Protein AF-0000000080755751 (afdb_homodimer)

InterPro domains:
  IPR010839 Acyclic terpene utilisation, N-terminal [PF07287] (4-447)

Sequence (898 aa):
MTTIHIGCGAGFANDRPDAGLRLAQDLARRSGRRYLMYELLAERTLAEAQLRKQADPRAGYAARLFDFLQPVLDTCIEAGIPIVTNGGAANPRAAAERLRAELGGRHAGLRIACVLGDDLMGMDRRRLGQWLDLGDPRDELVSANVYSGADGIVRALDEGAAIVLCGRVADPSLAVGPIRHALGWAADDWERMAIATVAGHLLECCTQATGGYFAHPGLKEVPDPANLGCPIAEVAADGRLVITKTAGSGGCVSERTVKEQLLYEVHDPRRYLTPDVVLDLGAARVEAIGADRVAVGGIHGHPRPDTLKGLAGVRGLWFGEAEISYAGAGAVARARLAREILLQRFDLLAPGVQPWIDLAGVASLFNDARGDYLARRLDLAPEVDDVRVRVGLVHRDRALIETLLAEVESLYTNGPAGGGGVRRHIGESIATRDFLIPREAIETRLEWYMTTIHIGCGAGFANDRPDAGLRLAQDLARRSGRRYLMYELLAERTLAEAQLRKQADPRAGYAARLFDFLQPVLDTCIEAGIPIVTNGGAANPRAAAERLRAELGGRHAGLRIACVLGDDLMGMDRRRLGQWLDLGDPRDELVSANVYSGADGIVRALDEGAAIVLCGRVADPSLAVGPIRHALGWAADDWERMAIATVAGHLLECCTQATGGYFAHPGLKEVPDPANLGCPIAEVAADGRLVITKTAGSGGCVSERTVKEQLLYEVHDPRRYLTPDVVLDLGAARVEAIGADRVAVGGIHGHPRPDTLKGLAGVRGLWFGEAEISYAGAGAVARARLAREILLQRFDLLAPGVQPWIDLAGVASLFNDARGDYLARRLDLAPEVDDVRVRVGLVHRDRALIETLLAEVESLYTNGPAGGGGVRRHIGESIATRDFLIPREAIETRLEWY

pLDDT: mean 94.82, std 6.09, range [64.25, 98.94]

Foldseek 3Di:
DAKEKEFEQAQEQPGDLVLLQLQLQLQLPDDHAYEYEYEHDDQVVLLVLLVVCVVPVLTSFRPCVCVNCVSNPVSCVVSVYAYEYQRCRNHVPSVVVVVVVVCVCPPVVAKEKEKDWFWCPPPDPVVVCVWDVPDDPLKDWRTKGFAAAQVSLLVCVLVPHRYYHYHHHDQLRSQLNVVCNRLVDDLFPFFLSLLSSLLSLLQNNWQLQFAPPNDDPPPRDWFPNVWGFTKMWMADSVSKIKIATRPPTTGFHDLVSSVCSSPPPADDQQFGAHQRWGKGCPQWDWADDDTRMIIIDPIGTDGHDQKTKMKIKIWQKKKKKKKKKAFAPCRLVQLVQLVVQLVVVCCVLPNPFQKDKAKVVFGDPPADSNRPVVVVRSVVPDDDGMIMIMIMGMDRDQVSSVVSNVSSVCCVPVGDPDMDDMDMDMDIDIDMDMTIDGPVVIDIDMDID/DAKEKEFEQAQEQPGDLVLLQLQLQLQLPDDHAYEYEYEHDDQVVLLVLLVVCVVPVLTSFRPCVCVNCVSNPVSLVVSVYAYEYQRCRNHVPSVVVVVVVVCVCPPVVAKEKEKDWFWCPPPDPVVVCVWDVPDDPLKDWRTKGFAAAQVSLLVCVLVPHRYYHYHHHDQLRSQLNVVCNRLVDDLFPFFLSLLSSLLRLLQNNWQLQFAPPNDDPPPRDWFPNVWGFTKMWMADSVRKIKIATRPPTTGFHDLVSSVCSSPPPADDQQFGAHQRWGKGCPQWDWADPDTRMIIIDPIGTDGHDQKTKMKIKIWQKKKKKKKKKAFAPCRLVQLVQLVVQLVVVCCVLPNPFQKDKAKVVFGDPPADSVRVVVVVRSVVPDDDGMIMIMIMGMDRDQVSSVVSNVSSVCCVPVGDPDMDDMDMDMDIDIDMDMTIDGPVVTDIDMDID

Secondary structure (DSSP, 8-state):
--EEEEEE--SSTTS-HHHHHHHHHHHHHSSS-EEEEE----HHHHHHHHHHHHH-TT--S-TTHHHHHGGGHHHHHHHT--EEESTTTT-HHHHHHHHHHHHTTTTTT--EEEEE--B-TTS-HHHHTTTS----TT-EEEEEEE-B-SHHHHHHHHTT-SEEEESSB-TTHHHHHHHHHHHT--TT-HHHHHHHHHHHHHHTTGGGGGTTTT-BTTTB--SSGGGBPPEEEEEETT--EEEEE-TT-BS---HHHHHHHHHTT-S-TT-EE-SS-EEE-TT-EEEEEETTEEEEE--EEEPPPSEEEEEEEEEEEEEEEEEEEEESTTHHHHHHHHHHHHHHHHHHHSTT---EEEEETTBSTT--TT-HHHHHHHHT----SEEEEEEEEEES-HHHHHHHHHHHHTHHHHSSTT-EEEEEEEEEEEEEEEEEEEGGG---EEEE-/--EEEEEE--SSTTS-HHHHHHHHHHHHHSSS-EEEEE----HHHHHHHHHHHHH-TT--S-TTHHHHHGGGHHHHHHHT--EEESTTTT-HHHHHHHHHHHHTTTTTT--EEEEE--B-TTS-HHHHTTTS----TTSEEEEEEE-B-SHHHHHHHHTT-SEEEESSB-TTHHHHHHHHHHHT--TT-HHHHHHHHHHHHHHTTGGGGGTTTT-BTTTB--SSGGGBPPEEEEEETT--EEEEE-TT-BS---HHHHHHHHHTT-S-TT-EE-SS-EEE-TT-EEEEEETTEEEEE--EEEPPPSEEEEEEEEEEEEEEEEEEEEESTTHHHHHHHHHHHHHHHHHHHSTT---EEEEETTBSTT--TT-HHHHHHHHT----SEEEEEEEEEES-HHHHHHHHHHHHTHHHHSSTT-EEEEEEEEEEEEEEEEEEEGGG---EEEE-

Organism: Azotobacter vinelandii (strain DJ / ATCC BAA-1303) (NCBI:txid322710)

Structure (mmCIF, N/CA/C/O backbone):
data_AF-0000000080755751-model_v1
#
loop_
_entity.id
_entity.type
_entity.pdbx_description
1 polymer 'Acyclic terpene utilisation N-terminal domain-containing protein'
#
loop_
_atom_site.group_PDB
_atom_site.id
_atom_site.type_symbol
_atom_site.label_atom_id
_atom_site.label_alt_id
_atom_site.label_comp_id
_atom_site.label_asym_id
_atom_site.label_entity_id
_atom_site.label_seq_id
_atom_site.pdbx_PDB_ins_code
_atom_site.Cartn_x
_atom_site.Cartn_y
_atom_site.Cartn_z
_atom_site.occupancy
_atom_site.B_iso_or_equiv
_atom_site.auth_seq_id
_atom_site.auth_comp_id
_atom_site.auth_asym_id
_atom_site.auth_atom_id
_atom_site.pdbx_PDB_model_num
ATOM 1 N N . MET A 1 1 ? -7.098 50.344 19.438 1 70.94 1 MET A N 1
ATOM 2 C CA . MET A 1 1 ? -6.512 49.188 20.094 1 70.94 1 MET A CA 1
ATOM 3 C C . MET A 1 1 ? -5.77 48.312 19.094 1 70.94 1 MET A C 1
ATOM 5 O O . MET A 1 1 ? -6.207 48.156 17.953 1 70.94 1 MET A O 1
ATOM 9 N N . THR A 1 2 ? -4.57 47.938 19.5 1 91 2 THR A N 1
ATOM 10 C CA . THR A 1 2 ? -3.691 47.188 18.609 1 91 2 THR A CA 1
ATOM 11 C C . THR A 1 2 ? -4.176 45.75 18.469 1 91 2 THR A C 1
ATOM 13 O O . THR A 1 2 ? -4.418 45.062 19.469 1 91 2 THR A O 1
ATOM 16 N N . THR A 1 3 ? -4.617 45.375 17.281 1 95.19 3 THR A N 1
ATOM 17 C CA . THR A 1 3 ? -5.023 44 16.969 1 95.19 3 THR A CA 1
ATOM 18 C C . THR A 1 3 ? -4.062 43.375 15.969 1 95.19 3 THR A C 1
ATOM 20 O O . THR A 1 3 ? -3.66 44 14.992 1 95.19 3 THR A O 1
ATOM 23 N N . ILE A 1 4 ? -3.703 42.156 16.328 1 98.25 4 ILE A N 1
ATOM 24 C CA . ILE A 1 4 ? -2.826 41.438 15.391 1 98.25 4 ILE A CA 1
ATOM 25 C C . ILE A 1 4 ? -3.568 40.25 14.781 1 98.25 4 ILE A C 1
ATOM 27 O O . ILE A 1 4 ? -4.598 39.812 15.305 1 98.25 4 ILE A O 1
ATOM 31 N N . HIS A 1 5 ? -3.105 39.812 13.625 1 98.81 5 HIS A N 1
ATOM 32 C CA . HIS A 1 5 ? -3.705 38.719 12.883 1 98.81 5 HIS A CA 1
ATOM 33 C C . HIS A 1 5 ? -2.705 37.562 12.68 1 98.81 5 HIS A C 1
ATOM 35 O O . HIS A 1 5 ? -1.579 37.812 12.234 1 98.81 5 HIS A O 1
ATOM 41 N N . ILE A 1 6 ? -3.066 36.406 13.062 1 98.88 6 ILE A N 1
ATOM 42 C CA . ILE A 1 6 ? -2.252 35.219 12.797 1 98.88 6 ILE A CA 1
ATOM 43 C C . ILE A 1 6 ? -3.078 34.188 12.031 1 98.88 6 ILE A C 1
ATOM 45 O O . ILE A 1 6 ? -4.156 33.781 12.484 1 98.88 6 ILE A O 1
ATOM 49 N N . GLY A 1 7 ? -2.6 33.844 10.891 1 98.88 7 GLY A N 1
ATOM 50 C CA . GLY A 1 7 ? -3.246 32.781 10.117 1 98.88 7 GLY A CA 1
ATOM 51 C C . GLY A 1 7 ? -2.461 31.484 10.102 1 98.88 7 GLY A C 1
ATOM 52 O O . GLY A 1 7 ? -1.231 31.5 10.195 1 98.88 7 GLY A O 1
ATOM 53 N N . CYS A 1 8 ? -3.141 30.375 10 1 98.88 8 CYS A N 1
ATOM 54 C CA . CYS A 1 8 ? -2.512 29.062 9.836 1 98.88 8 CYS A CA 1
ATOM 55 C C . CYS A 1 8 ? -2.762 28.516 8.445 1 98.88 8 CYS A C 1
ATOM 57 O O . CYS A 1 8 ? -3.91 28.312 8.047 1 98.88 8 CYS A O 1
ATOM 59 N N . GLY A 1 9 ? -1.701 28.219 7.766 1 98.69 9 GLY A N 1
ATOM 60 C CA . GLY A 1 9 ? -1.816 27.828 6.367 1 98.69 9 GLY A CA 1
ATOM 61 C C . GLY A 1 9 ? -1.772 26.328 6.156 1 98.69 9 GLY A C 1
ATOM 62 O O . GLY A 1 9 ? -2.02 25.844 5.047 1 98.69 9 GLY A O 1
ATOM 63 N N . ALA A 1 10 ? -1.453 25.562 7.191 1 98.19 10 ALA A N 1
ATOM 64 C CA . ALA A 1 10 ? -1.423 24.094 7.145 1 98.19 10 ALA A CA 1
ATOM 65 C C . ALA A 1 10 ? -1.543 23.5 8.547 1 98.19 10 ALA A C 1
ATOM 67 O O . ALA A 1 10 ? -0.974 24.031 9.5 1 98.19 10 ALA A O 1
ATOM 68 N N . GLY A 1 11 ? -2.271 22.375 8.648 1 97 11 GLY A N 1
ATOM 69 C CA . GLY A 1 11 ? -2.443 21.734 9.938 1 97 11 GLY A CA 1
ATOM 70 C C . GLY A 1 11 ? -1.632 20.453 10.07 1 97 11 GLY A C 1
ATOM 71 O O . GLY A 1 11 ? -1.558 19.875 11.156 1 97 11 GLY A O 1
ATOM 72 N N . PHE A 1 12 ? -1.025 20 8.969 1 95.38 12 PHE A N 1
ATOM 73 C CA . PHE A 1 12 ? -0.124 18.859 8.938 1 95.38 12 PHE A CA 1
ATOM 74 C C . PHE A 1 12 ? 0.68 18.844 7.645 1 95.38 12 PHE A C 1
ATOM 76 O O . PHE A 1 12 ? 0.502 19.703 6.785 1 95.38 12 PHE A O 1
ATOM 83 N N . ALA A 1 13 ? 1.496 17.922 7.461 1 94 13 ALA A N 1
ATOM 84 C CA . ALA A 1 13 ? 2.553 17.922 6.449 1 94 13 ALA A CA 1
ATOM 85 C C . ALA A 1 13 ? 1.968 17.828 5.043 1 94 13 ALA A C 1
ATOM 87 O O . ALA A 1 13 ? 2.561 18.328 4.082 1 94 13 ALA A O 1
ATOM 88 N N . ASN A 1 14 ? 0.808 17.219 4.914 1 94.56 14 ASN A N 1
ATOM 89 C CA . ASN A 1 14 ? 0.268 17 3.576 1 94.56 14 ASN A CA 1
ATOM 90 C C . ASN A 1 14 ? -1.039 17.75 3.367 1 94.56 14 ASN A C 1
ATOM 92 O O . ASN A 1 14 ? -1.938 17.266 2.674 1 94.56 14 ASN A O 1
ATOM 96 N N . ASP A 1 15 ? -1.084 18.891 4.008 1 96.94 15 ASP A N 1
ATOM 97 C CA . ASP A 1 15 ? -2.234 19.766 3.857 1 96.94 15 ASP A CA 1
ATOM 98 C C . ASP A 1 15 ? -2.221 20.453 2.496 1 96.94 15 ASP A C 1
ATOM 100 O O . ASP A 1 15 ? -1.509 20.031 1.584 1 96.94 15 ASP A O 1
ATOM 104 N N . ARG A 1 16 ? -3.07 21.484 2.242 1 97.81 16 ARG A N 1
ATOM 105 C CA . ARG A 1 16 ? -3.293 22.078 0.927 1 97.81 16 ARG A CA 1
ATOM 106 C C . ARG A 1 16 ? -2.514 23.375 0.77 1 97.81 16 ARG A C 1
ATOM 108 O O . ARG A 1 16 ? -2.928 24.422 1.279 1 97.81 16 ARG A O 1
ATOM 115 N N . PRO A 1 17 ? -1.456 23.406 -0.058 1 96.94 17 PRO A N 1
ATOM 116 C CA . PRO A 1 17 ? -0.643 24.625 -0.227 1 96.94 17 PRO A CA 1
ATOM 117 C C . PRO A 1 17 ? -1.431 25.781 -0.824 1 96.94 17 PRO A C 1
ATOM 119 O O . PRO A 1 17 ? -1.159 26.938 -0.507 1 96.94 17 PRO A O 1
ATOM 122 N N . ASP A 1 18 ? -2.379 25.516 -1.645 1 96.81 18 ASP A N 1
ATOM 123 C CA . ASP A 1 18 ? -3.129 26.578 -2.309 1 96.81 18 ASP A CA 1
ATOM 124 C C . ASP A 1 18 ? -3.975 27.359 -1.307 1 96.81 18 ASP A C 1
ATOM 126 O O . ASP A 1 18 ? -4.191 28.562 -1.476 1 96.81 18 ASP A O 1
ATOM 130 N N . ALA A 1 19 ? -4.477 26.672 -0.323 1 97.12 19 ALA A N 1
ATOM 131 C CA . ALA A 1 19 ? -5.199 27.359 0.737 1 97.12 19 ALA A CA 1
ATOM 132 C C . ALA A 1 19 ? -4.285 28.344 1.469 1 97.12 19 ALA A C 1
ATOM 134 O O . ALA A 1 19 ? -4.699 29.453 1.809 1 97.12 19 ALA A O 1
ATOM 135 N N . GLY A 1 20 ? -3.053 27.922 1.693 1 97.62 20 GLY A N 1
ATOM 136 C CA . GLY A 1 20 ? -2.064 28.781 2.324 1 97.62 20 GLY A CA 1
ATOM 137 C C . GLY A 1 20 ? -1.754 30.031 1.514 1 97.62 20 GLY A C 1
ATOM 138 O O . GLY A 1 20 ? -1.55 31.109 2.076 1 97.62 20 GLY A O 1
ATOM 139 N N . LEU A 1 21 ? -1.717 29.844 0.275 1 98 21 LEU A N 1
ATOM 140 C CA . LEU A 1 21 ? -1.465 31 -0.596 1 98 21 LEU A CA 1
ATOM 141 C C . LEU A 1 21 ? -2.596 32 -0.501 1 98 21 LEU A C 1
ATOM 143 O O . LEU A 1 21 ? -2.348 33.219 -0.387 1 98 21 LEU A O 1
ATOM 147 N N . ARG A 1 22 ? -3.805 31.547 -0.53 1 98.31 22 ARG A N 1
ATOM 148 C CA . ARG A 1 22 ? -4.953 32.438 -0.393 1 98.31 22 ARG A CA 1
ATOM 149 C C . ARG A 1 22 ? -4.926 33.156 0.947 1 98.31 22 ARG A C 1
ATOM 151 O O . ARG A 1 22 ? -5.266 34.344 1.024 1 98.31 22 ARG A O 1
ATOM 158 N N . LEU A 1 23 ? -4.551 32.438 1.919 1 98.81 23 LEU A N 1
ATOM 159 C CA . LEU A 1 23 ? -4.445 33.031 3.254 1 98.81 23 LEU A CA 1
ATOM 160 C C . LEU A 1 23 ? -3.416 34.156 3.275 1 98.81 23 LEU A C 1
ATOM 162 O O . LEU A 1 23 ? -3.682 35.219 3.814 1 98.81 23 LEU A O 1
ATOM 166 N N . ALA A 1 24 ? -2.246 33.875 2.734 1 98.81 24 ALA A N 1
ATOM 167 C CA . ALA A 1 24 ? -1.188 34.875 2.697 1 98.81 24 ALA A CA 1
ATOM 168 C C . ALA A 1 24 ? -1.663 36.156 1.996 1 98.81 24 ALA A C 1
ATOM 170 O O . ALA A 1 24 ? -1.391 37.25 2.457 1 98.81 24 ALA A O 1
ATOM 171 N N . GLN A 1 25 ? -2.377 36 0.951 1 98.75 25 GLN A N 1
ATOM 172 C CA . GLN A 1 25 ? -2.9 37.125 0.192 1 98.75 25 GLN A CA 1
ATOM 173 C C . GLN A 1 25 ? -3.926 37.906 1.007 1 98.75 25 GLN A C 1
ATOM 175 O O . GLN A 1 25 ? -3.947 39.125 0.972 1 98.75 25 GLN A O 1
ATOM 180 N N . ASP A 1 26 ? -4.742 37.188 1.637 1 98.81 26 ASP A N 1
ATOM 181 C CA . ASP A 1 26 ? -5.734 37.844 2.49 1 98.81 26 ASP A CA 1
ATOM 182 C C . ASP A 1 26 ? -5.062 38.625 3.627 1 98.81 26 ASP A C 1
ATOM 184 O O . ASP A 1 26 ? -5.41 39.75 3.895 1 98.81 26 ASP A O 1
ATOM 188 N N . LEU A 1 27 ? -4.109 37.969 4.297 1 98.81 27 LEU A N 1
ATOM 189 C CA . LEU A 1 27 ? -3.377 38.594 5.379 1 98.81 27 LEU A CA 1
ATOM 190 C C . LEU A 1 27 ? -2.701 39.875 4.887 1 98.81 27 LEU A C 1
ATOM 192 O O . LEU A 1 27 ? -2.67 40.875 5.602 1 98.81 27 LEU A O 1
ATOM 196 N N . ALA A 1 28 ? -2.203 39.844 3.738 1 98.62 28 ALA A N 1
ATOM 197 C CA . ALA A 1 28 ? -1.472 40.969 3.182 1 98.62 28 ALA A CA 1
ATOM 198 C C . ALA A 1 28 ? -2.377 42.188 3.043 1 98.62 28 ALA A C 1
ATOM 200 O O . ALA A 1 28 ? -1.901 43.344 3.053 1 98.62 28 ALA A O 1
ATOM 201 N N . ARG A 1 29 ? -3.635 42 2.947 1 97.94 29 ARG A N 1
ATOM 202 C CA . ARG A 1 29 ? -4.586 43.094 2.744 1 97.94 29 ARG A CA 1
ATOM 203 C C . ARG A 1 29 ? -5.102 43.625 4.078 1 97.94 29 ARG A C 1
ATOM 205 O O . ARG A 1 29 ? -5.75 44.656 4.125 1 97.94 29 ARG A O 1
ATOM 212 N N . ARG A 1 30 ? -4.789 42.969 5.078 1 96.75 30 ARG A N 1
ATOM 213 C CA . ARG A 1 30 ? -5.27 43.375 6.395 1 96.75 30 ARG A CA 1
ATOM 214 C C . ARG A 1 30 ? -4.34 44.406 7.023 1 96.75 30 ARG A C 1
ATOM 216 O O . ARG A 1 30 ? -3.166 44.5 6.656 1 96.75 30 ARG A O 1
ATOM 223 N N . SER A 1 31 ? -4.926 45.156 7.914 1 94.44 31 SER A N 1
ATOM 224 C CA . SER A 1 31 ? -4.145 46.156 8.617 1 94.44 31 SER A CA 1
ATOM 225 C C . SER A 1 31 ? -3.5 45.594 9.875 1 94.44 31 SER A C 1
ATOM 227 O O . SER A 1 31 ? -3.893 44.531 10.344 1 94.44 31 SER A O 1
ATOM 229 N N . GLY A 1 32 ? -2.477 46.25 10.352 1 93.94 32 GLY A N 1
ATOM 230 C CA . GLY A 1 32 ? -1.81 45.812 11.562 1 93.94 32 GLY A CA 1
ATOM 231 C C . GLY A 1 32 ? -0.746 44.781 11.32 1 93.94 32 GLY A C 1
ATOM 232 O O . GLY A 1 32 ? -0.364 44.531 10.172 1 93.94 32 GLY A O 1
ATOM 233 N N . ARG A 1 33 ? -0.254 44.219 12.414 1 97.88 33 ARG A N 1
ATOM 234 C CA . ARG A 1 33 ? 0.75 43.156 12.297 1 97.88 33 ARG A CA 1
ATOM 235 C C . ARG A 1 33 ? 0.105 41.812 11.938 1 97.88 33 ARG A C 1
ATOM 237 O O . ARG A 1 33 ? -0.943 41.469 12.477 1 97.88 33 ARG A O 1
ATOM 244 N N . ARG A 1 34 ? 0.659 41.188 10.977 1 98.69 34 ARG A N 1
ATOM 245 C CA . ARG A 1 34 ? 0.167 39.906 10.477 1 98.69 34 ARG A CA 1
ATOM 246 C C . ARG A 1 34 ? 1.253 38.844 10.555 1 98.69 34 ARG A C 1
ATOM 248 O O . ARG A 1 34 ? 2.439 39.156 10.414 1 98.69 34 ARG A O 1
ATOM 255 N N . TYR A 1 35 ? 0.853 37.625 10.781 1 98.94 35 TYR A N 1
ATOM 256 C CA . TYR A 1 35 ? 1.758 36.5 10.844 1 98.94 35 TYR A CA 1
ATOM 257 C C . TYR A 1 35 ? 1.153 35.281 10.141 1 98.94 35 TYR A C 1
ATOM 259 O O . TYR A 1 35 ? -0.069 35.094 10.125 1 98.94 35 TYR A O 1
ATOM 267 N N . LEU A 1 36 ? 1.963 34.469 9.562 1 98.94 36 LEU A N 1
ATOM 268 C CA . LEU A 1 36 ? 1.57 33.219 8.938 1 98.94 36 LEU A CA 1
ATOM 269 C C . LEU A 1 36 ? 2.287 32.031 9.578 1 98.94 36 LEU A C 1
ATOM 271 O O . LEU A 1 36 ? 3.516 32.031 9.672 1 98.94 36 LEU A O 1
ATOM 275 N N . MET A 1 37 ? 1.564 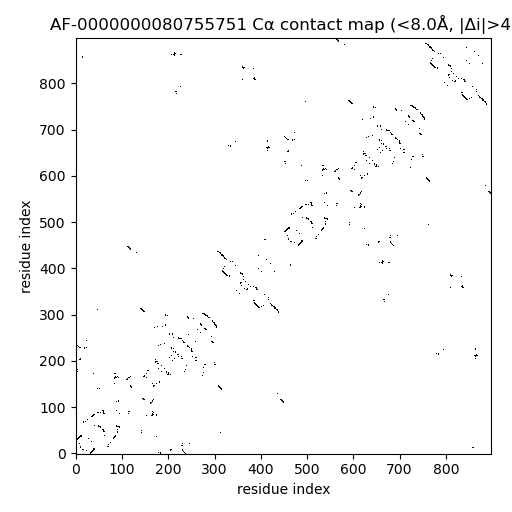31.125 10.117 1 98.88 37 MET A N 1
ATOM 276 C CA . MET A 1 37 ? 2.199 29.938 10.688 1 98.88 37 MET A CA 1
ATOM 277 C C . MET A 1 37 ? 1.857 28.688 9.875 1 98.88 37 MET A C 1
ATOM 279 O O . MET A 1 37 ? 0.8 28.625 9.25 1 98.88 37 MET A O 1
ATOM 283 N N . TYR A 1 38 ? 2.715 27.719 9.773 1 98.69 38 TYR A N 1
ATOM 284 C CA . TYR A 1 38 ? 2.512 26.391 9.211 1 98.69 38 TYR A CA 1
ATOM 285 C C . TYR A 1 38 ? 2.822 25.312 10.242 1 98.69 38 TYR A C 1
ATOM 287 O O . TYR A 1 38 ? 3.941 25.234 10.758 1 98.69 38 TYR A O 1
ATOM 295 N N . GLU A 1 39 ? 1.864 24.547 10.594 1 97.81 39 GLU A N 1
ATOM 296 C CA . GLU A 1 39 ? 2.07 23.312 11.344 1 97.81 39 GLU A CA 1
ATOM 297 C C . GLU A 1 39 ? 2.234 22.109 10.414 1 97.81 39 GLU A C 1
ATOM 299 O O . GLU A 1 39 ? 1.278 21.703 9.758 1 97.81 39 GLU A O 1
ATOM 304 N N . LEU A 1 40 ? 3.439 21.516 10.344 1 97.25 40 LEU A N 1
ATOM 305 C CA . LEU A 1 40 ? 3.715 20.516 9.328 1 97.25 40 LEU A CA 1
ATOM 306 C C . LEU A 1 40 ? 4.203 19.219 9.969 1 97.25 40 LEU A C 1
ATOM 308 O O . LEU A 1 40 ? 4.824 18.391 9.297 1 97.25 40 LEU A O 1
ATOM 312 N N . LEU A 1 41 ? 3.949 19.094 11.289 1 94.06 41 LEU A N 1
ATOM 313 C CA . LEU A 1 41 ? 4.465 17.906 11.961 1 94.06 41 LEU A CA 1
ATOM 314 C C . LEU A 1 41 ? 3.352 17.156 12.695 1 94.06 41 LEU A C 1
ATOM 316 O O . LEU A 1 41 ? 2.383 17.781 13.141 1 94.06 41 LEU A O 1
ATOM 320 N N . ALA A 1 42 ? 3.516 15.867 12.68 1 86.12 42 ALA A N 1
ATOM 321 C CA . ALA A 1 42 ? 2.793 14.969 13.578 1 86.12 42 ALA A CA 1
ATOM 322 C C . ALA A 1 42 ? 3.758 14.125 14.398 1 86.12 42 ALA A C 1
ATOM 324 O O . ALA A 1 42 ? 4.977 14.25 14.266 1 86.12 42 ALA A O 1
ATOM 325 N N . GLU A 1 43 ? 3.309 13.453 15.344 1 77.88 43 GLU A N 1
ATOM 326 C CA . GLU A 1 43 ? 4.16 12.695 16.25 1 77.88 43 GLU A CA 1
ATOM 327 C C . GLU A 1 43 ? 5.047 11.711 15.484 1 77.88 43 GLU A C 1
ATOM 329 O O . GLU A 1 43 ? 6.242 11.602 15.766 1 77.88 43 GLU A O 1
ATOM 334 N N . ARG A 1 44 ? 4.508 11.055 14.492 1 78.69 44 ARG A N 1
ATOM 335 C CA . ARG A 1 44 ? 5.285 10.023 13.805 1 78.69 44 ARG A CA 1
ATOM 336 C C . ARG A 1 44 ? 6.145 10.641 12.703 1 78.69 44 ARG A C 1
ATOM 338 O O . ARG A 1 44 ? 7.129 10.039 12.266 1 78.69 44 ARG A O 1
ATOM 345 N N . THR A 1 45 ? 5.883 11.828 12.328 1 86.94 45 THR A N 1
ATOM 346 C CA . THR A 1 45 ? 6.535 12.406 11.156 1 86.94 45 THR A CA 1
ATOM 347 C C . THR A 1 45 ? 7.957 12.844 11.492 1 86.94 45 THR A C 1
ATOM 349 O O . THR A 1 45 ? 8.828 12.883 10.617 1 86.94 45 THR A O 1
ATOM 352 N N . LEU A 1 46 ? 8.141 13.133 12.742 1 90.81 46 LEU A N 1
ATOM 353 C CA . LEU A 1 46 ? 9.469 13.586 13.125 1 90.81 46 LEU A CA 1
ATOM 354 C C . LEU A 1 46 ? 10.477 12.438 13.047 1 90.81 46 LEU A C 1
ATOM 356 O O . LEU A 1 46 ? 11.625 12.641 12.648 1 90.81 46 LEU A O 1
ATOM 360 N N . ALA A 1 47 ? 10.086 11.289 13.477 1 89.38 47 ALA A N 1
ATOM 361 C CA . ALA A 1 47 ? 10.953 10.125 13.375 1 89.38 47 ALA A CA 1
ATOM 362 C C . ALA A 1 47 ? 11.336 9.844 11.922 1 89.38 47 ALA A C 1
ATOM 364 O O . ALA A 1 47 ? 12.492 9.547 11.617 1 89.38 47 ALA A O 1
ATOM 365 N N . GLU A 1 48 ? 10.391 10 11.102 1 89.94 48 GLU A N 1
ATOM 366 C CA . GLU A 1 48 ? 10.656 9.812 9.672 1 89.94 48 GLU A CA 1
ATOM 367 C C . GLU A 1 48 ? 11.625 10.867 9.148 1 89.94 48 GLU A C 1
ATOM 369 O O . GLU A 1 48 ? 12.484 10.57 8.312 1 89.94 48 GLU A O 1
ATOM 374 N N . ALA A 1 49 ? 11.438 12.039 9.57 1 94.25 49 ALA A N 1
ATOM 375 C CA . ALA A 1 49 ? 12.336 13.125 9.18 1 94.25 49 ALA A CA 1
ATOM 376 C C . ALA A 1 49 ? 13.758 12.859 9.641 1 94.25 49 ALA A C 1
ATOM 378 O O . ALA A 1 49 ? 14.719 13.148 8.922 1 94.25 49 ALA A O 1
ATOM 379 N N . GLN A 1 50 ? 13.852 12.32 10.797 1 93.5 50 GLN A N 1
ATOM 380 C CA . GLN A 1 50 ? 15.172 11.984 11.32 1 93.5 50 GLN A CA 1
ATOM 381 C C . GLN A 1 50 ? 15.844 10.914 10.461 1 93.5 50 GLN A C 1
ATOM 383 O O . GLN A 1 50 ? 17.047 10.992 10.195 1 93.5 50 GLN A O 1
ATOM 388 N N . LEU A 1 51 ? 15.086 9.961 10.039 1 90.94 51 LEU A N 1
ATOM 389 C CA . LEU A 1 51 ? 15.625 8.914 9.172 1 90.94 51 LEU A CA 1
ATOM 390 C C . LEU A 1 51 ? 16.094 9.5 7.844 1 90.94 51 LEU A C 1
ATOM 392 O O . LEU A 1 51 ? 17.141 9.117 7.332 1 90.94 51 LEU A O 1
ATOM 396 N N . ARG A 1 52 ? 15.344 10.375 7.301 1 93.44 52 ARG A N 1
ATOM 397 C CA . ARG A 1 52 ? 15.742 11.031 6.059 1 93.44 52 ARG A CA 1
ATOM 398 C C . ARG A 1 52 ? 17.016 11.828 6.25 1 93.44 52 ARG A C 1
ATOM 400 O O . ARG A 1 52 ? 17.891 11.852 5.371 1 93.44 52 ARG A O 1
ATOM 407 N N . LYS A 1 53 ? 17.094 12.492 7.375 1 95.25 53 LYS A N 1
ATOM 408 C CA . LYS A 1 53 ? 18.297 13.258 7.695 1 95.25 53 LYS A CA 1
ATOM 409 C C . LYS A 1 53 ? 19.531 12.352 7.773 1 95.25 53 LYS A C 1
ATOM 411 O O . LYS A 1 53 ? 20.594 12.703 7.281 1 95.25 53 LYS A O 1
ATOM 416 N N . GLN A 1 54 ? 19.297 11.203 8.383 1 91.25 54 GLN A N 1
ATOM 417 C CA . GLN A 1 54 ? 20.391 10.242 8.508 1 91.25 54 GLN A CA 1
ATOM 418 C C . GLN A 1 54 ? 20.844 9.727 7.145 1 91.25 54 GLN A C 1
ATOM 420 O O . GLN A 1 54 ? 22.031 9.531 6.91 1 91.25 54 GLN A O 1
ATOM 425 N N . ALA A 1 55 ? 19.906 9.547 6.289 1 93.06 55 ALA A N 1
ATOM 426 C CA . ALA A 1 55 ? 20.203 9.047 4.949 1 93.06 55 ALA A CA 1
ATOM 427 C C . ALA A 1 55 ? 20.828 10.133 4.082 1 93.06 55 ALA A C 1
ATOM 429 O O . ALA A 1 55 ? 21.688 9.852 3.244 1 93.06 55 ALA A O 1
ATOM 430 N N . ASP A 1 56 ? 20.375 11.352 4.234 1 96.19 56 ASP A N 1
ATOM 431 C CA . ASP A 1 56 ? 20.844 12.523 3.494 1 96.19 56 ASP A CA 1
ATOM 432 C C . ASP A 1 56 ? 20.906 13.75 4.398 1 96.19 56 ASP A C 1
ATOM 434 O O . ASP A 1 56 ? 19.859 14.312 4.762 1 96.19 56 ASP A O 1
ATOM 438 N N . PRO A 1 57 ? 22.094 14.164 4.691 1 95.5 57 PRO A N 1
ATOM 439 C CA . PRO A 1 57 ? 22.234 15.289 5.625 1 95.5 57 PRO A CA 1
ATOM 440 C C . PRO A 1 57 ? 21.625 16.578 5.098 1 95.5 57 PRO A C 1
ATOM 442 O O . PRO A 1 57 ? 21.469 17.547 5.848 1 95.5 57 PRO A O 1
ATOM 445 N N . ARG A 1 58 ? 21.359 16.703 3.857 1 96.38 58 ARG A N 1
ATOM 446 C CA . ARG A 1 58 ? 20.734 17.891 3.287 1 96.38 58 ARG A CA 1
ATOM 447 C C . ARG A 1 58 ? 19.219 17.812 3.373 1 96.38 58 ARG A C 1
ATOM 449 O O . ARG A 1 58 ? 18.516 18.734 2.941 1 96.38 58 ARG A O 1
ATOM 456 N N . ALA A 1 59 ? 18.656 16.75 3.994 1 97.25 59 ALA A N 1
ATOM 457 C CA . ALA A 1 59 ? 17.234 16.516 4.137 1 97.25 59 ALA A CA 1
ATOM 458 C C . ALA A 1 59 ? 16.812 16.516 5.605 1 97.25 59 ALA A C 1
ATOM 460 O O . ALA A 1 59 ? 17.547 17.016 6.461 1 97.25 59 ALA A O 1
ATOM 461 N N . GLY A 1 60 ? 15.625 16.125 5.891 1 97.06 60 GLY A N 1
ATOM 462 C CA . GLY A 1 60 ? 15.188 15.977 7.27 1 97.06 60 GLY A CA 1
ATOM 463 C C . GLY A 1 60 ? 14.172 17.031 7.688 1 97.06 60 GLY A C 1
ATOM 464 O O . GLY A 1 60 ? 13.617 16.953 8.789 1 97.06 60 GLY A O 1
ATOM 465 N N . TYR A 1 61 ? 14.078 18.031 6.93 1 98 61 TYR A N 1
ATOM 466 C CA . TYR A 1 61 ? 12.938 18.922 7.145 1 98 61 TYR A CA 1
ATOM 467 C C . TYR A 1 61 ? 11.656 18.312 6.578 1 98 61 TYR A C 1
ATOM 469 O O . TYR A 1 61 ? 11.688 17.234 5.996 1 98 61 TYR A O 1
ATOM 477 N N . ALA A 1 62 ? 10.523 18.922 6.891 1 96.75 62 ALA A N 1
ATOM 478 C CA . ALA A 1 62 ? 9.266 18.391 6.391 1 96.75 62 ALA A CA 1
ATOM 479 C C . ALA A 1 62 ? 9.312 18.172 4.879 1 96.75 62 ALA A C 1
ATOM 481 O O . ALA A 1 62 ? 9.758 19.062 4.141 1 96.75 62 ALA A O 1
ATOM 482 N N . ALA A 1 63 ? 8.883 17.094 4.426 1 92.62 63 ALA A N 1
ATOM 483 C CA . ALA A 1 63 ? 9.055 16.656 3.039 1 92.62 63 ALA A CA 1
ATOM 484 C C . ALA A 1 63 ? 8.422 17.656 2.076 1 92.62 63 ALA A C 1
ATOM 486 O O . ALA A 1 63 ? 8.922 17.859 0.967 1 92.62 63 ALA A O 1
ATOM 487 N N . ARG A 1 64 ? 7.316 18.297 2.512 1 95.19 64 ARG A N 1
ATOM 488 C CA . ARG A 1 64 ? 6.609 19.203 1.616 1 95.19 64 ARG A CA 1
ATOM 489 C C . ARG A 1 64 ? 6.738 20.656 2.09 1 95.19 64 ARG A C 1
ATOM 491 O O . ARG A 1 64 ? 5.891 21.484 1.783 1 95.19 64 ARG A O 1
ATOM 498 N N . LEU A 1 65 ? 7.746 20.906 2.867 1 97.69 65 LEU A N 1
ATOM 499 C CA . LEU A 1 65 ? 7.938 22.234 3.42 1 97.69 65 LEU A CA 1
ATOM 500 C C . LEU A 1 65 ? 7.93 23.281 2.314 1 97.69 65 LEU A C 1
ATOM 502 O O . LEU A 1 65 ? 7.227 24.297 2.418 1 97.69 65 LEU A O 1
ATOM 506 N N . PHE A 1 66 ? 8.609 23.031 1.263 1 97.5 66 PHE A N 1
ATOM 507 C CA . PHE A 1 66 ? 8.812 24.062 0.243 1 97.5 66 PHE A CA 1
ATOM 508 C C . PHE A 1 66 ? 7.598 24.156 -0.677 1 97.5 66 PHE A C 1
ATOM 510 O O . PHE A 1 66 ? 7.414 25.156 -1.367 1 97.5 66 PHE A O 1
ATOM 517 N N . ASP A 1 67 ? 6.742 23.156 -0.696 1 96.31 67 ASP A N 1
ATOM 518 C CA . ASP A 1 67 ? 5.449 23.281 -1.359 1 96.31 67 ASP A CA 1
ATOM 519 C C . ASP A 1 67 ? 4.605 24.375 -0.704 1 96.31 67 ASP A C 1
ATOM 521 O O . ASP A 1 67 ? 3.791 25.016 -1.367 1 96.31 67 ASP A O 1
ATOM 525 N N . PHE A 1 68 ? 4.852 24.562 0.556 1 97.75 68 PHE A N 1
ATOM 526 C CA . PHE A 1 68 ? 4.074 25.531 1.32 1 97.75 68 PHE A CA 1
ATOM 527 C C . PHE A 1 68 ? 4.766 26.891 1.337 1 97.75 68 PHE A C 1
ATOM 529 O O . PHE A 1 68 ? 4.109 27.922 1.252 1 97.75 68 PHE A O 1
ATOM 536 N N . LEU A 1 69 ? 6.051 26.891 1.38 1 97.81 69 LEU A N 1
ATOM 537 C CA . LEU A 1 69 ? 6.801 28.125 1.564 1 97.81 69 LEU A CA 1
ATOM 538 C C . LEU A 1 69 ? 6.926 28.891 0.25 1 97.81 69 LEU A C 1
ATOM 540 O O . LEU A 1 69 ? 6.648 30.094 0.195 1 97.81 69 LEU A O 1
ATOM 544 N N . GLN A 1 70 ? 7.25 28.234 -0.759 1 96.62 70 GLN A N 1
ATOM 545 C CA . GLN A 1 70 ? 7.645 28.875 -2.01 1 96.62 70 GLN A CA 1
ATOM 546 C C . GLN A 1 70 ? 6.52 29.75 -2.562 1 96.62 70 GLN A C 1
ATOM 548 O O . GLN A 1 70 ? 6.742 30.906 -2.938 1 96.62 70 GLN A O 1
ATOM 553 N N . PRO A 1 71 ? 5.312 29.266 -2.525 1 97 71 PRO A N 1
ATOM 554 C CA . PRO A 1 71 ? 4.254 30.047 -3.164 1 97 71 PRO A CA 1
ATOM 555 C C . PRO A 1 71 ? 3.943 31.344 -2.416 1 97 71 PRO A C 1
ATOM 557 O O . PRO A 1 71 ? 3.395 32.281 -3 1 97 71 PRO A O 1
ATOM 560 N N . VAL A 1 72 ? 4.277 31.422 -1.164 1 98.19 72 VAL A N 1
ATOM 561 C CA . VAL A 1 72 ? 3.809 32.562 -0.372 1 98.19 72 VAL A CA 1
ATOM 562 C C . VAL A 1 72 ? 4.969 33.5 -0.098 1 98.19 72 VAL A C 1
ATOM 564 O O . VAL A 1 72 ? 4.762 34.625 0.397 1 98.19 72 VAL A O 1
ATOM 567 N N . LEU A 1 73 ? 6.168 33.156 -0.431 1 97.12 73 LEU A N 1
ATOM 568 C CA . LEU A 1 73 ? 7.371 33.844 -0.004 1 97.12 73 LEU A CA 1
ATOM 569 C C . LEU A 1 73 ? 7.336 35.312 -0.443 1 97.12 73 LEU A C 1
ATOM 571 O O . LEU A 1 73 ? 7.488 36.219 0.381 1 97.12 73 LEU A O 1
ATOM 575 N N . ASP A 1 74 ? 7.105 35.594 -1.729 1 95.69 74 ASP A N 1
ATOM 576 C CA . ASP A 1 74 ? 7.125 36.969 -2.244 1 95.69 74 ASP A CA 1
ATOM 577 C C . ASP A 1 74 ? 6.043 37.812 -1.581 1 95.69 74 ASP A C 1
ATOM 579 O O . ASP A 1 74 ? 6.309 38.938 -1.153 1 95.69 74 ASP A O 1
ATOM 583 N N . THR A 1 75 ? 4.859 37.25 -1.497 1 97.81 75 THR A N 1
ATOM 584 C CA . THR A 1 75 ? 3.74 37.969 -0.882 1 97.81 75 THR A CA 1
ATOM 585 C C . THR A 1 75 ? 4.062 38.344 0.563 1 97.81 75 THR A C 1
ATOM 587 O O . THR A 1 75 ? 3.852 39.469 0.979 1 97.81 75 THR A O 1
ATOM 590 N N . CYS A 1 76 ? 4.566 37.406 1.319 1 98.31 76 CYS A N 1
ATOM 591 C CA . CYS A 1 76 ? 4.828 37.625 2.738 1 98.31 76 CYS A CA 1
ATOM 592 C C . CYS A 1 76 ? 5.988 38.594 2.943 1 98.31 76 CYS A C 1
ATOM 594 O O . CYS A 1 76 ? 5.926 39.469 3.809 1 98.31 76 CYS A O 1
ATOM 596 N N . ILE A 1 77 ? 7.039 38.438 2.16 1 96.62 77 ILE A N 1
ATOM 597 C CA . ILE A 1 77 ? 8.203 39.312 2.291 1 96.62 77 ILE A CA 1
ATOM 598 C C . ILE A 1 77 ? 7.809 40.75 1.948 1 96.62 77 ILE A C 1
ATOM 600 O O . ILE A 1 77 ? 8.125 41.688 2.693 1 96.62 77 ILE A O 1
ATOM 604 N N . GLU A 1 78 ? 7.105 40.938 0.886 1 96.06 78 GLU A N 1
ATOM 605 C CA . GLU A 1 78 ? 6.695 42.281 0.445 1 96.06 78 GLU A CA 1
ATOM 606 C C . GLU A 1 78 ? 5.762 42.906 1.459 1 96.06 78 GLU A C 1
ATOM 608 O O . GLU A 1 78 ? 5.836 44.125 1.69 1 96.06 78 GLU A O 1
ATOM 613 N N . ALA A 1 79 ? 4.918 42.156 2.033 1 98 79 ALA A N 1
ATOM 614 C CA . ALA A 1 79 ? 3.92 42.688 2.957 1 98 79 ALA A CA 1
ATOM 615 C C . ALA A 1 79 ? 4.465 42.75 4.383 1 98 79 ALA A C 1
ATOM 617 O O . ALA A 1 79 ? 3.795 43.25 5.289 1 98 79 ALA A O 1
ATOM 618 N N . GLY A 1 80 ? 5.676 42.25 4.582 1 97.69 80 GLY A N 1
ATOM 619 C CA . GLY A 1 80 ? 6.266 42.219 5.91 1 97.69 80 GLY A CA 1
ATOM 620 C C . GLY A 1 80 ? 5.57 41.281 6.855 1 97.69 80 GLY A C 1
ATOM 621 O O . GLY A 1 80 ? 5.324 41.594 8.016 1 97.69 80 GLY A O 1
ATOM 622 N N . ILE A 1 81 ? 5.152 40.125 6.367 1 98.75 81 ILE A N 1
ATOM 623 C CA . ILE A 1 81 ? 4.477 39.094 7.16 1 98.75 81 ILE A CA 1
ATOM 624 C C . ILE A 1 81 ? 5.465 37.969 7.52 1 98.75 81 ILE A C 1
ATOM 626 O O . ILE A 1 81 ? 5.828 37.156 6.672 1 98.75 81 ILE A O 1
ATOM 630 N N . PRO A 1 82 ? 5.895 37.938 8.789 1 98.88 82 PRO A N 1
ATOM 631 C CA . PRO A 1 82 ? 6.77 36.844 9.18 1 98.88 82 PRO A CA 1
ATOM 632 C C . PRO A 1 82 ? 6.09 35.469 9.055 1 98.88 82 PRO A C 1
ATOM 634 O O . PRO A 1 82 ? 4.891 35.375 9.305 1 98.88 82 PRO A O 1
ATOM 637 N N . ILE A 1 83 ? 6.863 34.5 8.664 1 98.94 83 ILE A N 1
ATOM 638 C CA . ILE A 1 83 ? 6.414 33.094 8.57 1 98.94 83 ILE A CA 1
ATOM 639 C C . ILE A 1 83 ? 7.055 32.281 9.688 1 98.94 83 ILE A C 1
ATOM 641 O O . ILE A 1 83 ? 8.266 32.344 9.891 1 98.94 83 ILE A O 1
ATOM 645 N N . VAL A 1 84 ? 6.25 31.578 10.477 1 98.94 84 VAL A N 1
ATOM 646 C CA . VAL A 1 84 ? 6.715 30.703 11.555 1 98.94 84 VAL A CA 1
ATOM 647 C C . VAL A 1 84 ? 6.27 29.281 11.281 1 98.94 84 VAL A C 1
ATOM 649 O O . VAL A 1 84 ? 5.09 29.016 11.023 1 98.94 84 VAL A O 1
ATOM 652 N N . THR A 1 85 ? 7.195 28.297 11.328 1 98.88 85 THR A N 1
ATOM 653 C CA . THR A 1 85 ? 6.789 26.922 11.031 1 98.88 85 THR A CA 1
ATOM 654 C C . THR A 1 85 ? 7.656 25.922 11.789 1 98.88 85 THR A C 1
ATOM 656 O O . THR A 1 85 ? 8.828 26.203 12.07 1 98.88 85 THR A O 1
ATOM 659 N N . ASN A 1 86 ? 7.035 24.828 12.133 1 98.44 86 ASN A N 1
ATOM 660 C CA . ASN A 1 86 ? 7.785 23.688 12.672 1 98.44 86 ASN A CA 1
ATOM 661 C C . ASN A 1 86 ? 8.227 22.734 11.562 1 98.44 86 ASN A C 1
ATOM 663 O O . ASN A 1 86 ? 8.594 21.594 11.836 1 98.44 86 ASN A O 1
ATOM 667 N N . GLY A 1 87 ? 8.211 23.156 10.289 1 98.12 87 GLY A N 1
ATOM 668 C CA . GLY A 1 87 ? 8.578 22.344 9.133 1 98.12 87 GLY A CA 1
ATOM 669 C C . GLY A 1 87 ? 10.062 22.062 9.055 1 98.12 87 GLY A C 1
ATOM 670 O O . GLY A 1 87 ? 10.508 21.281 8.211 1 98.12 87 GLY A O 1
ATOM 671 N N . GLY A 1 88 ? 10.828 22.75 9.938 1 98.12 88 GLY A N 1
ATOM 672 C CA . GLY A 1 88 ? 12.219 22.359 10.039 1 98.12 88 GLY A CA 1
ATOM 673 C C . GLY A 1 88 ? 12.398 20.906 10.445 1 98.12 88 GLY A C 1
ATOM 674 O O . GLY A 1 88 ? 13.375 20.266 10.055 1 98.12 88 GLY A O 1
ATOM 675 N N . ALA A 1 89 ? 11.445 20.453 11.281 1 97.62 89 ALA A N 1
ATOM 676 C CA . ALA A 1 89 ? 11.375 19.062 11.672 1 97.62 89 ALA A CA 1
ATOM 677 C C . ALA A 1 89 ? 12.695 18.594 12.289 1 97.62 89 ALA A C 1
ATOM 679 O O . ALA A 1 89 ? 13.172 19.172 13.266 1 97.62 89 ALA A O 1
ATOM 680 N N . ALA A 1 90 ? 13.383 17.609 11.68 1 97.25 90 ALA A N 1
ATOM 681 C CA . ALA A 1 90 ? 14.625 17.062 12.234 1 97.25 90 ALA A CA 1
ATOM 682 C C . ALA A 1 90 ? 15.82 17.922 11.828 1 97.25 90 ALA A C 1
ATOM 684 O O . ALA A 1 90 ? 16.906 17.812 12.422 1 97.25 90 ALA A O 1
ATOM 685 N N . ASN A 1 91 ? 15.609 18.781 10.812 1 98.12 91 ASN A N 1
ATOM 686 C CA . ASN A 1 91 ? 16.766 19.469 10.266 1 98.12 91 ASN A CA 1
ATOM 687 C C . ASN A 1 91 ? 16.406 20.875 9.812 1 98.12 91 ASN A C 1
ATOM 689 O O . ASN A 1 91 ? 16.531 21.203 8.633 1 98.12 91 ASN A O 1
ATOM 693 N N . PRO A 1 92 ? 16.172 21.812 10.773 1 98.44 92 PRO A N 1
ATOM 694 C CA . PRO A 1 92 ? 15.875 23.188 10.406 1 98.44 92 PRO A CA 1
ATOM 695 C C . PRO A 1 92 ? 17.016 23.859 9.648 1 98.44 92 PRO A C 1
ATOM 697 O O . PRO A 1 92 ? 16.781 24.703 8.781 1 98.44 92 PRO A O 1
ATOM 700 N N . ARG A 1 93 ? 18.234 23.453 9.922 1 98.31 93 ARG A N 1
ATOM 701 C CA . ARG A 1 93 ? 19.406 24.047 9.289 1 98.31 93 ARG A CA 1
ATOM 702 C C . ARG A 1 93 ? 19.406 23.766 7.785 1 98.31 93 ARG A C 1
ATOM 704 O O . ARG A 1 93 ? 19.656 24.672 6.988 1 98.31 93 ARG A O 1
ATOM 711 N N . ALA A 1 94 ? 19.125 22.516 7.504 1 98.56 94 ALA A N 1
ATOM 712 C CA . ALA A 1 94 ? 19.094 22.156 6.09 1 98.56 94 ALA A CA 1
ATOM 713 C C . ALA A 1 94 ? 17.984 22.906 5.363 1 98.56 94 ALA A C 1
ATOM 715 O O . ALA A 1 94 ? 18.141 23.297 4.203 1 98.56 94 ALA A O 1
ATOM 716 N N . ALA A 1 95 ? 16.859 23.078 5.996 1 98.56 95 ALA A N 1
ATOM 717 C CA . ALA A 1 95 ? 15.758 23.844 5.418 1 98.56 95 ALA A CA 1
ATOM 718 C C . ALA A 1 95 ? 16.172 25.297 5.16 1 98.56 95 ALA A C 1
ATOM 720 O O . ALA A 1 95 ? 15.883 25.844 4.098 1 98.56 95 ALA A O 1
ATOM 721 N N . ALA A 1 96 ? 16.844 25.875 6.109 1 98.44 96 ALA A N 1
ATOM 722 C CA . ALA A 1 96 ? 17.297 27.266 5.984 1 98.44 96 ALA A CA 1
ATOM 723 C C . ALA A 1 96 ? 18.312 27.406 4.848 1 98.44 96 ALA A C 1
ATOM 725 O O . ALA A 1 96 ? 18.25 28.359 4.07 1 98.44 96 ALA A O 1
ATOM 726 N N . GLU A 1 97 ? 19.203 26.484 4.809 1 97.94 97 GLU A N 1
ATOM 727 C CA . GLU A 1 97 ? 20.219 26.516 3.752 1 97.94 97 GLU A CA 1
ATOM 728 C C . GLU A 1 97 ? 19.562 26.406 2.373 1 97.94 97 GLU A C 1
ATOM 730 O O . GLU A 1 97 ? 19.938 27.156 1.456 1 97.94 97 GLU A O 1
ATOM 735 N N . ARG A 1 98 ? 18.641 25.516 2.281 1 97.56 98 ARG A N 1
ATOM 736 C CA . ARG A 1 98 ? 17.938 25.375 1.005 1 97.56 98 ARG A CA 1
ATOM 737 C C . ARG A 1 98 ? 17.188 26.656 0.652 1 97.56 98 ARG A C 1
ATOM 739 O O . ARG A 1 98 ? 17.188 27.078 -0.504 1 97.56 98 ARG A O 1
ATOM 746 N N . LEU A 1 99 ? 16.484 27.188 1.64 1 97.25 99 LEU A N 1
ATOM 747 C CA . LEU A 1 99 ? 15.727 28.422 1.422 1 97.25 99 LEU A CA 1
ATOM 748 C C . LEU A 1 99 ? 16.641 29.547 0.954 1 97.25 99 LEU A C 1
ATOM 750 O O . LEU A 1 99 ? 16.312 30.266 0.014 1 97.25 99 LEU A O 1
ATOM 754 N N . ARG A 1 100 ? 17.812 29.719 1.542 1 95.81 100 ARG A N 1
ATOM 755 C CA . ARG A 1 100 ? 18.781 30.719 1.144 1 95.81 100 ARG A CA 1
ATOM 756 C C . ARG A 1 100 ? 19.266 30.484 -0.286 1 95.81 100 ARG A C 1
ATOM 758 O O . ARG A 1 100 ? 19.391 31.438 -1.065 1 95.81 100 ARG A O 1
ATOM 765 N N . ALA A 1 101 ? 19.531 29.266 -0.519 1 94.69 101 ALA A N 1
ATOM 766 C CA . ALA A 1 101 ? 19.969 28.922 -1.866 1 94.69 101 ALA A CA 1
ATOM 767 C C . ALA A 1 101 ? 18.906 29.266 -2.902 1 94.69 101 ALA A C 1
ATOM 769 O O . ALA A 1 101 ? 19.219 29.766 -3.982 1 94.69 101 ALA A O 1
ATOM 770 N N . GLU A 1 102 ? 17.719 28.984 -2.576 1 93.12 102 GLU A N 1
ATOM 771 C CA . GLU A 1 102 ? 16.609 29.25 -3.496 1 93.12 102 GLU A CA 1
ATOM 772 C C . GLU A 1 102 ? 16.422 30.75 -3.727 1 93.12 102 GLU A C 1
ATOM 774 O O . GLU A 1 102 ? 16.062 31.172 -4.824 1 93.12 102 GLU A O 1
ATOM 779 N N . LEU A 1 103 ? 16.641 31.531 -2.783 1 92.12 103 LEU A N 1
ATOM 780 C CA . LEU A 1 103 ? 16.484 32.969 -2.893 1 92.12 103 LEU A CA 1
ATOM 781 C C . LEU A 1 103 ? 17.609 33.594 -3.725 1 92.12 103 LEU A C 1
ATOM 783 O O . LEU A 1 103 ? 17.453 34.656 -4.297 1 92.12 103 LEU A O 1
ATOM 787 N N . GLY A 1 104 ? 18.766 32.875 -4.008 1 85.25 104 GLY A N 1
ATOM 788 C CA . GLY A 1 104 ? 19.844 33.219 -4.93 1 85.25 104 GLY A CA 1
ATOM 789 C C . GLY A 1 104 ? 20.25 34.688 -4.855 1 85.25 104 GLY A C 1
ATOM 790 O O . GLY A 1 104 ? 20.438 35.344 -5.887 1 85.25 104 GLY A O 1
ATOM 791 N N . GLY A 1 105 ? 20.281 35.25 -3.834 1 84.94 105 GLY A N 1
ATOM 792 C CA . GLY A 1 105 ? 20.672 36.656 -3.703 1 84.94 105 GLY A CA 1
ATOM 793 C C . GLY A 1 105 ? 19.5 37.594 -3.605 1 84.94 105 GLY A C 1
ATOM 794 O O . GLY A 1 105 ? 19.656 38.75 -3.205 1 84.94 105 GLY A O 1
ATOM 795 N N . ARG A 1 106 ? 18.375 37 -4.086 1 87.81 106 ARG A N 1
ATOM 796 C CA . ARG A 1 106 ? 17.188 37.812 -3.834 1 87.81 106 ARG A CA 1
ATOM 797 C C . ARG A 1 106 ? 16.922 37.969 -2.34 1 87.81 106 ARG A C 1
ATOM 799 O O . ARG A 1 106 ? 17.234 37.062 -1.558 1 87.81 106 ARG A O 1
ATOM 806 N N . HIS A 1 107 ? 16.5 39.156 -1.92 1 89.44 107 HIS A N 1
ATOM 807 C CA . HIS A 1 107 ? 16.203 39.438 -0.52 1 89.44 107 HIS A CA 1
ATOM 808 C C . HIS A 1 107 ? 17.406 39.156 0.368 1 89.44 107 HIS A C 1
ATOM 810 O O . HIS A 1 107 ? 17.281 38.438 1.363 1 89.44 107 HIS A O 1
ATOM 816 N N . ALA A 1 108 ? 18.562 39.562 0.046 1 88.81 108 ALA A N 1
ATOM 817 C CA . ALA A 1 108 ? 19.812 39.281 0.75 1 88.81 108 ALA A CA 1
ATOM 818 C C . ALA A 1 108 ? 19.719 39.688 2.219 1 88.81 108 ALA A C 1
ATOM 820 O O . ALA A 1 108 ? 20.359 39.094 3.08 1 88.81 108 ALA A O 1
ATOM 821 N N . GLY A 1 109 ? 18.891 40.625 2.498 1 91.56 109 GLY A N 1
ATOM 822 C CA . GLY A 1 109 ? 18.766 41.125 3.861 1 91.56 109 GLY A CA 1
ATOM 823 C C . GLY A 1 109 ? 17.719 40.375 4.668 1 91.56 109 GLY A C 1
ATOM 824 O O . GLY A 1 109 ? 17.531 40.625 5.855 1 91.56 109 GLY A O 1
ATOM 825 N N . LEU A 1 110 ? 17.094 39.406 3.965 1 95.25 110 LEU A N 1
ATOM 826 C CA . LEU A 1 110 ? 16.062 38.656 4.652 1 95.25 110 LEU A CA 1
ATOM 827 C C . LEU A 1 110 ? 16.656 37.844 5.801 1 95.25 110 LEU A C 1
ATOM 829 O O . LEU A 1 110 ? 17.641 37.094 5.609 1 95.25 110 LEU A O 1
ATOM 833 N N . ARG A 1 111 ? 16.141 37.875 6.992 1 97.31 111 ARG A N 1
ATOM 834 C CA . ARG A 1 111 ? 16.656 37.188 8.164 1 97.31 111 ARG A CA 1
ATOM 835 C C . ARG A 1 111 ? 15.859 35.906 8.43 1 97.31 111 ARG A C 1
ATOM 837 O O . ARG A 1 111 ? 14.664 35.969 8.734 1 97.31 111 ARG A O 1
ATOM 844 N N . ILE A 1 112 ? 16.547 34.844 8.32 1 98.38 112 ILE A N 1
ATOM 845 C CA . ILE A 1 112 ? 15.969 33.5 8.555 1 98.38 112 ILE A CA 1
ATOM 846 C C . ILE A 1 112 ? 16.547 32.906 9.836 1 98.38 112 ILE A C 1
ATOM 848 O O . ILE A 1 112 ? 17.766 32.75 9.953 1 98.38 112 ILE A O 1
ATOM 852 N N . ALA A 1 113 ? 15.688 32.562 10.758 1 98.88 113 ALA A N 1
ATOM 853 C CA . ALA A 1 113 ? 16.141 32 12.023 1 98.88 113 ALA A CA 1
ATOM 854 C C . ALA A 1 113 ? 15.773 30.531 12.133 1 98.88 113 ALA A C 1
ATOM 856 O O . ALA A 1 113 ? 14.68 30.125 11.727 1 98.88 113 ALA A O 1
ATOM 857 N N . CYS A 1 114 ? 16.656 29.766 12.664 1 98.88 114 CYS A N 1
ATOM 858 C CA . CYS A 1 114 ? 16.375 28.406 13.117 1 98.88 114 CYS A CA 1
ATOM 859 C C . CYS A 1 114 ? 16.297 28.344 14.641 1 98.88 114 CYS A C 1
ATOM 861 O O . CYS A 1 114 ? 17.219 28.812 15.336 1 98.88 114 CYS A O 1
ATOM 863 N N . VAL A 1 115 ? 15.211 27.875 15.125 1 98.75 115 VAL A N 1
ATOM 864 C CA . VAL A 1 115 ? 15.094 27.609 16.562 1 98.75 115 VAL A CA 1
ATOM 865 C C . VAL A 1 115 ? 15.523 26.172 16.859 1 98.75 115 VAL A C 1
ATOM 867 O O . VAL A 1 115 ? 14.875 25.219 16.422 1 98.75 115 VAL A O 1
ATOM 870 N N . LEU A 1 116 ? 16.547 25.984 17.594 1 98.12 116 LEU A N 1
ATOM 871 C CA . LEU A 1 116 ? 17.156 24.688 17.859 1 98.12 116 LEU A CA 1
ATOM 872 C C . LEU A 1 116 ? 17.094 24.344 19.344 1 98.12 116 LEU A C 1
ATOM 874 O O . LEU A 1 116 ? 16.812 25.219 20.172 1 98.12 116 LEU A O 1
ATOM 878 N N . GLY A 1 117 ? 17.297 23.078 19.609 1 96.81 117 GLY A N 1
ATOM 879 C CA . GLY A 1 117 ? 17.375 22.656 21 1 96.81 117 GLY A CA 1
ATOM 880 C C . GLY A 1 117 ? 16.406 21.547 21.344 1 96.81 117 GLY A C 1
ATOM 881 O O . GLY A 1 117 ? 16.547 20.891 22.375 1 96.81 117 GLY A O 1
ATOM 882 N N . ASP A 1 118 ? 15.461 21.281 20.469 1 97.25 118 ASP A N 1
ATOM 883 C CA . ASP A 1 118 ? 14.445 20.266 20.734 1 97.25 118 ASP A CA 1
ATOM 884 C C . ASP A 1 118 ? 15.008 18.859 20.531 1 97.25 118 ASP A C 1
ATOM 886 O O . ASP A 1 118 ? 14.461 17.891 21.062 1 97.25 118 ASP A O 1
ATOM 890 N N . ASP A 1 119 ? 16.016 18.703 19.703 1 96.56 119 ASP A N 1
ATOM 891 C CA . ASP A 1 119 ? 16.594 17.422 19.312 1 96.56 119 ASP A CA 1
ATOM 892 C C . ASP A 1 119 ? 17.547 16.922 20.391 1 96.56 119 ASP A C 1
ATOM 894 O O . ASP A 1 119 ? 18.562 17.562 20.672 1 96.56 119 ASP A O 1
ATOM 898 N N . LEU A 1 120 ? 17.328 15.742 20.891 1 95.88 120 LEU A N 1
ATOM 899 C CA . LEU A 1 120 ? 18.109 15.234 22 1 95.88 120 LEU A CA 1
ATOM 900 C C . LEU A 1 120 ? 19.031 14.109 21.547 1 95.88 120 LEU A C 1
ATOM 902 O O . LEU A 1 120 ? 19.688 13.453 22.359 1 95.88 120 LEU A O 1
ATOM 906 N N . MET A 1 121 ? 19.094 13.836 20.344 1 92.69 121 MET A N 1
ATOM 907 C CA . MET A 1 121 ? 19.875 12.719 19.812 1 92.69 121 MET A CA 1
ATOM 908 C C . MET A 1 121 ? 21.359 12.922 20.125 1 92.69 121 MET A C 1
ATOM 910 O O . MET A 1 121 ? 22.125 11.953 20.172 1 92.69 121 MET A O 1
ATOM 914 N N . GLY A 1 122 ? 21.781 14.172 20.344 1 90.56 122 GLY A N 1
ATOM 915 C CA . GLY A 1 122 ? 23.172 14.461 20.672 1 90.56 122 GLY A CA 1
ATOM 916 C C . GLY A 1 122 ? 23.453 14.352 22.172 1 90.56 122 GLY A C 1
ATOM 917 O O . GLY A 1 122 ? 24.609 14.414 22.578 1 90.56 122 GLY A O 1
ATOM 918 N N . MET A 1 123 ? 22.406 14.219 22.922 1 91.94 123 MET A N 1
ATOM 919 C CA . MET A 1 123 ? 22.562 14.117 24.359 1 91.94 123 MET A CA 1
ATOM 920 C C . MET A 1 123 ? 23.156 12.773 24.75 1 91.94 123 MET A C 1
ATOM 922 O O . MET A 1 123 ? 22.859 11.75 24.141 1 91.94 123 MET A O 1
ATOM 926 N N . ASP A 1 124 ? 23.969 12.773 25.766 1 91.69 124 ASP A N 1
ATOM 927 C CA . ASP A 1 124 ? 24.562 11.547 26.297 1 91.69 124 ASP A CA 1
ATOM 928 C C . ASP A 1 124 ? 23.469 10.531 26.656 1 91.69 124 ASP A C 1
ATOM 930 O O . ASP A 1 124 ? 22.484 10.867 27.297 1 91.69 124 ASP A O 1
ATOM 934 N N . ARG A 1 125 ? 23.719 9.336 26.266 1 88 125 ARG A N 1
ATOM 935 C CA . ARG A 1 125 ? 22.719 8.281 26.422 1 88 125 ARG A CA 1
ATOM 936 C C . ARG A 1 125 ? 22.391 8.062 27.906 1 88 125 ARG A C 1
ATOM 938 O O . ARG A 1 125 ? 21.234 7.82 28.25 1 88 125 ARG A O 1
ATOM 945 N N . ARG A 1 126 ? 23.391 8.094 28.719 1 90.06 126 ARG A N 1
ATOM 946 C CA . ARG A 1 126 ? 23.156 7.918 30.141 1 90.06 126 ARG A CA 1
ATOM 947 C C . ARG A 1 126 ? 22.281 9.023 30.703 1 90.06 126 ARG A C 1
ATOM 949 O O . ARG A 1 126 ? 21.406 8.766 31.531 1 90.06 126 ARG A O 1
ATOM 956 N N . ARG A 1 127 ? 22.5 10.188 30.234 1 93.19 127 ARG A N 1
ATOM 957 C CA . ARG A 1 127 ? 21.703 11.328 30.672 1 93.19 127 ARG A CA 1
ATOM 958 C C . ARG A 1 127 ? 20.266 11.203 30.188 1 93.19 127 ARG A C 1
ATOM 960 O O . ARG A 1 127 ? 19.312 11.32 30.969 1 93.19 127 ARG A O 1
ATOM 967 N N . LEU A 1 128 ? 20.125 10.938 28.906 1 93.19 128 LEU A N 1
ATOM 968 C CA . LEU A 1 128 ? 18.797 10.773 28.312 1 93.19 128 LEU A CA 1
ATOM 969 C C . LEU A 1 128 ? 18.047 9.648 29 1 93.19 128 LEU A C 1
ATOM 971 O O . LEU A 1 128 ? 16.828 9.734 29.188 1 93.19 128 LEU A O 1
ATOM 975 N N . GLY A 1 129 ? 18.734 8.633 29.438 1 93.06 129 GLY A N 1
ATOM 976 C CA . GLY A 1 129 ? 18.156 7.453 30.062 1 93.06 129 GLY A CA 1
ATOM 977 C C . GLY A 1 129 ? 17.516 7.75 31.406 1 93.06 129 GLY A C 1
ATOM 978 O O . GLY A 1 129 ? 16.75 6.938 31.922 1 93.06 129 GLY A O 1
ATOM 979 N N . GLN A 1 130 ? 17.781 8.914 31.938 1 94.19 130 GLN A N 1
ATOM 980 C CA . GLN A 1 130 ? 17.156 9.32 33.188 1 94.19 130 GLN A CA 1
ATOM 981 C C . GLN A 1 130 ? 15.656 9.523 33 1 94.19 130 GLN A C 1
ATOM 983 O O . GLN A 1 130 ? 14.891 9.375 33.969 1 94.19 130 GLN A O 1
ATOM 988 N N . TRP A 1 131 ? 15.281 9.844 31.812 1 94.69 131 TRP A N 1
ATOM 989 C CA . TRP A 1 131 ? 13.891 10.227 31.578 1 94.69 131 TRP A CA 1
ATOM 990 C C . TRP A 1 131 ? 13.227 9.281 30.594 1 94.69 131 TRP A C 1
ATOM 992 O O . TRP A 1 131 ? 12.008 9.07 30.641 1 94.69 131 TRP A O 1
ATOM 1002 N N . LEU A 1 132 ? 13.977 8.758 29.734 1 92.5 132 LEU A N 1
ATOM 1003 C CA . LEU A 1 132 ? 13.484 7.875 28.672 1 92.5 132 LEU A CA 1
ATOM 1004 C C . LEU A 1 132 ? 14 6.453 28.875 1 92.5 132 LEU A C 1
ATOM 1006 O O . LEU A 1 132 ? 15.219 6.23 28.938 1 92.5 132 LEU A O 1
ATOM 1010 N N . ASP A 1 133 ? 13.047 5.551 29.031 1 87.62 133 ASP A N 1
ATOM 1011 C CA . ASP A 1 133 ? 13.445 4.148 29.094 1 87.62 133 ASP A CA 1
ATOM 1012 C C . ASP A 1 133 ? 14.008 3.676 27.75 1 87.62 133 ASP A C 1
ATOM 1014 O O . ASP A 1 133 ? 13.258 3.492 26.797 1 87.62 133 ASP A O 1
ATOM 1018 N N . LEU A 1 134 ? 15.227 3.553 27.75 1 80.5 134 LEU A N 1
ATOM 1019 C CA . LEU A 1 134 ? 15.883 3.188 26.5 1 80.5 134 LEU A CA 1
ATOM 1020 C C . LEU A 1 134 ? 15.938 1.673 26.344 1 80.5 134 LEU A C 1
ATOM 1022 O O . LEU A 1 134 ? 16.562 1.167 25.406 1 80.5 134 LEU A O 1
ATOM 1026 N N . GLY A 1 135 ? 15.078 1.051 27.047 1 66.56 135 GLY A N 1
ATOM 1027 C CA . GLY A 1 135 ? 14.586 -0.314 26.938 1 66.56 135 GLY A CA 1
ATOM 1028 C C . GLY A 1 135 ? 15.656 -1.296 26.5 1 66.56 135 GLY A C 1
ATOM 1029 O O . GLY A 1 135 ? 16.812 -1.176 26.891 1 66.56 135 GLY A O 1
ATOM 1030 N N . ASP A 1 136 ? 15.266 -2.186 25.531 1 65.44 136 ASP A N 1
ATOM 1031 C CA . ASP A 1 136 ? 15.836 -3.354 24.875 1 65.44 136 ASP A CA 1
ATOM 1032 C C . ASP A 1 136 ? 16.953 -2.945 23.906 1 65.44 136 ASP A C 1
ATOM 1034 O O . ASP A 1 136 ? 16.734 -2.131 23.016 1 65.44 136 ASP A O 1
ATOM 1038 N N . PRO A 1 137 ? 18.094 -3.354 24.125 1 65.44 137 PRO A N 1
ATOM 1039 C CA . PRO A 1 137 ? 19.219 -3.053 23.234 1 65.44 137 PRO A CA 1
ATOM 1040 C C . PRO A 1 137 ? 18.891 -3.307 21.766 1 65.44 137 PRO A C 1
ATOM 1042 O O . PRO A 1 137 ? 19.547 -2.764 20.875 1 65.44 137 PRO A O 1
ATOM 1045 N N . ARG A 1 138 ? 17.844 -4.059 21.531 1 65.75 138 ARG A N 1
ATOM 1046 C CA . ARG A 1 138 ? 17.5 -4.367 20.141 1 65.75 138 ARG A CA 1
ATOM 1047 C C . ARG A 1 138 ? 16.781 -3.197 19.484 1 65.75 138 ARG A C 1
ATOM 1049 O O . ARG A 1 138 ? 16.703 -3.117 18.266 1 65.75 138 ARG A O 1
ATOM 1056 N N . ASP A 1 139 ? 16.281 -2.295 20.406 1 77.38 139 ASP A N 1
ATOM 1057 C CA . ASP A 1 139 ? 15.594 -1.131 19.859 1 77.38 139 ASP A CA 1
ATOM 1058 C C . ASP A 1 139 ? 16.578 -0.032 19.469 1 77.38 139 ASP A C 1
ATOM 1060 O O . ASP A 1 139 ? 17.516 0.253 20.203 1 77.38 139 ASP A O 1
ATOM 1064 N N . GLU A 1 140 ? 16.422 0.333 18.297 1 86.25 140 GLU A N 1
ATOM 1065 C CA . GLU A 1 140 ? 17.266 1.431 17.812 1 86.25 140 GLU A CA 1
ATOM 1066 C C . GLU A 1 140 ? 16.531 2.766 17.906 1 86.25 140 GLU A C 1
ATOM 1068 O O . GLU A 1 140 ? 15.469 2.941 17.297 1 86.25 140 GLU A O 1
ATOM 1073 N N . LEU A 1 141 ? 17.078 3.619 18.75 1 91.5 141 LEU A N 1
ATOM 1074 C CA . LEU A 1 141 ? 16.531 4.965 18.875 1 91.5 141 LEU A CA 1
ATOM 1075 C C . LEU A 1 141 ? 16.781 5.781 17.625 1 91.5 141 LEU A C 1
ATOM 1077 O O . LEU A 1 141 ? 17.922 5.965 17.203 1 91.5 141 LEU A O 1
ATOM 1081 N N . VAL A 1 142 ? 15.664 6.254 17.016 1 92.19 142 VAL A N 1
ATOM 1082 C CA . VAL A 1 142 ? 15.773 6.973 15.75 1 92.19 142 VAL A CA 1
ATOM 1083 C C . VAL A 1 142 ? 15.641 8.477 15.992 1 92.19 142 VAL A C 1
ATOM 1085 O O . VAL A 1 142 ? 16.188 9.281 15.25 1 92.19 142 VAL A O 1
ATOM 1088 N N . SER A 1 143 ? 14.867 8.805 16.969 1 94.38 143 SER A N 1
ATOM 1089 C CA . SER A 1 143 ? 14.625 10.203 17.297 1 94.38 143 SER A CA 1
ATOM 1090 C C . SER A 1 143 ? 14.305 10.383 18.781 1 94.38 143 SER A C 1
ATOM 1092 O O . SER A 1 143 ? 13.797 9.461 19.422 1 94.38 143 SER A O 1
ATOM 1094 N N . ALA A 1 144 ? 14.633 11.422 19.266 1 95.19 144 ALA A N 1
ATOM 1095 C CA . ALA A 1 144 ? 14.242 11.914 20.578 1 95.19 144 ALA A CA 1
ATOM 1096 C C . ALA A 1 144 ? 14.141 13.438 20.594 1 95.19 144 ALA A C 1
ATOM 1098 O O . ALA A 1 144 ? 15.148 14.133 20.469 1 95.19 144 ALA A O 1
ATOM 1099 N N . ASN A 1 145 ? 12.938 13.914 20.703 1 96.69 145 ASN A N 1
ATOM 1100 C CA . ASN A 1 145 ? 12.703 15.352 20.625 1 96.69 145 ASN A CA 1
ATOM 1101 C C . ASN A 1 145 ? 11.766 15.82 21.75 1 96.69 145 ASN A C 1
ATOM 1103 O O . ASN A 1 145 ? 10.898 15.07 22.188 1 96.69 145 ASN A O 1
ATOM 1107 N N . VAL A 1 146 ? 11.977 17.016 22.141 1 96.94 146 VAL A N 1
ATOM 1108 C CA . VAL A 1 146 ? 11.133 17.609 23.172 1 96.94 146 VAL A CA 1
ATOM 1109 C C . VAL A 1 146 ? 10.219 18.656 22.547 1 96.94 146 VAL A C 1
ATOM 1111 O O . VAL A 1 146 ? 10.633 19.375 21.625 1 96.94 146 VAL A O 1
ATOM 1114 N N . TYR A 1 147 ? 8.977 18.719 22.984 1 96.94 147 TYR A N 1
ATOM 1115 C CA . TYR A 1 147 ? 8.078 19.797 22.609 1 96.94 147 TYR A CA 1
ATOM 1116 C C . TYR A 1 147 ? 8.461 21.094 23.312 1 96.94 147 TYR A C 1
ATOM 1118 O O . TYR A 1 147 ? 8.023 21.359 24.438 1 96.94 147 TYR A O 1
ATOM 1126 N N . SER A 1 148 ? 9.172 21.891 22.578 1 97.19 148 SER A N 1
ATOM 1127 C CA . SER A 1 148 ? 9.578 23.172 23.156 1 97.19 148 SER A CA 1
ATOM 1128 C C . SER A 1 148 ? 8.445 24.188 23.109 1 97.19 148 SER A C 1
ATOM 1130 O O . SER A 1 148 ? 7.422 23.953 22.469 1 97.19 148 SER A O 1
ATOM 1132 N N . GLY A 1 149 ? 8.602 25.266 23.859 1 97.81 149 GLY A N 1
ATOM 1133 C CA . GLY A 1 149 ? 7.617 26.328 23.891 1 97.81 149 GLY A CA 1
ATOM 1134 C C . GLY A 1 149 ? 7.922 27.453 22.922 1 97.81 149 GLY A C 1
ATOM 1135 O O . GLY A 1 149 ? 8.625 27.25 21.922 1 97.81 149 GLY A O 1
ATOM 1136 N N . ALA A 1 150 ? 7.359 28.609 23.203 1 98.56 150 ALA A N 1
ATOM 1137 C CA . ALA A 1 150 ? 7.332 29.719 22.25 1 98.56 150 ALA A CA 1
ATOM 1138 C C . ALA A 1 150 ? 8.547 30.625 22.422 1 98.56 150 ALA A C 1
ATOM 1140 O O . ALA A 1 150 ? 8.805 31.5 21.594 1 98.56 150 ALA A O 1
ATOM 1141 N N . ASP A 1 151 ? 9.406 30.422 23.422 1 98 151 ASP A N 1
ATOM 1142 C CA . ASP A 1 151 ? 10.469 31.359 23.781 1 98 151 ASP A CA 1
ATOM 1143 C C . ASP A 1 151 ? 11.422 31.578 22.609 1 98 151 ASP A C 1
ATOM 1145 O O . ASP A 1 151 ? 11.805 32.719 22.328 1 98 151 ASP A O 1
ATOM 1149 N N . GLY A 1 152 ? 11.836 30.453 21.984 1 98.56 152 GLY A N 1
ATOM 1150 C CA . GLY A 1 152 ? 12.727 30.578 20.844 1 98.56 152 GLY A CA 1
ATOM 1151 C C . GLY A 1 152 ? 12.125 31.375 19.703 1 98.56 152 GLY A C 1
ATOM 1152 O O . GLY A 1 152 ? 12.82 32.156 19.047 1 98.56 152 GLY A O 1
ATOM 1153 N N . ILE A 1 153 ? 10.883 31.25 19.484 1 98.88 153 ILE A N 1
ATOM 1154 C CA . ILE A 1 153 ? 10.172 31.953 18.422 1 98.88 153 ILE A CA 1
ATOM 1155 C C . ILE A 1 153 ? 10.094 33.438 18.75 1 98.88 153 ILE A C 1
ATOM 1157 O O . ILE A 1 153 ? 10.344 34.281 17.891 1 98.88 153 ILE A O 1
ATOM 1161 N N . VAL A 1 154 ? 9.758 33.781 19.984 1 98.81 154 VAL A N 1
ATOM 1162 C CA . VAL A 1 154 ? 9.68 35.156 20.422 1 98.81 154 VAL A CA 1
ATOM 1163 C C . VAL A 1 154 ? 11.023 35.875 20.188 1 98.81 154 VAL A C 1
ATOM 1165 O O . VAL A 1 154 ? 11.078 36.938 19.609 1 98.81 154 VAL A O 1
ATOM 1168 N N . ARG A 1 155 ? 12.07 35.219 20.672 1 98.69 155 ARG A N 1
ATOM 1169 C CA . ARG A 1 155 ? 13.406 35.781 20.531 1 98.69 155 ARG A CA 1
ATOM 1170 C C . ARG A 1 155 ? 13.758 36 19.062 1 98.69 155 ARG A C 1
ATOM 1172 O O . ARG A 1 155 ? 14.305 37.062 18.703 1 98.69 155 ARG A O 1
ATOM 1179 N N . ALA A 1 156 ? 13.484 35 18.234 1 98.88 156 ALA A N 1
ATOM 1180 C CA . ALA A 1 156 ? 13.766 35.125 16.797 1 98.88 156 ALA A CA 1
ATOM 1181 C C . ALA A 1 156 ? 13.047 36.312 16.203 1 98.88 156 ALA A C 1
ATOM 1183 O O . ALA A 1 156 ? 13.648 37.125 15.461 1 98.88 156 ALA A O 1
ATOM 1184 N N . LEU A 1 157 ? 11.773 36.5 16.5 1 98.88 157 LEU A N 1
ATOM 1185 C CA . LEU A 1 157 ? 10.977 37.594 15.969 1 98.88 157 LEU A CA 1
ATOM 1186 C C . LEU A 1 157 ? 11.453 38.938 16.531 1 98.88 157 LEU A C 1
ATOM 1188 O O . LEU A 1 157 ? 11.531 39.906 15.797 1 98.88 157 LEU A O 1
ATOM 1192 N N . ASP A 1 158 ? 11.742 38.938 17.797 1 98.69 158 ASP A N 1
ATOM 1193 C CA . ASP A 1 158 ? 12.258 40.156 18.438 1 98.69 158 ASP A CA 1
ATOM 1194 C C . ASP A 1 158 ? 13.539 40.625 17.75 1 98.69 158 ASP A C 1
ATOM 1196 O O . ASP A 1 158 ? 13.805 41.844 17.672 1 98.69 158 ASP A O 1
ATOM 1200 N N . GLU A 1 159 ? 14.258 39.688 17.375 1 98.44 159 GLU A N 1
ATOM 1201 C CA . GLU A 1 159 ? 15.547 40 16.75 1 98.44 159 GLU A CA 1
ATOM 1202 C C . GLU A 1 159 ? 15.398 40.219 15.25 1 98.44 159 GLU A C 1
ATOM 1204 O O . GLU A 1 159 ? 16.391 40.344 14.531 1 98.44 159 GLU A O 1
ATOM 1209 N N . GLY A 1 160 ? 14.227 40.125 14.703 1 98.19 160 GLY A N 1
ATOM 1210 C CA . GLY A 1 160 ? 13.945 40.625 13.367 1 98.19 160 GLY A CA 1
ATOM 1211 C C . GLY A 1 160 ? 13.781 39.531 12.336 1 98.19 160 GLY A C 1
ATOM 1212 O O . GLY A 1 160 ? 13.922 39.75 11.133 1 98.19 160 GLY A O 1
ATOM 1213 N N . ALA A 1 161 ? 13.539 38.375 12.758 1 98.69 161 ALA A N 1
ATOM 1214 C CA . ALA A 1 161 ? 13.383 37.281 11.805 1 98.69 161 ALA A CA 1
ATOM 1215 C C . ALA A 1 161 ? 12.156 37.469 10.922 1 98.69 161 ALA A C 1
ATOM 1217 O O . ALA A 1 161 ? 11.094 37.875 11.406 1 98.69 161 ALA A O 1
ATOM 1218 N N . ALA A 1 162 ? 12.367 37.25 9.625 1 98.38 162 ALA A N 1
ATOM 1219 C CA . ALA A 1 162 ? 11.25 37.219 8.68 1 98.38 162 ALA A CA 1
ATOM 1220 C C . ALA A 1 162 ? 10.688 35.812 8.539 1 98.38 162 ALA A C 1
ATOM 1222 O O . ALA A 1 162 ? 9.516 35.656 8.219 1 98.38 162 ALA A O 1
ATOM 1223 N N . ILE A 1 163 ? 11.531 34.875 8.711 1 98.75 163 ILE A N 1
ATOM 1224 C CA . ILE A 1 163 ? 11.156 33.469 8.664 1 98.75 163 ILE A CA 1
ATOM 1225 C C . ILE A 1 163 ? 11.773 32.719 9.852 1 98.75 163 ILE A C 1
ATOM 1227 O O . ILE A 1 163 ? 12.969 32.844 10.117 1 98.75 163 ILE A O 1
ATOM 1231 N N . VAL A 1 164 ? 10.938 32.031 10.562 1 98.94 164 VAL A N 1
ATOM 1232 C CA . VAL A 1 164 ? 11.375 31.25 11.711 1 98.94 164 VAL A CA 1
ATOM 1233 C C . VAL A 1 164 ? 11.133 29.766 11.445 1 98.94 164 VAL A C 1
ATOM 1235 O O . VAL A 1 164 ? 9.992 29.328 11.32 1 98.94 164 VAL A O 1
ATOM 1238 N N . LEU A 1 165 ? 12.203 28.969 11.344 1 98.88 165 LEU A N 1
ATOM 1239 C CA . LEU A 1 165 ? 12.172 27.531 11.133 1 98.88 165 LEU A CA 1
ATOM 1240 C C . LEU A 1 165 ? 12.453 26.781 12.438 1 98.88 165 LEU A C 1
ATOM 1242 O O . LEU A 1 165 ? 13.562 26.859 12.977 1 98.88 165 LEU A O 1
ATOM 1246 N N . CYS A 1 166 ? 11.445 26.094 12.906 1 98.62 166 CYS A N 1
ATOM 1247 C CA . CYS A 1 166 ? 11.578 25.344 14.148 1 98.62 166 CYS A CA 1
ATOM 1248 C C . CYS A 1 166 ? 11.641 23.844 13.875 1 98.62 166 CYS A C 1
ATOM 1250 O O . CYS A 1 166 ? 11.266 23.391 12.797 1 98.62 166 CYS A O 1
ATOM 1252 N N . GLY A 1 167 ? 12.281 23.109 14.789 1 97.12 167 GLY A N 1
ATOM 1253 C CA . GLY A 1 167 ? 12.023 21.688 14.883 1 97.12 167 GLY A CA 1
ATOM 1254 C C . GLY A 1 167 ? 10.727 21.359 15.586 1 97.12 167 GLY A C 1
ATOM 1255 O O . GLY A 1 167 ? 9.664 21.875 15.227 1 97.12 167 GLY A O 1
ATOM 1256 N N . ARG A 1 168 ? 10.891 20.547 16.641 1 96.75 168 ARG A N 1
ATOM 1257 C CA . ARG A 1 168 ? 9.695 20.203 17.406 1 96.75 168 ARG A CA 1
ATOM 1258 C C . ARG A 1 168 ? 9.359 21.312 18.406 1 96.75 168 ARG A C 1
ATOM 1260 O O . ARG A 1 168 ? 10.156 21.609 19.297 1 96.75 168 ARG A O 1
ATOM 1267 N N . VAL A 1 169 ? 8.32 21.938 18.203 1 97 169 VAL A N 1
ATOM 1268 C CA . VAL A 1 169 ? 7.688 22.906 19.109 1 97 169 VAL A CA 1
ATOM 1269 C C . VAL A 1 169 ? 6.219 22.531 19.312 1 97 169 VAL A C 1
ATOM 1271 O O . VAL A 1 169 ? 5.625 21.859 18.469 1 97 169 VAL A O 1
ATOM 1274 N N . ALA A 1 170 ? 5.762 22.828 20.484 1 97.19 170 ALA A N 1
ATOM 1275 C CA . ALA A 1 170 ? 4.34 22.562 20.656 1 97.19 170 ALA A CA 1
ATOM 1276 C C . ALA A 1 170 ? 3.506 23.281 19.594 1 97.19 170 ALA A C 1
ATOM 1278 O O . ALA A 1 170 ? 3.807 24.422 19.234 1 97.19 170 ALA A O 1
ATOM 1279 N N . ASP A 1 171 ? 2.445 22.672 19.172 1 97.12 171 ASP A N 1
ATOM 1280 C CA . ASP A 1 171 ? 1.67 23.172 18.031 1 97.12 171 ASP A CA 1
ATOM 1281 C C . ASP A 1 171 ? 1.124 24.562 18.312 1 97.12 171 ASP A C 1
ATOM 1283 O O . ASP A 1 171 ? 1.284 25.484 17.5 1 97.12 171 ASP A O 1
ATOM 1287 N N . PRO A 1 172 ? 0.525 24.797 19.469 1 98.06 172 PRO A N 1
ATOM 1288 C CA . PRO A 1 172 ? -0.013 26.125 19.719 1 98.06 172 PRO A CA 1
ATOM 1289 C C . PRO A 1 172 ? 1.079 27.188 19.891 1 98.06 172 PRO A C 1
ATOM 1291 O O . PRO A 1 172 ? 0.819 28.375 19.719 1 98.06 172 PRO A O 1
ATOM 1294 N N . SER A 1 173 ? 2.305 26.766 20.234 1 98.75 173 SER A N 1
ATOM 1295 C CA . SER A 1 173 ? 3.398 27.703 20.469 1 98.75 173 SER A CA 1
ATOM 1296 C C . SER A 1 173 ? 3.756 28.469 19.203 1 98.75 173 SER A C 1
ATOM 1298 O O . SER A 1 173 ? 4.324 29.562 19.266 1 98.75 173 SER A O 1
ATOM 1300 N N . LEU A 1 174 ? 3.412 27.891 18.078 1 98.81 174 LEU A N 1
ATOM 1301 C CA . LEU A 1 174 ? 3.637 28.562 16.812 1 98.81 174 LEU A CA 1
ATOM 1302 C C . LEU A 1 174 ? 2.875 29.875 16.734 1 98.81 174 LEU A C 1
ATOM 1304 O O . LEU A 1 174 ? 3.297 30.797 16.047 1 98.81 174 LEU A O 1
ATOM 1308 N N . ALA A 1 175 ? 1.766 29.953 17.406 1 98.88 175 ALA A N 1
ATOM 1309 C CA . ALA A 1 175 ? 0.994 31.188 17.469 1 98.88 175 ALA A CA 1
ATOM 1310 C C . ALA A 1 175 ? 1.372 32 18.703 1 98.88 175 ALA A C 1
ATOM 1312 O O . ALA A 1 175 ? 1.386 33.25 18.672 1 98.88 175 ALA A O 1
ATOM 1313 N N . VAL A 1 176 ? 1.688 31.344 19.812 1 98.88 176 VAL A N 1
ATOM 1314 C CA . VAL A 1 176 ? 2.035 32.031 21.062 1 98.88 176 VAL A CA 1
ATOM 1315 C C . VAL A 1 176 ? 3.23 32.938 20.828 1 98.88 176 VAL A C 1
ATOM 1317 O O . VAL A 1 176 ? 3.256 34.062 21.312 1 98.88 176 VAL A O 1
ATOM 1320 N N . GLY A 1 177 ? 4.211 32.469 20.094 1 98.88 177 GLY A N 1
ATOM 1321 C CA . GLY A 1 177 ? 5.406 33.25 19.812 1 98.88 177 GLY A CA 1
ATOM 1322 C C . GLY A 1 177 ? 5.105 34.594 19.188 1 98.88 177 GLY A C 1
ATOM 1323 O O . GLY A 1 177 ? 5.402 35.625 19.766 1 98.88 177 GLY A O 1
ATOM 1324 N N . PRO A 1 178 ? 4.445 34.562 18.016 1 98.88 178 PRO A N 1
ATOM 1325 C CA . PRO A 1 178 ? 4.09 35.812 17.359 1 98.88 178 PRO A CA 1
ATOM 1326 C C . PRO A 1 178 ? 3.213 36.719 18.219 1 98.88 178 PRO A C 1
ATOM 1328 O O . PRO A 1 178 ? 3.383 37.938 18.219 1 98.88 178 PRO A O 1
ATOM 1331 N N . ILE A 1 179 ? 2.285 36.219 18.953 1 98.81 179 ILE A N 1
ATOM 1332 C CA . ILE A 1 179 ? 1.375 37 19.766 1 98.81 179 ILE A CA 1
ATOM 1333 C C . ILE A 1 179 ? 2.16 37.719 20.875 1 98.81 179 ILE A C 1
ATOM 1335 O O . ILE A 1 179 ? 2.016 38.938 21.062 1 98.81 179 ILE A O 1
ATOM 1339 N N . ARG A 1 180 ? 2.996 36.969 21.578 1 98.62 180 ARG A N 1
ATOM 1340 C CA . ARG A 1 180 ? 3.832 37.562 22.609 1 98.62 180 ARG A CA 1
ATOM 1341 C C . ARG A 1 180 ? 4.73 38.656 22.047 1 98.62 180 ARG A C 1
ATOM 1343 O O . ARG A 1 180 ? 4.852 39.719 22.641 1 98.62 180 ARG A O 1
ATOM 1350 N N . HIS A 1 181 ? 5.355 38.344 20.984 1 98.62 181 HIS A N 1
ATOM 1351 C CA . HIS A 1 181 ? 6.238 39.312 20.344 1 98.62 181 HIS A CA 1
ATOM 1352 C C . HIS A 1 181 ? 5.492 40.594 19.953 1 98.62 181 HIS A C 1
ATOM 1354 O O . HIS A 1 181 ? 5.938 41.688 20.281 1 98.62 181 HIS A O 1
ATOM 1360 N N . ALA A 1 182 ? 4.395 40.469 19.297 1 98.56 182 ALA A N 1
ATOM 1361 C CA . ALA A 1 182 ? 3.676 41.594 18.703 1 98.56 182 ALA A CA 1
ATOM 1362 C C . ALA A 1 182 ? 3.033 42.469 19.781 1 98.56 182 ALA A C 1
ATOM 1364 O O . ALA A 1 182 ? 2.982 43.688 19.656 1 98.56 182 ALA A O 1
ATOM 1365 N N . LEU A 1 183 ? 2.516 41.812 20.812 1 98.44 183 LEU A N 1
ATOM 1366 C CA . LEU A 1 183 ? 1.725 42.562 21.812 1 98.44 183 LEU A CA 1
ATOM 1367 C C . LEU A 1 183 ? 2.543 42.812 23.062 1 98.44 183 LEU A C 1
ATOM 1369 O O . LEU A 1 183 ? 2.074 43.5 23.969 1 98.44 183 LEU A O 1
ATOM 1373 N N . GLY A 1 184 ? 3.715 42.281 23.125 1 97.94 184 GLY A N 1
ATOM 1374 C CA . GLY A 1 184 ? 4.609 42.531 24.234 1 97.94 184 GLY A CA 1
ATOM 1375 C C . GLY A 1 184 ? 4.164 41.844 25.516 1 97.94 184 GLY A C 1
ATOM 1376 O O . GLY A 1 184 ? 4.344 42.406 26.609 1 97.94 184 GLY A O 1
ATOM 1377 N N . TRP A 1 185 ? 3.529 40.75 25.422 1 98.19 185 TRP A N 1
ATOM 1378 C CA . TRP A 1 185 ? 3.037 40.062 26.594 1 98.19 185 TRP A CA 1
ATOM 1379 C C . TRP A 1 185 ? 4.172 39.312 27.297 1 98.19 185 TRP A C 1
ATOM 1381 O O . TRP A 1 185 ? 5.027 38.719 26.641 1 98.19 185 TRP A O 1
ATOM 1391 N N . ALA A 1 186 ? 4.145 39.406 28.594 1 98.06 186 ALA A N 1
ATOM 1392 C CA . ALA A 1 186 ? 5.176 38.75 29.391 1 98.06 186 ALA A CA 1
ATOM 1393 C C . ALA A 1 186 ? 4.973 37.219 29.406 1 98.06 186 ALA A C 1
ATOM 1395 O O . ALA A 1 186 ? 3.838 36.75 29.422 1 98.06 186 ALA A O 1
ATOM 1396 N N . ALA A 1 187 ? 6.09 36.5 29.531 1 97.38 187 ALA A N 1
ATOM 1397 C CA . ALA A 1 187 ? 6.066 35.031 29.469 1 97.38 187 ALA A CA 1
ATOM 1398 C C . ALA A 1 187 ? 5.383 34.469 30.703 1 97.38 187 ALA A C 1
ATOM 1400 O O . ALA A 1 187 ? 4.895 33.312 30.672 1 97.38 187 ALA A O 1
ATOM 1401 N N . ASP A 1 188 ? 5.328 35.219 31.781 1 97.75 188 ASP A N 1
ATOM 1402 C CA . ASP A 1 188 ? 4.75 34.719 33.031 1 97.75 188 ASP A CA 1
ATOM 1403 C C . ASP A 1 188 ? 3.387 35.344 33.281 1 97.75 188 ASP A C 1
ATOM 1405 O O . ASP A 1 188 ? 2.881 35.281 34.406 1 97.75 188 ASP A O 1
ATOM 1409 N N . ASP A 1 189 ? 2.889 36.094 32.344 1 98.5 189 ASP A N 1
ATOM 1410 C CA . ASP A 1 189 ? 1.489 36.5 32.438 1 98.5 189 ASP A CA 1
ATOM 1411 C C . ASP A 1 189 ? 0.563 35.344 32.031 1 98.5 189 ASP A C 1
ATOM 1413 O O . ASP A 1 189 ? 0.144 35.25 30.859 1 98.5 189 ASP A O 1
ATOM 1417 N N . TRP A 1 190 ? 0.203 34.594 33 1 98.62 190 TRP A N 1
ATOM 1418 C CA . TRP A 1 190 ? -0.447 33.312 32.719 1 98.62 190 TRP A CA 1
ATOM 1419 C C . TRP A 1 190 ? -1.809 33.5 32.062 1 98.62 190 TRP A C 1
ATOM 1421 O O . TRP A 1 190 ? -2.229 32.719 31.234 1 98.62 190 TRP A O 1
ATOM 1431 N N . GLU A 1 191 ? -2.541 34.531 32.375 1 98.38 191 GLU A N 1
ATOM 1432 C CA . GLU A 1 191 ? -3.836 34.812 31.781 1 98.38 191 GLU A CA 1
ATOM 1433 C C . GLU A 1 191 ? -3.684 35.125 30.281 1 98.38 191 GLU A C 1
ATOM 1435 O O . GLU A 1 191 ? -4.434 34.594 29.453 1 98.38 191 GLU A O 1
ATOM 1440 N N . ARG A 1 192 ? -2.711 35.906 29.969 1 98.5 192 ARG A N 1
ATOM 1441 C CA . ARG A 1 192 ? -2.479 36.281 28.578 1 98.5 192 ARG A CA 1
ATOM 1442 C C . ARG A 1 192 ? -1.898 35.094 27.797 1 98.5 192 ARG A C 1
ATOM 1444 O O . ARG A 1 192 ? -2.225 34.906 26.625 1 98.5 192 ARG A O 1
ATOM 1451 N N . MET A 1 193 ? -1.015 34.312 28.484 1 98.75 193 MET A N 1
ATOM 1452 C CA . MET A 1 193 ? -0.456 33.125 27.844 1 98.75 193 MET A CA 1
ATOM 1453 C C . MET A 1 193 ? -1.549 32.125 27.531 1 98.75 193 MET A C 1
ATOM 1455 O O . MET A 1 193 ? -1.475 31.406 26.516 1 98.75 193 MET A O 1
ATOM 1459 N N . ALA A 1 194 ? -2.533 32.062 28.391 1 98.75 194 ALA A N 1
ATOM 1460 C CA . ALA A 1 194 ? -3.662 31.172 28.141 1 98.75 194 ALA A CA 1
ATOM 1461 C C . ALA A 1 194 ? -4.418 31.594 26.891 1 98.75 194 ALA A C 1
ATOM 1463 O O . ALA A 1 194 ? -4.777 30.75 26.062 1 98.75 194 ALA A O 1
ATOM 1464 N N . ILE A 1 195 ? -4.66 32.906 26.734 1 98.81 195 ILE A N 1
ATOM 1465 C CA . ILE A 1 195 ? -5.363 33.438 25.562 1 98.81 195 ILE A CA 1
ATOM 1466 C C . ILE A 1 195 ? -4.555 33.125 24.297 1 98.81 195 ILE A C 1
ATOM 1468 O O . ILE A 1 195 ? -5.105 32.688 23.297 1 98.81 195 ILE A O 1
ATOM 1472 N N . ALA A 1 196 ? -3.229 33.375 24.359 1 98.88 196 ALA A N 1
ATOM 1473 C CA . ALA A 1 196 ? -2.355 33.094 23.234 1 98.88 196 ALA A CA 1
ATOM 1474 C C . ALA A 1 196 ? -2.375 31.609 22.875 1 98.88 196 ALA A C 1
ATOM 1476 O O . ALA A 1 196 ? -2.4 31.234 21.688 1 98.88 196 ALA A O 1
ATOM 1477 N N . THR A 1 197 ? -2.355 30.781 23.875 1 98.75 197 THR A N 1
ATOM 1478 C CA . THR A 1 197 ? -2.328 29.328 23.672 1 98.75 197 THR A CA 1
ATOM 1479 C C . THR A 1 197 ? -3.641 28.844 23.062 1 98.75 197 THR A C 1
ATOM 1481 O O . THR A 1 197 ? -3.641 27.984 22.188 1 98.75 197 THR A O 1
ATOM 1484 N N . VAL A 1 198 ? -4.758 29.391 23.469 1 98.75 198 VAL A N 1
ATOM 1485 C CA . VAL A 1 198 ? -6.043 29.031 22.875 1 98.75 198 VAL A CA 1
ATOM 1486 C C . VAL A 1 198 ? -6.078 29.453 21.406 1 98.75 198 VAL A C 1
ATOM 1488 O O . VAL A 1 198 ? -6.59 28.719 20.562 1 98.75 198 VAL A O 1
ATOM 1491 N N . ALA A 1 199 ? -5.57 30.656 21.125 1 98.88 199 ALA A N 1
ATOM 1492 C CA . ALA A 1 199 ? -5.473 31.062 19.734 1 98.88 199 ALA A CA 1
ATOM 1493 C C . ALA A 1 199 ? -4.695 30.047 18.906 1 98.88 199 ALA A C 1
ATOM 1495 O O . ALA A 1 199 ? -5.148 29.625 17.844 1 98.88 199 ALA A O 1
ATOM 1496 N N . GLY A 1 200 ? -3.545 29.641 19.422 1 98.75 200 GLY A N 1
ATOM 1497 C CA . GLY A 1 200 ? -2.742 28.641 18.75 1 98.75 200 GLY A CA 1
ATOM 1498 C C . GLY A 1 200 ? -3.447 27.297 18.609 1 98.75 200 GLY A C 1
ATOM 1499 O O . GLY A 1 200 ? -3.373 26.656 17.562 1 98.75 200 GLY A O 1
ATOM 1500 N N . HIS A 1 201 ? -4.113 26.891 19.656 1 98.44 201 HIS A N 1
ATOM 1501 C CA . HIS A 1 201 ? -4.844 25.625 19.672 1 98.44 201 HIS A CA 1
ATOM 1502 C C . HIS A 1 201 ? -5.953 25.609 18.625 1 98.44 201 HIS A C 1
ATOM 1504 O O . HIS A 1 201 ? -6.195 24.594 17.984 1 98.44 201 HIS A O 1
ATOM 1510 N N . LEU A 1 202 ? -6.586 26.703 18.453 1 98.75 202 LEU A N 1
ATOM 1511 C CA . LEU A 1 202 ? -7.684 26.812 17.5 1 98.75 202 LEU A CA 1
ATOM 1512 C C . LEU A 1 202 ? -7.156 26.891 16.078 1 98.75 202 LEU A C 1
ATOM 1514 O O . LEU A 1 202 ? -7.879 26.594 15.125 1 98.75 202 LEU A O 1
ATOM 1518 N N . LEU A 1 203 ? -5.883 27.219 15.914 1 98.75 203 LEU A N 1
ATOM 1519 C CA . LEU A 1 203 ? -5.301 27.406 14.594 1 98.75 203 LEU A CA 1
ATOM 1520 C C . LEU A 1 203 ? -4.562 26.141 14.141 1 98.75 203 LEU A C 1
ATOM 1522 O O . LEU A 1 203 ? -4.461 25.875 12.945 1 98.75 203 LEU A O 1
ATOM 1526 N N . GLU A 1 204 ? -4.047 25.391 15.016 1 97 204 GLU A N 1
ATOM 1527 C CA . GLU A 1 204 ? -2.971 24.438 14.758 1 97 204 GLU A CA 1
ATOM 1528 C C . GLU A 1 204 ? -3.43 23.328 13.805 1 97 204 GLU A C 1
ATOM 1530 O O . GLU A 1 204 ? -2.623 22.766 13.062 1 97 204 GLU A O 1
ATOM 1535 N N . CYS A 1 205 ? -4.715 22.938 13.734 1 97.31 205 CYS A N 1
ATOM 1536 C CA . CYS A 1 205 ? -5.227 21.938 12.805 1 97.31 205 CYS A CA 1
ATOM 1537 C C . CYS A 1 205 ? -5.812 22.594 11.562 1 97.31 205 CYS A C 1
ATOM 1539 O O . CYS A 1 205 ? -6.504 21.938 10.781 1 97.31 205 CYS A O 1
ATOM 1541 N N . CYS A 1 206 ? -5.535 23.812 11.461 1 98.12 206 CYS A N 1
ATOM 1542 C CA . CYS A 1 206 ? -5.852 24.625 10.289 1 98.12 206 CYS A CA 1
ATOM 1543 C C . CYS A 1 206 ? -7.352 24.641 10.023 1 98.12 206 CYS A C 1
ATOM 1545 O O . CYS A 1 206 ? -8.117 25.219 10.805 1 98.12 206 CYS A O 1
ATOM 1547 N N . THR A 1 207 ? -7.867 23.906 9.039 1 98.44 207 THR A N 1
ATOM 1548 C CA . THR A 1 207 ? -9.227 24.141 8.555 1 98.44 207 THR A CA 1
ATOM 1549 C C . THR A 1 207 ? -10.25 23.469 9.461 1 98.44 207 THR A C 1
ATOM 1551 O O . THR A 1 207 ? -11.453 23.625 9.273 1 98.44 207 THR A O 1
ATOM 1554 N N . GLN A 1 208 ? -9.859 22.797 10.477 1 97.94 208 GLN A N 1
ATOM 1555 C CA . GLN A 1 208 ? -10.828 22.156 11.367 1 97.94 208 GLN A CA 1
ATOM 1556 C C . GLN A 1 208 ? -11.727 23.203 12.023 1 97.94 208 GLN A C 1
ATOM 1558 O O . GLN A 1 208 ? -12.922 22.969 12.211 1 97.94 208 GLN A O 1
ATOM 1563 N N . ALA A 1 209 ? -11.164 24.375 12.312 1 98.44 209 ALA A N 1
ATOM 1564 C CA . ALA A 1 209 ? -11.938 25.438 12.961 1 98.44 209 ALA A CA 1
ATOM 1565 C C . ALA A 1 209 ? -12.82 26.156 11.945 1 98.44 209 ALA A C 1
ATOM 1567 O O . ALA A 1 209 ? -13.688 26.953 12.328 1 98.44 209 ALA A O 1
ATOM 1568 N N . THR A 1 210 ? -12.68 25.844 10.656 1 98.75 210 THR A N 1
ATOM 1569 C CA . THR A 1 210 ? -13.414 26.562 9.617 1 98.75 210 THR A CA 1
ATOM 1570 C C . THR A 1 210 ? -14.266 25.594 8.797 1 98.75 210 THR A C 1
ATOM 1572 O O . THR A 1 210 ? -14.648 25.906 7.668 1 98.75 210 THR A O 1
ATOM 1575 N N . GLY A 1 211 ? -14.445 24.453 9.328 1 98.38 211 GLY A N 1
ATOM 1576 C CA . GLY A 1 211 ? -15.398 23.562 8.703 1 98.38 211 GLY A CA 1
ATOM 1577 C C . GLY A 1 211 ? -14.773 22.25 8.25 1 98.38 211 GLY A C 1
ATOM 1578 O O . GLY A 1 211 ? -15.484 21.328 7.848 1 98.38 211 GLY A O 1
ATOM 1579 N N . GLY A 1 212 ? -13.461 22.109 8.211 1 98.31 212 GLY A N 1
ATOM 1580 C CA . GLY A 1 212 ? -12.797 20.859 7.895 1 98.31 212 GLY A CA 1
ATOM 1581 C C . GLY A 1 212 ? -12.977 19.797 8.961 1 98.31 212 GLY A C 1
ATOM 1582 O O . GLY A 1 212 ? -12.984 20.109 10.156 1 98.31 212 GLY A O 1
ATOM 1583 N N . TYR A 1 213 ? -13.133 18.531 8.484 1 97.5 213 TYR A N 1
ATOM 1584 C CA . TYR A 1 213 ? -13.328 17.406 9.383 1 97.5 213 TYR A CA 1
ATOM 1585 C C . TYR A 1 213 ? -14.578 17.594 10.234 1 97.5 213 TYR A C 1
ATOM 1587 O O . TYR A 1 213 ? -14.625 17.141 11.383 1 97.5 213 TYR A O 1
ATOM 1595 N N . PHE A 1 214 ? -15.539 18.297 9.789 1 97.94 214 PHE A N 1
ATOM 1596 C CA . PHE A 1 214 ? -16.719 18.719 10.539 1 97.94 214 PHE A CA 1
ATOM 1597 C C . PHE A 1 214 ? -17.984 18.266 9.844 1 97.94 214 PHE A C 1
ATOM 1599 O O . PHE A 1 214 ? -18.922 17.781 10.5 1 97.94 214 PHE A O 1
ATOM 1606 N N . ALA A 1 215 ? -18.031 18.25 8.562 1 97.88 215 ALA A N 1
ATOM 1607 C CA . ALA A 1 215 ? -19.234 18.094 7.762 1 97.88 215 ALA A CA 1
ATOM 1608 C C . ALA A 1 215 ? -19.859 16.719 7.973 1 97.88 215 ALA A C 1
ATOM 1610 O O . ALA A 1 215 ? -19.156 15.703 7.934 1 97.88 215 ALA A O 1
ATOM 1611 N N . HIS A 1 216 ? -21.078 16.703 8.211 1 97.38 216 HIS A N 1
ATOM 1612 C CA . HIS A 1 216 ? -21.969 15.555 8.289 1 97.38 216 HIS A CA 1
ATOM 1613 C C . HIS A 1 216 ? -23.281 15.812 7.566 1 97.38 216 HIS A C 1
ATOM 1615 O O . HIS A 1 216 ? -24.219 16.359 8.148 1 97.38 216 HIS A O 1
ATOM 1621 N N . PRO A 1 217 ? -23.328 15.352 6.309 1 95.25 217 PRO A N 1
ATOM 1622 C CA . PRO A 1 217 ? -24.5 15.688 5.508 1 95.25 217 PRO A CA 1
ATOM 1623 C C . PRO A 1 217 ? -25.812 15.375 6.23 1 95.25 217 PRO A C 1
ATOM 1625 O O . PRO A 1 217 ? -25.969 14.289 6.781 1 95.25 217 PRO A O 1
ATOM 1628 N N . GLY A 1 218 ? -26.641 16.328 6.223 1 94.38 218 GLY A N 1
ATOM 1629 C CA . GLY A 1 218 ? -27.922 16.203 6.891 1 94.38 218 GLY A CA 1
ATOM 1630 C C . GLY A 1 218 ? -27.891 16.672 8.336 1 94.38 218 GLY A C 1
ATOM 1631 O O . GLY A 1 218 ? -28.938 16.938 8.93 1 94.38 218 GLY A O 1
ATOM 1632 N N . LEU A 1 219 ? -26.75 16.844 8.898 1 95.69 219 LEU A N 1
ATOM 1633 C CA . LEU A 1 219 ? -26.625 17.219 10.297 1 95.69 219 LEU A CA 1
ATOM 1634 C C . LEU A 1 219 ? -25.75 18.469 10.453 1 95.69 219 LEU A C 1
ATOM 1636 O O . LEU A 1 219 ? -26.109 19.391 11.188 1 95.69 219 LEU A O 1
ATOM 1640 N N . LYS A 1 220 ? -24.609 18.484 9.883 1 97.44 220 LYS A N 1
ATOM 1641 C CA . LYS A 1 220 ? -23.656 19.578 9.898 1 97.44 220 LYS A CA 1
ATOM 1642 C C . LYS A 1 220 ? -23.25 19.969 8.477 1 97.44 220 LYS A C 1
ATOM 1644 O O . LYS A 1 220 ? -22.328 19.375 7.906 1 97.44 220 LYS A O 1
ATOM 1649 N N . GLU A 1 221 ? -23.859 21 8.008 1 96.88 221 GLU A N 1
ATOM 1650 C CA . GLU A 1 221 ? -23.578 21.438 6.641 1 96.88 221 GLU A CA 1
ATOM 1651 C C . GLU A 1 221 ? -22.422 22.422 6.594 1 96.88 221 GLU A C 1
ATOM 1653 O O . GLU A 1 221 ? -22.297 23.281 7.477 1 96.88 221 GLU A O 1
ATOM 1658 N N . VAL A 1 222 ? -21.547 22.312 5.648 1 98.31 222 VAL A N 1
ATOM 1659 C CA . VAL A 1 222 ? -20.406 23.203 5.422 1 98.31 222 VAL A CA 1
ATOM 1660 C C . VAL A 1 222 ? -20.438 23.719 3.988 1 98.31 222 VAL A C 1
ATOM 1662 O O . VAL A 1 222 ? -20.422 22.938 3.037 1 98.31 222 VAL A O 1
ATOM 1665 N N . PRO A 1 223 ? -20.531 25 3.826 1 97.88 223 PRO A N 1
ATOM 1666 C CA . PRO A 1 223 ? -20.531 25.547 2.469 1 97.88 223 PRO A CA 1
ATOM 1667 C C . PRO A 1 223 ? -19.219 25.344 1.742 1 97.88 223 PRO A C 1
ATOM 1669 O O . PRO A 1 223 ? -18.141 25.594 2.309 1 97.88 223 PRO A O 1
ATOM 1672 N N . ASP A 1 224 ? -19.234 24.828 0.457 1 98 224 ASP A N 1
ATOM 1673 C CA . ASP A 1 224 ? -18.094 24.672 -0.438 1 98 224 ASP A CA 1
ATOM 1674 C C . ASP A 1 224 ? -16.938 23.984 0.275 1 98 224 ASP A C 1
ATOM 1676 O O . ASP A 1 224 ? -15.82 24.516 0.311 1 98 224 ASP A O 1
ATOM 1680 N N . PRO A 1 225 ? -17.125 22.781 0.747 1 98.06 225 PRO A N 1
ATOM 1681 C CA . PRO A 1 225 ? -16.125 22.094 1.562 1 98.06 225 PRO A CA 1
ATOM 1682 C C . PRO A 1 225 ? -14.867 21.734 0.765 1 98.06 225 PRO A C 1
ATOM 1684 O O . PRO A 1 225 ? -13.852 21.359 1.349 1 98.06 225 PRO A O 1
ATOM 1687 N N . ALA A 1 226 ? -14.844 21.859 -0.538 1 98.06 226 ALA A N 1
ATOM 1688 C CA . ALA A 1 226 ? -13.68 21.562 -1.358 1 98.06 226 ALA A CA 1
ATOM 1689 C C . ALA A 1 226 ? -12.672 22.703 -1.326 1 98.06 226 ALA A C 1
ATOM 1691 O O . ALA A 1 226 ? -11.516 22.547 -1.72 1 98.06 226 ALA A O 1
ATOM 1692 N N . ASN A 1 227 ? -13.117 23.875 -0.888 1 97.88 227 ASN A N 1
ATOM 1693 C CA . ASN A 1 227 ? -12.289 25.078 -0.918 1 97.88 227 ASN A CA 1
ATOM 1694 C C . ASN A 1 227 ? -12.328 25.812 0.416 1 97.88 227 ASN A C 1
ATOM 1696 O O . ASN A 1 227 ? -12.578 27.031 0.456 1 97.88 227 ASN A O 1
ATOM 1700 N N . LEU A 1 228 ? -12.008 25.125 1.414 1 98.56 228 LEU A N 1
ATOM 1701 C CA . LEU A 1 228 ? -12.086 25.672 2.764 1 98.56 228 LEU A CA 1
ATOM 1702 C C . LEU A 1 228 ? -11.086 26.812 2.941 1 98.56 228 LEU A C 1
ATOM 1704 O O . LEU A 1 228 ? -9.977 26.766 2.406 1 98.56 228 LEU A O 1
ATOM 1708 N N . GLY A 1 229 ? -11.484 27.828 3.711 1 98.62 229 GLY A N 1
ATOM 1709 C CA . GLY A 1 229 ? -10.57 28.891 4.105 1 98.62 229 GLY A CA 1
ATOM 1710 C C . GLY A 1 229 ? -9.758 28.547 5.34 1 98.62 229 GLY A C 1
ATOM 1711 O O . GLY A 1 229 ? -10.266 27.906 6.266 1 98.62 229 GLY A O 1
ATOM 1712 N N . CYS A 1 230 ? -8.562 29.016 5.32 1 98.88 230 CYS A N 1
ATOM 1713 C CA . CYS A 1 230 ? -7.711 28.844 6.488 1 98.88 230 CYS A CA 1
ATOM 1714 C C . CYS A 1 230 ? -8.172 29.75 7.633 1 98.88 230 CYS A C 1
ATOM 1716 O O . CYS A 1 230 ? -8.727 30.828 7.398 1 98.88 230 CYS A O 1
ATOM 1718 N N . PRO A 1 231 ? -7.988 29.281 8.844 1 98.94 231 PRO A N 1
ATOM 1719 C CA . PRO A 1 231 ? -8.398 30.078 10 1 98.94 231 PRO A CA 1
ATOM 1720 C C . PRO A 1 231 ? -7.457 31.266 10.266 1 98.94 231 PRO A C 1
ATOM 1722 O O . PRO A 1 231 ? -6.258 31.172 9.984 1 98.94 231 PRO A O 1
ATOM 1725 N N . ILE A 1 232 ? -7.992 32.312 10.789 1 98.94 232 ILE A N 1
ATOM 1726 C CA . ILE A 1 232 ? -7.266 33.5 11.227 1 98.94 232 ILE A CA 1
ATOM 1727 C C . ILE A 1 232 ? -7.699 33.875 12.648 1 98.94 232 ILE A C 1
ATOM 1729 O O . ILE A 1 232 ? -8.891 33.938 12.93 1 98.94 232 ILE A O 1
ATOM 1733 N N . ALA A 1 233 ? -6.77 34 13.531 1 98.94 233 ALA A N 1
ATOM 1734 C CA . ALA A 1 233 ? -7.023 34.531 14.867 1 98.94 233 ALA A CA 1
ATOM 1735 C C . ALA A 1 233 ? -6.734 36.031 14.93 1 98.94 233 ALA A C 1
ATOM 1737 O O . ALA A 1 233 ? -5.656 36.469 14.523 1 98.94 233 ALA A O 1
ATOM 1738 N N . GLU A 1 234 ? -7.668 36.781 15.336 1 98.81 234 GLU A N 1
ATOM 1739 C CA . GLU A 1 234 ? -7.492 38.188 15.703 1 98.81 234 GLU A CA 1
ATOM 1740 C C . GLU A 1 234 ? -7.328 38.344 17.203 1 98.81 234 GLU A C 1
ATOM 1742 O O . GLU A 1 234 ? -8.219 37.969 17.984 1 98.81 234 GLU A O 1
ATOM 1747 N N . VAL A 1 235 ? -6.234 38.844 17.594 1 98.75 235 VAL A N 1
ATOM 1748 C CA . VAL A 1 235 ? -5.941 39 19.016 1 98.75 235 VAL A CA 1
ATOM 1749 C C . VAL A 1 235 ? -5.668 40.469 19.328 1 98.75 235 VAL A C 1
ATOM 1751 O O . VAL A 1 235 ? -4.75 41.062 18.781 1 98.75 235 VAL A O 1
ATOM 1754 N N . ALA A 1 236 ? -6.434 41 20.234 1 98.19 236 ALA A N 1
ATOM 1755 C CA . ALA A 1 236 ? -6.262 42.406 20.641 1 98.19 236 ALA A CA 1
ATOM 1756 C C . ALA A 1 236 ? -5.352 42.5 21.859 1 98.19 236 ALA A C 1
ATOM 1758 O O . ALA A 1 236 ? -5.227 41.53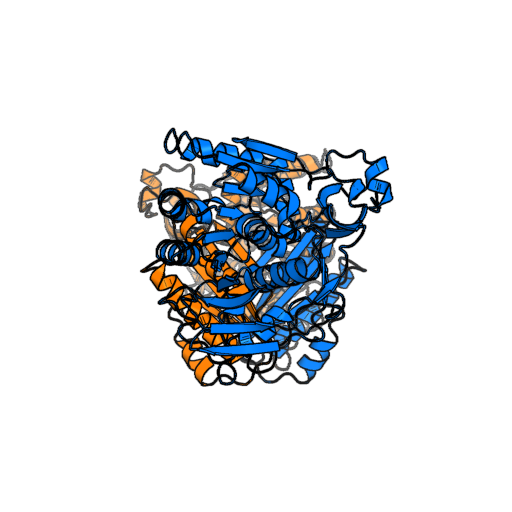1 22.625 1 98.19 236 ALA A O 1
ATOM 1759 N N . ALA A 1 237 ? -4.773 43.656 22.047 1 97.56 237 ALA A N 1
ATOM 1760 C CA . ALA A 1 237 ? -3.854 43.906 23.141 1 97.56 237 ALA A CA 1
ATOM 1761 C C . ALA A 1 237 ? -4.531 43.625 24.484 1 97.56 237 ALA A C 1
ATOM 1763 O O . ALA A 1 237 ? -3.879 43.219 25.453 1 97.56 237 ALA A O 1
ATOM 1764 N N . ASP A 1 238 ? -5.824 43.781 24.516 1 96.94 238 ASP A N 1
ATOM 1765 C CA . ASP A 1 238 ? -6.539 43.656 25.781 1 96.94 238 ASP A CA 1
ATOM 1766 C C . ASP A 1 238 ? -6.973 42.188 26 1 96.94 238 ASP A C 1
ATOM 1768 O O . ASP A 1 238 ? -7.645 41.875 26.984 1 96.94 238 ASP A O 1
ATOM 1772 N N . GLY A 1 239 ? -6.66 41.375 25.047 1 97.44 239 GLY A N 1
ATOM 1773 C CA . GLY A 1 239 ? -6.891 39.938 25.266 1 97.44 239 GLY A CA 1
ATOM 1774 C C . GLY A 1 239 ? -8.094 39.406 24.516 1 97.44 239 GLY A C 1
ATOM 1775 O O . GLY A 1 239 ? -8.344 38.219 24.5 1 97.44 239 GLY A O 1
ATOM 1776 N N . ARG A 1 240 ? -8.891 40.25 23.844 1 98.19 240 ARG A N 1
ATOM 1777 C CA . ARG A 1 240 ? -9.992 39.781 23.031 1 98.19 240 ARG A CA 1
ATOM 1778 C C . ARG A 1 240 ? -9.492 38.875 21.891 1 98.19 240 ARG A C 1
ATOM 1780 O O . ARG A 1 240 ? -8.516 39.219 21.219 1 98.19 240 ARG A O 1
ATOM 1787 N N . LEU A 1 241 ? -10.133 37.781 21.797 1 98.75 241 LEU A N 1
ATOM 1788 C CA . LEU A 1 241 ? -9.781 36.781 20.797 1 98.75 241 LEU A CA 1
ATOM 1789 C C . LEU A 1 241 ? -10.969 36.469 19.891 1 98.75 241 LEU A C 1
ATOM 1791 O O . LEU A 1 241 ? -12.039 36.094 20.391 1 98.75 241 LEU A O 1
ATOM 1795 N N . VAL A 1 242 ? -10.773 36.656 18.578 1 98.88 242 VAL A N 1
ATOM 1796 C CA . VAL A 1 242 ? -11.797 36.344 17.594 1 98.88 242 VAL A CA 1
ATOM 1797 C C . VAL A 1 242 ? -11.211 35.406 16.531 1 98.88 242 VAL A C 1
ATOM 1799 O O . VAL A 1 242 ? -10.094 35.625 16.047 1 98.88 242 VAL A O 1
ATOM 1802 N N . ILE A 1 243 ? -11.914 34.375 16.219 1 98.94 243 ILE A N 1
ATOM 1803 C CA . ILE A 1 243 ? -11.547 33.438 15.141 1 98.94 243 ILE A CA 1
ATOM 1804 C C . ILE A 1 243 ? -12.383 33.75 13.898 1 98.94 243 ILE A C 1
ATOM 1806 O O . ILE A 1 243 ? -13.602 33.906 13.984 1 98.94 243 ILE A O 1
ATOM 1810 N N . THR A 1 244 ? -11.758 33.875 12.82 1 98.88 244 THR A N 1
ATOM 1811 C CA . THR A 1 244 ? -12.383 34.031 11.516 1 98.88 244 THR A CA 1
ATOM 1812 C C . THR A 1 244 ? -11.648 33.188 10.469 1 98.88 244 THR A C 1
ATOM 1814 O O . THR A 1 244 ? -10.953 32.25 10.805 1 98.88 244 THR A O 1
ATOM 1817 N N . LYS A 1 245 ? -11.891 33.438 9.188 1 98.88 245 LYS A N 1
ATOM 1818 C CA . LYS A 1 245 ? -11.266 32.656 8.133 1 98.88 245 LYS A CA 1
ATOM 1819 C C . LYS A 1 245 ? -10.875 33.531 6.945 1 98.88 245 LYS A C 1
ATOM 1821 O O . LYS A 1 245 ? -11.273 34.688 6.867 1 98.88 245 LYS A O 1
ATOM 1826 N N . THR A 1 246 ? -10.133 32.969 6.051 1 98.75 246 THR A N 1
ATOM 1827 C CA . THR A 1 246 ? -9.719 33.625 4.816 1 98.75 246 THR A CA 1
ATOM 1828 C C . THR A 1 246 ? -10.938 34.094 4.035 1 98.75 246 THR A C 1
ATOM 1830 O O . THR A 1 246 ? -11.867 33.312 3.789 1 98.75 246 THR A O 1
ATOM 1833 N N . ALA A 1 247 ? -10.875 35.312 3.598 1 97.62 247 ALA A N 1
ATOM 1834 C CA . ALA A 1 247 ? -11.992 35.906 2.861 1 97.62 247 ALA A CA 1
ATOM 1835 C C . ALA A 1 247 ? -12.188 35.188 1.518 1 97.62 247 ALA A C 1
ATOM 1837 O O . ALA A 1 247 ? -11.219 34.781 0.875 1 97.62 247 ALA A O 1
ATOM 1838 N N . GLY A 1 248 ? -13.477 35.062 1.144 1 96.19 248 GLY A N 1
ATOM 1839 C CA . GLY A 1 248 ? -13.797 34.531 -0.172 1 96.19 248 GLY A CA 1
ATOM 1840 C C . GLY A 1 248 ? -13.578 33.031 -0.283 1 96.19 248 GLY A C 1
ATOM 1841 O O . GLY A 1 248 ? -13.453 32.5 -1.387 1 96.19 248 GLY A O 1
ATOM 1842 N N . SER A 1 249 ? -13.438 32.312 0.709 1 97.94 249 SER A N 1
ATOM 1843 C CA . SER A 1 249 ? -13.195 30.859 0.708 1 97.94 249 SER A CA 1
ATOM 1844 C C . SER A 1 249 ? -14.406 30.109 1.24 1 97.94 249 SER A C 1
ATOM 1846 O O . SER A 1 249 ? -15.344 30.703 1.774 1 97.94 249 SER A O 1
ATOM 1848 N N . GLY A 1 250 ? -14.453 28.859 0.992 1 98.38 250 GLY A N 1
ATOM 1849 C CA . GLY A 1 250 ? -15.492 28.016 1.555 1 98.38 250 GLY A CA 1
ATOM 1850 C C . GLY A 1 250 ? -15.32 27.766 3.043 1 98.38 250 GLY A C 1
ATOM 1851 O O . GLY A 1 250 ? -14.461 28.375 3.684 1 98.38 250 GLY A O 1
ATOM 1852 N N . GLY A 1 251 ? -16.203 26.953 3.588 1 98.5 251 GLY A N 1
ATOM 1853 C CA . GLY A 1 251 ? -16.172 26.656 5.012 1 98.5 251 GLY A CA 1
ATOM 1854 C C . GLY A 1 251 ? -17.047 27.594 5.832 1 98.5 251 GLY A C 1
ATOM 1855 O O . GLY A 1 251 ? -17.891 28.297 5.289 1 98.5 251 GLY A O 1
ATOM 1856 N N . CYS A 1 252 ? -16.859 27.484 7.105 1 98.56 252 CYS A N 1
ATOM 1857 C CA . CYS A 1 252 ? -17.609 28.312 8.039 1 98.56 252 CYS A CA 1
ATOM 1858 C C . CYS A 1 252 ? -16.922 28.359 9.398 1 98.56 252 CYS A C 1
ATOM 1860 O O . CYS A 1 252 ? -16.297 27.391 9.812 1 98.56 252 CYS A O 1
ATOM 1862 N N . VAL A 1 253 ? -16.969 29.5 9.984 1 98.81 253 VAL A N 1
ATOM 1863 C CA . VAL A 1 253 ? -16.578 29.672 11.383 1 98.81 253 VAL A CA 1
ATOM 1864 C C . VAL A 1 253 ? -17.828 29.891 12.234 1 98.81 253 VAL A C 1
ATOM 1866 O O . VAL A 1 253 ? -18.5 30.922 12.109 1 98.81 253 VAL A O 1
ATOM 1869 N N . SER A 1 254 ? -18.109 28.922 13.023 1 98.69 254 SER A N 1
ATOM 1870 C CA . SER A 1 254 ? -19.297 28.953 13.883 1 98.69 254 SER A CA 1
ATOM 1871 C C . SER A 1 254 ? -18.953 28.547 15.312 1 98.69 254 SER A C 1
ATOM 1873 O O . SER A 1 254 ? -17.828 28.109 15.586 1 98.69 254 SER A O 1
ATOM 1875 N N . GLU A 1 255 ? -19.953 28.719 16.188 1 98.62 255 GLU A N 1
ATOM 1876 C CA . GLU A 1 255 ? -19.734 28.25 17.562 1 98.62 255 GLU A CA 1
ATOM 1877 C C . GLU A 1 255 ? -19.422 26.766 17.594 1 98.62 255 GLU A C 1
ATOM 1879 O O . GLU A 1 255 ? -18.578 26.312 18.375 1 98.62 255 GLU A O 1
ATOM 1884 N N . ARG A 1 256 ? -20.016 26.016 16.719 1 98.19 256 ARG A N 1
ATOM 1885 C CA . ARG A 1 256 ? -19.875 24.562 16.719 1 98.19 256 ARG A CA 1
ATOM 1886 C C . ARG A 1 256 ? -18.469 24.156 16.266 1 98.19 256 ARG A C 1
ATOM 1888 O O . ARG A 1 256 ? -17.828 23.312 16.891 1 98.19 256 ARG A O 1
ATOM 1895 N N . THR A 1 257 ? -18.031 24.75 15.102 1 98.5 257 THR A N 1
ATOM 1896 C CA . THR A 1 257 ? -16.688 24.406 14.609 1 98.5 257 THR A CA 1
ATOM 1897 C C . THR A 1 257 ? -15.625 24.797 15.625 1 98.5 257 THR A C 1
ATOM 1899 O O . THR A 1 257 ? -14.688 24.047 15.875 1 98.5 257 THR A O 1
ATOM 1902 N N . VAL A 1 258 ? -15.734 25.922 16.234 1 98.75 258 VAL A N 1
ATOM 1903 C CA . VAL A 1 258 ? -14.758 26.438 17.188 1 98.75 258 VAL A CA 1
ATOM 1904 C C . VAL A 1 258 ? -14.781 25.578 18.453 1 98.75 258 VAL A C 1
ATOM 1906 O O . VAL A 1 258 ? -13.727 25.234 18.984 1 98.75 258 VAL A O 1
ATOM 1909 N N . LYS A 1 259 ? -15.984 25.203 18.938 1 98.19 259 LYS A N 1
ATOM 1910 C CA . LYS A 1 259 ? -16.094 24.344 20.125 1 98.19 259 LYS A CA 1
ATOM 1911 C C . LYS A 1 259 ? -15.477 22.969 19.859 1 98.19 259 LYS A C 1
ATOM 1913 O O . LYS A 1 259 ? -14.812 22.422 20.75 1 98.19 259 LYS A O 1
ATOM 1918 N N . GLU A 1 260 ? -15.727 22.453 18.703 1 97.5 260 GLU A N 1
ATOM 1919 C CA . GLU A 1 260 ? -15.156 21.156 18.375 1 97.5 260 GLU A CA 1
ATOM 1920 C C . GLU A 1 260 ? -13.625 21.203 18.391 1 97.5 260 GLU A C 1
ATOM 1922 O O . GLU A 1 260 ? -12.984 20.312 18.953 1 97.5 260 GLU A O 1
ATOM 1927 N N . GLN A 1 261 ? -13.062 22.234 17.797 1 97.81 261 GLN A N 1
ATOM 1928 C CA . GLN A 1 261 ? -11.609 22.359 17.797 1 97.81 261 GLN A CA 1
ATOM 1929 C C . GLN A 1 261 ? -11.086 22.672 19.203 1 97.81 261 GLN A C 1
ATOM 1931 O O . GLN A 1 261 ? -10.008 22.203 19.594 1 97.81 261 GLN A O 1
ATOM 1936 N N . LEU A 1 262 ? -11.789 23.438 19.906 1 97.31 262 LEU A N 1
ATOM 1937 C CA . LEU A 1 262 ? -11.383 23.812 21.25 1 97.31 262 LEU A CA 1
ATOM 1938 C C . LEU A 1 262 ? -11.234 22.594 22.141 1 97.31 262 LEU A C 1
ATOM 1940 O O . LEU A 1 262 ? -10.352 22.547 23 1 97.31 262 LEU A O 1
ATOM 1944 N N . LEU A 1 263 ? -12.062 21.578 21.906 1 95.69 263 LEU A N 1
ATOM 1945 C CA . LEU A 1 263 ? -12.078 20.391 22.766 1 95.69 263 LEU A CA 1
ATOM 1946 C C . LEU A 1 263 ? -11.242 19.266 22.172 1 95.69 263 LEU A C 1
ATOM 1948 O O . LEU A 1 263 ? -10.969 18.266 22.844 1 95.69 263 LEU A O 1
ATOM 1952 N N . TYR A 1 264 ? -10.859 19.453 21 1 92.69 264 TYR A N 1
ATOM 1953 C CA . TYR A 1 264 ? -10.109 18.422 20.281 1 92.69 264 TYR A CA 1
ATOM 1954 C C . TYR A 1 264 ? -8.82 18.078 21.031 1 92.69 264 TYR A C 1
ATOM 1956 O O . TYR A 1 264 ? -8.039 18.969 21.375 1 92.69 264 TYR A O 1
ATOM 1964 N N . GLU A 1 265 ? -8.617 16.812 21.344 1 89.19 265 GLU A N 1
ATOM 1965 C CA . GLU A 1 265 ? -7.402 16.25 21.922 1 89.19 265 GLU A CA 1
ATOM 1966 C C . GLU A 1 265 ? -7.094 16.859 23.281 1 89.19 265 GLU A C 1
ATOM 1968 O O . GLU A 1 265 ? -5.93 17.031 23.641 1 89.19 265 GLU A O 1
ATOM 1973 N N . VAL A 1 266 ? -8.086 17.297 23.969 1 90.94 266 VAL A N 1
ATOM 1974 C CA . VAL A 1 266 ? -7.922 17.812 25.312 1 90.94 266 VAL A CA 1
ATOM 1975 C C . VAL A 1 266 ? -8.375 16.781 26.344 1 90.94 266 VAL A C 1
ATOM 1977 O O . VAL A 1 266 ? -9.547 16.391 26.359 1 90.94 266 VAL A O 1
ATOM 1980 N N . HIS A 1 267 ? -7.469 16.297 27.172 1 89.06 267 HIS A N 1
ATOM 1981 C CA . HIS A 1 267 ? -7.77 15.281 28.172 1 89.06 267 HIS A CA 1
ATOM 1982 C C . HIS A 1 267 ? -8.531 15.867 29.344 1 89.06 267 HIS A C 1
ATOM 1984 O O . HIS A 1 267 ? -9.695 15.531 29.578 1 89.06 267 HIS A O 1
ATOM 1990 N N . ASP A 1 268 ? -7.844 16.766 30.078 1 93.81 268 ASP A N 1
ATOM 1991 C CA . ASP A 1 268 ? -8.461 17.516 31.156 1 93.81 268 ASP A CA 1
ATOM 1992 C C . ASP A 1 268 ? -8.641 18.984 30.797 1 93.81 268 ASP A C 1
ATOM 1994 O O . ASP A 1 268 ? -7.676 19.766 30.812 1 93.81 268 ASP A O 1
ATOM 1998 N N . PRO A 1 269 ? -9.883 19.375 30.484 1 94 269 PRO A N 1
ATOM 1999 C CA . PRO A 1 269 ? -10.117 20.734 30.016 1 94 269 PRO A CA 1
ATOM 2000 C C . PRO A 1 269 ? -9.742 21.797 31.062 1 94 269 PRO A C 1
ATOM 2002 O O . PRO A 1 269 ? -9.57 22.969 30.719 1 94 269 PRO A O 1
ATOM 2005 N N . ARG A 1 270 ? -9.609 21.406 32.25 1 95.69 270 ARG A N 1
ATOM 2006 C CA . ARG A 1 270 ? -9.281 22.391 33.281 1 95.69 270 ARG A CA 1
ATOM 2007 C C . ARG A 1 270 ? -7.773 22.422 33.531 1 95.69 270 ARG A C 1
ATOM 2009 O O . ARG A 1 270 ? -7.281 23.297 34.25 1 95.69 270 ARG A O 1
ATOM 2016 N N . ARG A 1 271 ? -7.125 21.516 32.969 1 96 271 ARG A N 1
ATOM 2017 C CA . ARG A 1 271 ? -5.676 21.422 33.125 1 96 271 ARG A CA 1
ATOM 2018 C C . ARG A 1 271 ? -5.02 20.875 31.859 1 96 271 ARG A C 1
ATOM 2020 O O . ARG A 1 271 ? -4.449 19.781 31.875 1 96 271 ARG A O 1
ATOM 2027 N N . TYR A 1 272 ? -5.09 21.609 30.875 1 96.38 272 TYR A N 1
ATOM 2028 C CA . TYR A 1 272 ? -4.406 21.234 29.641 1 96.38 272 TYR A CA 1
ATOM 2029 C C . TYR A 1 272 ? -2.949 21.688 29.672 1 96.38 272 TYR A C 1
ATOM 2031 O O . TYR A 1 272 ? -2.662 22.891 29.641 1 96.38 272 TYR A O 1
ATOM 2039 N N . LEU A 1 273 ? -2.078 20.703 29.703 1 96.62 273 LEU A N 1
ATOM 2040 C CA . LEU A 1 273 ? -0.653 20.984 29.859 1 96.62 273 LEU A CA 1
ATOM 2041 C C . LEU A 1 273 ? -0.021 21.359 28.516 1 96.62 273 LEU A C 1
ATOM 2043 O O . LEU A 1 273 ? -0.127 20.609 27.547 1 96.62 273 LEU A O 1
ATOM 2047 N N . THR A 1 274 ? 0.56 22.531 28.438 1 97.25 274 THR A N 1
ATOM 2048 C CA . THR A 1 274 ? 1.383 22.984 27.312 1 97.25 274 THR A CA 1
ATOM 2049 C C . THR A 1 274 ? 2.695 23.578 27.812 1 97.25 274 THR A C 1
ATOM 2051 O O . THR A 1 274 ? 2.824 23.891 29 1 97.25 274 THR A O 1
ATOM 2054 N N . PRO A 1 275 ? 3.65 23.688 26.953 1 97.88 275 PRO A N 1
ATOM 2055 C CA . PRO A 1 275 ? 4.934 24.234 27.406 1 97.88 275 PRO A CA 1
ATOM 2056 C C . PRO A 1 275 ? 4.828 25.688 27.875 1 97.88 275 PRO A C 1
ATOM 2058 O O . PRO A 1 275 ? 5.613 26.125 28.719 1 97.88 275 PRO A O 1
ATOM 2061 N N . ASP A 1 276 ? 3.875 26.406 27.406 1 98.5 276 ASP A N 1
ATOM 2062 C CA . ASP A 1 276 ? 3.85 27.844 27.625 1 98.5 276 ASP A CA 1
ATOM 2063 C C . ASP A 1 276 ? 2.91 28.219 28.766 1 98.5 276 ASP A C 1
ATOM 2065 O O . ASP A 1 276 ? 3.018 29.297 29.344 1 98.5 276 ASP A O 1
ATOM 2069 N N . VAL A 1 277 ? 1.987 27.359 29.047 1 98.62 277 VAL A N 1
ATOM 2070 C CA . VAL A 1 277 ? 1.002 27.625 30.078 1 98.62 277 VAL A CA 1
ATOM 2071 C C . VAL A 1 277 ? 0.211 26.359 30.391 1 98.62 277 VAL A C 1
ATOM 2073 O O . VAL A 1 277 ? 0.125 25.453 29.547 1 98.62 277 VAL A O 1
ATOM 2076 N N . VAL A 1 278 ? -0.244 26.141 31.609 1 98.44 278 VAL A N 1
ATOM 2077 C CA . VAL A 1 278 ? -1.319 25.188 31.875 1 98.44 278 VAL A CA 1
ATOM 2078 C C . VAL A 1 278 ? -2.668 25.844 31.594 1 98.44 278 VAL A C 1
ATOM 2080 O O . VAL A 1 278 ? -3.094 26.75 32.312 1 98.44 278 VAL A O 1
ATOM 2083 N N . LEU A 1 279 ? -3.311 25.391 30.594 1 98.25 279 LEU A N 1
ATOM 2084 C CA . LEU A 1 279 ? -4.52 26.016 30.062 1 98.25 279 LEU A CA 1
ATOM 2085 C C . LEU A 1 279 ? -5.758 25.5 30.797 1 98.25 279 LEU A C 1
ATOM 2087 O O . LEU A 1 279 ? -5.914 24.297 30.984 1 98.25 279 LEU A O 1
ATOM 2091 N N . ASP A 1 280 ? -6.594 26.375 31.25 1 98.31 280 ASP A N 1
ATOM 2092 C CA . ASP A 1 280 ? -7.867 26.078 31.891 1 98.31 280 ASP A CA 1
ATOM 2093 C C . ASP A 1 280 ? -9.047 26.578 31.062 1 98.31 280 ASP A C 1
ATOM 2095 O O . ASP A 1 280 ? -9.297 27.781 31 1 98.31 280 ASP A O 1
ATOM 2099 N N . LEU A 1 281 ? -9.766 25.625 30.516 1 98 281 LEU A N 1
ATOM 2100 C CA . LEU A 1 281 ? -10.891 25.922 29.641 1 98 281 LEU A CA 1
ATOM 2101 C C . LEU A 1 281 ? -12.211 25.797 30.391 1 98 281 LEU A C 1
ATOM 2103 O O . LEU A 1 281 ? -13.281 25.797 29.766 1 98 281 LEU A O 1
ATOM 2107 N N . GLY A 1 282 ? -12.172 25.672 31.641 1 96.88 282 GLY A N 1
ATOM 2108 C CA . GLY A 1 282 ? -13.344 25.359 32.438 1 96.88 282 GLY A CA 1
ATOM 2109 C C . GLY A 1 282 ? -14.43 26.422 32.344 1 96.88 282 GLY A C 1
ATOM 2110 O O . GLY A 1 282 ? -15.617 26.125 32.469 1 96.88 282 GLY A O 1
ATOM 2111 N N . ALA A 1 283 ? -14.078 27.688 32.062 1 97.38 283 ALA A N 1
ATOM 2112 C CA . ALA A 1 283 ? -15.039 28.781 32 1 97.38 283 ALA A CA 1
ATOM 2113 C C . ALA A 1 283 ? -15.102 29.375 30.594 1 97.38 283 ALA A C 1
ATOM 2115 O O . ALA A 1 283 ? -15.578 30.5 30.406 1 97.38 283 ALA A O 1
ATOM 2116 N N . ALA A 1 284 ? -14.586 28.641 29.672 1 98 284 ALA A N 1
ATOM 2117 C CA . ALA A 1 284 ? -14.477 29.156 28.297 1 98 284 ALA A CA 1
ATOM 2118 C C . ALA A 1 284 ? -15.859 29.469 27.734 1 98 284 ALA A C 1
ATOM 2120 O O . ALA A 1 284 ? -16.812 28.719 27.953 1 98 284 ALA A O 1
ATOM 2121 N N . ARG A 1 285 ? -15.969 30.562 27.047 1 98.5 285 ARG A N 1
ATOM 2122 C CA . ARG A 1 285 ? -17.172 30.984 26.328 1 98.5 285 ARG A CA 1
ATOM 2123 C C . ARG A 1 285 ? -16.875 31.156 24.844 1 98.5 285 ARG A C 1
ATOM 2125 O O . ARG A 1 285 ? -15.852 31.719 24.453 1 98.5 285 ARG A O 1
ATOM 2132 N N . VAL A 1 286 ? -17.719 30.609 24.047 1 98.75 286 VAL A N 1
ATOM 2133 C CA . VAL A 1 286 ? -17.641 30.672 22.594 1 98.75 286 VAL A CA 1
ATOM 2134 C C . VAL A 1 286 ? -18.922 31.297 22.031 1 98.75 286 VAL A C 1
ATOM 2136 O O . VAL A 1 286 ? -20.016 30.766 22.219 1 98.75 286 VAL A O 1
ATOM 2139 N N . GLU A 1 287 ? -18.734 32.469 21.344 1 98.69 287 GLU A N 1
ATOM 2140 C CA . GLU A 1 287 ? -19.922 33.219 20.922 1 98.69 287 GLU A CA 1
ATOM 2141 C C . GLU A 1 287 ? -19.766 33.719 19.5 1 98.69 287 GLU A C 1
ATOM 2143 O O . GLU A 1 287 ? -18.781 34.375 19.156 1 98.69 287 GLU A O 1
ATOM 2148 N N . ALA A 1 288 ? -20.797 33.469 18.703 1 98.62 288 ALA A N 1
ATOM 2149 C CA . ALA A 1 288 ? -20.844 34.062 17.375 1 98.62 288 ALA A CA 1
ATOM 2150 C C . ALA A 1 288 ? -21.094 35.562 17.453 1 98.62 288 ALA A C 1
ATOM 2152 O O . ALA A 1 288 ? -22.078 36 18.062 1 98.62 288 ALA A O 1
ATOM 2153 N N . ILE A 1 289 ? -20.234 36.312 16.781 1 98.69 289 ILE A N 1
ATOM 2154 C CA . ILE A 1 289 ? -20.406 37.75 16.875 1 98.69 289 ILE A CA 1
ATOM 2155 C C . ILE A 1 289 ? -20.625 38.344 15.477 1 98.69 289 ILE A C 1
ATOM 2157 O O . ILE A 1 289 ? -20.656 39.562 15.305 1 98.69 289 ILE A O 1
ATOM 2161 N N . GLY A 1 290 ? -20.719 37.594 14.469 1 98 290 GLY A N 1
ATOM 2162 C CA . GLY A 1 290 ? -20.953 37.938 13.07 1 98 290 GLY A CA 1
ATOM 2163 C C . GLY A 1 290 ? -20.766 36.75 12.141 1 98 290 GLY A C 1
ATOM 2164 O O . GLY A 1 290 ? -20.547 35.625 12.594 1 98 290 GLY A O 1
ATOM 2165 N N . ALA A 1 291 ? -20.938 37.031 10.852 1 97.38 291 ALA A N 1
ATOM 2166 C CA . ALA A 1 291 ? -20.719 35.969 9.867 1 97.38 291 ALA A CA 1
ATOM 2167 C C . ALA A 1 291 ? -19.25 35.531 9.867 1 97.38 291 ALA A C 1
ATOM 2169 O O . ALA A 1 291 ? -18.344 36.344 9.633 1 97.38 291 ALA A O 1
ATOM 2170 N N . ASP A 1 292 ? -19.062 34.281 10.125 1 98.62 292 ASP A N 1
ATOM 2171 C CA . ASP A 1 292 ? -17.734 33.688 10.156 1 98.62 292 ASP A CA 1
ATOM 2172 C C . ASP A 1 292 ? -16.844 34.375 11.188 1 98.62 292 ASP A C 1
ATOM 2174 O O . ASP A 1 292 ? -15.648 34.594 10.953 1 98.62 292 ASP A O 1
ATOM 2178 N N . ARG A 1 293 ? -17.422 34.844 12.242 1 98.81 293 ARG A N 1
ATOM 2179 C CA . ARG A 1 293 ? -16.672 35.469 13.312 1 98.81 293 ARG A CA 1
ATOM 2180 C C . ARG A 1 293 ? -17.141 34.969 14.68 1 98.81 293 ARG A C 1
ATOM 2182 O O . ARG A 1 293 ? -18.312 35.125 15.039 1 98.81 293 ARG A O 1
ATOM 2189 N N . VAL A 1 294 ? -16.266 34.375 15.375 1 98.94 294 VAL A N 1
ATOM 2190 C CA . VAL A 1 294 ? -16.578 33.812 16.688 1 98.94 294 VAL A CA 1
ATOM 2191 C C . VAL A 1 294 ? -15.609 34.344 17.734 1 98.94 294 VAL A C 1
ATOM 2193 O O . VAL A 1 294 ? -14.398 34.25 17.562 1 98.94 294 VAL A O 1
ATOM 2196 N N . ALA A 1 295 ? -16.109 34.875 18.812 1 98.88 295 ALA A N 1
ATOM 2197 C CA . ALA A 1 295 ? -15.32 35.344 19.938 1 98.88 295 ALA A CA 1
ATOM 2198 C C . ALA A 1 295 ? -15.141 34.219 20.969 1 98.88 295 ALA A C 1
ATOM 2200 O O . ALA A 1 295 ? -16.078 33.469 21.25 1 98.88 295 ALA A O 1
ATOM 2201 N N . VAL A 1 296 ? -14.008 34.156 21.5 1 98.81 296 VAL A N 1
ATOM 2202 C CA . VAL A 1 296 ? -13.703 33.188 22.562 1 98.81 296 VAL A CA 1
ATOM 2203 C C . VAL A 1 296 ? -13.234 33.938 23.812 1 98.81 296 VAL A C 1
ATOM 2205 O O . VAL A 1 296 ? -12.32 34.781 23.734 1 98.81 296 VAL A O 1
ATOM 2208 N N . GLY A 1 297 ? -13.883 33.688 24.891 1 98.5 297 GLY A N 1
ATOM 2209 C CA . GLY A 1 297 ? -13.539 34.344 26.141 1 98.5 297 GLY A CA 1
ATOM 2210 C C . GLY A 1 297 ? -13.602 33.375 27.328 1 98.5 297 GLY A C 1
ATOM 2211 O O . GLY A 1 297 ? -13.773 32.188 27.156 1 98.5 297 GLY A O 1
ATOM 2212 N N . GLY A 1 298 ? -13.305 33.906 28.516 1 98.19 298 GLY A N 1
ATOM 2213 C CA . GLY A 1 298 ? -13.359 33.125 29.734 1 98.19 298 GLY A CA 1
ATOM 2214 C C . GLY A 1 298 ? -12.203 32.125 29.859 1 98.19 298 GLY A C 1
ATOM 2215 O O . GLY A 1 298 ? -12.352 31.062 30.453 1 98.19 298 GLY A O 1
ATOM 2216 N N . ILE A 1 299 ? -11.133 32.406 29.25 1 98 299 ILE A N 1
ATOM 2217 C CA . ILE A 1 299 ? -9.953 31.562 29.25 1 98 299 ILE A CA 1
ATOM 2218 C C . ILE A 1 299 ? -9.047 31.922 30.422 1 98 299 ILE A C 1
ATOM 2220 O O . ILE A 1 299 ? -8.75 33.094 30.656 1 98 299 ILE A O 1
ATOM 2224 N N . HIS A 1 300 ? -8.57 30.906 31.109 1 98.31 300 HIS A N 1
ATOM 2225 C CA . HIS A 1 300 ? -7.676 31.125 32.25 1 98.31 300 HIS A CA 1
ATOM 2226 C C . HIS A 1 300 ? -6.395 30.312 32.094 1 98.31 300 HIS A C 1
ATOM 2228 O O . HIS A 1 300 ? -6.352 29.344 31.344 1 98.31 300 HIS A O 1
ATOM 2234 N N . GLY A 1 301 ? -5.328 30.797 32.75 1 98.38 301 GLY A N 1
ATOM 2235 C CA . GLY A 1 301 ? -4.039 30.125 32.719 1 98.38 301 GLY A CA 1
ATOM 2236 C C . GLY A 1 301 ? -3.387 29.984 34.062 1 98.38 301 GLY A C 1
ATOM 2237 O O . GLY A 1 301 ? -3.621 30.797 34.969 1 98.38 301 GLY A O 1
ATOM 2238 N N . HIS A 1 302 ? -2.688 28.938 34.25 1 98.5 302 HIS A N 1
ATOM 2239 C CA . HIS A 1 302 ? -1.858 28.672 35.438 1 98.5 302 HIS A CA 1
ATOM 2240 C C . HIS A 1 302 ? -0.386 28.562 35.062 1 98.5 302 HIS A C 1
ATOM 2242 O O . HIS A 1 302 ? -0.048 28.531 33.875 1 98.5 302 HIS A O 1
ATOM 2248 N N . PRO A 1 303 ? 0.487 28.594 36.062 1 98.31 303 PRO A N 1
ATOM 2249 C CA . PRO A 1 303 ? 1.915 28.5 35.75 1 98.31 303 PRO A CA 1
ATOM 2250 C C . PRO A 1 303 ? 2.252 27.312 34.875 1 98.31 303 PRO A C 1
ATOM 2252 O O . PRO A 1 303 ? 1.681 26.219 35.031 1 98.31 303 PRO A O 1
ATOM 2255 N N . ARG A 1 304 ? 3.17 27.547 33.938 1 97.94 304 ARG A N 1
ATOM 2256 C CA . ARG A 1 304 ? 3.568 26.484 33 1 97.94 304 ARG A CA 1
ATOM 2257 C C . ARG A 1 304 ? 4.227 25.328 33.75 1 97.94 304 ARG A C 1
ATOM 2259 O O . ARG A 1 304 ? 4.754 25.516 34.875 1 97.94 304 ARG A O 1
ATOM 2266 N N . PRO A 1 305 ? 4.219 24.141 33.219 1 97.25 305 PRO A N 1
ATOM 2267 C CA . PRO A 1 305 ? 4.785 22.969 33.906 1 97.25 305 PRO A CA 1
ATOM 2268 C C . PRO A 1 305 ? 6.305 23.047 34.031 1 97.25 305 PRO A C 1
ATOM 2270 O O . PRO A 1 305 ? 6.977 23.672 33.219 1 97.25 305 PRO A O 1
ATOM 2273 N N . ASP A 1 306 ? 6.777 22.297 34.969 1 97.31 306 ASP A N 1
ATOM 2274 C CA . ASP A 1 306 ? 8.211 22.219 35.219 1 97.31 306 ASP A CA 1
ATOM 2275 C C . ASP A 1 306 ? 8.883 21.234 34.281 1 97.31 306 ASP A C 1
ATOM 2277 O O . ASP A 1 306 ? 10.102 21.234 34.125 1 97.31 306 ASP A O 1
ATOM 2281 N N . THR A 1 307 ? 8.102 20.406 33.625 1 97.88 307 THR A N 1
ATOM 2282 C CA . THR A 1 307 ? 8.609 19.422 32.688 1 97.88 307 THR A CA 1
ATOM 2283 C C . THR A 1 307 ? 8.023 19.656 31.281 1 97.88 307 THR A C 1
ATOM 2285 O O . THR A 1 307 ? 7.004 20.344 31.141 1 97.88 307 THR A O 1
ATOM 2288 N N . LEU A 1 308 ? 8.734 19.188 30.312 1 97.94 308 LEU A N 1
ATOM 2289 C CA . LEU A 1 308 ? 8.289 19.188 28.922 1 97.94 308 LEU A CA 1
ATOM 2290 C C . LEU A 1 308 ? 8.062 17.766 28.422 1 97.94 308 LEU A C 1
ATOM 2292 O O . LEU A 1 308 ? 8.719 16.828 28.891 1 97.94 308 LEU A O 1
ATOM 2296 N N . LYS A 1 309 ? 7.121 17.656 27.562 1 96.5 309 LYS A N 1
ATOM 2297 C CA . LYS A 1 309 ? 6.863 16.359 26.922 1 96.5 309 LYS A CA 1
ATOM 2298 C C . LYS A 1 309 ? 7.914 16.047 25.859 1 96.5 309 LYS A C 1
ATOM 2300 O O . LYS A 1 309 ? 8.305 16.922 25.094 1 96.5 309 LYS A O 1
ATOM 2305 N N . GLY A 1 310 ? 8.453 14.852 25.953 1 96.12 310 GLY A N 1
ATOM 2306 C CA . GLY A 1 310 ? 9.32 14.344 24.906 1 96.12 310 GLY A CA 1
ATOM 2307 C C . GLY A 1 310 ? 8.734 13.141 24.172 1 96.12 310 GLY A C 1
ATOM 2308 O O . GLY A 1 310 ? 7.84 12.477 24.688 1 96.12 310 GLY A O 1
ATOM 2309 N N . LEU A 1 311 ? 9.125 13 22.953 1 95.62 311 LEU A N 1
ATOM 2310 C CA . LEU A 1 311 ? 8.727 11.859 22.141 1 95.62 311 LEU A CA 1
ATOM 2311 C C . LEU A 1 311 ? 9.93 11.211 21.484 1 95.62 311 LEU A C 1
ATOM 2313 O O . LEU A 1 311 ? 10.758 11.898 20.875 1 95.62 311 LEU A O 1
ATOM 2317 N N . ALA A 1 312 ? 10.039 9.93 21.656 1 94.69 312 ALA A N 1
ATOM 2318 C CA . ALA A 1 312 ? 11.117 9.164 21.047 1 94.69 312 ALA A CA 1
ATOM 2319 C C . ALA A 1 312 ? 10.57 8.172 20.016 1 94.69 312 ALA A C 1
ATOM 2321 O O . ALA A 1 312 ? 9.516 7.574 20.234 1 94.69 312 ALA A O 1
ATOM 2322 N N . GLY A 1 313 ? 11.242 8.125 18.906 1 93.25 313 GLY A N 1
ATOM 2323 C CA . GLY A 1 313 ? 10.953 7.102 17.906 1 93.25 313 GLY A CA 1
ATOM 2324 C C . GLY A 1 313 ? 11.922 5.938 17.953 1 93.25 313 GLY A C 1
ATOM 2325 O O . GLY A 1 313 ? 13.141 6.133 18 1 93.25 313 GLY A O 1
ATOM 2326 N N . VAL A 1 314 ? 11.383 4.754 17.969 1 92 314 VAL A N 1
ATOM 2327 C CA . VAL A 1 314 ? 12.203 3.553 18.078 1 92 314 VAL A CA 1
ATOM 2328 C C . VAL A 1 314 ? 11.906 2.617 16.906 1 92 314 VAL A C 1
ATOM 2330 O O . VAL A 1 314 ? 10.742 2.375 16.562 1 92 314 VAL A O 1
ATOM 2333 N N . ARG A 1 315 ? 13.039 2.15 16.297 1 89.12 315 ARG A N 1
ATOM 2334 C CA . ARG A 1 315 ? 12.922 1.228 15.164 1 89.12 315 ARG A CA 1
ATOM 2335 C C . ARG A 1 315 ? 12.992 -0.221 15.641 1 89.12 315 ARG A C 1
ATOM 2337 O O . ARG A 1 315 ? 13.414 -0.493 16.766 1 89.12 315 ARG A O 1
ATOM 2344 N N . GLY A 1 316 ? 12.492 -1.181 14.758 1 87.88 316 GLY A N 1
ATOM 2345 C CA . GLY A 1 316 ? 12.617 -2.6 15.055 1 87.88 316 GLY A CA 1
ATOM 2346 C C . GLY A 1 316 ? 11.367 -3.391 14.719 1 87.88 316 GLY A C 1
ATOM 2347 O O . GLY A 1 316 ? 11.359 -4.621 14.82 1 87.88 316 GLY A O 1
ATOM 2348 N N . LEU A 1 317 ? 10.391 -2.719 14.328 1 92.19 317 LEU A N 1
ATOM 2349 C CA . LEU A 1 317 ? 9.148 -3.391 13.969 1 92.19 317 LEU A CA 1
ATOM 2350 C C . LEU A 1 317 ? 8.812 -3.172 12.5 1 92.19 317 LEU A C 1
ATOM 2352 O O . LEU A 1 317 ? 9.281 -2.207 11.891 1 92.19 317 LEU A O 1
ATOM 2356 N N . TRP A 1 318 ? 8.148 -4.105 12 1 94.75 318 TRP A N 1
ATOM 2357 C CA . TRP A 1 318 ? 7.617 -4.023 10.648 1 94.75 318 TRP A CA 1
ATOM 2358 C C . TRP A 1 318 ? 6.098 -4.102 10.648 1 94.75 318 TRP A C 1
ATOM 2360 O O . TRP A 1 318 ? 5.508 -4.793 11.484 1 94.75 318 TRP A O 1
ATOM 2370 N N . PHE A 1 319 ? 5.566 -3.318 9.797 1 94.88 319 PHE A N 1
ATOM 2371 C CA . PHE A 1 319 ? 4.125 -3.354 9.57 1 94.88 319 PHE A CA 1
ATOM 2372 C C . PHE A 1 319 ? 3.803 -3.93 8.203 1 94.88 319 PHE A C 1
ATOM 2374 O O . PHE A 1 319 ? 4.355 -3.488 7.191 1 94.88 319 PHE A O 1
ATOM 2381 N N . GLY A 1 320 ? 2.902 -4.961 8.195 1 96.69 320 GLY A N 1
ATOM 2382 C CA . GLY A 1 320 ? 2.396 -5.547 6.965 1 96.69 320 GLY A CA 1
ATOM 2383 C C . GLY A 1 320 ? 0.884 -5.492 6.855 1 96.69 320 GLY A C 1
ATOM 2384 O O . GLY A 1 320 ? 0.179 -5.609 7.859 1 96.69 320 GLY A O 1
ATOM 2385 N N . GLU A 1 321 ? 0.451 -5.289 5.652 1 96.38 321 GLU A N 1
ATOM 2386 C CA . GLU A 1 321 ? -0.982 -5.273 5.375 1 96.38 321 GLU A CA 1
ATOM 2387 C C . GLU A 1 321 ? -1.294 -5.953 4.043 1 96.38 321 GLU A C 1
ATOM 2389 O O . GLU A 1 321 ? -0.51 -5.863 3.098 1 96.38 321 GLU A O 1
ATOM 2394 N N . ALA A 1 322 ? -2.379 -6.629 3.982 1 97.25 322 ALA A N 1
ATOM 2395 C CA . ALA A 1 322 ? -2.891 -7.223 2.748 1 97.25 322 ALA A CA 1
ATOM 2396 C C . ALA A 1 322 ? -4.418 -7.211 2.727 1 97.25 322 ALA A C 1
ATOM 2398 O O . ALA A 1 322 ? -5.059 -7.238 3.779 1 97.25 322 ALA A O 1
ATOM 2399 N N . GLU A 1 323 ? -4.918 -7.172 1.538 1 96.56 323 GLU A N 1
ATOM 2400 C CA . GLU A 1 323 ? -6.367 -7.059 1.412 1 96.56 323 GLU A CA 1
ATOM 2401 C C . GLU A 1 323 ? -6.875 -7.82 0.192 1 96.56 323 GLU A C 1
ATOM 2403 O O . GLU A 1 323 ? -6.145 -8 -0.784 1 96.56 323 GLU A O 1
ATOM 2408 N N . ILE A 1 324 ? -8.133 -8.203 0.255 1 97.31 324 ILE A N 1
ATOM 2409 C CA . ILE A 1 324 ? -8.82 -8.852 -0.855 1 97.31 324 ILE A CA 1
ATOM 2410 C C . ILE A 1 324 ? -10.312 -8.531 -0.798 1 97.31 324 ILE A C 1
ATOM 2412 O O . ILE A 1 324 ? -10.891 -8.414 0.286 1 97.31 324 ILE A O 1
ATOM 2416 N N . SER A 1 325 ? -10.977 -8.422 -1.952 1 96.5 325 SER A N 1
ATOM 2417 C CA . SER A 1 325 ? -12.383 -8.016 -2.014 1 96.5 325 SER A CA 1
ATOM 2418 C C . SER A 1 325 ? -13.266 -9.164 -2.486 1 96.5 325 SER A C 1
ATOM 2420 O O . SER A 1 325 ? -12.805 -10.055 -3.199 1 96.5 325 SER A O 1
ATOM 2422 N N . TYR A 1 326 ? -14.484 -9.148 -2.064 1 95.5 326 TYR A N 1
ATOM 2423 C CA . TYR A 1 326 ? -15.586 -9.992 -2.531 1 95.5 326 TYR A CA 1
ATOM 2424 C C . TYR A 1 326 ? -16.812 -9.148 -2.855 1 95.5 326 TYR A C 1
ATOM 2426 O O . TYR A 1 326 ? -17.172 -8.25 -2.092 1 95.5 326 TYR A O 1
ATOM 2434 N N . ALA A 1 327 ? -17.422 -9.391 -3.984 1 92.75 327 ALA A N 1
ATOM 2435 C CA . ALA A 1 327 ? -18.594 -8.633 -4.391 1 92.75 327 ALA A CA 1
ATOM 2436 C C . ALA A 1 327 ? -19.703 -9.562 -4.895 1 92.75 327 ALA A C 1
ATOM 2438 O O . ALA A 1 327 ? -19.438 -10.742 -5.18 1 92.75 327 ALA A O 1
ATOM 2439 N N . GLY A 1 328 ? -20.938 -9.008 -4.945 1 89 328 GLY A N 1
ATOM 2440 C CA . GLY A 1 328 ? -22.094 -9.734 -5.457 1 89 328 GLY A CA 1
ATOM 2441 C C . GLY A 1 328 ? -22.75 -10.617 -4.414 1 89 328 GLY A C 1
ATOM 2442 O O . GLY A 1 328 ? -22.531 -10.445 -3.215 1 89 328 GLY A O 1
ATOM 2443 N N . ALA A 1 329 ? -23.531 -11.531 -4.887 1 89.25 329 ALA A N 1
ATOM 2444 C CA . ALA A 1 329 ? -24.297 -12.406 -4 1 89.25 329 ALA A CA 1
ATOM 2445 C C . ALA A 1 329 ? -23.375 -13.219 -3.104 1 89.25 329 ALA A C 1
ATOM 2447 O O . ALA A 1 329 ? -22.406 -13.82 -3.582 1 89.25 329 ALA A O 1
ATOM 2448 N N . GLY A 1 330 ? -23.625 -13.117 -1.753 1 91.69 330 GLY A N 1
ATOM 2449 C CA . GLY A 1 330 ? -22.875 -13.906 -0.792 1 91.69 330 GLY A CA 1
ATOM 2450 C C . GLY A 1 330 ? -21.516 -13.312 -0.465 1 91.69 330 GLY A C 1
ATOM 2451 O O . GLY A 1 330 ? -20.641 -14.008 0.055 1 91.69 330 GLY A O 1
ATOM 2452 N N . ALA A 1 331 ? -21.344 -12.078 -0.77 1 92.56 331 ALA A N 1
ATOM 2453 C CA . ALA A 1 331 ? -20.047 -11.43 -0.579 1 92.56 331 ALA A CA 1
ATOM 2454 C C . ALA A 1 331 ? -19.594 -11.531 0.876 1 92.56 331 ALA A C 1
ATOM 2456 O O . ALA A 1 331 ? -18.438 -11.883 1.153 1 92.56 331 ALA A O 1
ATOM 2457 N N . VAL A 1 332 ? -20.5 -11.289 1.774 1 92.25 332 VAL A N 1
ATOM 2458 C CA . VAL A 1 332 ? -20.156 -11.281 3.191 1 92.25 332 VAL A CA 1
ATOM 2459 C C . VAL A 1 332 ? -19.812 -12.695 3.65 1 92.25 332 VAL A C 1
ATOM 2461 O O . VAL A 1 332 ? -18.844 -12.906 4.379 1 92.25 332 VAL A O 1
ATOM 2464 N N . ALA A 1 333 ? -20.594 -13.656 3.209 1 94.06 333 ALA A N 1
ATOM 2465 C CA . ALA A 1 333 ? -20.359 -15.047 3.576 1 94.06 333 ALA A CA 1
ATOM 2466 C C . ALA A 1 333 ? -19 -15.523 3.062 1 94.06 333 ALA A C 1
ATOM 2468 O O . ALA A 1 333 ? -18.281 -16.234 3.764 1 94.06 333 ALA A O 1
ATOM 2469 N N . ARG A 1 334 ? -18.656 -15.172 1.929 1 96.31 334 ARG A N 1
ATOM 2470 C CA . ARG A 1 334 ? -17.375 -15.555 1.345 1 96.31 334 ARG A CA 1
ATOM 2471 C C . ARG A 1 334 ? -16.219 -14.836 2.043 1 96.31 334 ARG A C 1
ATOM 2473 O O . ARG A 1 334 ? -15.18 -15.445 2.299 1 96.31 334 ARG A O 1
ATOM 2480 N N . ALA A 1 335 ? -16.438 -13.578 2.373 1 95.38 335 ALA A N 1
ATOM 2481 C CA . ALA A 1 335 ? -15.438 -12.844 3.133 1 95.38 335 ALA A CA 1
ATOM 2482 C C . ALA A 1 335 ? -15.211 -13.477 4.504 1 95.38 335 ALA A C 1
ATOM 2484 O O . ALA A 1 335 ? -14.078 -13.562 4.977 1 95.38 335 ALA A O 1
ATOM 2485 N N . ARG A 1 336 ? -16.297 -13.859 5.113 1 94.38 336 ARG A N 1
ATOM 2486 C CA . ARG A 1 336 ? -16.219 -14.539 6.402 1 94.38 336 ARG A CA 1
ATOM 2487 C C . ARG A 1 336 ? -15.391 -15.82 6.293 1 94.38 336 ARG A C 1
ATOM 2489 O O . ARG A 1 336 ? -14.539 -16.094 7.137 1 94.38 336 ARG A O 1
ATOM 2496 N N . LEU A 1 337 ? -15.656 -16.562 5.289 1 97.12 337 LEU A N 1
ATOM 2497 C CA . LEU A 1 337 ? -14.906 -17.797 5.078 1 97.12 337 LEU A CA 1
ATOM 2498 C C . LEU A 1 337 ? -13.43 -17.5 4.828 1 97.12 337 LEU A C 1
ATOM 2500 O O . LEU A 1 337 ? -12.555 -18.203 5.336 1 97.12 337 LEU A O 1
ATOM 2504 N N . ALA A 1 338 ? -13.133 -16.484 4.016 1 97.81 338 ALA A N 1
ATOM 2505 C CA . ALA A 1 338 ? -11.75 -16.078 3.793 1 97.81 338 ALA A CA 1
ATOM 2506 C C . ALA A 1 338 ? -11.047 -15.773 5.113 1 97.81 338 ALA A C 1
ATOM 2508 O O . ALA A 1 338 ? -9.914 -16.203 5.336 1 97.81 338 ALA A O 1
ATOM 2509 N N . ARG A 1 339 ? -11.734 -15.047 5.973 1 95.81 339 ARG A N 1
ATOM 2510 C CA . ARG A 1 339 ? -11.195 -14.727 7.293 1 95.81 339 ARG A CA 1
ATOM 2511 C C . ARG A 1 339 ? -10.883 -16 8.078 1 95.81 339 ARG A C 1
ATOM 2513 O O . ARG A 1 339 ? -9.82 -16.125 8.68 1 95.81 339 ARG A O 1
ATOM 2520 N N . GLU A 1 340 ? -11.789 -16.938 8.07 1 95.81 340 GLU A N 1
ATOM 2521 C CA . GLU A 1 340 ? -11.602 -18.188 8.797 1 95.81 340 GLU A CA 1
ATOM 2522 C C . GLU A 1 340 ? -10.414 -18.969 8.25 1 95.81 340 GLU A C 1
ATOM 2524 O O . GLU A 1 340 ? -9.617 -19.516 9.023 1 95.81 340 GLU A O 1
ATOM 2529 N N . ILE A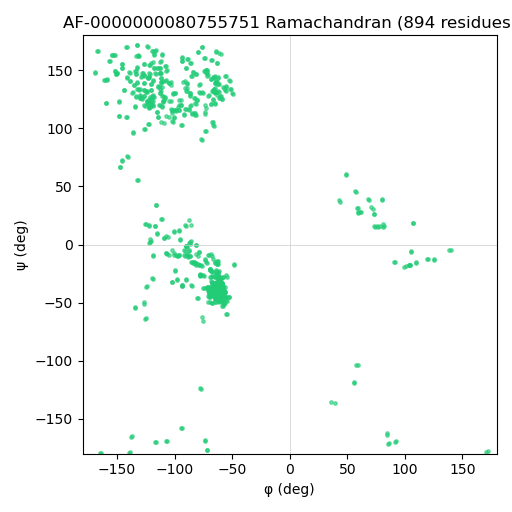 1 341 ? -10.289 -19.047 6.977 1 98.06 341 ILE A N 1
ATOM 2530 C CA . ILE A 1 341 ? -9.164 -19.719 6.336 1 98.06 341 ILE A CA 1
ATOM 2531 C C . ILE A 1 341 ? -7.855 -19.078 6.773 1 98.06 341 ILE A C 1
ATOM 2533 O O . ILE A 1 341 ? -6.918 -19.766 7.18 1 98.06 341 ILE A O 1
ATOM 2537 N N . LEU A 1 342 ? -7.805 -17.75 6.723 1 97.5 342 LEU A N 1
ATOM 2538 C CA . LEU A 1 342 ? -6.59 -17.016 7.062 1 97.5 342 LEU A CA 1
ATOM 2539 C C . LEU A 1 342 ? -6.215 -17.25 8.523 1 97.5 342 LEU A C 1
ATOM 2541 O O . LEU A 1 342 ? -5.039 -17.438 8.844 1 97.5 342 LEU A O 1
ATOM 2545 N N . LEU A 1 343 ? -7.238 -17.203 9.391 1 95.44 343 LEU A N 1
ATOM 2546 C CA . LEU A 1 343 ? -6.965 -17.406 10.812 1 95.44 343 LEU A CA 1
ATOM 2547 C C . LEU A 1 343 ? -6.359 -18.781 11.047 1 95.44 343 LEU A C 1
ATOM 2549 O O . LEU A 1 343 ? -5.395 -18.922 11.805 1 95.44 343 LEU A O 1
ATOM 2553 N N . GLN A 1 344 ? -6.875 -19.781 10.406 1 97.12 344 GLN A N 1
ATOM 2554 C CA . GLN A 1 344 ? -6.348 -21.125 10.539 1 97.12 344 GLN A CA 1
ATOM 2555 C C . GLN A 1 344 ? -4.926 -21.219 9.992 1 97.12 344 GLN A C 1
ATOM 2557 O O . GLN A 1 344 ? -4.043 -21.797 10.633 1 97.12 344 GLN A O 1
ATOM 2562 N N . ARG A 1 345 ? -4.695 -20.688 8.836 1 97.88 345 ARG A N 1
ATOM 2563 C CA . ARG A 1 345 ? -3.381 -20.703 8.195 1 97.88 345 ARG A CA 1
ATOM 2564 C C . ARG A 1 345 ? -2.35 -19.969 9.039 1 97.88 345 ARG A C 1
ATOM 2566 O O . ARG A 1 345 ? -1.214 -20.422 9.188 1 97.88 345 ARG A O 1
ATOM 2573 N N . PHE A 1 346 ? -2.75 -18.766 9.555 1 96.69 346 PHE A N 1
ATOM 2574 C CA . PHE A 1 346 ? -1.844 -17.984 10.383 1 96.69 346 PHE A CA 1
ATOM 2575 C C . PHE A 1 346 ? -1.474 -18.75 11.648 1 96.69 346 PHE A C 1
ATOM 2577 O O . PHE A 1 346 ? -0.319 -18.719 12.078 1 96.69 346 PHE A O 1
ATOM 2584 N N . ASP A 1 347 ? -2.441 -19.406 12.234 1 95.88 347 ASP A N 1
ATOM 2585 C CA . ASP A 1 347 ? -2.178 -20.188 13.43 1 95.88 347 ASP A CA 1
ATOM 2586 C C . ASP A 1 347 ? -1.179 -21.312 13.148 1 95.88 347 ASP A C 1
ATOM 2588 O O . ASP A 1 347 ? -0.336 -21.625 13.992 1 95.88 347 ASP A O 1
ATOM 2592 N N . LEU A 1 348 ? -1.262 -21.891 12.008 1 95.56 348 LEU A N 1
ATOM 2593 C CA . LEU A 1 348 ? -0.369 -22.984 11.602 1 95.56 348 LEU A CA 1
ATOM 2594 C C . LEU A 1 348 ? 1.039 -22.453 11.344 1 95.56 348 LEU A C 1
ATOM 2596 O O . LEU A 1 348 ? 2.021 -23.047 11.789 1 95.56 348 LEU A O 1
ATOM 2600 N N . LEU A 1 349 ? 1.191 -21.359 10.664 1 95.75 349 LEU A N 1
ATOM 2601 C CA . LEU A 1 349 ? 2.475 -20.859 10.172 1 95.75 349 LEU A CA 1
ATOM 2602 C C . LEU A 1 349 ? 3.188 -20.047 11.242 1 95.75 349 LEU A C 1
ATOM 2604 O O . LEU A 1 349 ? 4.418 -19.984 11.273 1 95.75 349 LEU A O 1
ATOM 2608 N N . ALA A 1 350 ? 2.467 -19.328 12.023 1 95.94 350 ALA A N 1
ATOM 2609 C CA . ALA A 1 350 ? 3.025 -18.438 13.031 1 95.94 350 ALA A CA 1
ATOM 2610 C C . ALA A 1 350 ? 2.201 -18.469 14.32 1 95.94 350 ALA A C 1
ATOM 2612 O O . ALA A 1 350 ? 1.586 -17.484 14.695 1 95.94 350 ALA A O 1
ATOM 2613 N N . PRO A 1 351 ? 2.439 -19.594 15.016 1 93.75 351 PRO A N 1
ATOM 2614 C CA . PRO A 1 351 ? 1.697 -19.672 16.266 1 93.75 351 PRO A CA 1
ATOM 2615 C C . PRO A 1 351 ? 2.021 -18.516 17.219 1 93.75 351 PRO A C 1
ATOM 2617 O O . PRO A 1 351 ? 3.191 -18.172 17.406 1 93.75 351 PRO A O 1
ATOM 2620 N N . GLY A 1 352 ? 1.022 -17.812 17.719 1 91.06 352 GLY A N 1
ATOM 2621 C CA . GLY A 1 352 ? 1.219 -16.75 18.688 1 91.06 352 GLY A CA 1
ATOM 2622 C C . GLY A 1 352 ? 1.1 -15.367 18.094 1 91.06 352 GLY A C 1
ATOM 2623 O O . GLY A 1 352 ? 0.978 -14.375 18.812 1 91.06 352 GLY A O 1
ATOM 2624 N N . VAL A 1 353 ? 1.207 -15.32 16.781 1 91.56 353 VAL A N 1
ATOM 2625 C CA . VAL A 1 353 ? 1.041 -14.031 16.109 1 91.56 353 VAL A CA 1
ATOM 2626 C C . VAL A 1 353 ? -0.44 -13.781 15.844 1 91.56 353 VAL A C 1
ATOM 2628 O O . VAL A 1 353 ? -1.102 -14.578 15.18 1 91.56 353 VAL A O 1
ATOM 2631 N N . GLN A 1 354 ? -0.894 -12.734 16.406 1 88.19 354 GLN A N 1
ATOM 2632 C CA . GLN A 1 354 ? -2.305 -12.406 16.234 1 88.19 354 GLN A CA 1
ATOM 2633 C C . GLN A 1 354 ? -2.492 -11.352 15.148 1 88.19 354 GLN A C 1
ATOM 2635 O O . GLN A 1 354 ? -2.115 -10.188 15.328 1 88.19 354 GLN A O 1
ATOM 2640 N N . PRO A 1 355 ? -3.182 -11.766 14.039 1 92 355 PRO A N 1
ATOM 2641 C CA . PRO A 1 355 ? -3.451 -10.766 13.008 1 92 355 PRO A CA 1
ATOM 2642 C C . PRO A 1 355 ? -4.656 -9.891 13.328 1 92 355 PRO A C 1
ATOM 2644 O O . PRO A 1 355 ? -5.57 -10.32 14.039 1 92 355 PRO A O 1
ATOM 2647 N N . TRP A 1 356 ? -4.629 -8.633 12.922 1 92.69 356 TRP A N 1
ATOM 2648 C CA . TRP A 1 356 ? -5.812 -7.777 12.898 1 92.69 356 TRP A CA 1
ATOM 2649 C C . TRP A 1 356 ? -6.566 -7.926 11.586 1 92.69 356 TRP A C 1
ATOM 2651 O O . TRP A 1 356 ? -6.023 -7.629 10.516 1 92.69 356 TRP A O 1
ATOM 2661 N N . ILE A 1 357 ? -7.789 -8.422 11.641 1 94 357 ILE A N 1
ATOM 2662 C CA . ILE A 1 357 ? -8.57 -8.602 10.422 1 94 357 ILE A CA 1
ATOM 2663 C C . ILE A 1 357 ? -9.828 -7.742 10.484 1 94 357 ILE A C 1
ATOM 2665 O O . ILE A 1 357 ? -10.586 -7.812 11.453 1 94 357 ILE A O 1
ATOM 2669 N N . ASP A 1 358 ? -10.031 -6.93 9.461 1 92.81 358 ASP A N 1
ATOM 2670 C CA . ASP A 1 358 ? -11.195 -6.062 9.312 1 92.81 358 ASP A CA 1
ATOM 2671 C C . ASP A 1 358 ? -11.945 -6.371 8.016 1 92.81 358 ASP A C 1
ATOM 2673 O O . ASP A 1 358 ? -11.359 -6.902 7.066 1 92.81 358 ASP A O 1
ATOM 2677 N N . LEU A 1 359 ? -13.227 -6.055 8.039 1 92.5 359 LEU A N 1
ATOM 2678 C CA . LEU A 1 359 ? -14.039 -6.094 6.832 1 92.5 359 LEU A CA 1
ATOM 2679 C C . LEU A 1 359 ? -14.68 -4.734 6.562 1 92.5 359 LEU A C 1
ATOM 2681 O O . LEU A 1 359 ? -15.656 -4.363 7.215 1 92.5 359 LEU A O 1
ATOM 2685 N N . ALA A 1 360 ? -14.148 -4 5.609 1 91.25 360 ALA A N 1
ATOM 2686 C CA . ALA A 1 360 ? -14.82 -2.777 5.172 1 91.25 360 ALA A CA 1
ATOM 2687 C C . ALA A 1 360 ? -16.172 -3.092 4.551 1 91.25 360 ALA A C 1
ATOM 2689 O O . ALA A 1 360 ? -16.281 -3.914 3.635 1 91.25 360 ALA A O 1
ATOM 2690 N N . GLY A 1 361 ? -17.141 -2.49 4.898 1 89 361 GLY A N 1
ATOM 2691 C CA . GLY A 1 361 ? -18.516 -2.805 4.543 1 89 361 GLY A CA 1
ATOM 2692 C C . GLY A 1 361 ? -19.297 -3.453 5.672 1 89 361 GLY A C 1
ATOM 2693 O O . GLY A 1 361 ? -20.531 -3.516 5.633 1 89 361 GLY A O 1
ATOM 2694 N N . VAL A 1 362 ? -18.547 -3.963 6.645 1 88.44 362 VAL A N 1
ATOM 2695 C CA . VAL A 1 362 ? -19.156 -4.598 7.809 1 88.44 362 VAL A CA 1
ATOM 2696 C C . VAL A 1 362 ? -18.625 -3.943 9.086 1 88.44 362 VAL A C 1
ATOM 2698 O O . VAL A 1 362 ? -19.375 -3.27 9.797 1 88.44 362 VAL A O 1
ATOM 2701 N N . ALA A 1 363 ? -17.344 -4.078 9.312 1 83.81 363 ALA A N 1
ATOM 2702 C CA . ALA A 1 363 ? -16.688 -3.471 10.469 1 83.81 363 ALA A CA 1
ATOM 2703 C C . ALA A 1 363 ? -15.18 -3.352 10.242 1 83.81 363 ALA A C 1
ATOM 2705 O O . ALA A 1 363 ? -14.492 -4.355 10.031 1 83.81 363 ALA A O 1
ATOM 2706 N N . SER A 1 364 ? -14.727 -2.119 10.328 1 83.56 364 SER A N 1
ATOM 2707 C CA . SER A 1 364 ? -13.297 -1.881 10.18 1 83.56 364 SER A CA 1
ATOM 2708 C C . SER A 1 364 ? -12.773 -0.93 11.25 1 83.56 364 SER A C 1
ATOM 2710 O O . SER A 1 364 ? -12.008 -1.335 12.125 1 83.56 364 SER A O 1
ATOM 2712 N N . LEU A 1 365 ? -13.406 0.218 11.352 1 79.19 365 LEU A N 1
ATOM 2713 C CA . LEU A 1 365 ? -12.906 1.222 12.289 1 79.19 365 LEU A CA 1
ATOM 2714 C C . LEU A 1 365 ? -13.305 0.881 13.719 1 79.19 365 LEU A C 1
ATOM 2716 O O . LEU A 1 365 ? -12.594 1.227 14.664 1 79.19 365 LEU A O 1
ATOM 2720 N N . PHE A 1 366 ? -14.406 0.171 13.891 1 79.81 366 PHE A N 1
ATOM 2721 C CA . PHE A 1 366 ? -14.891 -0.139 15.227 1 79.81 366 PHE A CA 1
ATOM 2722 C C . PHE A 1 366 ? -14.414 -1.517 15.672 1 79.81 366 PHE A C 1
ATOM 2724 O O . PHE A 1 366 ? -14.688 -1.941 16.797 1 79.81 366 PHE A O 1
ATOM 2731 N N . ASN A 1 367 ? -13.633 -2.162 14.945 1 78.31 367 ASN A N 1
ATOM 2732 C CA . ASN A 1 367 ? -13.164 -3.508 15.266 1 78.31 367 ASN A CA 1
ATOM 2733 C C . ASN A 1 367 ? -12.141 -3.49 16.391 1 78.31 367 ASN A C 1
ATOM 2735 O O . ASN A 1 367 ? -11.719 -2.422 16.828 1 78.31 367 ASN A O 1
ATOM 2739 N N . ASP A 1 368 ? -12.008 -4.672 16.984 1 76.88 368 ASP A N 1
ATOM 2740 C CA . ASP A 1 368 ? -11.039 -4.832 18.062 1 76.88 368 ASP A CA 1
ATOM 2741 C C . ASP A 1 368 ? -9.984 -5.875 17.703 1 76.88 368 ASP A C 1
ATOM 2743 O O . ASP A 1 368 ? -10.141 -6.621 16.734 1 76.88 368 ASP A O 1
ATOM 2747 N N . ALA A 1 369 ? -8.906 -5.898 18.484 1 72.56 369 ALA A N 1
ATOM 2748 C CA . ALA A 1 369 ? -7.75 -6.723 18.156 1 72.56 369 ALA A CA 1
ATOM 2749 C C . ALA A 1 369 ? -8.117 -8.203 18.125 1 72.56 369 ALA A C 1
ATOM 2751 O O . ALA A 1 369 ? -7.539 -8.977 17.344 1 72.56 369 ALA A O 1
ATOM 2752 N N . ARG A 1 370 ? -9.141 -8.555 18.906 1 75.44 370 ARG A N 1
ATOM 2753 C CA . ARG A 1 370 ? -9.516 -9.969 18.984 1 75.44 370 ARG A CA 1
ATOM 2754 C C . ARG A 1 370 ? -10.539 -10.32 17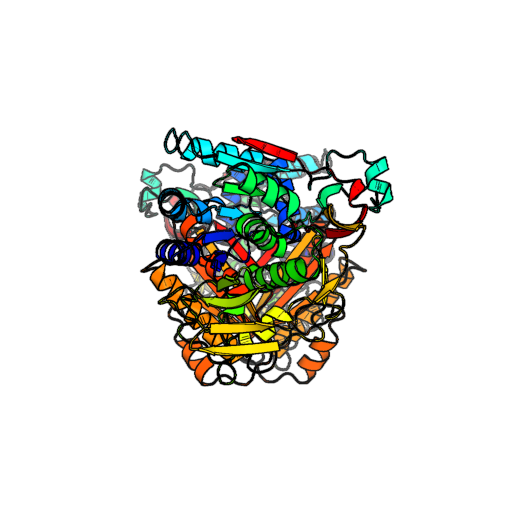.906 1 75.44 370 ARG A C 1
ATOM 2756 O O . ARG A 1 370 ? -10.836 -11.5 17.688 1 75.44 370 ARG A O 1
ATOM 2763 N N . GLY A 1 371 ? -11.023 -9.312 17.266 1 78.12 371 GLY A N 1
ATOM 2764 C CA . GLY A 1 371 ? -12.016 -9.531 16.219 1 78.12 371 GLY A CA 1
ATOM 2765 C C . GLY A 1 371 ? -13.398 -9.828 16.75 1 78.12 371 GLY A C 1
ATOM 2766 O O . GLY A 1 371 ? -14.258 -10.344 16.031 1 78.12 371 GLY A O 1
ATOM 2767 N N . ASP A 1 372 ? -13.633 -9.555 18.031 1 79.31 372 ASP A N 1
ATOM 2768 C CA . ASP A 1 372 ? -14.922 -9.867 18.641 1 79.31 372 ASP A CA 1
ATOM 2769 C C . ASP A 1 372 ? -16.031 -9.008 18.062 1 79.31 372 ASP A C 1
ATOM 2771 O O . ASP A 1 372 ? -17.141 -9.5 17.797 1 79.31 372 ASP A O 1
ATOM 2775 N N . TYR A 1 373 ? -15.773 -7.805 17.906 1 81.81 373 TYR A N 1
ATOM 2776 C CA . TYR A 1 373 ? -16.781 -6.91 17.344 1 81.81 373 TYR A CA 1
ATOM 2777 C C . TYR A 1 373 ? -17.156 -7.332 15.922 1 81.81 373 TYR A C 1
ATOM 2779 O O . TYR A 1 373 ? -18.328 -7.434 15.594 1 81.81 373 TYR A O 1
ATOM 2787 N N . LEU A 1 374 ? -16.203 -7.566 15.156 1 81.06 374 LEU A N 1
ATOM 2788 C CA . LEU A 1 374 ? -16.438 -8.016 13.789 1 81.06 374 LEU A CA 1
ATOM 2789 C C . LEU A 1 374 ? -17.266 -9.305 13.781 1 81.06 374 LEU A C 1
ATOM 2791 O O . LEU A 1 374 ? -18.188 -9.445 12.984 1 81.06 374 LEU A O 1
ATOM 2795 N N . ALA A 1 375 ? -16.891 -10.242 14.641 1 81.31 375 ALA A N 1
ATOM 2796 C CA . ALA A 1 375 ? -17.609 -11.508 14.703 1 81.31 375 ALA A CA 1
ATOM 2797 C C . ALA A 1 375 ? -19.094 -11.281 14.984 1 81.31 375 ALA A C 1
ATOM 2799 O O . ALA A 1 375 ? -19.953 -11.883 14.336 1 81.31 375 ALA A O 1
ATOM 2800 N N . ARG A 1 376 ? -19.375 -10.375 15.883 1 78.75 376 ARG A N 1
ATOM 2801 C CA . ARG A 1 376 ? -20.75 -10.07 16.234 1 78.75 376 ARG A CA 1
ATOM 2802 C C . ARG A 1 376 ? -21.484 -9.422 15.062 1 78.75 376 ARG A C 1
ATOM 2804 O O . ARG A 1 376 ? -22.656 -9.727 14.812 1 78.75 376 ARG A O 1
ATOM 2811 N N . ARG A 1 377 ? -20.781 -8.609 14.383 1 79.62 377 ARG A N 1
ATOM 2812 C CA . ARG A 1 377 ? -21.391 -7.906 13.266 1 79.62 377 ARG A CA 1
ATOM 2813 C C . ARG A 1 377 ? -21.656 -8.859 12.102 1 79.62 377 ARG A C 1
ATOM 2815 O O . ARG A 1 377 ? -22.641 -8.711 11.375 1 79.62 377 ARG A O 1
ATOM 2822 N N . LEU A 1 378 ? -20.766 -9.742 11.922 1 78.69 378 LEU A N 1
ATOM 2823 C CA . LEU A 1 378 ? -20.906 -10.719 10.852 1 78.69 378 LEU A CA 1
ATOM 2824 C C . LEU A 1 378 ? -22.109 -11.625 11.086 1 78.69 378 LEU A C 1
ATOM 2826 O O . LEU A 1 378 ? -22.781 -12.031 10.141 1 78.69 378 LEU A O 1
ATOM 2830 N N . ASP A 1 379 ? -22.391 -11.891 12.32 1 78.5 379 ASP A N 1
ATOM 2831 C CA . ASP A 1 379 ? -23.531 -12.719 12.656 1 78.5 379 ASP A CA 1
ATOM 2832 C C . ASP A 1 379 ? -24.844 -12.008 12.32 1 78.5 379 ASP A C 1
ATOM 2834 O O . ASP A 1 379 ? -25.875 -12.656 12.078 1 78.5 379 ASP A O 1
ATOM 2838 N N . LEU A 1 380 ? -24.719 -10.664 12.266 1 71.19 380 LEU A N 1
ATOM 2839 C CA . LEU A 1 380 ? -25.906 -9.852 12.055 1 71.19 380 LEU A CA 1
ATOM 2840 C C . LEU A 1 380 ? -25.828 -9.109 10.727 1 71.19 380 LEU A C 1
ATOM 2842 O O . LEU A 1 380 ? -26.625 -8.203 10.469 1 71.19 380 LEU A O 1
ATOM 2846 N N . ALA A 1 381 ? -24.844 -9.5 10.008 1 64.31 381 ALA A N 1
ATOM 2847 C CA . ALA A 1 381 ? -24.5 -8.617 8.898 1 64.31 381 ALA A CA 1
ATOM 2848 C C . ALA A 1 381 ? -25.609 -8.578 7.855 1 64.31 381 ALA A C 1
ATOM 2850 O O . ALA A 1 381 ? -26.156 -9.617 7.477 1 64.31 381 ALA A O 1
ATOM 2851 N N . PRO A 1 382 ? -26 -7.289 7.625 1 65.44 382 PRO A N 1
ATOM 2852 C CA . PRO A 1 382 ? -26.922 -7.152 6.492 1 65.44 382 PRO A CA 1
ATOM 2853 C C . PRO A 1 382 ? -26.297 -7.613 5.176 1 65.44 382 PRO A C 1
ATOM 2855 O O . PRO A 1 382 ? -25.094 -7.844 5.105 1 65.44 382 PRO A O 1
ATOM 2858 N N . GLU A 1 383 ? -27.156 -7.793 4.242 1 74.62 383 GLU A N 1
ATOM 2859 C CA . GLU A 1 383 ? -26.656 -8.094 2.906 1 74.62 383 GLU A CA 1
ATOM 2860 C C . GLU A 1 383 ? -25.891 -6.906 2.318 1 74.62 383 GLU A C 1
ATOM 2862 O O . GLU A 1 383 ? -26.453 -5.812 2.199 1 74.62 383 GLU A O 1
ATOM 2867 N N . VAL A 1 384 ? -24.594 -6.984 2.346 1 82.69 384 VAL A N 1
ATOM 2868 C CA . VAL A 1 384 ? -23.75 -6 1.676 1 82.69 384 VAL A CA 1
ATOM 2869 C C . VAL A 1 384 ? -23.203 -6.59 0.381 1 82.69 384 VAL A C 1
ATOM 2871 O O . VAL A 1 384 ? -22.844 -7.77 0.336 1 82.69 384 VAL A O 1
ATOM 2874 N N . ASP A 1 385 ? -23.219 -5.75 -0.666 1 82.5 385 ASP A N 1
ATOM 2875 C CA . ASP A 1 385 ? -22.875 -6.242 -1.998 1 82.5 385 ASP A CA 1
ATOM 2876 C C . ASP A 1 385 ? -21.375 -6.152 -2.252 1 82.5 385 ASP A C 1
ATOM 2878 O O . ASP A 1 385 ? -20.875 -6.664 -3.26 1 82.5 385 ASP A O 1
ATOM 2882 N N . ASP A 1 386 ? -20.703 -5.508 -1.405 1 89.12 386 ASP A N 1
ATOM 2883 C CA . ASP A 1 386 ? -19.281 -5.289 -1.598 1 89.12 386 ASP A CA 1
ATOM 2884 C C . ASP A 1 386 ? -18.547 -5.23 -0.259 1 89.12 386 ASP A C 1
ATOM 2886 O O . ASP A 1 386 ? -18.906 -4.441 0.618 1 89.12 386 ASP A O 1
ATOM 2890 N N . VAL A 1 387 ? -17.547 -6.125 -0.134 1 93 387 VAL A N 1
ATOM 2891 C CA . VAL A 1 387 ? -16.812 -6.18 1.127 1 93 387 VAL A CA 1
ATOM 2892 C C . VAL A 1 387 ? -15.328 -6.359 0.85 1 93 387 VAL A C 1
ATOM 2894 O O . VAL A 1 387 ? -14.945 -7.051 -0.094 1 93 387 VAL A O 1
ATOM 2897 N N . ARG A 1 388 ? -14.523 -5.695 1.622 1 94.94 388 ARG A N 1
ATOM 2898 C CA . ARG A 1 388 ? -13.078 -5.852 1.53 1 94.94 388 ARG A CA 1
ATOM 2899 C C . ARG A 1 388 ? -12.5 -6.367 2.844 1 94.94 388 ARG A C 1
ATOM 2901 O O . ARG A 1 388 ? -12.711 -5.766 3.9 1 94.94 388 ARG A O 1
ATOM 2908 N N . VAL A 1 389 ? -11.812 -7.492 2.744 1 95.5 389 VAL A N 1
ATOM 2909 C CA . VAL A 1 389 ? -11.102 -8.07 3.883 1 95.5 389 VAL A CA 1
ATOM 2910 C C . VAL A 1 389 ? -9.703 -7.465 3.979 1 95.5 389 VAL A C 1
ATOM 2912 O O . VAL A 1 389 ? -8.969 -7.438 2.994 1 95.5 389 VAL A O 1
ATOM 2915 N N . ARG A 1 390 ? -9.359 -6.977 5.133 1 95.62 390 ARG A N 1
ATOM 2916 C CA . ARG A 1 390 ? -8.031 -6.418 5.367 1 95.62 390 ARG A CA 1
ATOM 2917 C C . ARG A 1 390 ? -7.359 -7.09 6.559 1 95.62 390 ARG A C 1
ATOM 2919 O O . ARG A 1 390 ? -7.977 -7.254 7.617 1 95.62 390 ARG A O 1
ATOM 2926 N N . VAL A 1 391 ? -6.117 -7.465 6.332 1 96.56 391 VAL A N 1
ATOM 2927 C CA . VAL A 1 391 ? -5.285 -8.031 7.387 1 96.56 391 VAL A CA 1
ATOM 2928 C C . VAL A 1 391 ? -4.145 -7.07 7.715 1 96.56 391 VAL A C 1
ATOM 2930 O O . VAL A 1 391 ? -3.508 -6.523 6.812 1 96.56 391 VAL A O 1
ATOM 2933 N N . GLY A 1 392 ? -3.984 -6.816 8.992 1 95.44 392 GLY A N 1
ATOM 2934 C CA . GLY A 1 392 ? -2.842 -6.066 9.484 1 95.44 392 GLY A CA 1
ATOM 2935 C C . GLY A 1 392 ? -1.994 -6.844 10.469 1 95.44 392 GLY A C 1
ATOM 2936 O O . GLY A 1 392 ? -2.523 -7.582 11.305 1 95.44 392 GLY A O 1
ATOM 2937 N N . LEU A 1 393 ? -0.672 -6.707 10.305 1 95.38 393 LEU A N 1
ATOM 2938 C CA . LEU A 1 393 ? 0.297 -7.387 11.156 1 95.38 393 LEU A CA 1
ATOM 2939 C C . LEU A 1 393 ? 1.409 -6.434 11.586 1 95.38 393 LEU A C 1
ATOM 2941 O O . LEU A 1 393 ? 1.854 -5.602 10.789 1 95.38 393 LEU A O 1
ATOM 2945 N N . VAL A 1 394 ? 1.802 -6.477 12.789 1 94.44 394 VAL A N 1
ATOM 2946 C CA . VAL A 1 394 ? 3.016 -5.828 13.273 1 94.44 394 VAL A CA 1
ATOM 2947 C C . VAL A 1 394 ? 3.914 -6.859 13.953 1 94.44 394 VAL A C 1
ATOM 2949 O O . VAL A 1 394 ? 3.463 -7.602 14.836 1 94.44 394 VAL A O 1
ATOM 2952 N N . HIS A 1 395 ? 5.125 -6.988 13.508 1 95.69 395 HIS A N 1
ATOM 2953 C CA . HIS A 1 395 ? 6.059 -7.973 14.047 1 95.69 395 HIS A CA 1
ATOM 2954 C C . HIS A 1 395 ? 7.504 -7.559 13.797 1 95.69 395 HIS A C 1
ATOM 2956 O O . HIS A 1 395 ? 7.773 -6.734 12.914 1 95.69 395 HIS A O 1
ATOM 2962 N N . ARG A 1 396 ? 8.484 -8.055 14.57 1 93.56 396 ARG A N 1
ATOM 2963 C CA . ARG A 1 396 ? 9.898 -7.746 14.406 1 93.56 396 ARG A CA 1
ATOM 2964 C C . ARG A 1 396 ? 10.492 -8.477 13.211 1 93.56 396 ARG A C 1
ATOM 2966 O O . ARG A 1 396 ? 11.461 -8.008 12.609 1 93.56 396 ARG A O 1
ATOM 2973 N N . ASP A 1 397 ? 9.883 -9.578 12.898 1 95.75 397 ASP A N 1
ATOM 2974 C CA . ASP A 1 397 ? 10.406 -10.422 11.828 1 95.75 397 ASP A CA 1
ATOM 2975 C C . ASP A 1 397 ? 9.734 -10.102 10.5 1 95.75 397 ASP A C 1
ATOM 2977 O O . ASP A 1 397 ? 8.641 -10.594 10.211 1 95.75 397 ASP A O 1
ATOM 2981 N N . ARG A 1 398 ? 10.445 -9.383 9.656 1 96.38 398 ARG A N 1
ATOM 2982 C CA . ARG A 1 398 ? 9.906 -8.969 8.359 1 96.38 398 ARG A CA 1
ATOM 2983 C C . ARG A 1 398 ? 9.562 -10.188 7.504 1 96.38 398 ARG A C 1
ATOM 2985 O O . ARG A 1 398 ? 8.547 -10.188 6.801 1 96.38 398 ARG A O 1
ATOM 2992 N N . ALA A 1 399 ? 10.391 -11.188 7.48 1 95.75 399 ALA A N 1
ATOM 2993 C CA . ALA A 1 399 ? 10.195 -12.383 6.66 1 95.75 399 ALA A CA 1
ATOM 2994 C C . ALA A 1 399 ? 8.914 -13.109 7.059 1 95.75 399 ALA A C 1
ATOM 2996 O O . ALA A 1 399 ? 8.203 -13.633 6.203 1 95.75 399 ALA A O 1
ATOM 2997 N N . LEU A 1 400 ? 8.695 -13.156 8.32 1 96.44 400 LEU A N 1
ATOM 2998 C CA . LEU A 1 400 ? 7.461 -13.766 8.805 1 96.44 400 LEU A CA 1
ATOM 2999 C C . LEU A 1 400 ? 6.238 -13.016 8.281 1 96.44 400 LEU A C 1
ATOM 3001 O O . LEU A 1 400 ? 5.266 -13.641 7.844 1 96.44 400 LEU A O 1
ATOM 3005 N N . ILE A 1 401 ? 6.285 -11.688 8.312 1 97.25 401 ILE A N 1
ATOM 3006 C CA . ILE A 1 401 ? 5.191 -10.867 7.805 1 97.25 401 ILE A CA 1
ATOM 3007 C C . ILE A 1 401 ? 4.969 -11.164 6.32 1 97.25 401 ILE A C 1
ATOM 3009 O O . ILE A 1 401 ? 3.83 -11.32 5.879 1 97.25 401 ILE A O 1
ATOM 3013 N N . GLU A 1 402 ? 6.035 -11.266 5.594 1 96.25 402 GLU A N 1
ATOM 3014 C CA . GLU A 1 402 ? 5.938 -11.555 4.168 1 96.25 402 GLU A CA 1
ATOM 3015 C C . GLU A 1 402 ? 5.238 -12.891 3.922 1 96.25 402 GLU A C 1
ATOM 3017 O O . GLU A 1 402 ? 4.391 -13 3.031 1 96.25 402 GLU A O 1
ATOM 3022 N N . THR A 1 403 ? 5.586 -13.828 4.676 1 95.5 403 THR A N 1
ATOM 3023 C CA . THR A 1 403 ? 5 -15.164 4.562 1 95.5 403 THR A CA 1
ATOM 3024 C C . THR A 1 403 ? 3.502 -15.117 4.84 1 95.5 403 THR A C 1
ATOM 3026 O O . THR A 1 403 ? 2.711 -15.711 4.105 1 95.5 403 THR A O 1
ATOM 3029 N N . LEU A 1 404 ? 3.164 -14.43 5.863 1 97 404 LEU A N 1
ATOM 3030 C CA . LEU A 1 404 ? 1.76 -14.359 6.25 1 97 404 LEU A CA 1
ATOM 3031 C C . LEU A 1 404 ? 0.955 -13.555 5.234 1 97 404 LEU A C 1
ATOM 3033 O O . LEU A 1 404 ? -0.191 -13.898 4.934 1 97 404 LEU A O 1
ATOM 3037 N N . LEU A 1 405 ? 1.562 -12.523 4.727 1 97.19 405 LEU A N 1
ATOM 3038 C CA . LEU A 1 405 ? 0.863 -11.727 3.721 1 97.19 405 LEU A CA 1
ATOM 3039 C C . LEU A 1 405 ? 0.677 -12.523 2.432 1 97.19 405 LEU A C 1
ATOM 3041 O O . LEU A 1 405 ? -0.313 -12.336 1.721 1 97.19 405 LEU A O 1
ATOM 3045 N N . ALA A 1 406 ? 1.58 -13.375 2.125 1 96.56 406 ALA A N 1
ATOM 3046 C CA . ALA A 1 406 ? 1.45 -14.25 0.959 1 96.56 406 ALA A CA 1
ATOM 3047 C C . ALA A 1 406 ? 0.227 -15.148 1.084 1 96.56 406 ALA A C 1
ATOM 3049 O O . ALA A 1 406 ? -0.4 -15.5 0.081 1 96.56 406 ALA A O 1
ATOM 3050 N N . GLU A 1 407 ? -0.18 -15.477 2.283 1 97.38 407 GLU A N 1
ATOM 3051 C CA . GLU A 1 407 ? -1.379 -16.281 2.512 1 97.38 407 GLU A CA 1
ATOM 3052 C C . GLU A 1 407 ? -2.629 -15.547 2.023 1 97.38 407 GLU A C 1
ATOM 3054 O O . GLU A 1 407 ? -3.58 -16.188 1.562 1 97.38 407 GLU A O 1
ATOM 3059 N N . VAL A 1 408 ? -2.6 -14.234 2.178 1 98.12 408 VAL A N 1
ATOM 3060 C CA . VAL A 1 408 ? -3.736 -13.469 1.687 1 98.12 408 VAL A CA 1
ATOM 3061 C C . VAL A 1 408 ? -3.793 -13.547 0.162 1 98.12 408 VAL A C 1
ATOM 3063 O O . VAL A 1 408 ? -4.863 -13.766 -0.415 1 98.12 408 VAL A O 1
ATOM 3066 N N . GLU A 1 409 ? -2.666 -13.43 -0.443 1 97 409 GLU A N 1
ATOM 3067 C CA . GLU A 1 409 ? -2.609 -13.5 -1.9 1 97 409 GLU A CA 1
ATOM 3068 C C . GLU A 1 409 ? -2.959 -14.898 -2.402 1 97 409 GLU A C 1
ATOM 3070 O O . GLU A 1 409 ? -3.543 -15.047 -3.477 1 97 409 GLU A O 1
ATOM 3075 N N . SER A 1 410 ? -2.59 -15.867 -1.625 1 97.75 410 SER A N 1
ATOM 3076 C CA . SER A 1 410 ? -2.836 -17.25 -2.027 1 97.75 410 SER A CA 1
ATOM 3077 C C . SER A 1 410 ? -4.328 -17.531 -2.152 1 97.75 410 SER A C 1
ATOM 3079 O O . SER A 1 410 ? -4.73 -18.531 -2.754 1 97.75 410 SER A O 1
ATOM 3081 N N . LEU A 1 411 ? -5.145 -16.641 -1.631 1 98.12 411 LEU A N 1
ATOM 3082 C CA . LEU A 1 411 ? -6.59 -16.828 -1.714 1 98.12 411 LEU A CA 1
ATOM 3083 C C . LEU A 1 411 ? -7.062 -16.781 -3.162 1 98.12 411 LEU A C 1
ATOM 3085 O O . LEU A 1 411 ? -8.18 -17.188 -3.473 1 98.12 411 LEU A O 1
ATOM 3089 N N . TYR A 1 412 ? -6.27 -16.281 -4.078 1 95.94 412 TYR A N 1
ATOM 3090 C CA . TYR A 1 412 ? -6.602 -16.25 -5.5 1 95.94 412 TYR A CA 1
ATOM 3091 C C . TYR A 1 412 ? -6.867 -17.656 -6.016 1 95.94 412 TYR A C 1
ATOM 3093 O O . TYR A 1 412 ? -7.703 -17.859 -6.902 1 95.94 412 TYR A O 1
ATOM 3101 N N . THR A 1 413 ? -6.074 -18.641 -5.465 1 96.56 413 THR A N 1
ATOM 3102 C CA . THR A 1 413 ? -6.273 -20.016 -5.934 1 96.56 413 THR A CA 1
ATOM 3103 C C . THR A 1 413 ? -6.711 -20.922 -4.785 1 96.56 413 THR A C 1
ATOM 3105 O O . THR A 1 413 ? -7.148 -22.047 -5.012 1 96.56 413 THR A O 1
ATOM 3108 N N . ASN A 1 414 ? -6.676 -20.438 -3.545 1 98.19 414 ASN A N 1
ATOM 3109 C CA . ASN A 1 414 ? -6.918 -21.297 -2.391 1 98.19 414 ASN A CA 1
ATOM 3110 C C . ASN A 1 414 ? -8.086 -20.797 -1.551 1 98.19 414 ASN A C 1
ATOM 3112 O O . ASN A 1 414 ? -8.367 -21.344 -0.484 1 98.19 414 ASN A O 1
ATOM 3116 N N . GLY A 1 415 ? -8.672 -19.734 -1.99 1 98.06 415 GLY A N 1
ATOM 3117 C CA . GLY A 1 415 ? -9.711 -19.125 -1.183 1 98.06 415 GLY A CA 1
ATOM 3118 C C . GLY A 1 415 ? -11.109 -19.344 -1.736 1 98.06 415 GLY A C 1
ATOM 3119 O O . GLY A 1 415 ? -11.312 -20.188 -2.605 1 98.06 415 GLY A O 1
ATOM 3120 N N . PRO A 1 416 ? -12.141 -18.594 -1.164 1 98.12 416 PRO A N 1
ATOM 3121 C CA . PRO A 1 416 ? -13.516 -18.656 -1.679 1 98.12 416 PRO A CA 1
ATOM 3122 C C . PRO A 1 416 ? -13.633 -18.125 -3.104 1 98.12 416 PRO A C 1
ATOM 3124 O O . PRO A 1 416 ? -12.727 -17.453 -3.594 1 98.12 416 PRO A O 1
ATOM 3127 N N . ALA A 1 417 ? -14.75 -18.406 -3.707 1 97.5 417 ALA A N 1
ATOM 3128 C CA . ALA A 1 417 ? -15.031 -18.016 -5.086 1 97.5 417 ALA A CA 1
ATOM 3129 C C . ALA A 1 417 ? -15.062 -16.5 -5.223 1 97.5 417 ALA A C 1
ATOM 3131 O O . ALA A 1 417 ? -15.555 -15.797 -4.336 1 97.5 417 ALA A O 1
ATOM 3132 N N . GLY A 1 418 ? -14.492 -16.062 -6.266 1 94.38 418 GLY A N 1
ATOM 3133 C CA . GLY A 1 418 ? -14.758 -14.727 -6.746 1 94.38 418 GLY A CA 1
ATOM 3134 C C . GLY A 1 418 ? -13.969 -13.656 -6.008 1 94.38 418 GLY A C 1
ATOM 3135 O O . GLY A 1 418 ? -14.328 -12.484 -6.035 1 94.38 418 GLY A O 1
ATOM 3136 N N . GLY A 1 419 ? -12.977 -14.008 -5.285 1 94.06 419 GLY A N 1
ATOM 3137 C CA . GLY A 1 419 ? -12.117 -13.016 -4.664 1 94.06 419 GLY A CA 1
ATOM 3138 C C . GLY A 1 419 ? -11.227 -12.297 -5.66 1 94.06 419 GLY A C 1
ATOM 3139 O O . GLY A 1 419 ? -10.852 -12.859 -6.688 1 94.06 419 GLY A O 1
ATOM 3140 N N . GLY A 1 420 ? -10.914 -11.016 -5.352 1 93.25 420 GLY A N 1
ATOM 3141 C CA . GLY A 1 420 ? -10.031 -10.312 -6.273 1 93.25 420 GLY A CA 1
ATOM 3142 C C . GLY A 1 420 ? -9.477 -9.023 -5.699 1 93.25 420 GLY A C 1
ATOM 3143 O O . GLY A 1 420 ? -9.859 -8.609 -4.602 1 93.25 420 GLY A O 1
ATOM 3144 N N . GLY A 1 421 ? -8.438 -8.5 -6.395 1 92.06 421 GLY A N 1
ATOM 3145 C CA . GLY A 1 421 ? -7.879 -7.199 -6.059 1 92.06 421 GLY A CA 1
ATOM 3146 C C . GLY A 1 421 ? -6.926 -7.246 -4.879 1 92.06 421 GLY A C 1
ATOM 3147 O O . GLY A 1 421 ? -6.926 -6.344 -4.039 1 92.06 421 GLY A O 1
ATOM 3148 N N . VAL A 1 422 ? -6.156 -8.25 -4.801 1 94.44 422 VAL A N 1
ATOM 3149 C CA . VAL A 1 422 ? -5.25 -8.391 -3.666 1 94.44 422 VAL A CA 1
ATOM 3150 C C . VAL A 1 422 ? -4.184 -7.297 -3.723 1 94.44 422 VAL A C 1
ATOM 3152 O O . VAL A 1 422 ? -3.656 -6.992 -4.793 1 94.44 422 VAL A O 1
ATOM 3155 N N . ARG A 1 423 ? -3.975 -6.656 -2.602 1 92.88 423 ARG A N 1
ATOM 3156 C CA . ARG A 1 423 ? -2.9 -5.695 -2.373 1 92.88 423 ARG A CA 1
ATOM 3157 C C . ARG A 1 423 ? -2.096 -6.059 -1.13 1 92.88 423 ARG A C 1
ATOM 3159 O O . ARG A 1 423 ? -2.662 -6.484 -0.122 1 92.88 423 ARG A O 1
ATOM 3166 N N . ARG A 1 424 ? -0.861 -5.906 -1.288 1 94 424 ARG A N 1
ATOM 3167 C CA . ARG A 1 424 ? 0.016 -6.129 -0.144 1 94 424 ARG A CA 1
ATOM 3168 C C . ARG A 1 424 ? 0.955 -4.945 0.064 1 94 424 ARG A C 1
ATOM 3170 O O . ARG A 1 424 ? 1.389 -4.312 -0.901 1 94 424 ARG A O 1
ATOM 3177 N N . HIS A 1 425 ? 1.219 -4.68 1.3 1 94.56 425 HIS A N 1
ATOM 3178 C CA . HIS A 1 425 ? 2.148 -3.621 1.674 1 94.56 425 HIS A CA 1
ATOM 3179 C C . HIS A 1 425 ? 2.957 -4.008 2.908 1 94.56 425 HIS A C 1
ATOM 3181 O O . HIS A 1 425 ? 2.422 -4.605 3.844 1 94.56 425 HIS A O 1
ATOM 3187 N N . ILE A 1 426 ? 4.227 -3.793 2.824 1 95.38 426 ILE A N 1
ATOM 3188 C CA . ILE A 1 426 ? 5.09 -3.969 3.986 1 95.38 426 ILE A CA 1
ATOM 3189 C C . ILE A 1 426 ? 6.008 -2.758 4.137 1 95.38 426 ILE A C 1
ATOM 3191 O O . ILE A 1 426 ? 6.535 -2.242 3.146 1 95.38 426 ILE A O 1
ATOM 3195 N N . GLY A 1 427 ? 6.117 -2.242 5.363 1 92.62 427 GLY A N 1
ATOM 3196 C CA . GLY A 1 427 ? 7.023 -1.146 5.672 1 92.62 427 GLY A CA 1
ATOM 3197 C C . GLY A 1 427 ? 7.496 -1.149 7.113 1 92.62 427 GLY A C 1
ATOM 3198 O O . GLY A 1 427 ? 6.938 -1.856 7.953 1 92.62 427 GLY A O 1
ATOM 3199 N N . GLU A 1 428 ? 8.531 -0.432 7.324 1 91.12 428 GLU A N 1
ATOM 3200 C CA . GLU A 1 428 ? 9.016 -0.292 8.695 1 91.12 428 GLU A CA 1
ATOM 3201 C C . GLU A 1 428 ? 8 0.439 9.57 1 91.12 428 GLU A C 1
ATOM 3203 O O . GLU A 1 428 ? 7.328 1.363 9.102 1 91.12 428 GLU A O 1
ATOM 3208 N N . SER A 1 429 ? 7.844 -0.029 10.742 1 90.75 429 SER A N 1
ATOM 3209 C CA . SER A 1 429 ? 6.977 0.617 11.719 1 90.75 429 SER A CA 1
ATOM 3210 C C . SER A 1 429 ? 7.789 1.224 12.859 1 90.75 429 SER A C 1
ATOM 3212 O O . SER A 1 429 ? 8.445 0.502 13.609 1 90.75 429 SER A O 1
ATOM 3214 N N . ILE A 1 430 ? 7.684 2.547 13.016 1 90.12 430 ILE A N 1
ATOM 3215 C CA . ILE A 1 430 ? 8.391 3.238 14.094 1 90.12 430 ILE A CA 1
ATOM 3216 C C . ILE A 1 430 ? 7.469 3.387 15.305 1 90.12 430 ILE A C 1
ATOM 3218 O O . ILE A 1 430 ? 6.383 3.965 15.195 1 90.12 430 ILE A O 1
ATOM 3222 N N . ALA A 1 431 ? 7.902 2.822 16.391 1 89.75 431 ALA A N 1
ATOM 3223 C CA . ALA A 1 431 ? 7.152 2.984 17.641 1 89.75 431 ALA A CA 1
ATOM 3224 C C . ALA A 1 431 ? 7.527 4.289 18.328 1 89.75 431 ALA A C 1
ATOM 3226 O O . ALA A 1 431 ? 8.656 4.77 18.203 1 89.75 431 ALA A O 1
ATOM 3227 N N . THR A 1 432 ? 6.566 4.852 19.016 1 91.69 432 THR A N 1
ATOM 3228 C CA . THR A 1 432 ? 6.816 6.086 19.75 1 91.69 432 THR A CA 1
ATOM 3229 C C . THR A 1 432 ? 6.766 5.844 21.25 1 91.69 432 THR A C 1
ATOM 3231 O O . THR A 1 432 ? 6.016 4.984 21.719 1 91.69 432 THR A O 1
ATOM 3234 N N . ARG A 1 433 ? 7.629 6.531 21.922 1 92.5 433 ARG A N 1
ATOM 3235 C CA . ARG A 1 433 ? 7.656 6.523 23.391 1 92.5 433 ARG A CA 1
ATOM 3236 C C . ARG A 1 433 ? 7.652 7.941 23.938 1 92.5 433 ARG A C 1
ATOM 3238 O O . ARG A 1 433 ? 8.508 8.758 23.594 1 92.5 433 ARG A O 1
ATOM 3245 N N . ASP A 1 434 ? 6.707 8.133 24.766 1 94.44 434 ASP A N 1
ATOM 3246 C CA . ASP A 1 434 ? 6.652 9.453 25.391 1 94.44 434 ASP A CA 1
ATOM 3247 C C . ASP A 1 434 ? 7.469 9.492 26.688 1 94.44 434 ASP A C 1
ATOM 3249 O O . ASP A 1 434 ? 7.695 8.453 27.312 1 94.44 434 ASP A O 1
ATOM 3253 N N . PHE A 1 435 ? 7.957 10.648 27.016 1 96.19 435 PHE A N 1
ATOM 3254 C CA . PHE A 1 435 ? 8.648 10.859 28.281 1 96.19 435 PHE A CA 1
ATOM 3255 C C . PHE A 1 435 ? 8.57 12.32 28.703 1 96.19 435 PHE A C 1
ATOM 3257 O O . PHE A 1 435 ? 8.141 13.172 27.922 1 96.19 435 PHE A O 1
ATOM 3264 N N . LEU A 1 436 ? 8.836 12.594 29.953 1 97.69 436 LEU A N 1
ATOM 3265 C CA . LEU A 1 436 ? 8.914 13.945 30.484 1 97.69 436 LEU A CA 1
ATOM 3266 C C . LEU A 1 436 ? 10.344 14.297 30.875 1 97.69 436 LEU A C 1
ATOM 3268 O O . LEU A 1 436 ? 11.086 13.445 31.375 1 97.69 436 LEU A O 1
ATOM 3272 N N . ILE A 1 437 ? 10.68 15.477 30.578 1 97.69 437 ILE A N 1
ATOM 3273 C CA . ILE A 1 437 ? 12.031 15.945 30.875 1 97.69 437 ILE A CA 1
ATOM 3274 C C . ILE A 1 437 ? 11.961 17.312 31.547 1 97.69 437 ILE A C 1
ATOM 3276 O O . ILE A 1 437 ? 11.156 18.172 31.172 1 97.69 437 ILE A O 1
ATOM 3280 N N . PRO A 1 438 ? 12.797 17.547 32.562 1 97.62 438 PRO A N 1
ATOM 3281 C CA . PRO A 1 438 ? 12.82 18.875 33.125 1 97.62 438 PRO A CA 1
ATOM 3282 C C . PRO A 1 438 ? 13.141 19.969 32.125 1 97.62 438 PRO A C 1
ATOM 3284 O O . PRO A 1 438 ? 14.055 19.812 31.312 1 97.62 438 PRO A O 1
ATOM 3287 N N . ARG A 1 439 ? 12.359 21.062 32.188 1 96.19 439 ARG A N 1
ATOM 3288 C CA . ARG A 1 439 ? 12.539 22.141 31.203 1 96.19 439 ARG A CA 1
ATOM 3289 C C . ARG A 1 439 ? 13.953 22.703 31.266 1 96.19 439 ARG A C 1
ATOM 3291 O O . ARG A 1 439 ? 14.492 23.156 30.25 1 96.19 439 ARG A O 1
ATOM 3298 N N . GLU A 1 440 ? 14.602 22.656 32.438 1 95 440 GLU A N 1
ATOM 3299 C CA . GLU A 1 440 ? 15.93 23.234 32.625 1 95 440 GLU A CA 1
ATOM 3300 C C . GLU A 1 440 ? 17 22.375 31.953 1 95 440 GLU A C 1
ATOM 3302 O O . GLU A 1 440 ? 18.125 22.828 31.766 1 95 440 GLU A O 1
ATOM 3307 N N . ALA A 1 441 ? 16.625 21.203 31.578 1 95 441 ALA A N 1
ATOM 3308 C CA . ALA A 1 441 ? 17.562 20.297 30.938 1 95 441 ALA A CA 1
ATOM 3309 C C . ALA A 1 441 ? 17.703 20.625 29.453 1 95 441 ALA A C 1
ATOM 3311 O O . ALA A 1 441 ? 18.609 20.125 28.781 1 95 441 ALA A O 1
ATOM 3312 N N . ILE A 1 442 ? 16.891 21.5 28.953 1 94.5 442 ILE A N 1
ATOM 3313 C CA . ILE A 1 442 ? 16.875 21.828 27.531 1 94.5 442 ILE A CA 1
ATOM 3314 C C . ILE A 1 442 ? 17.359 23.25 27.312 1 94.5 442 ILE A C 1
ATOM 3316 O O . ILE A 1 442 ? 17.031 24.156 28.078 1 94.5 442 ILE A O 1
ATOM 3320 N N . GLU A 1 443 ? 18.188 23.375 26.312 1 93.25 443 GLU A N 1
ATOM 3321 C CA . GLU A 1 443 ? 18.672 24.703 25.938 1 93.25 443 GLU A CA 1
ATOM 3322 C C . GLU A 1 443 ? 18.266 25.062 24.516 1 93.25 443 GLU A C 1
ATOM 3324 O O . GLU A 1 443 ? 18.625 24.375 23.562 1 93.25 443 GLU A O 1
ATOM 3329 N N . THR A 1 444 ? 17.484 26.156 24.422 1 95.06 444 THR A N 1
ATOM 3330 C CA . THR A 1 444 ? 17.062 26.656 23.125 1 95.06 444 THR A CA 1
ATOM 3331 C C . THR A 1 444 ? 18.094 27.656 22.578 1 95.06 444 THR A C 1
ATOM 3333 O O . THR A 1 444 ? 18.562 28.531 23.312 1 95.06 444 THR A O 1
ATOM 3336 N N . ARG A 1 445 ? 18.484 27.5 21.328 1 96.88 445 ARG A N 1
ATOM 3337 C CA . ARG A 1 445 ? 19.422 28.406 20.672 1 96.88 445 ARG A CA 1
ATOM 3338 C C . ARG A 1 445 ? 18.922 28.812 19.297 1 96.88 445 ARG A C 1
ATOM 3340 O O . ARG A 1 445 ? 18.125 28.109 18.688 1 96.88 445 ARG A O 1
ATOM 3347 N N . LEU A 1 446 ? 19.344 29.984 18.906 1 98.56 446 LEU A N 1
ATOM 3348 C CA . LEU A 1 446 ? 19.016 30.469 17.578 1 98.56 446 LEU A CA 1
ATOM 3349 C C . LEU A 1 446 ? 20.219 30.391 16.641 1 98.56 446 LEU A C 1
ATOM 3351 O O . LEU A 1 446 ? 21.359 30.609 17.078 1 98.56 446 LEU A O 1
ATOM 3355 N N . GLU A 1 447 ? 20 30.016 15.5 1 98.69 447 GLU A N 1
ATOM 3356 C CA . GLU A 1 447 ? 20.969 30.141 14.414 1 98.69 447 GLU A CA 1
ATOM 3357 C C . GLU A 1 447 ? 20.391 30.938 13.25 1 98.69 447 GLU A C 1
ATOM 3359 O O . GLU A 1 447 ? 19.188 30.844 12.961 1 98.69 447 GLU A O 1
ATOM 3364 N N . TRP A 1 448 ? 21.297 31.75 12.625 1 97.88 448 TRP A N 1
ATOM 3365 C CA . TRP A 1 448 ? 20.828 32.719 11.648 1 97.88 448 TRP A CA 1
ATOM 3366 C C . TRP A 1 448 ? 21.375 32.406 10.258 1 97.88 448 TRP A C 1
ATOM 3368 O O . TRP A 1 448 ? 22.516 31.953 10.117 1 97.88 448 TRP A O 1
ATOM 3378 N N . TYR A 1 449 ? 20.562 32.719 9.312 1 96.5 449 TYR A N 1
ATOM 3379 C CA . TYR A 1 449 ? 20.891 32.469 7.91 1 96.5 449 TYR A CA 1
ATOM 3380 C C . TYR A 1 449 ? 20.438 33.656 7.051 1 96.5 449 TYR A C 1
ATOM 3382 O O . TYR A 1 449 ? 19.453 34.312 7.371 1 96.5 449 TYR A O 1
ATOM 3390 N N . MET B 1 1 ? -1.448 -51.406 -18.094 1 70.5 1 MET B N 1
ATOM 3391 C CA . MET B 1 1 ? -1.365 -50.188 -18.875 1 70.5 1 MET B CA 1
ATOM 3392 C C . MET B 1 1 ? -0.562 -49.125 -18.125 1 70.5 1 MET B C 1
ATOM 3394 O O . MET B 1 1 ? -0.657 -49 -16.906 1 70.5 1 MET B O 1
ATOM 3398 N N . THR B 1 2 ? 0.339 -48.5 -18.859 1 90.88 2 THR B N 1
ATOM 3399 C CA . THR B 1 2 ? 1.261 -47.531 -18.266 1 90.88 2 THR B CA 1
ATOM 3400 C C . THR B 1 2 ? 0.542 -46.219 -17.922 1 90.88 2 THR B C 1
ATOM 3402 O O . THR B 1 2 ? -0.142 -45.656 -18.766 1 90.88 2 THR B O 1
ATOM 3405 N N . THR B 1 3 ? 0.415 -45.938 -16.656 1 95.06 3 THR B N 1
ATOM 3406 C CA . THR B 1 3 ? -0.166 -44.688 -16.172 1 95.06 3 THR B CA 1
ATOM 3407 C C . THR B 1 3 ? 0.893 -43.812 -15.5 1 95.06 3 THR B C 1
ATOM 3409 O O . THR B 1 3 ? 1.713 -44.312 -14.727 1 95.06 3 THR B O 1
ATOM 3412 N N . ILE B 1 4 ? 0.853 -42.562 -15.914 1 98.25 4 ILE B N 1
ATOM 3413 C CA . ILE B 1 4 ? 1.795 -41.625 -15.273 1 98.25 4 ILE B CA 1
ATOM 3414 C C . ILE B 1 4 ? 1.033 -40.625 -14.43 1 98.25 4 ILE B C 1
ATOM 3416 O O . ILE B 1 4 ? -0.176 -40.438 -14.594 1 98.25 4 ILE B O 1
ATOM 3420 N N . HIS B 1 5 ? 1.729 -40.031 -13.453 1 98.81 5 HIS B N 1
ATOM 3421 C CA . HIS B 1 5 ? 1.158 -39.062 -12.531 1 98.81 5 HIS B CA 1
ATOM 3422 C C . HIS B 1 5 ? 1.894 -37.75 -12.609 1 98.81 5 HIS B C 1
ATOM 3424 O O . HIS B 1 5 ? 3.123 -37.688 -12.531 1 98.81 5 HIS B O 1
ATOM 3430 N N . ILE B 1 6 ? 1.186 -36.688 -12.82 1 98.88 6 ILE B N 1
ATOM 3431 C CA . ILE B 1 6 ? 1.758 -35.344 -12.781 1 98.88 6 ILE B CA 1
ATOM 3432 C C . ILE B 1 6 ? 1.001 -34.5 -11.766 1 98.88 6 ILE B C 1
ATOM 3434 O O . ILE B 1 6 ? -0.222 -34.375 -11.852 1 98.88 6 ILE B O 1
ATOM 3438 N N . GLY B 1 7 ? 1.72 -34 -10.82 1 98.88 7 GLY B N 1
ATOM 3439 C CA . GLY B 1 7 ? 1.126 -33.094 -9.844 1 98.88 7 GLY B CA 1
ATOM 3440 C C . GLY B 1 7 ? 1.566 -31.641 -10.031 1 98.88 7 GLY B C 1
ATOM 3441 O O . GLY B 1 7 ? 2.678 -31.391 -10.492 1 98.88 7 GLY B O 1
ATOM 3442 N N . CYS B 1 8 ? 0.717 -30.719 -9.695 1 98.88 8 CYS B N 1
ATOM 3443 C CA . CYS B 1 8 ? 1.057 -29.297 -9.688 1 98.88 8 CYS B CA 1
ATOM 3444 C C . CYS B 1 8 ? 1.135 -28.766 -8.258 1 98.88 8 CYS B C 1
ATOM 3446 O O . CYS B 1 8 ? 0.155 -28.828 -7.516 1 98.88 8 CYS B O 1
ATOM 3448 N N . GLY B 1 9 ? 2.256 -28.203 -7.934 1 98.69 9 GLY B N 1
ATOM 3449 C CA . GLY B 1 9 ? 2.496 -27.812 -6.555 1 98.69 9 GLY B CA 1
ATOM 3450 C C . GLY B 1 9 ? 2.27 -26.328 -6.312 1 98.69 9 GLY B C 1
ATOM 3451 O O . GLY B 1 9 ? 2.279 -25.875 -5.168 1 98.69 9 GLY B O 1
ATOM 3452 N N . ALA B 1 10 ? 2.072 -25.547 -7.367 1 98.19 10 ALA B N 1
ATOM 3453 C CA . ALA B 1 10 ? 1.791 -24.109 -7.277 1 98.19 10 ALA B CA 1
ATOM 3454 C C . ALA B 1 10 ? 1.112 -23.609 -8.547 1 98.19 10 ALA B C 1
ATOM 3456 O O . ALA B 1 10 ? 1.461 -24.031 -9.656 1 98.19 10 ALA B O 1
ATOM 3457 N N . GLY B 1 11 ? 0.151 -22.688 -8.383 1 97 11 GLY B N 1
ATOM 3458 C CA . GLY B 1 11 ? -0.554 -22.125 -9.531 1 97 11 GLY B CA 1
ATOM 3459 C C . GLY B 1 11 ? -0.126 -20.719 -9.867 1 97 11 GLY B C 1
ATOM 3460 O O . GLY B 1 11 ? -0.519 -20.172 -10.898 1 97 11 GLY B O 1
ATOM 3461 N N . PHE B 1 12 ? 0.682 -20.109 -8.992 1 95.38 12 PHE B N 1
ATOM 3462 C CA . PHE B 1 12 ? 1.269 -18.781 -9.203 1 95.38 12 PHE B CA 1
ATOM 3463 C C . PHE B 1 12 ? 2.406 -18.531 -8.219 1 95.38 12 PHE B C 1
ATOM 3465 O O . PHE B 1 12 ? 2.697 -19.375 -7.371 1 95.38 12 PHE B O 1
ATOM 3472 N N . ALA B 1 13 ? 3.008 -17.453 -8.258 1 94 13 ALA B N 1
ATOM 3473 C CA . ALA B 1 13 ? 4.301 -17.188 -7.629 1 94 13 ALA B CA 1
ATOM 3474 C C . ALA B 1 13 ? 4.176 -17.172 -6.105 1 94 13 ALA B C 1
ATOM 3476 O O . ALA B 1 13 ? 5.133 -17.484 -5.395 1 94 13 ALA B O 1
ATOM 3477 N N . ASN B 1 14 ? 3.012 -16.828 -5.605 1 94.62 14 ASN B N 1
ATOM 3478 C CA . ASN B 1 14 ? 2.877 -16.688 -4.156 1 94.62 14 ASN B CA 1
ATOM 3479 C C . ASN B 1 14 ? 1.901 -17.703 -3.58 1 94.62 14 ASN B C 1
ATOM 3481 O O . ASN B 1 14 ? 1.177 -17.406 -2.629 1 94.62 14 ASN B O 1
ATOM 3485 N N . ASP B 1 15 ? 1.917 -18.844 -4.215 1 97 15 ASP B N 1
ATOM 3486 C CA . ASP B 1 15 ? 1.095 -19.953 -3.746 1 97 15 ASP B CA 1
ATOM 3487 C C . ASP B 1 15 ? 1.682 -20.562 -2.48 1 97 15 ASP B C 1
ATOM 3489 O O . ASP B 1 15 ? 2.529 -19.969 -1.821 1 97 15 ASP B O 1
ATOM 3493 N N . ARG B 1 16 ? 1.194 -21.75 -2.018 1 97.81 16 ARG B N 1
ATOM 3494 C CA . ARG B 1 16 ? 1.522 -22.328 -0.719 1 97.81 16 ARG B CA 1
ATOM 3495 C C . ARG B 1 16 ? 2.582 -23.406 -0.856 1 97.81 16 ARG B C 1
ATOM 3497 O O . ARG B 1 16 ? 2.277 -24.531 -1.257 1 97.81 16 ARG B O 1
ATOM 3504 N N . PRO B 1 17 ? 3.826 -23.188 -0.399 1 96.88 17 PRO B N 1
ATOM 3505 C CA . PRO B 1 17 ? 4.898 -24.172 -0.532 1 96.88 17 PRO B CA 1
ATOM 3506 C C . PRO B 1 17 ? 4.613 -25.469 0.236 1 96.88 17 PRO B C 1
ATOM 3508 O O . PRO B 1 17 ? 5.02 -26.547 -0.193 1 96.88 17 PRO B O 1
ATOM 3511 N N . ASP B 1 18 ? 3.934 -25.375 1.319 1 96.75 18 ASP B N 1
ATOM 3512 C CA . ASP B 1 18 ? 3.682 -26.547 2.143 1 96.75 18 ASP B CA 1
ATOM 3513 C C . ASP B 1 18 ? 2.762 -27.531 1.426 1 96.75 18 ASP B C 1
ATOM 3515 O O . ASP B 1 18 ? 2.877 -28.75 1.611 1 96.75 18 ASP B O 1
ATOM 3519 N N . ALA B 1 19 ? 1.836 -27 0.679 1 97.06 19 ALA B N 1
ATOM 3520 C CA . ALA B 1 19 ? 0.994 -27.891 -0.129 1 97.06 19 ALA B CA 1
ATOM 3521 C C . ALA B 1 19 ? 1.827 -28.672 -1.141 1 97.06 19 ALA B C 1
ATOM 3523 O O . ALA B 1 19 ? 1.585 -29.859 -1.37 1 97.06 19 ALA B O 1
ATOM 3524 N N . GLY B 1 20 ? 2.809 -28 -1.728 1 97.56 20 GLY B N 1
ATOM 3525 C CA . GLY B 1 20 ? 3.717 -28.641 -2.662 1 97.56 20 GLY B CA 1
ATOM 3526 C C . GLY B 1 20 ? 4.527 -29.766 -2.031 1 97.56 20 GLY B C 1
ATOM 3527 O O . GLY B 1 20 ? 4.781 -30.781 -2.666 1 97.56 20 GLY B O 1
ATOM 3528 N N . LEU B 1 21 ? 4.91 -29.531 -0.856 1 97.94 21 LEU B N 1
ATOM 3529 C CA . LEU B 1 21 ? 5.664 -30.547 -0.146 1 97.94 21 LEU B CA 1
ATOM 3530 C C . LEU B 1 21 ? 4.816 -31.797 0.076 1 97.94 21 LEU B C 1
ATOM 3532 O O . LEU B 1 21 ? 5.277 -32.906 -0.154 1 97.94 21 LEU B O 1
ATOM 3536 N N . ARG B 1 22 ? 3.602 -31.609 0.498 1 98.25 22 ARG B N 1
ATOM 3537 C CA . ARG B 1 22 ? 2.695 -32.719 0.691 1 98.25 22 ARG B CA 1
ATOM 3538 C C . ARG B 1 22 ? 2.469 -33.5 -0.616 1 98.25 22 ARG B C 1
ATOM 3540 O O . ARG B 1 22 ? 2.396 -34.719 -0.625 1 98.25 22 ARG B O 1
ATOM 3547 N N . LEU B 1 23 ? 2.352 -32.75 -1.63 1 98.81 23 LEU B N 1
ATOM 3548 C CA . LEU B 1 23 ? 2.168 -33.344 -2.951 1 98.81 23 LEU B CA 1
ATOM 3549 C C . LEU B 1 23 ? 3.363 -34.219 -3.328 1 98.81 23 LEU B C 1
ATOM 3551 O O . LEU B 1 23 ? 3.191 -35.344 -3.793 1 98.81 23 LEU B O 1
ATOM 3555 N N . ALA B 1 24 ? 4.559 -33.656 -3.17 1 98.81 24 ALA B N 1
ATOM 3556 C CA . ALA B 1 24 ? 5.77 -34.406 -3.498 1 98.81 24 ALA B CA 1
ATOM 3557 C C . ALA B 1 24 ? 5.832 -35.719 -2.727 1 98.81 24 ALA B C 1
ATOM 3559 O O . ALA B 1 24 ? 6.188 -36.75 -3.289 1 98.81 24 ALA B O 1
ATOM 3560 N N . GLN B 1 25 ? 5.457 -35.688 -1.507 1 98.75 25 GLN B N 1
ATOM 3561 C CA . GLN B 1 25 ? 5.461 -36.875 -0.664 1 98.75 25 GLN B CA 1
ATOM 3562 C C . GLN B 1 25 ? 4.434 -37.875 -1.147 1 98.75 25 GLN B C 1
ATOM 3564 O O . GLN B 1 25 ? 4.703 -39.094 -1.154 1 98.75 25 GLN B O 1
ATOM 3569 N N . ASP B 1 26 ? 3.324 -37.406 -1.465 1 98.81 26 ASP B N 1
ATOM 3570 C CA . ASP B 1 26 ? 2.287 -38.281 -1.99 1 98.81 26 ASP B CA 1
ATOM 3571 C C . ASP B 1 26 ? 2.729 -38.938 -3.305 1 98.81 26 ASP B C 1
ATOM 3573 O O . ASP B 1 26 ? 2.584 -40.125 -3.488 1 98.81 26 ASP B O 1
ATOM 3577 N N . LEU B 1 27 ? 3.26 -38.125 -4.215 1 98.81 27 LEU B N 1
ATOM 3578 C CA . LEU B 1 27 ? 3.746 -38.625 -5.496 1 98.81 27 LEU B CA 1
ATOM 3579 C C . LEU B 1 27 ? 4.809 -39.688 -5.281 1 98.81 27 LEU B C 1
ATOM 3581 O O . LEU B 1 27 ? 4.836 -40.688 -6.004 1 98.81 27 LEU B O 1
ATOM 3585 N N . ALA B 1 28 ? 5.613 -39.5 -4.344 1 98.62 28 ALA B N 1
ATOM 3586 C CA . ALA B 1 28 ? 6.715 -40.438 -4.082 1 98.62 28 ALA B CA 1
ATOM 3587 C C . ALA B 1 28 ? 6.191 -41.812 -3.713 1 98.62 28 ALA B C 1
ATOM 3589 O O . ALA B 1 28 ? 6.883 -42.812 -3.908 1 98.62 28 ALA B O 1
ATOM 3590 N N . ARG B 1 29 ? 5.016 -41.875 -3.225 1 97.94 29 ARG B N 1
ATOM 3591 C CA . ARG B 1 29 ? 4.441 -43.156 -2.775 1 97.94 29 ARG B CA 1
ATOM 3592 C C . ARG B 1 29 ? 3.674 -43.844 -3.902 1 97.94 29 ARG B C 1
ATOM 3594 O O . ARG B 1 29 ? 3.297 -45 -3.783 1 97.94 29 ARG B O 1
ATOM 3601 N N . ARG B 1 30 ? 3.5 -43.156 -4.922 1 96.75 30 ARG B N 1
ATOM 3602 C CA . ARG B 1 30 ? 2.738 -43.719 -6.035 1 96.75 30 ARG B CA 1
ATOM 3603 C C . ARG B 1 30 ? 3.635 -44.531 -6.957 1 96.75 30 ARG B C 1
ATOM 3605 O O . ARG B 1 30 ? 4.855 -44.375 -6.965 1 96.75 30 ARG B O 1
ATOM 3612 N N . SER B 1 31 ? 2.984 -45.438 -7.66 1 94.44 31 SER B N 1
ATOM 3613 C CA . SER B 1 31 ? 3.715 -46.281 -8.602 1 94.44 31 SER B CA 1
ATOM 3614 C C . SER B 1 31 ? 3.789 -45.625 -9.984 1 94.44 31 SER B C 1
ATOM 3616 O O . SER B 1 31 ? 3.037 -44.688 -10.273 1 94.44 31 SER B O 1
ATOM 3618 N N . GLY B 1 32 ? 4.734 -46.062 -10.766 1 93.94 32 GLY B N 1
ATOM 3619 C CA . GLY B 1 32 ? 4.879 -45.531 -12.117 1 93.94 32 GLY B CA 1
ATOM 3620 C C . GLY B 1 32 ? 5.711 -44.25 -12.172 1 93.94 32 GLY B C 1
ATOM 3621 O O . GLY B 1 32 ? 6.371 -43.906 -11.195 1 93.94 32 GLY B O 1
ATOM 3622 N N . ARG B 1 33 ? 5.711 -43.656 -13.344 1 97.88 33 ARG B N 1
ATOM 3623 C CA . ARG B 1 33 ? 6.441 -42.406 -13.516 1 97.88 33 ARG B CA 1
ATOM 3624 C C . ARG B 1 33 ? 5.664 -41.219 -12.922 1 97.88 33 ARG B C 1
ATOM 3626 O O . ARG B 1 33 ? 4.449 -41.125 -13.109 1 97.88 33 ARG B O 1
ATOM 3633 N N . ARG B 1 34 ? 6.332 -40.469 -12.148 1 98.69 34 ARG B N 1
ATOM 3634 C CA . ARG B 1 34 ? 5.746 -39.312 -11.484 1 98.69 34 ARG B CA 1
ATOM 3635 C C . ARG B 1 34 ? 6.488 -38.031 -11.844 1 98.69 34 ARG B C 1
ATOM 3637 O O . ARG B 1 34 ? 7.699 -38.031 -12.094 1 98.69 34 ARG B O 1
ATOM 3644 N N . TYR B 1 35 ? 5.777 -36.938 -11.906 1 98.94 35 TYR B N 1
ATOM 3645 C CA . TYR B 1 35 ? 6.34 -35.625 -12.203 1 98.94 35 TYR B CA 1
ATOM 3646 C C . TYR B 1 35 ? 5.727 -34.531 -11.312 1 98.94 35 TYR B C 1
ATOM 3648 O O . TYR B 1 35 ? 4.566 -34.656 -10.914 1 98.94 35 TYR B O 1
ATOM 3656 N N . LEU B 1 36 ? 6.473 -33.562 -10.992 1 98.94 36 LEU B N 1
ATOM 3657 C CA . LEU B 1 36 ? 6.027 -32.406 -10.227 1 98.94 36 LEU B CA 1
ATOM 3658 C C . LEU B 1 36 ? 6.227 -31.109 -11.023 1 98.94 36 LEU B C 1
ATOM 3660 O O . LEU B 1 36 ? 7.336 -30.828 -11.484 1 98.94 36 LEU B O 1
ATOM 3664 N N . MET B 1 37 ? 5.191 -30.406 -11.273 1 98.88 37 MET B N 1
ATOM 3665 C CA . MET B 1 37 ? 5.336 -29.125 -11.977 1 98.88 37 MET B CA 1
ATOM 3666 C C . MET B 1 37 ? 4.996 -27.953 -11.062 1 98.88 37 MET B C 1
ATOM 3668 O O . MET B 1 37 ? 4.195 -28.109 -10.133 1 98.88 37 MET B O 1
ATOM 3672 N N . TYR B 1 38 ? 5.605 -26.812 -11.188 1 98.69 38 TYR B N 1
ATOM 3673 C CA . TYR B 1 38 ? 5.293 -25.547 -10.539 1 98.69 38 TYR B CA 1
ATOM 3674 C C . TYR B 1 38 ? 5.027 -24.469 -11.578 1 98.69 38 TYR B C 1
ATOM 3676 O O . TYR B 1 38 ? 5.887 -24.172 -12.414 1 98.69 38 TYR B O 1
ATOM 3684 N N . GLU B 1 39 ? 3.865 -23.938 -11.586 1 97.81 39 GLU B N 1
ATOM 3685 C CA . GLU B 1 39 ? 3.553 -22.719 -12.32 1 97.81 39 GLU B CA 1
ATOM 3686 C C . GLU B 1 39 ? 3.729 -21.484 -11.445 1 97.81 39 GLU B C 1
ATOM 3688 O O . GLU B 1 39 ? 2.955 -21.266 -10.508 1 97.81 39 GLU B O 1
ATOM 3693 N N . LEU B 1 40 ? 4.73 -20.625 -11.734 1 97.25 40 LEU B N 1
ATOM 3694 C CA . LEU B 1 40 ? 5.074 -19.547 -10.812 1 97.25 40 LEU B CA 1
ATOM 3695 C C . LEU B 1 40 ? 5.043 -18.203 -11.531 1 97.25 40 LEU B C 1
ATOM 3697 O O . LEU B 1 40 ? 5.648 -17.234 -11.062 1 97.25 40 LEU B O 1
ATOM 3701 N N . LEU B 1 41 ? 4.371 -18.172 -12.703 1 94.06 41 LEU B N 1
ATOM 3702 C CA . LEU B 1 41 ? 4.379 -16.938 -13.461 1 94.06 41 LEU B CA 1
ATOM 3703 C C . LEU B 1 41 ? 2.957 -16.484 -13.789 1 94.06 41 LEU B C 1
ATOM 3705 O O . LEU B 1 41 ? 2.057 -17.312 -13.922 1 94.06 41 LEU B O 1
ATOM 3709 N N . ALA B 1 42 ? 2.83 -15.195 -13.797 1 86.38 42 ALA B N 1
ATOM 3710 C CA . ALA B 1 42 ? 1.686 -14.516 -14.406 1 86.38 42 ALA B CA 1
ATOM 3711 C C . ALA B 1 42 ? 2.139 -13.5 -15.453 1 86.38 42 ALA B C 1
ATOM 3713 O O . ALA B 1 42 ? 3.338 -13.344 -15.695 1 86.38 42 ALA B O 1
ATOM 3714 N N . GLU B 1 43 ? 1.284 -12.969 -16.172 1 78 43 GLU B N 1
ATOM 3715 C CA . GLU B 1 43 ? 1.625 -12.062 -17.281 1 78 43 GLU B CA 1
ATOM 3716 C C . GLU B 1 43 ? 2.457 -10.883 -16.781 1 78 43 GLU B C 1
ATOM 3718 O O . GLU B 1 43 ? 3.459 -10.523 -17.391 1 78 43 GLU B O 1
ATOM 3723 N N . ARG B 1 44 ? 2.117 -10.336 -15.648 1 78.75 44 ARG B N 1
ATOM 3724 C CA . ARG B 1 44 ? 2.818 -9.141 -15.18 1 78.75 44 ARG B CA 1
ATOM 3725 C C . ARG B 1 44 ? 4.09 -9.516 -14.422 1 78.75 44 ARG B C 1
ATOM 3727 O O . ARG B 1 44 ? 5.008 -8.703 -14.297 1 78.75 44 ARG B O 1
ATOM 3734 N N . THR B 1 45 ? 4.223 -10.719 -14.039 1 86.94 45 THR B N 1
ATOM 3735 C CA . THR B 1 45 ? 5.316 -11.102 -13.148 1 86.94 45 THR B CA 1
ATOM 3736 C C . THR B 1 45 ? 6.625 -11.227 -13.922 1 86.94 45 THR B C 1
ATOM 3738 O O . THR B 1 45 ? 7.707 -11.039 -13.367 1 86.94 45 THR B O 1
ATOM 3741 N N . LEU B 1 46 ? 6.469 -11.508 -15.18 1 90.81 46 LEU B N 1
ATOM 3742 C CA . LEU B 1 46 ? 7.688 -11.664 -15.969 1 90.81 46 LEU B CA 1
ATOM 3743 C C . LEU B 1 46 ? 8.383 -10.32 -16.172 1 90.81 46 LEU B C 1
ATOM 3745 O O . LEU B 1 46 ? 9.617 -10.242 -16.156 1 90.81 46 LEU B O 1
ATOM 3749 N N . ALA B 1 47 ? 7.641 -9.312 -16.406 1 89.38 47 ALA B N 1
ATOM 3750 C CA . ALA B 1 47 ? 8.211 -7.973 -16.547 1 89.38 47 ALA B CA 1
ATOM 3751 C C . ALA B 1 47 ? 8.953 -7.566 -15.266 1 89.38 47 ALA B C 1
ATOM 3753 O O . ALA B 1 47 ? 10.047 -7.008 -15.328 1 89.38 47 ALA B O 1
ATOM 3754 N N . GLU B 1 48 ? 8.359 -7.898 -14.195 1 89.94 48 GLU B N 1
ATOM 3755 C CA . GLU B 1 48 ? 9 -7.602 -12.922 1 89.94 48 GLU B CA 1
ATOM 3756 C C . GLU B 1 48 ? 10.297 -8.391 -12.75 1 89.94 48 GLU B C 1
ATOM 3758 O O . GLU B 1 48 ? 11.281 -7.883 -12.211 1 89.94 48 GLU B O 1
ATOM 3763 N N . ALA B 1 49 ? 10.258 -9.586 -13.141 1 94.31 49 ALA B N 1
ATOM 3764 C CA . ALA B 1 49 ? 11.445 -10.43 -13.078 1 94.31 49 ALA B CA 1
ATOM 3765 C C . ALA B 1 49 ? 12.562 -9.875 -13.953 1 94.31 49 ALA B C 1
ATOM 3767 O O . ALA B 1 49 ? 13.734 -9.906 -13.57 1 94.31 49 ALA B O 1
ATOM 3768 N N . GLN B 1 50 ? 12.172 -9.375 -15.062 1 93.5 50 GLN B N 1
ATOM 3769 C CA . GLN B 1 50 ? 13.156 -8.766 -15.953 1 93.5 50 GLN B CA 1
ATOM 3770 C C . GLN B 1 50 ? 13.805 -7.547 -15.305 1 93.5 50 GLN B C 1
ATOM 3772 O O . GLN B 1 50 ? 15.016 -7.344 -15.422 1 93.5 50 GLN B O 1
ATOM 3777 N N . LEU B 1 51 ? 13.023 -6.766 -14.633 1 90.88 51 LEU B N 1
ATOM 3778 C CA . LEU B 1 51 ? 13.555 -5.598 -13.938 1 90.88 51 LEU B CA 1
ATOM 3779 C C . LEU B 1 51 ? 14.523 -6.012 -12.844 1 90.88 51 LEU B C 1
ATOM 3781 O O . LEU B 1 51 ? 15.578 -5.387 -12.664 1 90.88 51 LEU B O 1
ATOM 3785 N N . ARG B 1 52 ? 14.195 -7.016 -12.133 1 93.44 52 ARG B N 1
ATOM 3786 C CA . ARG B 1 52 ? 15.086 -7.52 -11.094 1 93.44 52 ARG B CA 1
ATOM 3787 C C . ARG B 1 52 ? 16.391 -8.023 -11.695 1 93.44 52 ARG B C 1
ATOM 3789 O O . ARG B 1 52 ? 17.469 -7.816 -11.133 1 93.44 52 ARG B O 1
ATOM 3796 N N . LYS B 1 53 ? 16.266 -8.688 -12.812 1 95.31 53 LYS B N 1
ATOM 3797 C CA . LYS B 1 53 ? 17.453 -9.18 -13.508 1 95.31 53 LYS B CA 1
ATOM 3798 C C . LYS B 1 53 ? 18.359 -8.023 -13.93 1 95.31 53 LYS B C 1
ATOM 3800 O O . LYS B 1 53 ? 19.578 -8.109 -13.797 1 95.31 53 LYS B O 1
ATOM 3805 N N . GLN B 1 54 ? 17.719 -6.98 -14.406 1 91.25 54 GLN B N 1
ATOM 3806 C CA . GLN B 1 54 ? 18.469 -5.805 -14.828 1 91.25 54 GLN B CA 1
ATOM 3807 C C . GLN B 1 54 ? 19.188 -5.152 -13.656 1 91.25 54 GLN B C 1
ATOM 3809 O O . GLN B 1 54 ? 20.312 -4.688 -13.789 1 91.25 54 GLN B O 1
ATOM 3814 N N . ALA B 1 55 ? 18.547 -5.152 -12.547 1 92.94 55 ALA B N 1
ATOM 3815 C CA . ALA B 1 55 ? 19.109 -4.551 -11.344 1 92.94 55 ALA B CA 1
ATOM 3816 C C . ALA B 1 55 ? 20.203 -5.438 -10.75 1 92.94 55 ALA B C 1
ATOM 3818 O O . ALA B 1 55 ? 21.203 -4.934 -10.211 1 92.94 55 ALA B O 1
ATOM 3819 N N . ASP B 1 56 ? 20.016 -6.73 -10.805 1 96.25 56 ASP B N 1
ATOM 3820 C CA . ASP B 1 56 ? 20.938 -7.742 -10.281 1 96.25 56 ASP B CA 1
ATOM 3821 C C . ASP B 1 56 ? 20.984 -8.961 -11.203 1 96.25 56 ASP B C 1
ATOM 3823 O O . ASP B 1 56 ? 20.047 -9.758 -11.242 1 96.25 56 ASP B O 1
ATOM 3827 N N . PRO B 1 57 ? 22.094 -9.109 -11.852 1 95.44 57 PRO B N 1
ATOM 3828 C CA . PRO B 1 57 ? 22.188 -10.203 -12.82 1 95.44 57 PRO B CA 1
ATOM 3829 C C . PRO B 1 57 ? 22.062 -11.578 -12.18 1 95.44 57 PRO B C 1
ATOM 3831 O O . PRO B 1 57 ? 21.922 -12.586 -12.875 1 95.44 57 PRO B O 1
ATOM 3834 N N . ARG B 1 58 ? 22.219 -11.719 -10.93 1 96.38 58 ARG B N 1
ATOM 3835 C CA . ARG B 1 58 ? 22.078 -13 -10.234 1 96.38 58 ARG B CA 1
ATOM 3836 C C . ARG B 1 58 ? 20.625 -13.258 -9.852 1 96.38 58 ARG B C 1
ATOM 3838 O O . ARG B 1 58 ? 20.312 -14.297 -9.258 1 96.38 58 ARG B O 1
ATOM 3845 N N . ALA B 1 59 ? 19.703 -12.359 -10.227 1 97.25 59 ALA B N 1
ATOM 3846 C CA . ALA B 1 59 ? 18.281 -12.453 -9.914 1 97.25 59 ALA B CA 1
ATOM 3847 C C . ALA B 1 59 ? 17.438 -12.609 -11.18 1 97.25 59 ALA B C 1
ATOM 3849 O O . ALA B 1 59 ? 17.969 -12.977 -12.234 1 97.25 59 ALA B O 1
ATOM 3850 N N . GLY B 1 60 ? 16.172 -12.5 -11.07 1 97.06 60 GLY B N 1
ATOM 3851 C CA . GLY B 1 60 ? 15.305 -12.508 -12.242 1 97.06 60 GLY B CA 1
ATOM 3852 C C . GLY B 1 60 ? 14.477 -13.773 -12.359 1 97.06 60 GLY B C 1
ATOM 3853 O O . GLY B 1 60 ? 13.602 -13.867 -13.234 1 97.06 60 GLY B O 1
ATOM 3854 N N . TYR B 1 61 ? 14.852 -14.75 -11.656 1 98 61 TYR B N 1
ATOM 3855 C CA . TYR B 1 61 ? 13.93 -15.875 -11.539 1 98 61 TYR B CA 1
ATOM 3856 C C . TYR B 1 61 ? 12.789 -15.547 -10.578 1 98 61 TYR B C 1
ATOM 3858 O O . TYR B 1 61 ? 12.75 -14.461 -10 1 98 61 TYR B O 1
ATOM 3866 N N . ALA B 1 62 ? 11.773 -16.406 -10.547 1 96.81 62 ALA B N 1
ATOM 3867 C CA . ALA B 1 62 ? 10.641 -16.141 -9.664 1 96.81 62 ALA B CA 1
ATOM 3868 C C . ALA B 1 62 ? 11.109 -15.875 -8.234 1 96.81 62 ALA B C 1
ATOM 3870 O O . ALA B 1 62 ? 11.945 -16.609 -7.699 1 96.81 62 ALA B O 1
ATOM 3871 N N . ALA B 1 63 ? 10.617 -14.891 -7.629 1 92.81 63 ALA B N 1
ATOM 3872 C CA . ALA B 1 63 ? 11.109 -14.391 -6.348 1 92.81 63 ALA B CA 1
ATOM 3873 C C . ALA B 1 63 ? 11.047 -15.469 -5.273 1 92.81 63 ALA B C 1
ATOM 3875 O O . ALA B 1 63 ? 11.898 -15.523 -4.383 1 92.81 63 ALA B O 1
ATOM 3876 N N . ARG B 1 64 ? 10.023 -16.344 -5.367 1 95.25 64 ARG B N 1
ATOM 3877 C CA . ARG B 1 64 ? 9.844 -17.359 -4.332 1 95.25 64 ARG B CA 1
ATOM 3878 C C . ARG B 1 64 ? 10.141 -18.75 -4.871 1 95.25 64 ARG B C 1
ATOM 3880 O O . ARG B 1 64 ? 9.641 -19.734 -4.336 1 95.25 64 ARG B O 1
ATOM 3887 N N . LEU B 1 65 ? 10.883 -18.797 -5.922 1 97.69 65 LEU B N 1
ATOM 3888 C CA . LEU B 1 65 ? 11.188 -20.078 -6.551 1 97.69 65 LEU B CA 1
ATOM 3889 C C . LEU B 1 65 ? 11.758 -21.062 -5.535 1 97.69 65 LEU B C 1
ATOM 3891 O O . LEU B 1 65 ? 11.305 -22.219 -5.449 1 97.69 65 LEU B O 1
ATOM 3895 N N . PHE B 1 66 ? 12.648 -20.625 -4.742 1 97.56 66 PHE B N 1
ATOM 3896 C CA . PHE B 1 66 ? 13.375 -21.547 -3.869 1 97.56 66 PHE B CA 1
ATOM 3897 C C . PHE B 1 66 ? 12.562 -21.859 -2.623 1 97.56 66 PHE B C 1
ATOM 3899 O O . PHE B 1 66 ? 12.828 -22.859 -1.941 1 97.56 66 PHE B O 1
ATOM 3906 N N . ASP B 1 67 ? 11.555 -21.078 -2.303 1 96.38 67 ASP B N 1
ATOM 3907 C CA . ASP B 1 67 ? 10.594 -21.484 -1.278 1 96.38 67 ASP B CA 1
ATOM 3908 C C . ASP B 1 67 ? 9.852 -22.75 -1.679 1 96.38 67 ASP B C 1
ATOM 3910 O O . ASP B 1 67 ? 9.445 -23.531 -0.819 1 96.38 67 ASP B O 1
ATOM 3914 N N . PHE B 1 68 ? 9.734 -22.922 -2.965 1 97.75 68 PHE B N 1
ATOM 3915 C CA . PHE B 1 68 ? 8.992 -24.062 -3.484 1 97.75 68 PHE B CA 1
ATOM 3916 C C . PHE B 1 68 ? 9.938 -25.234 -3.758 1 97.75 68 PHE B C 1
ATOM 3918 O O . PHE B 1 68 ? 9.586 -26.391 -3.502 1 97.75 68 PHE B O 1
ATOM 3925 N N . LEU B 1 69 ? 11.109 -24.953 -4.199 1 97.88 69 LEU B N 1
ATOM 3926 C CA . LEU B 1 69 ? 12.023 -26 -4.645 1 97.88 69 LEU B CA 1
ATOM 3927 C C . LEU B 1 69 ? 12.711 -26.672 -3.457 1 97.88 69 LEU B C 1
ATOM 3929 O O . LEU B 1 69 ? 12.734 -27.906 -3.357 1 97.88 69 LEU B O 1
ATOM 3933 N N . GLN B 1 70 ? 13.172 -25.938 -2.576 1 96.62 70 GLN B N 1
ATOM 3934 C CA . GLN B 1 70 ? 14.062 -26.422 -1.527 1 96.62 70 GLN B CA 1
ATOM 3935 C C . GLN B 1 70 ? 13.383 -27.5 -0.687 1 96.62 70 GLN B C 1
ATOM 3937 O O . GLN B 1 70 ? 13.961 -28.562 -0.435 1 96.62 70 GLN B O 1
ATOM 3942 N N . PRO B 1 71 ? 12.148 -27.297 -0.337 1 96.94 71 PRO B N 1
ATOM 3943 C CA . PRO B 1 71 ? 11.539 -28.281 0.568 1 96.94 71 PRO B CA 1
ATOM 3944 C C . PRO B 1 71 ? 11.305 -29.641 -0.095 1 96.94 71 PRO B C 1
ATOM 3946 O O . PRO B 1 71 ? 11.18 -30.656 0.596 1 96.94 71 PRO B O 1
ATOM 3949 N N . VAL B 1 72 ? 11.25 -29.672 -1.392 1 98.19 72 VAL B N 1
ATOM 3950 C CA . VAL B 1 72 ? 10.828 -30.922 -2.041 1 98.19 72 VAL B CA 1
ATOM 3951 C C . VAL B 1 72 ? 12.023 -31.594 -2.693 1 98.19 72 VAL B C 1
ATOM 3953 O O . VAL B 1 72 ? 11.93 -32.75 -3.141 1 98.19 72 VAL B O 1
ATOM 3956 N N . LEU B 1 73 ? 13.156 -30.969 -2.736 1 97.12 73 LEU B N 1
ATOM 3957 C CA . LEU B 1 73 ? 14.289 -31.406 -3.539 1 97.12 73 LEU B CA 1
ATOM 3958 C C . LEU B 1 73 ? 14.719 -32.812 -3.164 1 97.12 73 LEU B C 1
ATOM 3960 O O . LEU B 1 73 ? 14.805 -33.688 -4.027 1 97.12 73 LEU B O 1
ATOM 3964 N N . ASP B 1 74 ? 14.969 -33.094 -1.882 1 95.62 74 ASP B N 1
ATOM 3965 C CA . ASP B 1 74 ? 15.445 -34.406 -1.45 1 95.62 74 ASP B CA 1
ATOM 3966 C C . ASP B 1 74 ? 14.43 -35.5 -1.774 1 95.62 74 ASP B C 1
ATOM 3968 O O . ASP B 1 74 ? 14.789 -36.562 -2.305 1 95.62 74 ASP B O 1
ATOM 3972 N N . THR B 1 75 ? 13.188 -35.219 -1.467 1 97.81 75 THR B N 1
ATOM 3973 C CA . THR B 1 75 ? 12.117 -36.188 -1.729 1 97.81 75 THR B CA 1
ATOM 3974 C C . THR B 1 75 ? 12.047 -36.531 -3.215 1 97.81 75 THR B C 1
ATOM 3976 O O . THR B 1 75 ? 11.984 -37.688 -3.586 1 97.81 75 THR B O 1
ATOM 3979 N N . CYS B 1 76 ? 12.078 -35.531 -4.059 1 98.31 76 CYS B N 1
ATOM 3980 C CA . CYS B 1 76 ? 11.93 -35.75 -5.496 1 98.31 76 CYS B CA 1
ATOM 3981 C C . CYS B 1 76 ? 13.156 -36.438 -6.082 1 98.31 76 CYS B C 1
ATOM 3983 O O . CYS B 1 76 ? 13.023 -37.344 -6.914 1 98.31 76 CYS B O 1
ATOM 3985 N N . ILE B 1 77 ? 14.336 -36.031 -5.656 1 96.62 77 ILE B N 1
ATOM 3986 C CA . ILE B 1 77 ? 15.57 -36.625 -6.172 1 96.62 77 ILE B CA 1
ATOM 3987 C C . ILE B 1 77 ? 15.633 -38.094 -5.773 1 96.62 77 ILE B C 1
ATOM 3989 O O . ILE B 1 77 ? 15.898 -38.969 -6.613 1 96.62 77 ILE B O 1
ATOM 3993 N N . GLU B 1 78 ? 15.336 -38.406 -4.551 1 96.06 78 GLU B N 1
ATOM 3994 C CA . GLU B 1 78 ? 15.391 -39.75 -4.051 1 96.06 78 GLU B CA 1
ATOM 3995 C C . GLU B 1 78 ? 14.359 -40.656 -4.746 1 96.06 78 GLU B C 1
ATOM 3997 O O . GLU B 1 78 ? 14.625 -41.812 -5.035 1 96.06 78 GLU B O 1
ATOM 4002 N N . ALA B 1 79 ? 13.242 -40.125 -5.008 1 98 79 ALA B N 1
ATOM 4003 C CA . ALA B 1 79 ? 12.148 -40.875 -5.59 1 98 79 ALA B CA 1
ATOM 4004 C C . ALA B 1 79 ? 12.219 -40.875 -7.117 1 98 79 ALA B C 1
ATOM 4006 O O . ALA B 1 79 ? 11.43 -41.531 -7.789 1 98 79 ALA B O 1
ATOM 4007 N N . GLY B 1 80 ? 13.172 -40.125 -7.668 1 97.69 80 GLY B N 1
ATOM 4008 C CA . GLY B 1 80 ? 13.297 -40.031 -9.117 1 97.69 80 GLY B CA 1
ATOM 4009 C C . GLY B 1 80 ? 12.148 -39.281 -9.766 1 97.69 80 GLY B C 1
ATOM 4010 O O . GLY B 1 80 ? 11.633 -39.688 -10.797 1 97.69 80 GLY B O 1
ATOM 4011 N N . ILE B 1 81 ? 11.664 -38.219 -9.133 1 98.75 81 ILE B N 1
ATOM 4012 C CA . ILE B 1 81 ? 10.562 -37.406 -9.641 1 98.75 81 ILE B CA 1
ATOM 4013 C C . ILE B 1 81 ? 11.125 -36.125 -10.25 1 98.75 81 ILE B C 1
ATOM 4015 O O . ILE B 1 81 ? 11.547 -35.219 -9.531 1 98.75 81 ILE B O 1
ATOM 4019 N N . PRO B 1 82 ? 11.125 -36.031 -11.578 1 98.88 82 PRO B N 1
ATOM 4020 C CA . PRO B 1 82 ? 11.562 -34.781 -12.188 1 98.88 82 PRO B CA 1
ATOM 4021 C C . PRO B 1 82 ? 10.672 -33.594 -11.812 1 98.88 82 PRO B C 1
ATOM 4023 O O . PRO B 1 82 ? 9.461 -33.75 -11.68 1 98.88 82 PRO B O 1
ATOM 4026 N N . ILE B 1 83 ? 11.289 -32.438 -11.641 1 98.88 83 ILE B N 1
ATOM 4027 C CA . ILE B 1 83 ? 10.594 -31.203 -11.367 1 98.88 83 ILE B CA 1
ATOM 4028 C C . ILE B 1 83 ? 10.656 -30.297 -12.594 1 98.88 83 ILE B C 1
ATOM 4030 O O . ILE B 1 83 ? 11.734 -30.078 -13.164 1 98.88 83 ILE B O 1
ATOM 4034 N N . VAL B 1 84 ? 9.523 -29.812 -13.078 1 98.94 84 VAL B N 1
ATOM 4035 C CA . VAL B 1 84 ? 9.422 -28.906 -14.211 1 98.94 84 VAL B CA 1
ATOM 4036 C C . VAL B 1 84 ? 8.773 -27.594 -13.766 1 98.94 84 VAL B C 1
ATOM 4038 O O . VAL B 1 84 ? 7.707 -27.609 -13.156 1 98.94 84 VAL B O 1
ATOM 4041 N N . THR B 1 85 ? 9.406 -26.438 -14.055 1 98.88 85 THR B N 1
ATOM 4042 C CA . THR B 1 85 ? 8.812 -25.188 -13.602 1 98.88 85 THR B CA 1
ATOM 4043 C C . THR B 1 85 ? 9.164 -24.047 -14.547 1 98.88 85 THR B C 1
ATOM 4045 O O . THR B 1 85 ? 10.219 -24.062 -15.188 1 98.88 85 THR B O 1
ATOM 4048 N N . ASN B 1 86 ? 8.242 -23.125 -14.656 1 98.44 86 ASN B N 1
ATOM 4049 C CA . ASN B 1 86 ? 8.516 -21.875 -15.359 1 98.44 86 ASN B CA 1
ATOM 4050 C C . ASN B 1 86 ? 9.062 -20.797 -14.406 1 98.44 86 ASN B C 1
ATOM 4052 O O . ASN B 1 86 ? 9.078 -19.625 -14.742 1 98.44 86 ASN B O 1
ATOM 4056 N N . GLY B 1 87 ? 9.523 -21.172 -13.203 1 98.19 87 GLY B N 1
ATOM 4057 C CA . GLY B 1 87 ? 10.047 -20.266 -12.188 1 98.19 87 GLY B CA 1
ATOM 4058 C C . GLY B 1 87 ? 11.383 -19.656 -12.562 1 98.19 87 GLY B C 1
ATOM 4059 O O . GLY B 1 87 ? 11.891 -18.766 -11.867 1 98.19 87 GLY B O 1
ATOM 4060 N N . GLY B 1 88 ? 11.969 -20.188 -13.672 1 98.19 88 GLY B N 1
ATOM 4061 C CA . GLY B 1 88 ? 13.141 -19.484 -14.188 1 98.19 88 GLY B CA 1
ATOM 4062 C C . GLY B 1 88 ? 12.859 -18.047 -14.578 1 98.19 88 GLY B C 1
ATOM 4063 O O . GLY B 1 88 ? 13.742 -17.203 -14.492 1 98.19 88 GLY B O 1
ATOM 4064 N N . ALA B 1 89 ? 11.609 -17.859 -15.062 1 97.62 89 ALA B N 1
ATOM 4065 C CA . ALA B 1 89 ? 11.125 -16.516 -15.367 1 97.62 89 ALA B CA 1
ATOM 4066 C C . ALA B 1 89 ? 12.055 -15.805 -16.344 1 97.62 89 ALA B C 1
ATOM 4068 O O . ALA B 1 89 ? 12.32 -16.312 -17.438 1 97.62 89 ALA B O 1
ATOM 4069 N N . ALA B 1 90 ? 12.648 -14.648 -15.938 1 97.25 90 ALA B N 1
ATOM 4070 C CA . ALA B 1 90 ? 13.508 -13.875 -16.828 1 97.25 90 ALA B CA 1
ATOM 4071 C C . ALA B 1 90 ? 14.93 -14.43 -16.844 1 97.25 90 ALA B C 1
ATOM 4073 O O . ALA B 1 90 ? 15.719 -14.109 -17.734 1 97.25 90 ALA B O 1
ATOM 4074 N N . ASN B 1 91 ? 15.234 -15.273 -15.852 1 98.12 91 ASN B N 1
ATOM 4075 C CA . ASN B 1 91 ? 16.625 -15.68 -15.711 1 98.12 91 ASN B CA 1
ATOM 4076 C C . ASN B 1 91 ? 16.75 -17.109 -15.219 1 98.12 91 ASN B C 1
ATOM 4078 O O . ASN B 1 91 ? 17.312 -17.359 -14.141 1 98.12 91 ASN B O 1
ATOM 4082 N N . PRO B 1 92 ? 16.438 -18.109 -16.078 1 98.44 92 PRO B N 1
ATOM 4083 C CA . PRO B 1 92 ? 16.594 -19.516 -15.688 1 98.44 92 PRO B CA 1
ATOM 4084 C C . PRO B 1 92 ? 18.031 -19.875 -15.352 1 98.44 92 PRO B C 1
ATOM 4086 O O . PRO B 1 92 ? 18.266 -20.719 -14.477 1 98.44 92 PRO B O 1
ATOM 4089 N N . ARG B 1 93 ? 18.984 -19.234 -15.969 1 98.31 93 ARG B N 1
ATOM 4090 C CA . ARG B 1 93 ? 20.391 -19.516 -15.742 1 98.31 93 ARG B CA 1
ATOM 4091 C C . ARG B 1 93 ? 20.797 -19.203 -14.305 1 98.31 93 ARG B C 1
ATOM 4093 O O . ARG B 1 93 ? 21.469 -20 -13.656 1 98.31 93 ARG B O 1
ATOM 4100 N N . ALA B 1 94 ? 20.344 -18.031 -13.906 1 98.56 94 ALA B N 1
ATOM 4101 C CA . ALA B 1 94 ? 20.656 -17.641 -12.531 1 98.56 94 ALA B CA 1
ATOM 4102 C C . ALA B 1 94 ? 20.031 -18.594 -11.531 1 98.56 94 ALA B C 1
ATOM 4104 O O . ALA B 1 94 ? 20.625 -18.891 -10.492 1 98.56 94 ALA B O 1
ATOM 4105 N N . ALA B 1 95 ? 18.828 -19.016 -11.789 1 98.56 95 ALA B N 1
ATOM 4106 C CA . ALA B 1 95 ? 18.156 -19.984 -10.93 1 98.56 95 ALA B CA 1
ATOM 4107 C C . ALA B 1 95 ? 18.953 -21.297 -10.867 1 98.56 95 ALA B C 1
ATOM 4109 O O . ALA B 1 95 ? 19.125 -21.875 -9.789 1 98.56 95 ALA B O 1
ATOM 4110 N N . ALA B 1 96 ? 19.406 -21.75 -11.992 1 98.44 96 ALA B N 1
ATOM 4111 C CA . ALA B 1 96 ? 20.172 -23 -12.062 1 98.44 96 ALA B CA 1
ATOM 4112 C C . ALA B 1 96 ? 21.484 -22.875 -11.305 1 98.44 96 ALA B C 1
ATOM 4114 O O . ALA B 1 96 ? 21.875 -23.797 -10.578 1 98.44 96 ALA B O 1
ATOM 4115 N N . GLU B 1 97 ? 22.125 -21.781 -11.516 1 97.94 97 GLU B N 1
ATOM 4116 C CA . GLU B 1 97 ? 23.391 -21.547 -10.82 1 97.94 97 GLU B CA 1
ATOM 4117 C C . GLU B 1 97 ? 23.203 -21.531 -9.305 1 97.94 97 GLU B C 1
ATOM 4119 O O . GLU B 1 97 ? 23.984 -22.141 -8.57 1 97.94 97 GLU B O 1
ATOM 4124 N N . ARG B 1 98 ? 22.156 -20.875 -8.891 1 97.62 98 ARG B N 1
ATOM 4125 C CA . ARG B 1 98 ? 21.891 -20.844 -7.461 1 97.62 98 ARG B CA 1
ATOM 4126 C C . ARG B 1 98 ? 21.578 -22.25 -6.938 1 97.62 98 ARG B C 1
ATOM 4128 O O . ARG B 1 98 ? 22.031 -22.625 -5.855 1 97.62 98 ARG B O 1
ATOM 4135 N N . LEU B 1 99 ? 20.75 -22.953 -7.676 1 97.25 99 LEU B N 1
ATOM 4136 C CA . LEU B 1 99 ? 20.391 -24.312 -7.277 1 97.25 99 LEU B CA 1
ATOM 4137 C C . LEU B 1 99 ? 21.641 -25.188 -7.156 1 97.25 99 LEU B C 1
ATOM 4139 O O . LEU B 1 99 ? 21.781 -25.922 -6.184 1 97.25 99 LEU B O 1
ATOM 4143 N N . ARG B 1 100 ? 22.562 -25.109 -8.086 1 95.81 100 ARG B N 1
ATOM 4144 C CA . ARG B 1 100 ? 23.812 -25.859 -8.047 1 95.81 100 ARG B CA 1
ATOM 4145 C C . ARG B 1 100 ? 24.641 -25.484 -6.824 1 95.81 100 ARG B C 1
ATOM 4147 O O . ARG B 1 100 ? 25.219 -26.344 -6.152 1 95.81 100 ARG B O 1
ATOM 4154 N N . ALA B 1 101 ? 24.688 -24.219 -6.637 1 94.69 101 ALA B N 1
ATOM 4155 C CA . ALA B 1 101 ? 25.438 -23.734 -5.477 1 94.69 101 ALA B CA 1
ATOM 4156 C C . ALA B 1 101 ? 24.844 -24.281 -4.18 1 94.69 101 ALA B C 1
ATOM 4158 O O . ALA B 1 101 ? 25.578 -24.672 -3.268 1 94.69 101 ALA B O 1
ATOM 4159 N N . GLU B 1 102 ? 23.578 -24.297 -4.113 1 93.31 102 GLU B N 1
ATOM 4160 C CA . GLU B 1 102 ? 22.906 -24.766 -2.908 1 93.31 102 GLU B CA 1
ATOM 4161 C C . GLU B 1 102 ? 23.141 -26.25 -2.686 1 93.31 102 GLU B C 1
ATOM 4163 O O . GLU B 1 102 ? 23.234 -26.703 -1.544 1 93.31 102 GLU B O 1
ATOM 4168 N N . LEU B 1 103 ? 23.219 -27 -3.672 1 92.19 103 LEU B N 1
ATOM 4169 C CA . LEU B 1 103 ? 23.438 -28.438 -3.572 1 92.19 103 LEU B CA 1
ATOM 4170 C C . LEU B 1 103 ? 24.859 -28.75 -3.152 1 92.19 103 LEU B C 1
ATOM 4172 O O . LEU B 1 103 ? 25.141 -29.812 -2.596 1 92.19 103 LEU B O 1
ATOM 4176 N N . GLY B 1 104 ? 25.875 -27.812 -3.205 1 85.06 104 GLY B N 1
ATOM 4177 C CA . GLY B 1 104 ? 27.234 -27.875 -2.672 1 85.06 104 GLY B CA 1
ATOM 4178 C C . GLY B 1 104 ? 27.906 -29.203 -2.918 1 85.06 104 GLY B C 1
ATOM 4179 O O . GLY B 1 104 ? 28.547 -29.75 -2.021 1 85.06 104 GLY B O 1
ATOM 4180 N N . GLY B 1 105 ? 27.734 -29.812 -3.922 1 84.75 105 GLY B N 1
ATOM 4181 C CA . GLY B 1 105 ? 28.375 -31.078 -4.219 1 84.75 105 GLY B CA 1
ATOM 4182 C C . GLY B 1 105 ? 27.469 -32.281 -3.982 1 84.75 105 GLY B C 1
ATOM 4183 O O . GLY B 1 105 ? 27.75 -33.375 -4.445 1 84.75 105 GLY B O 1
ATOM 4184 N N . ARG B 1 106 ? 26.438 -31.891 -3.158 1 87.75 106 ARG B N 1
ATOM 4185 C CA . ARG B 1 106 ? 25.438 -32.938 -3.055 1 87.75 106 ARG B CA 1
ATOM 4186 C C . ARG B 1 106 ? 24.766 -33.219 -4.402 1 87.75 106 ARG B C 1
ATOM 4188 O O . ARG B 1 106 ? 24.609 -32.281 -5.211 1 87.75 106 ARG B O 1
ATOM 4195 N N . HIS B 1 107 ? 24.516 -34.5 -4.719 1 89.44 107 HIS B N 1
ATOM 4196 C CA . HIS B 1 107 ? 23.875 -34.875 -5.969 1 89.44 107 HIS B CA 1
ATOM 4197 C C . HIS B 1 107 ? 24.641 -34.375 -7.176 1 89.44 107 HIS B C 1
ATOM 4199 O O . HIS B 1 107 ? 24.062 -33.719 -8.062 1 89.44 107 HIS B O 1
ATOM 4205 N N . ALA B 1 108 ? 25.906 -34.5 -7.246 1 88.81 108 ALA B N 1
ATOM 4206 C CA . ALA B 1 108 ? 26.797 -33.969 -8.289 1 88.81 108 ALA B CA 1
ATOM 4207 C C . ALA B 1 108 ? 26.328 -34.438 -9.672 1 88.81 108 ALA B C 1
ATOM 4209 O O . ALA B 1 108 ? 26.531 -33.75 -10.664 1 88.81 108 ALA B O 1
ATOM 4210 N N . GLY B 1 109 ? 25.688 -35.562 -9.711 1 91.56 109 GLY B N 1
ATOM 4211 C CA . GLY B 1 109 ? 25.25 -36.094 -10.984 1 91.56 109 GLY B CA 1
ATOM 4212 C C . GLY B 1 109 ? 23.875 -35.625 -11.406 1 91.56 109 GLY B C 1
ATOM 4213 O O . GLY B 1 109 ? 23.391 -36 -12.484 1 91.56 109 GLY B O 1
ATOM 4214 N N . LEU B 1 110 ? 23.297 -34.844 -10.508 1 95.31 110 LEU B N 1
ATOM 4215 C CA . LEU B 1 110 ? 21.969 -34.344 -10.812 1 95.31 110 LEU B CA 1
ATOM 4216 C C . LEU B 1 110 ? 21.984 -33.438 -12.062 1 95.31 110 LEU B C 1
ATOM 4218 O O . LEU B 1 110 ? 22.781 -32.5 -12.148 1 95.31 110 LEU B O 1
ATOM 4222 N N . ARG B 1 111 ? 21.141 -33.656 -13.039 1 97.31 111 ARG B N 1
ATOM 4223 C CA . ARG B 1 111 ? 21.109 -32.906 -14.289 1 97.31 111 ARG B CA 1
ATOM 4224 C C . ARG B 1 111 ? 20 -31.844 -14.25 1 97.31 111 ARG B C 1
ATOM 4226 O O . ARG B 1 111 ? 18.828 -32.188 -14.172 1 97.31 111 ARG B O 1
ATOM 4233 N N . ILE B 1 112 ? 20.438 -30.641 -14.312 1 98.38 112 ILE B N 1
ATOM 4234 C CA . ILE B 1 112 ? 19.531 -29.484 -14.312 1 98.38 112 ILE B CA 1
ATOM 4235 C C . ILE B 1 112 ? 19.547 -28.828 -15.688 1 98.38 112 ILE B C 1
ATOM 4237 O O . ILE B 1 112 ? 20.609 -28.422 -16.188 1 98.38 112 ILE B O 1
ATOM 4241 N N . ALA B 1 113 ? 18.391 -28.703 -16.297 1 98.88 113 ALA B N 1
ATOM 4242 C CA . ALA B 1 113 ? 18.297 -28.094 -17.625 1 98.88 113 ALA B CA 1
ATOM 4243 C C . ALA B 1 113 ? 17.594 -26.75 -17.562 1 98.88 113 ALA B C 1
ATOM 4245 O O . ALA B 1 113 ? 16.609 -26.578 -16.828 1 98.88 113 ALA B O 1
ATOM 4246 N N . CYS B 1 114 ? 18.078 -25.812 -18.297 1 98.88 114 CYS B N 1
ATOM 4247 C CA . CYS B 1 114 ? 17.375 -24.578 -18.609 1 98.88 114 CYS B CA 1
ATOM 4248 C C . CYS B 1 114 ? 16.812 -24.594 -20.016 1 98.88 114 CYS B C 1
ATOM 4250 O O . CYS B 1 114 ? 17.547 -24.875 -20.969 1 98.88 114 CYS B O 1
ATOM 4252 N N . VAL B 1 115 ? 15.555 -24.391 -20.125 1 98.75 115 VAL B N 1
ATOM 4253 C CA . VAL B 1 115 ? 14.945 -24.203 -21.438 1 98.75 115 VAL B CA 1
ATOM 4254 C C . VAL B 1 115 ? 14.938 -22.719 -21.812 1 98.75 115 VAL B C 1
ATOM 4256 O O . VAL B 1 115 ? 14.266 -21.922 -21.156 1 98.75 115 VAL B O 1
ATOM 4259 N N . LEU B 1 116 ? 15.617 -22.328 -22.828 1 98.12 116 LEU B N 1
ATOM 4260 C CA . LEU B 1 116 ? 15.805 -20.938 -23.219 1 98.12 116 LEU B CA 1
ATOM 4261 C C . LEU B 1 116 ? 15.203 -20.688 -24.609 1 98.12 116 LEU B C 1
ATOM 4263 O O . LEU B 1 116 ? 14.883 -21.625 -25.328 1 98.12 116 LEU B O 1
ATOM 4267 N N . GLY B 1 117 ? 15.031 -19.422 -24.875 1 96.81 117 GLY B N 1
ATOM 4268 C CA . GLY B 1 117 ? 14.578 -19.047 -26.219 1 96.81 117 GLY B CA 1
ATOM 4269 C C . GLY B 1 117 ? 13.328 -18.188 -26.203 1 96.81 117 GLY B C 1
ATOM 4270 O O . GLY B 1 117 ? 12.984 -17.562 -27.203 1 96.81 117 GLY B O 1
ATOM 4271 N N . ASP B 1 118 ? 12.664 -18.109 -25.062 1 97.31 118 ASP B N 1
ATOM 4272 C CA . ASP B 1 118 ? 11.414 -17.359 -24.984 1 97.31 118 ASP B CA 1
ATOM 4273 C C . ASP B 1 118 ? 11.688 -15.852 -24.906 1 97.31 118 ASP B C 1
ATOM 4275 O O . ASP B 1 118 ? 10.805 -15.047 -25.188 1 97.31 118 ASP B O 1
ATOM 4279 N N . ASP B 1 119 ? 12.844 -15.453 -24.422 1 96.56 119 ASP B N 1
ATOM 4280 C CA . ASP B 1 119 ? 13.203 -14.062 -24.203 1 96.56 119 ASP B CA 1
ATOM 4281 C C . ASP B 1 119 ? 13.664 -13.391 -25.5 1 96.56 119 ASP B C 1
ATOM 4283 O O . ASP B 1 119 ? 14.648 -13.812 -26.109 1 96.56 119 ASP B O 1
ATOM 4287 N N . LEU B 1 120 ? 13.031 -12.305 -25.859 1 95.88 120 LEU B N 1
ATOM 4288 C CA . LEU B 1 120 ? 13.312 -11.68 -27.141 1 95.88 120 LEU B CA 1
ATOM 4289 C C . LEU B 1 120 ? 14.055 -10.359 -26.953 1 95.88 120 LEU B C 1
ATOM 4291 O O . LEU B 1 120 ? 14.25 -9.609 -27.906 1 95.88 120 LEU B O 1
ATOM 4295 N N . MET B 1 121 ? 14.414 -10.039 -25.812 1 92.69 121 MET B N 1
ATOM 4296 C CA . MET B 1 121 ? 15.055 -8.766 -25.531 1 92.69 121 MET B CA 1
ATOM 4297 C C . MET B 1 121 ? 16.375 -8.641 -26.281 1 92.69 121 MET B C 1
ATOM 4299 O O . MET B 1 121 ? 16.859 -7.531 -26.531 1 92.69 121 MET B O 1
ATOM 4303 N N . GLY B 1 122 ? 16.984 -9.766 -26.672 1 90.62 122 GLY B N 1
ATOM 4304 C CA . GLY B 1 122 ? 18.219 -9.75 -27.422 1 90.62 122 GLY B CA 1
ATOM 4305 C C . GLY B 1 122 ? 18 -9.648 -28.922 1 90.62 122 GLY B C 1
ATOM 4306 O O . GLY B 1 122 ? 18.953 -9.477 -29.688 1 90.62 122 GLY B O 1
ATOM 4307 N N . MET B 1 123 ? 16.766 -9.789 -29.297 1 91.94 123 MET B N 1
ATOM 4308 C CA . MET B 1 123 ? 16.453 -9.711 -30.719 1 91.94 123 MET B CA 1
ATOM 4309 C C . MET B 1 123 ? 16.594 -8.281 -31.234 1 91.94 123 MET B C 1
ATOM 4311 O O . MET B 1 123 ? 16.266 -7.328 -30.531 1 91.94 123 MET B O 1
ATOM 4315 N N . ASP B 1 124 ? 17.031 -8.148 -32.469 1 91.69 124 ASP B N 1
ATOM 4316 C CA . ASP B 1 124 ? 17.125 -6.844 -33.094 1 91.69 124 ASP B CA 1
ATOM 4317 C C . ASP B 1 124 ? 15.797 -6.102 -33.062 1 91.69 124 ASP B C 1
ATOM 4319 O O . ASP B 1 124 ? 14.75 -6.672 -33.375 1 91.69 124 ASP B O 1
ATOM 4323 N N . ARG B 1 125 ? 15.875 -4.871 -32.75 1 87.94 125 ARG B N 1
ATOM 4324 C CA . ARG B 1 125 ? 14.68 -4.066 -32.531 1 87.94 125 ARG B CA 1
ATOM 4325 C C . ARG B 1 125 ? 13.859 -3.982 -33.812 1 87.94 125 ARG B C 1
ATOM 4327 O O . ARG B 1 125 ? 12.625 -4.008 -33.781 1 87.94 125 ARG B O 1
ATOM 4334 N N . ARG B 1 126 ? 14.531 -3.826 -34.906 1 90.19 126 ARG B N 1
ATOM 4335 C CA . ARG B 1 126 ? 13.836 -3.75 -36.188 1 90.19 126 ARG B CA 1
ATOM 4336 C C . ARG B 1 126 ? 13.086 -5.043 -36.5 1 90.19 126 ARG B C 1
ATOM 4338 O O . ARG B 1 126 ? 11.969 -5.016 -37 1 90.19 126 ARG B O 1
ATOM 4345 N N . ARG B 1 127 ? 13.711 -6.105 -36.156 1 93.12 127 ARG B N 1
ATOM 4346 C CA . ARG B 1 127 ? 13.078 -7.406 -36.344 1 93.12 127 ARG B CA 1
ATOM 4347 C C . ARG B 1 127 ? 11.875 -7.59 -35.438 1 93.12 127 ARG B C 1
ATOM 4349 O O . ARG B 1 127 ? 10.789 -7.934 -35.906 1 93.12 127 ARG B O 1
ATOM 4356 N N . LEU B 1 128 ? 12.094 -7.316 -34.188 1 93.25 128 LEU B N 1
ATOM 4357 C CA . LEU B 1 128 ? 11.008 -7.43 -33.219 1 93.25 128 LEU B CA 1
ATOM 4358 C C . LEU B 1 128 ? 9.844 -6.52 -33.594 1 93.25 128 LEU B C 1
ATOM 4360 O O . LEU B 1 128 ? 8.68 -6.879 -33.375 1 93.25 128 LEU B O 1
ATOM 4364 N N . GLY B 1 129 ? 10.133 -5.383 -34.156 1 93.06 129 GLY B N 1
ATOM 4365 C CA . GLY B 1 129 ? 9.148 -4.383 -34.562 1 93.06 129 GLY B CA 1
ATOM 4366 C C . GLY B 1 129 ? 8.203 -4.859 -35.625 1 93.06 129 GLY B C 1
ATOM 4367 O O . GLY B 1 129 ? 7.152 -4.254 -35.875 1 93.06 129 GLY B O 1
ATOM 4368 N N . GLN B 1 130 ? 8.547 -5.953 -36.281 1 94.19 130 GLN B N 1
ATOM 4369 C CA . GLN B 1 130 ? 7.668 -6.527 -37.281 1 94.19 130 GLN B CA 1
ATOM 4370 C C . GLN B 1 130 ? 6.375 -7.051 -36.656 1 94.19 130 GLN B C 1
ATOM 4372 O O . GLN B 1 130 ? 5.336 -7.105 -37.312 1 94.19 130 GLN B O 1
ATOM 4377 N N . TRP B 1 131 ? 6.469 -7.414 -35.406 1 94.69 131 TRP B N 1
ATOM 4378 C CA . TRP B 1 131 ? 5.34 -8.086 -34.781 1 94.69 131 TRP B CA 1
ATOM 4379 C C . TRP B 1 131 ? 4.82 -7.277 -33.594 1 94.69 131 TRP B C 1
ATOM 4381 O O . TRP B 1 131 ? 3.635 -7.344 -33.25 1 94.69 131 TRP B O 1
ATOM 4391 N N . LEU B 1 132 ? 5.668 -6.57 -33 1 92.5 132 LEU B N 1
ATOM 4392 C CA . LEU B 1 132 ? 5.344 -5.781 -31.812 1 92.5 132 LEU B CA 1
ATOM 4393 C C . LEU B 1 132 ? 5.445 -4.289 -32.094 1 92.5 132 LEU B C 1
ATOM 4395 O O . LEU B 1 132 ? 6.496 -3.805 -32.531 1 92.5 132 LEU B O 1
ATOM 4399 N N . ASP B 1 133 ? 4.312 -3.621 -31.906 1 87.69 133 ASP B N 1
ATOM 4400 C CA . ASP B 1 133 ? 4.352 -2.166 -32.031 1 87.69 133 ASP B CA 1
ATOM 4401 C C . ASP B 1 133 ? 5.168 -1.537 -30.906 1 87.69 133 ASP B C 1
ATOM 4403 O O . ASP B 1 133 ? 4.723 -1.492 -29.766 1 87.69 133 ASP B O 1
ATOM 4407 N N . LEU B 1 134 ? 6.281 -1.14 -31.25 1 80.88 134 LEU B N 1
ATOM 4408 C CA . LEU B 1 134 ? 7.188 -0.608 -30.25 1 80.88 134 LEU B CA 1
ATOM 4409 C C . LEU B 1 134 ? 6.934 0.877 -30.016 1 80.88 134 LEU B C 1
ATOM 4411 O O . LEU B 1 134 ? 7.637 1.519 -29.234 1 80.88 134 LEU B O 1
ATOM 4415 N N . GLY B 1 135 ? 5.766 1.258 -30.469 1 68.06 135 GLY B N 1
ATOM 4416 C CA . GLY B 1 135 ? 5.078 2.496 -30.141 1 68.06 135 GLY B CA 1
ATOM 4417 C C . GLY B 1 135 ? 6.008 3.689 -30.047 1 68.06 135 GLY B C 1
ATOM 4418 O O . GLY B 1 135 ? 6.961 3.807 -30.812 1 68.06 135 GLY B O 1
ATOM 4419 N N . ASP B 1 136 ? 5.781 4.535 -28.969 1 66.25 136 ASP B N 1
ATOM 4420 C CA . ASP B 1 136 ? 6.328 5.82 -28.547 1 66.25 136 ASP B CA 1
ATOM 4421 C C . ASP B 1 136 ? 7.746 5.664 -28 1 66.25 136 ASP B C 1
ATOM 4423 O O . ASP B 1 136 ? 7.98 4.855 -27.094 1 66.25 136 ASP B O 1
ATOM 4427 N N . PRO B 1 137 ? 8.664 6.273 -28.562 1 65.81 137 PRO B N 1
ATOM 4428 C CA . PRO B 1 137 ? 10.047 6.223 -28.078 1 65.81 137 PRO B CA 1
ATOM 4429 C C . PRO B 1 137 ? 10.141 6.473 -26.578 1 65.81 137 PRO B C 1
ATOM 4431 O O . PRO B 1 137 ? 11.141 6.102 -25.953 1 65.81 137 PRO B O 1
ATOM 4434 N N . ARG B 1 138 ? 9.094 7.02 -26.016 1 66 138 ARG B N 1
ATOM 4435 C CA . ARG B 1 138 ? 9.148 7.309 -24.578 1 66 138 ARG B CA 1
ATOM 4436 C C . ARG B 1 138 ? 8.906 6.047 -23.766 1 66 138 ARG B C 1
ATOM 4438 O O . ARG B 1 138 ? 9.242 6 -22.578 1 66 138 ARG B O 1
ATOM 4445 N N . ASP B 1 139 ? 8.328 5.039 -24.484 1 77.5 139 ASP B N 1
ATOM 4446 C CA . ASP B 1 139 ? 8.086 3.783 -23.781 1 77.5 139 ASP B CA 1
ATOM 4447 C C . ASP B 1 139 ? 9.344 2.922 -23.734 1 77.5 139 ASP B C 1
ATOM 4449 O O . ASP B 1 139 ? 10.055 2.801 -24.75 1 77.5 139 ASP B O 1
ATOM 4453 N N . GLU B 1 140 ? 9.633 2.59 -22.578 1 86.38 140 GLU B N 1
ATOM 4454 C CA . GLU B 1 140 ? 10.789 1.715 -22.422 1 86.38 140 GLU B CA 1
ATOM 4455 C C . GLU B 1 140 ? 10.367 0.251 -22.328 1 86.38 140 GLU B C 1
ATOM 4457 O O . GLU B 1 140 ? 9.602 -0.129 -21.438 1 86.38 140 GLU B O 1
ATOM 4462 N N . LEU B 1 141 ? 10.805 -0.485 -23.328 1 91.5 141 LEU B N 1
ATOM 4463 C CA . LEU B 1 141 ? 10.555 -1.921 -23.328 1 91.5 141 LEU B CA 1
ATOM 4464 C C . LEU B 1 141 ? 11.344 -2.621 -22.234 1 91.5 141 LEU B C 1
ATOM 4466 O O . LEU B 1 141 ? 12.578 -2.541 -22.203 1 91.5 141 LEU B O 1
ATOM 4470 N N . VAL B 1 142 ? 10.602 -3.295 -21.328 1 92.19 142 VAL B N 1
ATOM 4471 C CA . VAL B 1 142 ? 11.25 -3.926 -20.188 1 92.19 142 VAL B CA 1
ATOM 4472 C C . VAL B 1 142 ? 11.383 -5.43 -20.422 1 92.19 142 VAL B C 1
ATOM 4474 O O . VAL B 1 142 ? 12.297 -6.07 -19.906 1 92.19 142 VAL B O 1
ATOM 4477 N N . SER B 1 143 ? 10.438 -5.953 -21.125 1 94.38 143 SER B N 1
ATOM 4478 C CA . SER B 1 143 ? 10.422 -7.387 -21.406 1 94.38 143 SER B CA 1
ATOM 4479 C C . SER B 1 143 ? 9.711 -7.684 -22.734 1 94.38 143 SER B C 1
ATOM 4481 O O . SER B 1 143 ? 8.844 -6.922 -23.156 1 94.38 143 SER B O 1
ATOM 4483 N N . ALA B 1 144 ? 10.094 -8.641 -23.328 1 95.19 144 ALA B N 1
ATOM 4484 C CA . ALA B 1 144 ? 9.43 -9.25 -24.469 1 95.19 144 ALA B CA 1
ATOM 4485 C C . ALA B 1 144 ? 9.672 -10.758 -24.5 1 95.19 144 ALA B C 1
ATOM 4487 O O . ALA B 1 144 ? 10.789 -11.211 -24.734 1 95.19 144 ALA B O 1
ATOM 4488 N N . ASN B 1 145 ? 8.625 -11.5 -24.25 1 96.69 145 ASN B N 1
ATOM 4489 C CA . ASN B 1 145 ? 8.75 -12.953 -24.172 1 96.69 145 ASN B CA 1
ATOM 4490 C C . ASN B 1 145 ? 7.645 -13.656 -24.953 1 96.69 145 ASN B C 1
ATOM 4492 O O . ASN B 1 145 ? 6.535 -13.133 -25.078 1 96.69 145 ASN B O 1
ATOM 4496 N N . VAL B 1 146 ? 7.98 -14.773 -25.438 1 96.94 146 VAL B N 1
ATOM 4497 C CA . VAL B 1 146 ? 7.012 -15.578 -26.172 1 96.94 146 VAL B CA 1
ATOM 4498 C C . VAL B 1 146 ? 6.594 -16.781 -25.328 1 96.94 146 VAL B C 1
ATOM 4500 O O . VAL B 1 146 ? 7.414 -17.359 -24.609 1 96.94 146 VAL B O 1
ATOM 4503 N N . TYR B 1 147 ? 5.316 -17.141 -25.375 1 97 147 TYR B N 1
ATOM 4504 C CA . TYR B 1 147 ? 4.84 -18.375 -24.781 1 97 147 TYR B CA 1
ATOM 4505 C C . TYR B 1 147 ? 5.27 -19.578 -25.609 1 97 147 TYR B C 1
ATOM 4507 O O . TYR B 1 147 ? 4.574 -19.984 -26.547 1 97 147 TYR B O 1
ATOM 4515 N N . SER B 1 148 ? 6.332 -20.172 -25.156 1 97.25 148 SER B N 1
ATOM 4516 C CA . SER B 1 148 ? 6.816 -21.344 -25.875 1 97.25 148 SER B CA 1
ATOM 4517 C C . SER B 1 148 ? 6.012 -22.594 -25.516 1 97.25 148 SER B C 1
ATOM 4519 O O . SER B 1 148 ? 5.207 -22.562 -24.578 1 97.25 148 SER B O 1
ATOM 4521 N N . GLY B 1 149 ? 6.16 -23.625 -26.312 1 97.81 149 GLY B N 1
ATOM 4522 C CA . GLY B 1 149 ? 5.477 -24.891 -26.078 1 97.81 149 GLY B CA 1
ATOM 4523 C C . GLY B 1 149 ? 6.309 -25.875 -25.281 1 97.81 149 GLY B C 1
ATOM 4524 O O . GLY B 1 149 ? 7.215 -25.484 -24.547 1 97.81 149 GLY B O 1
ATOM 4525 N N . ALA B 1 150 ? 5.961 -27.141 -25.422 1 98.5 150 ALA B N 1
ATOM 4526 C CA . ALA B 1 150 ? 6.477 -28.188 -24.531 1 98.5 150 ALA B CA 1
ATOM 4527 C C . ALA B 1 150 ? 7.746 -28.812 -25.109 1 98.5 150 ALA B C 1
ATOM 4529 O O . ALA B 1 150 ? 8.43 -29.578 -24.438 1 98.5 150 ALA B O 1
ATOM 4530 N N . ASP B 1 151 ? 8.195 -28.453 -26.328 1 98 151 ASP B N 1
ATOM 4531 C CA . ASP B 1 151 ? 9.273 -29.156 -27.016 1 98 151 ASP B CA 1
ATOM 4532 C C . ASP B 1 151 ? 10.562 -29.109 -26.203 1 98 151 ASP B C 1
ATOM 4534 O O . ASP B 1 151 ? 11.258 -30.125 -26.078 1 98 151 ASP B O 1
ATOM 4538 N N . GLY B 1 152 ? 10.883 -27.906 -25.703 1 98.56 152 GLY B N 1
ATOM 4539 C CA . GLY B 1 152 ? 12.086 -27.797 -24.906 1 98.56 152 GLY B CA 1
ATOM 4540 C C . GLY B 1 152 ? 12.055 -28.656 -23.656 1 98.56 152 GLY B C 1
ATOM 4541 O O . GLY B 1 152 ? 13.07 -29.234 -23.266 1 98.56 152 GLY B O 1
ATOM 4542 N N . ILE B 1 153 ? 10.945 -28.797 -23.062 1 98.88 153 ILE B N 1
ATOM 4543 C CA . ILE B 1 153 ? 10.781 -29.609 -21.844 1 98.88 153 ILE B CA 1
ATOM 4544 C C . ILE B 1 153 ? 10.938 -31.078 -22.188 1 98.88 153 ILE B C 1
ATOM 4546 O O . ILE B 1 153 ? 11.625 -31.812 -21.484 1 98.88 153 ILE B O 1
ATOM 4550 N N . VAL B 1 154 ? 10.32 -31.531 -23.266 1 98.81 154 VAL B N 1
ATOM 4551 C CA . VAL B 1 154 ? 10.422 -32.906 -23.703 1 98.81 154 VAL B CA 1
ATOM 4552 C C . VAL B 1 154 ? 11.883 -33.281 -23.922 1 98.81 154 VAL B C 1
ATOM 4554 O O . VAL B 1 154 ? 12.359 -34.312 -23.422 1 98.81 154 VAL B O 1
ATOM 4557 N N . ARG B 1 155 ? 12.562 -32.438 -24.688 1 98.69 155 ARG B N 1
ATOM 4558 C CA . ARG B 1 155 ? 13.969 -32.688 -24.984 1 98.69 155 ARG B CA 1
ATOM 4559 C C . ARG B 1 155 ? 14.797 -32.781 -23.703 1 98.69 155 ARG B C 1
ATOM 4561 O O . ARG B 1 155 ? 15.648 -33.656 -23.578 1 98.69 155 ARG B O 1
ATOM 4568 N N . ALA B 1 156 ? 14.578 -31.828 -22.797 1 98.88 156 ALA B N 1
ATOM 4569 C CA . ALA B 1 156 ? 15.305 -31.844 -21.531 1 98.88 156 ALA B CA 1
ATOM 4570 C C . ALA B 1 156 ? 15.094 -33.156 -20.781 1 98.88 156 ALA B C 1
ATOM 4572 O O . ALA B 1 156 ? 16.062 -33.75 -20.297 1 98.88 156 ALA B O 1
ATOM 4573 N N . LEU B 1 157 ? 13.859 -33.594 -20.672 1 98.88 157 LEU B N 1
ATOM 4574 C CA . LEU B 1 157 ? 13.531 -34.812 -19.953 1 98.88 157 LEU B CA 1
ATOM 4575 C C . LEU B 1 157 ? 14.094 -36.031 -20.688 1 98.88 157 LEU B C 1
ATOM 4577 O O . LEU B 1 157 ? 14.625 -36.969 -20.047 1 98.88 157 LEU B O 1
ATOM 4581 N N . ASP B 1 158 ? 13.969 -36.062 -21.984 1 98.69 158 ASP B N 1
ATOM 4582 C CA . ASP B 1 158 ? 14.523 -37.125 -22.781 1 98.69 158 ASP B CA 1
ATOM 4583 C C . ASP B 1 158 ? 16.031 -37.281 -22.547 1 98.69 158 ASP B C 1
ATOM 4585 O O . ASP B 1 158 ? 16.562 -38.375 -22.594 1 98.69 158 ASP B O 1
ATOM 4589 N N . GLU B 1 159 ? 16.609 -36.188 -22.375 1 98.44 159 GLU B N 1
ATOM 4590 C CA . GLU B 1 159 ? 18.047 -36.188 -22.203 1 98.44 159 GLU B CA 1
ATOM 4591 C C . GLU B 1 159 ? 18.438 -36.375 -20.734 1 98.44 159 GLU B C 1
ATOM 4593 O O . GLU B 1 159 ? 19.594 -36.25 -20.359 1 98.44 159 GLU B O 1
ATOM 4598 N N . GLY B 1 160 ? 17.484 -36.531 -19.844 1 98.19 160 GLY B N 1
ATOM 4599 C CA . GLY B 1 160 ? 17.75 -37.031 -18.516 1 98.19 160 GLY B CA 1
ATOM 4600 C C . GLY B 1 160 ? 17.672 -35.969 -17.438 1 98.19 160 GLY B C 1
ATOM 4601 O O . GLY B 1 160 ? 18.219 -36.125 -16.359 1 98.19 160 GLY B O 1
ATOM 4602 N N . ALA B 1 161 ? 17.062 -34.906 -17.719 1 98.69 161 ALA B N 1
ATOM 4603 C CA . ALA B 1 161 ? 16.969 -33.844 -16.734 1 98.69 161 ALA B CA 1
ATOM 4604 C C . ALA B 1 161 ? 16.156 -34.281 -15.523 1 98.69 161 ALA B C 1
ATOM 4606 O O . ALA B 1 161 ? 15.109 -34.906 -15.664 1 98.69 161 ALA B O 1
ATOM 4607 N N . ALA B 1 162 ? 16.703 -33.969 -14.344 1 98.31 162 ALA B N 1
ATOM 4608 C CA . ALA B 1 162 ? 15.953 -34.156 -13.102 1 98.31 162 ALA B CA 1
ATOM 4609 C C . ALA B 1 162 ? 15.164 -32.906 -12.742 1 98.31 162 ALA B C 1
ATOM 4611 O O . ALA B 1 162 ? 14.133 -32.969 -12.062 1 98.31 162 ALA B O 1
ATOM 4612 N N . ILE B 1 163 ? 15.68 -31.781 -13.141 1 98.75 163 ILE B N 1
ATOM 4613 C CA . ILE B 1 163 ? 15.039 -30.5 -12.938 1 98.75 163 ILE B CA 1
ATOM 4614 C C . ILE B 1 163 ? 15.07 -29.688 -14.234 1 98.75 163 ILE B C 1
ATOM 4616 O O . ILE B 1 163 ? 16.125 -29.547 -14.852 1 98.75 163 ILE B O 1
ATOM 4620 N N . VAL B 1 164 ? 13.938 -29.234 -14.625 1 98.94 164 VAL B N 1
ATOM 4621 C CA . VAL B 1 164 ? 13.812 -28.406 -15.82 1 98.94 164 VAL B CA 1
ATOM 4622 C C . VAL B 1 164 ? 13.344 -27 -15.445 1 98.94 164 VAL B C 1
ATOM 4624 O O . VAL B 1 164 ? 12.227 -26.828 -14.953 1 98.94 164 VAL B O 1
ATOM 4627 N N . LEU B 1 165 ? 14.188 -25.984 -15.648 1 98.88 165 LEU B N 1
ATOM 4628 C CA . LEU B 1 165 ? 13.898 -24.578 -15.391 1 98.88 165 LEU B CA 1
ATOM 4629 C C . LEU B 1 165 ? 13.586 -23.844 -16.688 1 98.88 165 LEU B C 1
ATOM 4631 O O . LEU B 1 165 ? 14.461 -23.688 -17.547 1 98.88 165 LEU B O 1
ATOM 4635 N N . CYS B 1 166 ? 12.359 -23.391 -16.797 1 98.62 166 CYS B N 1
ATOM 4636 C CA . CYS B 1 166 ? 11.93 -22.688 -18 1 98.62 166 CYS B CA 1
ATOM 4637 C C . CYS B 1 166 ? 11.742 -21.203 -17.703 1 98.62 166 CYS B C 1
ATOM 4639 O O . CYS B 1 166 ? 11.625 -20.797 -16.547 1 98.62 166 CYS B O 1
ATOM 4641 N N . GLY B 1 167 ? 11.883 -20.391 -18.734 1 97.12 167 GLY B N 1
ATOM 4642 C CA . GLY B 1 167 ? 11.305 -19.047 -18.703 1 97.12 167 GLY B CA 1
ATOM 4643 C C . GLY B 1 167 ? 9.812 -19.047 -18.953 1 97.12 167 GLY B C 1
ATOM 4644 O O . GLY B 1 167 ? 9.055 -19.781 -18.312 1 97.12 167 GLY B O 1
ATOM 4645 N N . ARG B 1 168 ? 9.445 -18.266 -19.984 1 96.81 168 ARG B N 1
ATOM 4646 C CA . ARG B 1 168 ? 8.031 -18.234 -20.328 1 96.81 168 ARG B CA 1
ATOM 4647 C C . ARG B 1 168 ? 7.656 -19.406 -21.219 1 96.81 168 ARG B C 1
ATOM 4649 O O . ARG B 1 168 ? 8.188 -19.562 -22.312 1 96.81 168 ARG B O 1
ATOM 4656 N N . VAL B 1 169 ? 6.902 -20.25 -20.734 1 97 169 VAL B N 1
ATOM 4657 C CA . VAL B 1 169 ? 6.254 -21.359 -21.422 1 97 169 VAL B CA 1
ATOM 4658 C C . VAL B 1 169 ? 4.75 -21.328 -21.156 1 97 169 VAL B C 1
ATOM 4660 O O . VAL B 1 169 ? 4.309 -20.766 -20.141 1 97 169 VAL B O 1
ATOM 4663 N N . ALA B 1 170 ? 4.035 -21.766 -22.141 1 97.25 170 ALA B N 1
ATOM 4664 C CA . ALA B 1 170 ? 2.602 -21.828 -21.859 1 97.25 170 ALA B CA 1
ATOM 4665 C C . ALA B 1 170 ? 2.318 -22.672 -20.625 1 97.25 170 ALA B C 1
ATOM 4667 O O . ALA B 1 170 ? 2.963 -23.703 -20.406 1 97.25 170 ALA B O 1
ATOM 4668 N N . ASP B 1 171 ? 1.333 -22.297 -19.859 1 97.12 171 ASP B N 1
ATOM 4669 C CA . ASP B 1 171 ? 1.076 -22.922 -18.562 1 97.12 171 ASP B CA 1
ATOM 4670 C C . ASP B 1 171 ? 0.797 -24.406 -18.703 1 97.12 171 ASP B C 1
ATOM 4672 O O . ASP B 1 171 ? 1.4 -25.234 -18.016 1 97.12 171 ASP B O 1
ATOM 4676 N N . PRO B 1 172 ? -0.058 -24.797 -19.625 1 98.06 172 PRO B N 1
ATOM 4677 C CA . PRO B 1 172 ? -0.333 -26.234 -19.734 1 98.06 172 PRO B CA 1
ATOM 4678 C C . PRO B 1 172 ? 0.862 -27.031 -20.266 1 98.06 172 PRO B C 1
ATOM 4680 O O . PRO B 1 172 ? 0.938 -28.234 -20.078 1 98.06 172 PRO B O 1
ATOM 4683 N N . SER B 1 173 ? 1.794 -26.359 -20.969 1 98.75 173 SER B N 1
ATOM 4684 C CA . SER B 1 173 ? 2.941 -27.047 -21.547 1 98.75 173 SER B CA 1
ATOM 4685 C C . SER B 1 173 ? 3.834 -27.656 -20.484 1 98.75 173 SER B C 1
ATOM 4687 O O . SER B 1 173 ? 4.59 -28.594 -20.75 1 98.75 173 SER B O 1
ATOM 4689 N N . LEU B 1 174 ? 3.734 -27.141 -19.297 1 98.81 174 LEU B N 1
ATOM 4690 C CA . LEU B 1 174 ? 4.484 -27.688 -18.172 1 98.81 174 LEU B CA 1
ATOM 4691 C C . LEU B 1 174 ? 4.098 -29.125 -17.922 1 98.81 174 LEU B C 1
ATOM 4693 O O . LEU B 1 174 ? 4.91 -29.922 -17.422 1 98.81 174 LEU B O 1
ATOM 4697 N N . ALA B 1 175 ? 2.879 -29.484 -18.219 1 98.88 175 ALA B N 1
ATOM 4698 C CA . ALA B 1 175 ? 2.422 -30.859 -18.078 1 98.88 175 ALA B CA 1
ATOM 4699 C C . ALA B 1 175 ? 2.57 -31.625 -19.406 1 98.88 175 ALA B C 1
ATOM 4701 O O . ALA B 1 175 ? 2.875 -32.812 -19.406 1 98.88 175 ALA B O 1
ATOM 4702 N N . VAL B 1 176 ? 2.367 -30.938 -20.531 1 98.88 176 VAL B N 1
ATOM 4703 C CA . VAL B 1 176 ? 2.455 -31.578 -21.844 1 98.88 176 VAL B CA 1
ATOM 4704 C C . VAL B 1 176 ? 3.838 -32.188 -22.016 1 98.88 176 VAL B C 1
ATOM 4706 O O . VAL B 1 176 ? 3.961 -33.312 -22.531 1 98.88 176 VAL B O 1
ATOM 4709 N N . GLY B 1 177 ? 4.859 -31.484 -21.625 1 98.88 177 GLY B N 1
ATOM 4710 C CA . GLY B 1 177 ? 6.227 -31.953 -21.75 1 98.88 177 GLY B CA 1
ATOM 4711 C C . GLY B 1 177 ? 6.438 -33.312 -21.109 1 98.88 177 GLY B C 1
ATOM 4712 O O . GLY B 1 177 ? 6.762 -34.281 -21.781 1 98.88 177 GLY B O 1
ATOM 4713 N N . PRO B 1 178 ? 6.184 -33.406 -19.797 1 98.81 178 PRO B N 1
ATOM 4714 C CA . PRO B 1 178 ? 6.336 -34.688 -19.094 1 98.81 178 PRO B CA 1
ATOM 4715 C C . PRO B 1 178 ? 5.457 -35.781 -19.672 1 98.81 178 PRO B C 1
ATOM 4717 O O . PRO B 1 178 ? 5.891 -36.938 -19.766 1 98.81 178 PRO B O 1
ATOM 4720 N N . ILE B 1 179 ? 4.266 -35.531 -20.062 1 98.75 179 ILE B N 1
ATOM 4721 C CA . ILE B 1 179 ? 3.346 -36.531 -20.594 1 98.75 179 ILE B CA 1
ATOM 4722 C C . ILE B 1 179 ? 3.893 -37.094 -21.906 1 98.75 179 ILE B C 1
ATOM 4724 O O . ILE B 1 179 ? 3.971 -38.312 -22.078 1 98.75 179 ILE B O 1
ATOM 4728 N N . ARG B 1 180 ? 4.289 -36.188 -22.797 1 98.56 180 ARG B N 1
ATOM 4729 C CA . ARG B 1 180 ? 4.867 -36.625 -24.078 1 98.56 180 ARG B CA 1
ATOM 4730 C C . ARG B 1 180 ? 6.117 -37.469 -23.844 1 98.56 180 ARG B C 1
ATOM 4732 O O . ARG B 1 180 ? 6.285 -38.531 -24.469 1 98.56 180 ARG B O 1
ATOM 4739 N N . HIS B 1 181 ? 6.949 -37 -23.031 1 98.62 181 HIS B N 1
ATOM 4740 C CA . HIS B 1 181 ? 8.18 -37.719 -22.719 1 98.62 181 HIS B CA 1
ATOM 4741 C C . HIS B 1 181 ? 7.891 -39.094 -22.172 1 98.62 181 HIS B C 1
ATOM 4743 O O . HIS B 1 181 ? 8.445 -40.094 -22.641 1 98.62 181 HIS B O 1
ATOM 4749 N N . ALA B 1 182 ? 7.051 -39.219 -21.188 1 98.56 182 ALA B N 1
ATOM 4750 C CA . ALA B 1 182 ? 6.816 -40.438 -20.453 1 98.56 182 ALA B CA 1
ATOM 4751 C C . ALA B 1 182 ? 6.082 -41.469 -21.312 1 98.56 182 ALA B C 1
ATOM 4753 O O . ALA B 1 182 ? 6.348 -42.688 -21.219 1 98.56 182 ALA B O 1
ATOM 4754 N N . LEU B 1 183 ? 5.141 -41 -22.109 1 98.44 183 LEU B N 1
ATOM 4755 C CA . LEU B 1 183 ? 4.27 -41.906 -22.828 1 98.44 183 LEU B CA 1
ATOM 4756 C C . LEU B 1 183 ? 4.699 -42.062 -24.281 1 98.44 183 LEU B C 1
ATOM 4758 O O . LEU B 1 183 ? 4.137 -42.844 -25.031 1 98.44 183 LEU B O 1
ATOM 4762 N N . GLY B 1 184 ? 5.652 -41.281 -24.688 1 97.94 184 GLY B N 1
ATOM 4763 C CA . GLY B 1 184 ? 6.188 -41.344 -26.031 1 97.94 184 GLY B CA 1
ATOM 4764 C C . GLY B 1 184 ? 5.23 -40.844 -27.094 1 97.94 184 GLY B C 1
ATOM 4765 O O . GLY B 1 184 ? 5.184 -41.344 -28.203 1 97.94 184 GLY B O 1
ATOM 4766 N N . TRP B 1 185 ? 4.434 -39.906 -26.766 1 98.12 185 TRP B N 1
ATOM 4767 C CA . TRP B 1 185 ? 3.459 -39.375 -27.703 1 98.12 185 TRP B CA 1
ATOM 4768 C C . TRP B 1 185 ? 4.125 -38.406 -28.688 1 98.12 185 TRP B C 1
ATOM 4770 O O . TRP B 1 185 ? 4.984 -37.625 -28.312 1 98.12 185 TRP B O 1
ATOM 4780 N N . ALA B 1 186 ? 3.721 -38.562 -29.938 1 98.06 186 ALA B N 1
ATOM 4781 C CA . ALA B 1 186 ? 4.285 -37.719 -30.984 1 98.06 186 ALA B CA 1
ATOM 4782 C C . ALA B 1 186 ? 3.756 -36.281 -30.875 1 98.06 186 ALA B C 1
ATOM 4784 O O . ALA B 1 186 ? 2.592 -36.062 -30.516 1 98.06 186 ALA B O 1
ATOM 4785 N N . ALA B 1 187 ? 4.582 -35.344 -31.312 1 97.38 187 ALA B N 1
ATOM 4786 C CA . ALA B 1 187 ? 4.254 -33.906 -31.203 1 97.38 187 ALA B CA 1
ATOM 4787 C C . ALA B 1 187 ? 3.109 -33.531 -32.125 1 97.38 187 ALA B C 1
ATOM 4789 O O . ALA B 1 187 ? 2.422 -32.531 -31.922 1 97.38 187 ALA B O 1
ATOM 4790 N N . ASP B 1 188 ? 2.895 -34.344 -33.188 1 97.75 188 ASP B N 1
ATOM 4791 C CA . ASP B 1 188 ? 1.861 -34 -34.156 1 97.75 188 ASP B CA 1
ATOM 4792 C C . ASP B 1 188 ? 0.657 -34.938 -34 1 97.75 188 ASP B C 1
ATOM 4794 O O . ASP B 1 188 ? -0.175 -35.031 -34.906 1 97.75 188 ASP B O 1
ATOM 4798 N N . ASP B 1 189 ? 0.659 -35.75 -33 1 98.5 189 ASP B N 1
ATOM 4799 C CA . ASP B 1 189 ? -0.569 -36.469 -32.656 1 98.5 189 ASP B CA 1
ATOM 4800 C C . ASP B 1 189 ? -1.555 -35.531 -31.938 1 98.5 189 ASP B C 1
ATOM 4802 O O . ASP B 1 189 ? -1.594 -35.5 -30.703 1 98.5 189 ASP B O 1
ATOM 4806 N N . TRP B 1 190 ? -2.352 -34.906 -32.719 1 98.56 190 TRP B N 1
ATOM 4807 C CA . TRP B 1 190 ? -3.158 -33.812 -32.219 1 98.56 190 TRP B CA 1
ATOM 4808 C C . TRP B 1 190 ? -4.168 -34.281 -31.188 1 98.56 190 TRP B C 1
ATOM 4810 O O . TRP B 1 190 ? -4.469 -33.562 -30.234 1 98.56 190 TRP B O 1
ATOM 4820 N N . GLU B 1 191 ? -4.711 -35.438 -31.297 1 98.31 191 GLU B N 1
ATOM 4821 C CA . GLU B 1 191 ? -5.656 -35.969 -30.328 1 98.31 191 GLU B CA 1
ATOM 4822 C C . GLU B 1 191 ? -4.988 -36.188 -28.969 1 98.31 191 GLU B C 1
ATOM 4824 O O . GLU B 1 191 ? -5.547 -35.812 -27.938 1 98.31 191 GLU B O 1
ATOM 4829 N N . ARG B 1 192 ? -3.822 -36.75 -28.984 1 98.5 192 ARG B N 1
ATOM 4830 C CA . ARG B 1 192 ? -3.098 -36.969 -27.75 1 98.5 192 ARG B CA 1
ATOM 4831 C C . ARG B 1 192 ? -2.584 -35.688 -27.156 1 98.5 192 ARG B C 1
ATOM 4833 O O . ARG B 1 192 ? -2.57 -35.5 -25.922 1 98.5 192 ARG B O 1
ATOM 4840 N N . MET B 1 193 ? -2.154 -34.75 -28.047 1 98.69 193 MET B N 1
ATOM 4841 C CA . MET B 1 193 ? -1.7 -33.438 -27.562 1 98.69 193 MET B CA 1
ATOM 4842 C C . MET B 1 193 ? -2.84 -32.688 -26.891 1 98.69 193 MET B C 1
ATOM 4844 O O . MET B 1 193 ? -2.617 -31.938 -25.938 1 98.69 193 MET B O 1
ATOM 4848 N N . ALA B 1 194 ? -4.031 -32.906 -27.422 1 98.75 194 ALA B N 1
ATOM 4849 C CA . ALA B 1 194 ? -5.195 -32.281 -26.797 1 98.75 194 ALA B CA 1
ATOM 4850 C C . ALA B 1 194 ? -5.41 -32.781 -25.375 1 98.75 194 ALA B C 1
ATOM 4852 O O . ALA B 1 194 ? -5.676 -32.031 -24.453 1 98.75 194 ALA B O 1
ATOM 4853 N N . ILE B 1 195 ? -5.293 -34.125 -25.203 1 98.81 195 ILE B N 1
ATOM 4854 C CA . ILE B 1 195 ? -5.465 -34.75 -23.891 1 98.81 195 ILE B CA 1
ATOM 4855 C C . ILE B 1 195 ? -4.391 -34.25 -22.938 1 98.81 195 ILE B C 1
ATOM 4857 O O . ILE B 1 195 ? -4.691 -33.875 -21.797 1 98.81 195 ILE B O 1
ATOM 4861 N N . ALA B 1 196 ? -3.141 -34.156 -23.422 1 98.88 196 ALA B N 1
ATOM 4862 C CA . ALA B 1 196 ? -2.043 -33.656 -22.594 1 98.88 196 ALA B CA 1
ATOM 4863 C C . ALA B 1 196 ? -2.281 -32.219 -22.203 1 98.88 196 ALA B C 1
ATOM 4865 O O . ALA B 1 196 ? -2.023 -31.828 -21.062 1 98.88 196 ALA B O 1
ATOM 4866 N N . THR B 1 197 ? -2.756 -31.438 -23.141 1 98.75 197 THR B N 1
ATOM 4867 C CA . THR B 1 197 ? -2.988 -30.016 -22.891 1 98.75 197 THR B CA 1
ATOM 4868 C C . THR B 1 197 ? -4.121 -29.812 -21.891 1 98.75 197 THR B C 1
ATOM 4870 O O . THR B 1 197 ? -4.043 -28.938 -21.031 1 98.75 197 THR B O 1
ATOM 4873 N N . VAL B 1 198 ? -5.156 -30.609 -21.938 1 98.75 198 VAL B N 1
ATOM 4874 C CA . VAL B 1 198 ? -6.246 -30.516 -20.984 1 98.75 198 VAL B CA 1
ATOM 4875 C C . VAL B 1 198 ? -5.734 -30.875 -19.578 1 98.75 198 VAL B C 1
ATOM 4877 O O . VAL B 1 198 ? -6.109 -30.25 -18.594 1 98.75 198 VAL B O 1
ATOM 4880 N N . ALA B 1 199 ? -4.902 -31.938 -19.516 1 98.88 199 ALA B N 1
ATOM 4881 C CA . ALA B 1 199 ? -4.289 -32.281 -18.234 1 98.88 199 ALA B CA 1
ATOM 4882 C C . ALA B 1 199 ? -3.541 -31.062 -17.656 1 98.88 199 ALA B C 1
ATOM 4884 O O . ALA B 1 199 ? -3.727 -30.719 -16.484 1 98.88 199 ALA B O 1
ATOM 4885 N N . GLY B 1 200 ? -2.732 -30.438 -18.5 1 98.75 200 GLY B N 1
ATOM 4886 C CA . GLY B 1 200 ? -2.004 -29.25 -18.062 1 98.75 200 GLY B CA 1
ATOM 4887 C C . GLY B 1 200 ? -2.91 -28.109 -17.672 1 98.75 200 GLY B C 1
ATOM 4888 O O . GLY B 1 200 ? -2.66 -27.422 -16.672 1 98.75 200 GLY B O 1
ATOM 4889 N N . HIS B 1 201 ? -3.943 -27.891 -18.438 1 98.44 201 HIS B N 1
ATOM 4890 C CA . HIS B 1 201 ? -4.902 -26.812 -18.188 1 98.44 201 HIS B CA 1
ATOM 4891 C C . HIS B 1 201 ? -5.609 -27.016 -16.844 1 98.44 201 HIS B C 1
ATOM 4893 O O . HIS B 1 201 ? -5.863 -26.047 -16.125 1 98.44 201 HIS B O 1
ATOM 4899 N N . LEU B 1 202 ? -5.895 -28.203 -16.531 1 98.75 202 LEU B N 1
ATOM 4900 C CA . LEU B 1 202 ? -6.594 -28.516 -15.289 1 98.75 202 LEU B CA 1
ATOM 4901 C C . LEU B 1 202 ? -5.645 -28.438 -14.102 1 98.75 202 LEU B C 1
ATOM 4903 O O . LEU B 1 202 ? -6.086 -28.266 -12.961 1 98.75 202 LEU B O 1
ATOM 4907 N N . LEU B 1 203 ? -4.34 -28.469 -14.352 1 98.75 203 LEU B N 1
ATOM 4908 C CA . LEU B 1 203 ? -3.352 -28.469 -13.281 1 98.75 203 LEU B CA 1
ATOM 4909 C C . LEU B 1 203 ? -2.814 -27.062 -13.031 1 98.75 203 LEU B C 1
ATOM 4911 O O . LEU B 1 203 ? -2.418 -26.734 -11.914 1 98.75 203 LEU B O 1
ATOM 4915 N N . GLU B 1 204 ? -2.756 -26.234 -14.008 1 96.75 204 GLU B N 1
ATOM 4916 C CA . GLU B 1 204 ? -1.901 -25.062 -14.039 1 96.75 204 GLU B CA 1
ATOM 4917 C C . GLU B 1 204 ? -2.299 -24.062 -12.961 1 96.75 204 GLU B C 1
ATOM 4919 O O . GLU B 1 204 ? -1.465 -23.281 -12.484 1 96.75 204 GLU B O 1
ATOM 4924 N N . CYS B 1 205 ? -3.535 -23.953 -12.484 1 97.19 205 CYS B N 1
ATOM 4925 C CA . CYS B 1 205 ? -3.963 -23.062 -11.406 1 97.19 205 CYS B CA 1
ATOM 4926 C C . CYS B 1 205 ? -3.984 -23.797 -10.078 1 97.19 205 CYS B C 1
ATOM 4928 O O . CYS B 1 205 ? -4.543 -23.297 -9.094 1 97.19 205 CYS B O 1
ATOM 4930 N N . CYS B 1 206 ? -3.414 -24.906 -10.102 1 98.12 206 CYS B N 1
ATOM 4931 C CA . CYS B 1 206 ? -3.168 -25.734 -8.922 1 98.12 206 CYS B CA 1
ATOM 4932 C C . CYS B 1 206 ? -4.473 -26.062 -8.211 1 98.12 206 CYS B C 1
ATOM 4934 O O . CYS B 1 206 ? -5.297 -26.812 -8.742 1 98.12 206 CYS B O 1
ATOM 4936 N N . THR B 1 207 ? -4.809 -25.422 -7.082 1 98.44 207 THR B N 1
ATOM 4937 C CA . THR B 1 207 ? -5.859 -25.938 -6.211 1 98.44 207 THR B CA 1
ATOM 4938 C C . THR B 1 207 ? -7.238 -25.531 -6.734 1 98.44 207 THR B C 1
ATOM 4940 O O . THR B 1 207 ? -8.258 -25.953 -6.184 1 98.44 207 THR B O 1
ATOM 4943 N N . GLN B 1 208 ? -7.336 -24.828 -7.793 1 97.88 208 GLN B N 1
ATOM 4944 C CA . GLN B 1 208 ? -8.648 -24.469 -8.32 1 97.88 208 GLN B CA 1
ATOM 4945 C C . GLN B 1 208 ? -9.453 -25.719 -8.695 1 97.88 208 GLN B C 1
ATOM 4947 O O . GLN B 1 208 ? -10.672 -25.75 -8.5 1 97.88 208 GLN B O 1
ATOM 4952 N N . ALA B 1 209 ? -8.758 -26.734 -9.188 1 98.44 209 ALA B N 1
ATOM 4953 C CA . ALA B 1 209 ? -9.445 -27.969 -9.602 1 98.44 209 ALA B CA 1
ATOM 4954 C C . ALA B 1 209 ? -9.781 -28.828 -8.391 1 98.44 209 ALA B C 1
ATOM 4956 O O . ALA B 1 209 ? -10.516 -29.812 -8.508 1 98.44 209 ALA B O 1
ATOM 4957 N N . THR B 1 210 ? -9.32 -28.438 -7.199 1 98.75 210 THR B N 1
ATOM 4958 C CA . THR B 1 210 ? -9.523 -29.266 -6.012 1 98.75 210 THR B CA 1
ATOM 4959 C C . THR B 1 210 ? -10.273 -28.469 -4.934 1 98.75 210 THR B C 1
ATOM 4961 O O . THR B 1 210 ? -10.211 -28.828 -3.754 1 98.75 210 THR B O 1
ATOM 4964 N N . GLY B 1 211 ? -10.867 -27.422 -5.352 1 98.38 211 GLY B N 1
ATOM 4965 C CA . GLY B 1 211 ? -11.758 -26.734 -4.426 1 98.38 211 GLY B CA 1
ATOM 4966 C C . GLY B 1 211 ? -11.328 -25.312 -4.145 1 98.38 211 GLY B C 1
ATOM 4967 O O . GLY B 1 211 ? -12.062 -24.547 -3.51 1 98.38 211 GLY B O 1
ATOM 4968 N N . GLY B 1 212 ? -10.133 -24.891 -4.512 1 98.31 212 GLY B N 1
ATOM 4969 C CA . GLY B 1 212 ? -9.695 -23.516 -4.375 1 98.31 212 GLY B CA 1
ATOM 4970 C C . GLY B 1 212 ? -10.43 -22.562 -5.301 1 98.31 212 GLY B C 1
ATOM 4971 O O . GLY B 1 212 ? -10.727 -22.906 -6.445 1 98.31 212 GLY B O 1
ATOM 4972 N N . TYR B 1 213 ? -10.703 -21.328 -4.746 1 97.5 213 TYR B N 1
ATOM 4973 C CA . TYR B 1 213 ? -11.406 -20.312 -5.508 1 97.5 213 TYR B CA 1
ATOM 4974 C C . TYR B 1 213 ? -12.781 -20.797 -5.938 1 97.5 213 TYR B C 1
ATOM 4976 O O . TYR B 1 213 ? -13.281 -20.406 -6.996 1 97.5 213 TYR B O 1
ATOM 4984 N N . PHE B 1 214 ? -13.375 -21.656 -5.242 1 97.94 214 PHE B N 1
ATOM 4985 C CA . PHE B 1 214 ? -14.594 -22.375 -5.605 1 97.94 214 PHE B CA 1
ATOM 4986 C C . PHE B 1 214 ? -15.664 -22.188 -4.531 1 97.94 214 PHE B C 1
ATOM 4988 O O . PHE B 1 214 ? -16.828 -21.953 -4.844 1 97.94 214 PHE B O 1
ATOM 4995 N N . ALA B 1 215 ? -15.305 -22.141 -3.299 1 97.88 215 ALA B N 1
ATOM 4996 C CA . ALA B 1 215 ? -16.219 -22.234 -2.158 1 97.88 215 ALA B CA 1
ATOM 4997 C C . ALA B 1 215 ? -17.156 -21.031 -2.113 1 97.88 215 ALA B C 1
ATOM 4999 O O . ALA B 1 215 ? -16.719 -19.875 -2.264 1 97.88 215 ALA B O 1
ATOM 5000 N N . HIS B 1 216 ? -18.359 -21.297 -1.96 1 97.31 216 HIS B N 1
ATOM 5001 C CA . HIS B 1 216 ? -19.453 -20.359 -1.716 1 97.31 216 HIS B CA 1
ATOM 5002 C C . HIS B 1 216 ? -20.391 -20.875 -0.628 1 97.31 216 HIS B C 1
ATOM 5004 O O . HIS B 1 216 ? -21.312 -21.656 -0.911 1 97.31 216 HIS B O 1
ATOM 5010 N N . PRO B 1 217 ? -20.141 -20.391 0.595 1 95.25 217 PRO B N 1
ATOM 5011 C CA . PRO B 1 217 ? -20.906 -20.938 1.711 1 95.25 217 PRO B CA 1
ATOM 5012 C C . PRO B 1 217 ? -22.406 -20.969 1.439 1 95.25 217 PRO B C 1
ATOM 5014 O O . PRO B 1 217 ? -22.969 -19.953 0.997 1 95.25 217 PRO B O 1
ATOM 5017 N N . GLY B 1 218 ? -22.953 -22.062 1.659 1 94.38 218 GLY B N 1
ATOM 5018 C CA . GLY B 1 218 ? -24.375 -22.25 1.426 1 94.38 218 GLY B CA 1
ATOM 5019 C C . GLY B 1 218 ? -24.703 -22.766 0.031 1 94.38 218 GLY B C 1
ATOM 5020 O O . GLY B 1 218 ? -25.797 -23.266 -0.219 1 94.38 218 GLY B O 1
ATOM 5021 N N . LEU B 1 219 ? -23.766 -22.688 -0.869 1 95.69 219 LEU B N 1
ATOM 5022 C CA . LEU B 1 219 ? -24.016 -23.094 -2.25 1 95.69 219 LEU B CA 1
ATOM 5023 C C . LEU B 1 219 ? -22.984 -24.109 -2.709 1 95.69 219 LEU B C 1
ATOM 5025 O O . LEU B 1 219 ? -23.344 -25.125 -3.322 1 95.69 219 LEU B O 1
ATOM 5029 N N . LYS B 1 220 ? -21.75 -23.859 -2.523 1 97.44 220 LYS B N 1
ATOM 5030 C CA . LYS B 1 220 ? -20.625 -24.719 -2.869 1 97.44 220 LYS B CA 1
ATOM 5031 C C . LYS B 1 220 ? -19.719 -24.953 -1.658 1 97.44 220 LYS B C 1
ATOM 5033 O O . LYS B 1 220 ? -18.828 -24.156 -1.377 1 97.44 220 LYS B O 1
ATOM 5038 N N . GLU B 1 221 ? -19.922 -26.078 -1.061 1 96.88 221 GLU B N 1
ATOM 5039 C CA . GLU B 1 221 ? -19.156 -26.391 0.141 1 96.88 221 GLU B CA 1
ATOM 5040 C C . GLU B 1 221 ? -17.844 -27.094 -0.208 1 96.88 221 GLU B C 1
ATOM 5042 O O . GLU B 1 221 ? -17.797 -27.922 -1.123 1 96.88 221 GLU B O 1
ATOM 5047 N N . VAL B 1 222 ? -16.766 -26.766 0.433 1 98.31 222 VAL B N 1
ATOM 5048 C CA . VAL B 1 222 ? -15.453 -27.375 0.265 1 98.31 222 VAL B CA 1
ATOM 5049 C C . VAL B 1 222 ? -14.914 -27.844 1.621 1 98.31 222 VAL B C 1
ATOM 5051 O O . VAL B 1 222 ? -14.797 -27.031 2.551 1 98.31 222 VAL B O 1
ATOM 5054 N N . PRO B 1 223 ? -14.664 -29.094 1.757 1 97.88 223 PRO B N 1
ATOM 5055 C CA . PRO B 1 223 ? -14.133 -29.578 3.029 1 97.88 223 PRO B CA 1
ATOM 5056 C C . PRO B 1 223 ? -12.727 -29.062 3.314 1 97.88 223 PRO B C 1
ATOM 5058 O O . PRO B 1 223 ? -11.859 -29.094 2.436 1 97.88 223 PRO B O 1
ATOM 5061 N N . ASP B 1 224 ? -12.469 -28.531 4.566 1 98 224 ASP B N 1
ATOM 5062 C CA . ASP B 1 224 ? -11.164 -28.094 5.066 1 98 224 ASP B CA 1
ATOM 5063 C C . ASP B 1 224 ? -10.461 -27.188 4.055 1 98 224 ASP B C 1
ATOM 5065 O O . ASP B 1 224 ? -9.328 -27.453 3.658 1 98 224 ASP B O 1
ATOM 5069 N N . PRO B 1 225 ? -11.062 -26.062 3.705 1 98 225 PRO B N 1
ATOM 5070 C CA . PRO B 1 225 ? -10.531 -25.219 2.641 1 98 225 PRO B CA 1
ATOM 5071 C C . PRO B 1 225 ? -9.211 -24.547 3.021 1 98 225 PRO B C 1
ATOM 5073 O O . PRO B 1 225 ? -8.531 -23.969 2.164 1 98 225 PRO B O 1
ATOM 5076 N N . ALA B 1 226 ? -8.75 -24.625 4.254 1 98.12 226 ALA B N 1
ATOM 5077 C CA . ALA B 1 226 ? -7.484 -24.031 4.68 1 98.12 226 ALA B CA 1
ATOM 5078 C C . ALA B 1 226 ? -6.312 -24.938 4.301 1 98.12 226 ALA B C 1
ATOM 5080 O O . ALA B 1 226 ? -5.156 -24.5 4.324 1 98.12 226 ALA B O 1
ATOM 5081 N N . ASN B 1 227 ? -6.605 -26.188 3.977 1 97.88 227 ASN B N 1
ATOM 5082 C CA . ASN B 1 227 ? -5.559 -27.156 3.707 1 97.88 227 ASN B CA 1
ATOM 5083 C C . ASN B 1 227 ? -5.84 -27.938 2.426 1 97.88 227 ASN B C 1
ATOM 5085 O O . ASN B 1 227 ? -5.812 -29.172 2.424 1 97.88 227 ASN B O 1
ATOM 5089 N N . LEU B 1 228 ? -6.012 -27.234 1.409 1 98.5 228 LEU B N 1
ATOM 5090 C CA . LEU B 1 228 ? -6.375 -27.844 0.132 1 98.5 228 LEU B CA 1
ATOM 5091 C C . LEU B 1 228 ? -5.254 -28.734 -0.386 1 98.5 228 LEU B C 1
ATOM 5093 O O . LEU B 1 228 ? -4.074 -28.422 -0.22 1 98.5 228 LEU B O 1
ATOM 5097 N N . GLY B 1 229 ? -5.629 -29.828 -1.035 1 98.56 229 GLY B N 1
ATOM 5098 C CA . GLY B 1 229 ? -4.672 -30.688 -1.728 1 98.56 229 GLY B CA 1
ATOM 5099 C C . GLY B 1 229 ? -4.379 -30.219 -3.143 1 98.56 229 GLY B C 1
ATOM 5100 O O . GLY B 1 229 ? -5.273 -29.75 -3.844 1 98.56 229 GLY B O 1
ATOM 5101 N N . CYS B 1 230 ? -3.164 -30.422 -3.508 1 98.88 230 CYS B N 1
ATOM 5102 C CA . CYS B 1 230 ? -2.77 -30.109 -4.879 1 98.88 230 CYS B CA 1
ATOM 5103 C C . CYS B 1 230 ? -3.352 -31.125 -5.855 1 98.88 230 CYS B C 1
ATOM 5105 O O . CYS B 1 230 ? -3.551 -32.281 -5.5 1 98.88 230 CYS B O 1
ATOM 5107 N N . PRO B 1 231 ? -3.658 -30.672 -7.047 1 98.94 231 PRO B N 1
ATOM 5108 C CA . PRO B 1 231 ? -4.215 -31.594 -8.047 1 98.94 231 PRO B CA 1
ATOM 5109 C C . PRO B 1 231 ? -3.166 -32.531 -8.633 1 98.94 231 PRO B C 1
ATOM 5111 O O . PRO B 1 231 ? -1.988 -32.188 -8.719 1 98.94 231 PRO B O 1
ATOM 5114 N N . ILE B 1 232 ? -3.59 -33.688 -9 1 98.94 232 ILE B N 1
ATOM 5115 C CA . ILE B 1 232 ? -2.789 -34.719 -9.688 1 98.94 232 ILE B CA 1
ATOM 5116 C C . ILE B 1 232 ? -3.543 -35.219 -10.914 1 98.94 232 ILE B C 1
ATOM 5118 O O . ILE B 1 232 ? -4.719 -35.562 -10.82 1 98.94 232 ILE B O 1
ATOM 5122 N N . ALA B 1 233 ? -2.932 -35.188 -12.039 1 98.94 233 ALA B N 1
ATOM 5123 C CA . ALA B 1 233 ? -3.461 -35.781 -13.25 1 98.94 233 ALA B CA 1
ATOM 5124 C C . ALA B 1 233 ? -2.879 -37.188 -13.445 1 98.94 233 ALA B C 1
ATOM 5126 O O . ALA B 1 233 ? -1.659 -37.375 -13.414 1 98.94 233 ALA B O 1
ATOM 5127 N N . GLU B 1 234 ? -3.701 -38.156 -13.57 1 98.81 234 GLU B N 1
ATOM 5128 C CA . GLU B 1 234 ? -3.342 -39.5 -14.023 1 98.81 234 GLU B CA 1
ATOM 5129 C C . GLU B 1 234 ? -3.615 -39.656 -15.516 1 98.81 234 GLU B C 1
ATOM 5131 O O . GLU B 1 234 ? -4.754 -39.531 -15.961 1 98.81 234 GLU B O 1
ATOM 5136 N N . VAL B 1 235 ? -2.613 -39.938 -16.234 1 98.69 235 VAL B N 1
ATOM 5137 C CA . VAL B 1 235 ? -2.746 -40.062 -17.672 1 98.69 235 VAL B CA 1
ATOM 5138 C C . VAL B 1 235 ? -2.268 -41.469 -18.109 1 98.69 235 VAL B C 1
ATOM 5140 O O . VAL B 1 235 ? -1.112 -41.812 -17.891 1 98.69 235 VAL B O 1
ATOM 5143 N N . ALA B 1 236 ? -3.125 -42.156 -18.75 1 98.12 236 ALA B N 1
ATOM 5144 C CA . ALA B 1 236 ? -2.781 -43.5 -19.25 1 98.12 236 ALA B CA 1
ATOM 5145 C C . ALA B 1 236 ? -2.291 -43.438 -20.688 1 98.12 236 ALA B C 1
ATOM 5147 O O . ALA B 1 236 ? -2.623 -42.5 -21.438 1 98.12 236 ALA B O 1
ATOM 5148 N N . ALA B 1 237 ? -1.563 -44.438 -21.094 1 97.5 237 ALA B N 1
ATOM 5149 C CA . ALA B 1 237 ? -1 -44.531 -22.438 1 97.5 237 ALA B CA 1
ATOM 5150 C C . ALA B 1 237 ? -2.098 -44.469 -23.5 1 97.5 237 ALA B C 1
ATOM 5152 O O . ALA B 1 237 ? -1.885 -43.938 -24.594 1 97.5 237 ALA B O 1
ATOM 5153 N N . ASP B 1 238 ? -3.268 -44.906 -23.125 1 96.81 238 ASP B N 1
ATOM 5154 C CA . ASP B 1 238 ? -4.352 -44.969 -24.094 1 96.81 238 ASP B CA 1
ATOM 5155 C C . ASP B 1 238 ? -5.141 -43.656 -24.109 1 96.81 238 ASP B C 1
ATOM 5157 O O . ASP B 1 238 ? -6.137 -43.531 -24.828 1 96.81 238 ASP B O 1
ATOM 5161 N N . GLY B 1 239 ? -4.746 -42.75 -23.281 1 97.38 239 GLY B N 1
ATOM 5162 C CA . GLY B 1 239 ? -5.344 -41.438 -23.375 1 97.38 239 GLY B CA 1
ATOM 5163 C C . GLY B 1 239 ? -6.344 -41.156 -22.266 1 97.38 239 GLY B C 1
ATOM 5164 O O . GLY B 1 239 ? -6.84 -40.031 -22.141 1 97.38 239 GLY B O 1
ATOM 5165 N N . ARG B 1 240 ? -6.684 -42.125 -21.406 1 98.19 240 ARG B N 1
ATOM 5166 C CA . ARG B 1 240 ? -7.562 -41.844 -20.266 1 98.19 240 ARG B CA 1
ATOM 5167 C C . ARG B 1 240 ? -6.941 -40.844 -19.312 1 98.19 240 ARG B C 1
ATOM 5169 O O . ARG B 1 240 ? -5.758 -40.938 -18.984 1 98.19 240 ARG B O 1
ATOM 5176 N N . LEU B 1 241 ? -7.754 -39.906 -18.984 1 98.75 241 LEU B N 1
ATOM 5177 C CA . LEU B 1 241 ? -7.336 -38.812 -18.109 1 98.75 241 LEU B CA 1
ATOM 5178 C C . LEU B 1 241 ? -8.234 -38.75 -16.875 1 98.75 241 LEU B C 1
ATOM 5180 O O . LEU B 1 241 ? -9.453 -38.625 -17 1 98.75 241 LEU B O 1
ATOM 5184 N N . VAL B 1 242 ? -7.598 -38.844 -15.688 1 98.88 242 VAL B N 1
ATOM 5185 C CA . VAL B 1 242 ? -8.312 -38.719 -14.422 1 98.88 242 VAL B CA 1
ATOM 5186 C C . VAL B 1 242 ? -7.648 -37.656 -13.562 1 98.88 242 VAL B C 1
ATOM 5188 O O . VAL B 1 242 ? -6.422 -37.625 -13.445 1 98.88 242 VAL B O 1
ATOM 5191 N N . ILE B 1 243 ? -8.438 -36.781 -13.008 1 98.94 243 ILE B N 1
ATOM 5192 C CA . ILE B 1 243 ? -7.969 -35.781 -12.07 1 98.94 243 ILE B CA 1
ATOM 5193 C C . ILE B 1 243 ? -8.289 -36.188 -10.641 1 98.94 243 ILE B C 1
ATOM 5195 O O . ILE B 1 243 ? -9.406 -36.625 -10.359 1 98.94 243 ILE B O 1
ATOM 5199 N N . THR B 1 244 ? -7.352 -36.156 -9.82 1 98.88 244 THR B N 1
ATOM 5200 C CA . THR B 1 244 ? -7.488 -36.375 -8.391 1 98.88 244 THR B CA 1
ATOM 5201 C C . THR B 1 244 ? -6.68 -35.375 -7.59 1 98.88 244 THR B C 1
ATOM 5203 O O . THR B 1 244 ? -6.352 -34.281 -8.102 1 98.88 244 THR B O 1
ATOM 5206 N N . LYS B 1 245 ? -6.449 -35.625 -6.312 1 98.88 245 LYS B N 1
ATOM 5207 C CA . LYS B 1 245 ? -5.723 -34.656 -5.477 1 98.88 245 LYS B CA 1
ATOM 5208 C C . LYS B 1 245 ? -4.801 -35.375 -4.5 1 98.88 245 LYS B C 1
ATOM 5210 O O . LYS B 1 245 ? -4.883 -36.594 -4.344 1 98.88 245 LYS B O 1
ATOM 5215 N N . THR B 1 246 ? -3.961 -34.625 -3.857 1 98.75 246 THR B N 1
ATOM 5216 C CA . THR B 1 246 ? -3.057 -35.125 -2.834 1 98.75 246 THR B CA 1
ATOM 5217 C C . THR B 1 246 ? -3.834 -35.844 -1.729 1 98.75 246 THR B C 1
ATOM 5219 O O . THR B 1 246 ? -4.793 -35.312 -1.187 1 98.75 246 THR B O 1
ATOM 5222 N N . ALA B 1 247 ? -3.369 -37 -1.374 1 97.69 247 ALA B N 1
ATOM 5223 C CA . ALA B 1 247 ? -4.047 -37.781 -0.352 1 97.69 247 ALA B CA 1
ATOM 5224 C C . ALA B 1 247 ? -3.973 -37.094 1.012 1 97.69 247 ALA B C 1
ATOM 5226 O O . ALA B 1 247 ? -2.971 -36.469 1.34 1 97.69 247 ALA B O 1
ATOM 5227 N N . GLY B 1 248 ? -5.086 -37.25 1.774 1 96.19 248 GLY B N 1
ATOM 5228 C CA . GLY B 1 248 ? -5.102 -36.75 3.143 1 96.19 248 GLY B CA 1
ATOM 5229 C C . GLY B 1 248 ? -5.195 -35.219 3.229 1 96.19 248 GLY B C 1
ATOM 5230 O O . GLY B 1 248 ? -4.867 -34.625 4.262 1 96.19 248 GLY B O 1
ATOM 5231 N N . SER B 1 249 ? -5.531 -34.531 2.266 1 97.94 249 SER B N 1
ATOM 5232 C CA . SER B 1 249 ? -5.625 -33.094 2.242 1 97.94 249 SER B CA 1
ATOM 5233 C C . SER B 1 249 ? -7.074 -32.625 2.133 1 97.94 249 SER B C 1
ATOM 5235 O O . SER B 1 249 ? -7.973 -33.438 1.896 1 97.94 249 SER B O 1
ATOM 5237 N N . GLY B 1 250 ? -7.32 -31.406 2.426 1 98.38 250 GLY B N 1
ATOM 5238 C CA . GLY B 1 250 ? -8.641 -30.828 2.24 1 98.38 250 GLY B CA 1
ATOM 5239 C C . GLY B 1 250 ? -9 -30.609 0.783 1 98.38 250 GLY B C 1
ATOM 5240 O O . GLY B 1 250 ? -8.266 -31.047 -0.112 1 98.38 250 GLY B O 1
ATOM 5241 N N . GLY B 1 251 ? -10.164 -30.031 0.567 1 98.5 251 GLY B N 1
ATOM 5242 C CA . GLY B 1 251 ? -10.641 -29.797 -0.785 1 98.5 251 GLY B CA 1
ATOM 5243 C C . GLY B 1 251 ? -11.484 -30.922 -1.332 1 98.5 251 GLY B C 1
ATOM 5244 O O . GLY B 1 251 ? -11.945 -31.781 -0.578 1 98.5 251 GLY B O 1
ATOM 5245 N N . CYS B 1 252 ? -11.734 -30.828 -2.594 1 98.56 252 CYS B N 1
ATOM 5246 C CA . CYS B 1 252 ? -12.531 -31.844 -3.281 1 98.56 252 CYS B CA 1
ATOM 5247 C C . CYS B 1 252 ? -12.297 -31.781 -4.785 1 98.56 252 CYS B C 1
ATOM 5249 O O . CYS B 1 252 ? -12.062 -30.719 -5.344 1 98.56 252 CYS B O 1
ATOM 5251 N N . VAL B 1 253 ? -12.258 -32.906 -5.367 1 98.81 253 VAL B N 1
ATOM 5252 C CA . VAL B 1 253 ? -12.305 -33.062 -6.82 1 98.81 253 VAL B CA 1
ATOM 5253 C C . VAL B 1 253 ? -13.672 -33.562 -7.25 1 98.81 253 VAL B C 1
ATOM 5255 O O . VAL B 1 253 ? -14.023 -34.719 -6.961 1 98.81 253 VAL B O 1
ATOM 5258 N N . SER B 1 254 ? -14.383 -32.719 -7.879 1 98.69 254 SER B N 1
ATOM 5259 C CA . SER B 1 254 ? -15.742 -33.031 -8.328 1 98.69 254 SER B CA 1
ATOM 5260 C C . SER B 1 254 ? -15.953 -32.625 -9.773 1 98.69 254 SER B C 1
ATOM 5262 O O . SER B 1 254 ? -15.094 -31.969 -10.375 1 98.69 254 SER B O 1
ATOM 5264 N N . GLU B 1 255 ? -17.109 -33.031 -10.32 1 98.62 255 GLU B N 1
ATOM 5265 C CA . GLU B 1 255 ? -17.438 -32.594 -11.664 1 98.62 255 GLU B CA 1
ATOM 5266 C C . GLU B 1 255 ? -17.484 -31.078 -11.742 1 98.62 255 GLU B C 1
ATOM 5268 O O . GLU B 1 255 ? -17.047 -30.484 -12.734 1 98.62 255 GLU B O 1
ATOM 5273 N N . ARG B 1 256 ? -17.953 -30.453 -10.711 1 98.25 256 ARG B N 1
ATOM 5274 C CA . ARG B 1 256 ? -18.125 -29 -10.703 1 98.25 256 ARG B CA 1
ATOM 5275 C C . ARG B 1 256 ? -16.781 -28.281 -10.688 1 98.25 256 ARG B C 1
ATOM 5277 O O . ARG B 1 256 ? -16.562 -27.344 -11.453 1 98.25 256 ARG B O 1
ATOM 5284 N N . THR B 1 257 ? -15.875 -28.719 -9.742 1 98.5 257 THR B N 1
ATOM 5285 C CA . THR B 1 257 ? -14.57 -28.078 -9.672 1 98.5 257 THR B CA 1
ATOM 5286 C C . THR B 1 257 ? -13.805 -28.266 -10.977 1 98.5 257 THR B C 1
ATOM 5288 O O . THR B 1 257 ? -13.188 -27.328 -11.484 1 98.5 257 THR B O 1
ATOM 5291 N N . VAL B 1 258 ? -13.844 -29.391 -11.562 1 98.75 258 VAL B N 1
ATOM 5292 C CA . VAL B 1 258 ? -13.125 -29.703 -12.789 1 98.75 258 VAL B CA 1
ATOM 5293 C C . VAL B 1 258 ? -13.727 -28.922 -13.953 1 98.75 258 VAL B C 1
ATOM 5295 O O . VAL B 1 258 ? -12.992 -28.375 -14.781 1 98.75 258 VAL B O 1
ATOM 5298 N N . LYS B 1 259 ? -15.07 -28.844 -14.031 1 98.19 259 LYS B N 1
ATOM 5299 C CA . LYS B 1 259 ? -15.719 -28.078 -15.094 1 98.19 259 LYS B CA 1
ATOM 5300 C C . LYS B 1 259 ? -15.383 -26.594 -14.992 1 98.19 259 LYS B C 1
ATOM 5302 O O . LYS B 1 259 ? -15.164 -25.938 -16.016 1 98.19 259 LYS B O 1
ATOM 5307 N N . GLU B 1 260 ? -15.367 -26.109 -13.789 1 97.5 260 GLU B N 1
ATOM 5308 C CA . GLU B 1 260 ? -15.023 -24.703 -13.602 1 97.5 260 GLU B CA 1
ATOM 5309 C C . GLU B 1 260 ? -13.609 -24.406 -14.094 1 97.5 260 GLU B C 1
ATOM 5311 O O . GLU B 1 260 ? -13.391 -23.406 -14.797 1 97.5 260 GLU B O 1
ATOM 5316 N N . GLN B 1 261 ? -12.68 -25.266 -13.742 1 97.81 261 GLN B N 1
ATOM 5317 C CA . GLN B 1 261 ? -11.312 -25.047 -14.195 1 97.81 261 GLN B CA 1
ATOM 5318 C C . GLN B 1 261 ? -11.188 -25.297 -15.703 1 97.81 261 GLN B C 1
ATOM 5320 O O . GLN B 1 261 ? -10.422 -24.609 -16.375 1 97.81 261 GLN B O 1
ATOM 5325 N N . LEU B 1 262 ? -11.875 -26.219 -16.172 1 97.31 262 LEU B N 1
ATOM 5326 C CA . LEU B 1 262 ? -11.836 -26.562 -17.594 1 97.31 262 LEU B CA 1
ATOM 5327 C C . LEU B 1 262 ? -12.242 -25.359 -18.453 1 97.31 262 LEU B C 1
ATOM 5329 O O . LEU B 1 262 ? -11.695 -25.141 -19.531 1 97.31 262 LEU B O 1
ATOM 5333 N N . LEU B 1 263 ? -13.164 -24.547 -17.922 1 95.75 263 LEU B N 1
ATOM 5334 C CA . LEU B 1 263 ? -13.711 -23.438 -18.703 1 95.75 263 LEU B CA 1
ATOM 5335 C C . LEU B 1 263 ? -13.008 -22.125 -18.359 1 95.75 263 LEU B C 1
ATOM 5337 O O . LEU B 1 263 ? -13.188 -21.125 -19.047 1 95.75 263 LEU B O 1
ATOM 5341 N N . TYR B 1 264 ? -12.25 -22.188 -17.359 1 92.75 264 TYR B N 1
ATOM 5342 C CA . TYR B 1 264 ? -11.562 -20.984 -16.891 1 92.75 264 TYR B CA 1
ATOM 5343 C C . TYR B 1 264 ? -10.68 -20.406 -17.984 1 92.75 264 TYR B C 1
ATOM 5345 O O . TYR B 1 264 ? -9.867 -21.109 -18.578 1 92.75 264 TYR B O 1
ATOM 5353 N N . GLU B 1 265 ? -10.867 -19.125 -18.312 1 89.38 265 GLU B N 1
ATOM 5354 C CA . GLU B 1 265 ? -10.039 -18.328 -19.203 1 89.38 265 GLU B CA 1
ATOM 5355 C C . GLU B 1 265 ? -10.039 -18.906 -20.625 1 89.38 265 GLU B C 1
ATOM 5357 O O . GLU B 1 265 ? -9.039 -18.828 -21.328 1 89.38 265 GLU B O 1
ATOM 5362 N N . VAL B 1 266 ? -11.078 -19.562 -20.984 1 91.12 266 VAL B N 1
ATOM 5363 C CA . VAL B 1 266 ? -11.234 -20.094 -22.344 1 91.12 266 VAL B CA 1
ATOM 5364 C C . VAL B 1 266 ? -12.195 -19.203 -23.141 1 91.12 266 VAL B C 1
ATOM 5366 O O . VAL B 1 266 ? -13.367 -19.078 -22.766 1 91.12 266 VAL B O 1
ATOM 5369 N N . HIS B 1 267 ? -11.711 -18.578 -24.188 1 88.88 267 HIS B N 1
ATOM 5370 C CA . HIS B 1 267 ? -12.516 -17.672 -25 1 88.88 267 HIS B CA 1
ATOM 5371 C C . HIS B 1 267 ? -13.469 -18.453 -25.922 1 88.88 267 HIS B C 1
ATOM 5373 O O . HIS B 1 267 ? -14.688 -18.312 -25.797 1 88.88 267 HIS B O 1
ATOM 5379 N N . ASP B 1 268 ? -12.859 -19.234 -26.812 1 93.81 268 ASP B N 1
ATOM 5380 C CA . ASP B 1 268 ? -13.609 -20.141 -27.688 1 93.81 268 ASP B CA 1
ATOM 5381 C C . ASP B 1 268 ? -13.336 -21.594 -27.328 1 93.81 268 ASP B C 1
ATOM 5383 O O . ASP B 1 268 ? -12.281 -22.141 -27.688 1 93.81 268 ASP B O 1
ATOM 5387 N N . PRO B 1 269 ? -14.297 -22.234 -26.688 1 94.06 269 PRO B N 1
ATOM 5388 C CA . PRO B 1 269 ? -14.07 -23.609 -26.219 1 94.06 269 PRO B CA 1
ATOM 5389 C C . PRO B 1 269 ? -13.82 -24.594 -27.359 1 94.06 269 PRO B C 1
ATOM 5391 O O . PRO B 1 269 ? -13.297 -25.688 -27.125 1 94.06 269 PRO B O 1
ATOM 5394 N N . ARG B 1 270 ? -14.141 -24.203 -28.5 1 95.69 270 ARG B N 1
ATOM 5395 C CA . ARG B 1 270 ? -13.93 -25.125 -29.625 1 95.69 270 ARG B CA 1
ATOM 5396 C C . ARG B 1 270 ? -12.609 -24.844 -30.328 1 95.69 270 ARG B C 1
ATOM 5398 O O . ARG B 1 270 ? -12.188 -25.594 -31.188 1 95.69 270 ARG B O 1
ATOM 5405 N N . ARG B 1 271 ? -12.031 -23.797 -29.953 1 96.06 271 ARG B N 1
ATOM 5406 C CA . ARG B 1 271 ? -10.766 -23.391 -30.547 1 96.06 271 ARG B CA 1
ATOM 5407 C C . ARG B 1 271 ? -9.891 -22.672 -29.531 1 96.06 271 ARG B C 1
ATOM 5409 O O . ARG B 1 271 ? -9.625 -21.469 -29.688 1 96.06 271 ARG B O 1
ATOM 5416 N N . TYR B 1 272 ? -9.484 -23.375 -28.609 1 96.44 272 TYR B N 1
ATOM 5417 C CA . TYR B 1 272 ? -8.547 -22.828 -27.625 1 96.44 272 TYR B CA 1
ATOM 5418 C C . TYR B 1 272 ? -7.113 -22.938 -28.125 1 96.44 272 TYR B C 1
ATOM 5420 O O . TYR B 1 272 ? -6.578 -24.047 -28.25 1 96.44 272 TYR B O 1
ATOM 5428 N N . LEU B 1 273 ? -6.531 -21.766 -28.391 1 96.69 273 LEU B N 1
ATOM 5429 C CA . LEU B 1 273 ? -5.203 -21.719 -29 1 96.69 273 LEU B CA 1
ATOM 5430 C C . LEU B 1 273 ? -4.117 -21.906 -27.938 1 96.69 273 LEU B C 1
ATOM 5432 O O . LEU B 1 273 ? -4.078 -21.156 -26.953 1 96.69 273 LEU B O 1
ATOM 5436 N N . THR B 1 274 ? -3.297 -22.922 -28.078 1 97.31 274 THR B N 1
ATOM 5437 C CA . THR B 1 274 ? -2.09 -23.125 -27.281 1 97.31 274 THR B CA 1
ATOM 5438 C C . THR B 1 274 ? -0.899 -23.438 -28.188 1 97.31 274 THR B C 1
ATOM 5440 O O . THR B 1 274 ? -1.072 -23.766 -29.359 1 97.31 274 THR B O 1
ATOM 5443 N N . PRO B 1 275 ? 0.273 -23.297 -27.672 1 97.88 275 PRO B N 1
ATOM 5444 C CA . PRO B 1 275 ? 1.441 -23.562 -28.516 1 97.88 275 PRO B CA 1
ATOM 5445 C C . PRO B 1 275 ? 1.521 -25.016 -28.969 1 97.88 275 PRO B C 1
ATOM 5447 O O . PRO B 1 275 ? 2.082 -25.297 -30.031 1 97.88 275 PRO B O 1
ATOM 5450 N N . ASP B 1 276 ? 0.947 -25.922 -28.266 1 98.5 276 ASP B N 1
ATOM 5451 C CA . ASP B 1 276 ? 1.179 -27.344 -28.516 1 98.5 276 ASP B CA 1
ATOM 5452 C C . ASP B 1 276 ? 0.037 -27.953 -29.328 1 98.5 276 ASP B C 1
ATOM 5454 O O . ASP B 1 276 ? 0.201 -29 -29.938 1 98.5 276 ASP B O 1
ATOM 5458 N N . VAL B 1 277 ? -1.092 -27.328 -29.266 1 98.62 277 VAL B N 1
ATOM 5459 C CA . VAL B 1 277 ? -2.266 -27.844 -29.969 1 98.62 277 VAL B CA 1
ATOM 5460 C C . VAL B 1 277 ? -3.373 -26.797 -29.953 1 98.62 277 VAL B C 1
ATOM 5462 O O . VAL B 1 277 ? -3.393 -25.906 -29.109 1 98.62 277 VAL B O 1
ATOM 5465 N N . VAL B 1 278 ? -4.219 -26.734 -30.969 1 98.44 278 VAL B N 1
ATOM 5466 C CA . VAL B 1 278 ? -5.508 -26.047 -30.859 1 98.44 278 VAL B CA 1
ATOM 5467 C C . VAL B 1 278 ? -6.523 -26.984 -30.203 1 98.44 278 VAL B C 1
ATOM 5469 O O . VAL B 1 278 ? -6.934 -27.984 -30.781 1 98.44 278 VAL B O 1
ATOM 5472 N N . LEU B 1 279 ? -6.906 -26.656 -29.031 1 98.25 279 LEU B N 1
ATOM 5473 C CA . LEU B 1 279 ? -7.723 -27.516 -28.172 1 98.25 279 LEU B CA 1
ATOM 5474 C C . LEU B 1 279 ? -9.211 -27.312 -28.469 1 98.25 279 LEU B C 1
ATOM 5476 O O . LEU B 1 279 ? -9.68 -26.172 -28.547 1 98.25 279 LEU B O 1
ATOM 5480 N N . ASP B 1 280 ? -9.93 -28.359 -28.672 1 98.31 280 ASP B N 1
ATOM 5481 C CA . ASP B 1 280 ? -11.367 -28.375 -28.891 1 98.31 280 ASP B CA 1
ATOM 5482 C C . ASP B 1 280 ? -12.094 -29.094 -27.75 1 98.31 280 ASP B C 1
ATOM 5484 O O . ASP B 1 280 ? -12.039 -30.312 -27.656 1 98.31 280 ASP B O 1
ATOM 5488 N N . LEU B 1 281 ? -12.805 -28.297 -26.969 1 98 281 LEU B N 1
ATOM 5489 C CA . LEU B 1 281 ? -13.508 -28.812 -25.812 1 98 281 LEU B CA 1
ATOM 5490 C C . LEU B 1 281 ? -14.992 -29 -26.109 1 98 281 LEU B C 1
ATOM 5492 O O . LEU B 1 281 ? -15.797 -29.203 -25.188 1 98 281 LEU B O 1
ATOM 5496 N N . GLY B 1 282 ? -15.367 -28.922 -27.312 1 96.88 282 GLY B N 1
ATOM 5497 C CA . GLY B 1 282 ? -16.766 -28.906 -27.703 1 96.88 282 GLY B CA 1
ATOM 5498 C C . GLY B 1 282 ? -17.5 -30.172 -27.297 1 96.88 282 GLY B C 1
ATOM 5499 O O . GLY B 1 282 ? -18.719 -30.141 -27.047 1 96.88 282 GLY B O 1
ATOM 5500 N N . ALA B 1 283 ? -16.812 -31.312 -27.188 1 97.38 283 ALA B N 1
ATOM 5501 C CA . ALA B 1 283 ? -17.453 -32.594 -26.875 1 97.38 283 ALA B CA 1
ATOM 5502 C C . ALA B 1 283 ? -16.938 -33.125 -25.531 1 97.38 283 ALA B C 1
ATOM 5504 O O . ALA B 1 283 ? -17.062 -34.344 -25.25 1 97.38 283 ALA B O 1
ATOM 5505 N N . ALA B 1 284 ? -16.328 -32.281 -24.781 1 98 284 ALA B N 1
ATOM 5506 C CA . ALA B 1 284 ? -15.695 -32.719 -23.531 1 98 284 ALA B CA 1
ATOM 5507 C C . ALA B 1 284 ? -16.734 -33.281 -22.578 1 98 284 ALA B C 1
ATOM 5509 O O . ALA B 1 284 ? -17.844 -32.781 -22.469 1 98 284 ALA B O 1
ATOM 5510 N N . ARG B 1 285 ? -16.375 -34.375 -21.938 1 98.5 285 ARG B N 1
ATOM 5511 C CA . ARG B 1 285 ? -17.172 -35 -20.906 1 98.5 285 ARG B CA 1
ATOM 5512 C C . ARG B 1 285 ? -16.406 -35.062 -19.578 1 98.5 285 ARG B C 1
ATOM 5514 O O . ARG B 1 285 ? -15.211 -35.375 -19.562 1 98.5 285 ARG B O 1
ATOM 5521 N N . VAL B 1 286 ? -17.062 -34.688 -18.547 1 98.75 286 VAL B N 1
ATOM 5522 C CA . VAL B 1 286 ? -16.531 -34.688 -17.188 1 98.75 286 VAL B CA 1
ATOM 5523 C C . VAL B 1 286 ? -17.391 -35.562 -16.281 1 98.75 286 VAL B C 1
ATOM 5525 O O . VAL B 1 286 ? -18.578 -35.281 -16.094 1 98.75 286 VAL B O 1
ATOM 5528 N N . GLU B 1 287 ? -16.75 -36.625 -15.719 1 98.69 287 GLU B N 1
ATOM 5529 C CA . GLU B 1 287 ? -17.547 -37.594 -14.984 1 98.69 287 GLU B CA 1
ATOM 5530 C C . GLU B 1 287 ? -16.859 -38 -13.688 1 98.69 287 GLU B C 1
ATOM 5532 O O . GLU B 1 287 ? -15.695 -38.406 -13.695 1 98.69 287 GLU B O 1
ATOM 5537 N N . ALA B 1 288 ? -17.625 -37.938 -12.609 1 98.62 288 ALA B N 1
ATOM 5538 C CA . ALA B 1 288 ? -17.109 -38.5 -11.344 1 98.62 288 ALA B CA 1
ATOM 5539 C C . ALA B 1 288 ? -17.047 -40 -11.391 1 98.62 288 ALA B C 1
ATOM 5541 O O . ALA B 1 288 ? -18.047 -40.688 -11.688 1 98.62 288 ALA B O 1
ATOM 5542 N N . ILE B 1 289 ? -15.883 -40.531 -11.055 1 98.62 289 ILE B N 1
ATOM 5543 C CA . ILE B 1 289 ? -15.75 -42 -11.141 1 98.62 289 ILE B CA 1
ATOM 5544 C C . ILE B 1 289 ? -15.398 -42.562 -9.766 1 98.62 289 ILE B C 1
ATOM 5546 O O . ILE B 1 289 ? -15.094 -43.75 -9.633 1 98.62 289 ILE B O 1
ATOM 5550 N N . GLY B 1 290 ? -15.32 -41.812 -8.758 1 98 290 GLY B N 1
ATOM 5551 C CA . GLY B 1 290 ? -15.039 -42.125 -7.371 1 98 290 GLY B CA 1
ATOM 5552 C C . GLY B 1 290 ? -14.844 -40.906 -6.5 1 98 290 GLY B C 1
ATOM 5553 O O . GLY B 1 290 ? -15.016 -39.781 -6.965 1 98 290 GLY B O 1
ATOM 5554 N N . ALA B 1 291 ? -14.531 -41.188 -5.238 1 97.38 291 ALA B N 1
ATOM 5555 C CA . ALA B 1 291 ? -14.258 -40.062 -4.332 1 97.38 291 ALA B CA 1
ATOM 5556 C C . ALA B 1 291 ? -13.008 -39.312 -4.762 1 97.38 291 ALA B C 1
ATOM 5558 O O . ALA B 1 291 ? -11.922 -39.875 -4.844 1 97.38 291 ALA B O 1
ATOM 5559 N N . ASP B 1 292 ? -13.188 -38.062 -5.027 1 98.62 292 ASP B N 1
ATOM 5560 C CA . ASP B 1 292 ? -12.102 -37.188 -5.445 1 98.62 292 ASP B CA 1
ATOM 5561 C C . ASP B 1 292 ? -11.445 -37.688 -6.73 1 98.62 292 ASP B C 1
ATOM 5563 O O . ASP B 1 292 ? -10.227 -37.625 -6.875 1 98.62 292 ASP B O 1
ATOM 5567 N N . ARG B 1 293 ? -12.211 -38.312 -7.559 1 98.81 293 ARG B N 1
ATOM 5568 C CA . ARG B 1 293 ? -11.703 -38.812 -8.836 1 98.81 293 ARG B CA 1
ATOM 5569 C C . ARG B 1 293 ? -12.664 -38.469 -9.969 1 98.81 293 ARG B C 1
ATOM 5571 O O . ARG B 1 293 ? -13.82 -38.906 -9.961 1 98.81 293 ARG B O 1
ATOM 5578 N N . VAL B 1 294 ? -12.195 -37.719 -10.875 1 98.94 294 VAL B N 1
ATOM 5579 C CA . VAL B 1 294 ? -13.023 -37.281 -12 1 98.94 294 VAL B CA 1
ATOM 5580 C C . VAL B 1 294 ? -12.328 -37.625 -13.312 1 98.94 294 VAL B C 1
ATOM 5582 O O . VAL B 1 294 ? -11.164 -37.281 -13.523 1 98.94 294 VAL B O 1
ATOM 5585 N N . ALA B 1 295 ? -13.008 -38.281 -14.203 1 98.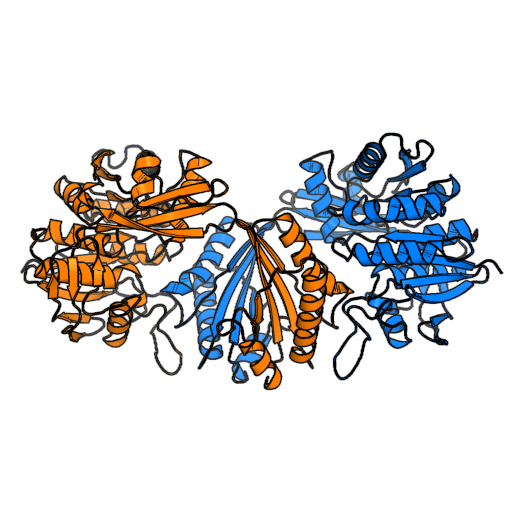88 295 ALA B N 1
ATOM 5586 C CA . ALA B 1 295 ? -12.516 -38.594 -15.547 1 98.88 295 ALA B CA 1
ATOM 5587 C C . ALA B 1 295 ? -12.922 -37.531 -16.547 1 98.88 295 ALA B C 1
ATOM 5589 O O . ALA B 1 295 ? -14.039 -37 -16.484 1 98.88 295 ALA B O 1
ATOM 5590 N N . VAL B 1 296 ? -12.055 -37.219 -17.391 1 98.81 296 VAL B N 1
ATOM 5591 C CA . VAL B 1 296 ? -12.312 -36.281 -18.453 1 98.81 296 VAL B CA 1
ATOM 5592 C C . VAL B 1 296 ? -12.094 -36.938 -19.812 1 98.81 296 VAL B C 1
ATOM 5594 O O . VAL B 1 296 ? -11.047 -37.531 -20.062 1 98.81 296 VAL B O 1
ATOM 5597 N N . GLY B 1 297 ? -13.086 -36.875 -20.625 1 98.5 297 GLY B N 1
ATOM 5598 C CA . GLY B 1 297 ? -13.016 -37.438 -21.953 1 98.5 297 GLY B CA 1
ATOM 5599 C C . GLY B 1 297 ? -13.648 -36.594 -23.031 1 98.5 297 GLY B C 1
ATOM 5600 O O . GLY B 1 297 ? -14.016 -35.438 -22.766 1 98.5 297 GLY B O 1
ATOM 5601 N N . GLY B 1 298 ? -13.625 -37.094 -24.266 1 98.12 298 GLY B N 1
ATOM 5602 C CA . GLY B 1 298 ? -14.219 -36.344 -25.391 1 98.12 298 GLY B CA 1
ATOM 5603 C C . GLY B 1 298 ? -13.406 -35.156 -25.812 1 98.12 298 GLY B C 1
ATOM 5604 O O . GLY B 1 298 ? -13.961 -34.156 -26.297 1 98.12 298 GLY B O 1
ATOM 5605 N N . ILE B 1 299 ? -12.164 -35.188 -25.594 1 98 299 ILE B N 1
ATOM 5606 C CA . ILE B 1 299 ? -11.258 -34.094 -25.922 1 98 299 ILE B CA 1
ATOM 5607 C C . ILE B 1 299 ? -10.703 -34.281 -27.328 1 98 299 ILE B C 1
ATOM 5609 O O . ILE B 1 299 ? -10.242 -35.344 -27.688 1 98 299 ILE B O 1
ATOM 5613 N N . HIS B 1 300 ? -10.703 -33.188 -28.094 1 98.31 300 HIS B N 1
ATOM 5614 C CA . HIS B 1 300 ? -10.172 -33.25 -29.453 1 98.31 300 HIS B CA 1
ATOM 5615 C C . HIS B 1 300 ? -9.125 -32.188 -29.688 1 98.31 300 HIS B C 1
ATOM 5617 O O . HIS 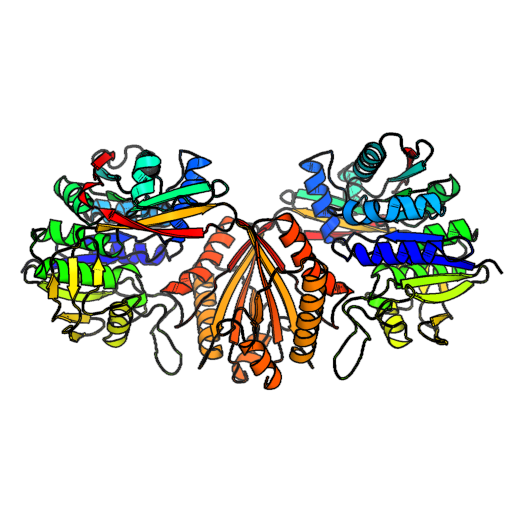B 1 300 ? -9.07 -31.188 -28.938 1 98.31 300 HIS B O 1
ATOM 5623 N N . GLY B 1 301 ? -8.234 -32.438 -30.656 1 98.38 301 GLY B N 1
ATOM 5624 C CA . GLY B 1 301 ? -7.18 -31.5 -30.984 1 98.38 301 GLY B CA 1
ATOM 5625 C C . GLY B 1 301 ? -7.031 -31.266 -32.469 1 98.38 301 GLY B C 1
ATOM 5626 O O . GLY B 1 301 ? -7.34 -32.156 -33.281 1 98.38 301 GLY B O 1
ATOM 5627 N N . HIS B 1 302 ? -6.672 -30.094 -32.844 1 98.5 302 HIS B N 1
ATOM 5628 C CA . HIS B 1 302 ? -6.328 -29.688 -34.188 1 98.5 302 HIS B CA 1
ATOM 5629 C C . HIS B 1 302 ? -4.871 -29.25 -34.281 1 98.5 302 HIS B C 1
ATOM 5631 O O . HIS B 1 302 ? -4.199 -29.094 -33.25 1 98.5 302 HIS B O 1
ATOM 5637 N N . PRO B 1 303 ? -4.379 -29.109 -35.531 1 98.31 303 PRO B N 1
ATOM 5638 C CA . PRO B 1 303 ? -2.982 -28.688 -35.656 1 98.31 303 PRO B CA 1
ATOM 5639 C C . PRO B 1 303 ? -2.664 -27.422 -34.875 1 98.31 303 PRO B C 1
ATOM 5641 O O . PRO B 1 303 ? -3.486 -26.5 -34.812 1 98.31 303 PRO B O 1
ATOM 5644 N N . ARG B 1 304 ? -1.477 -27.422 -34.281 1 97.94 304 ARG B N 1
ATOM 5645 C CA . ARG B 1 304 ? -1.062 -26.266 -33.5 1 97.94 304 ARG B CA 1
ATOM 5646 C C . ARG B 1 304 ? -0.946 -25.016 -34.375 1 97.94 304 ARG B C 1
ATOM 5648 O O . ARG B 1 304 ? -0.76 -25.125 -35.594 1 97.94 304 ARG B O 1
ATOM 5655 N N . PRO B 1 305 ? -1.044 -23.828 -33.812 1 97.25 305 PRO B N 1
ATOM 5656 C CA . PRO B 1 305 ? -0.988 -22.594 -34.594 1 97.25 305 PRO B CA 1
ATOM 5657 C C . PRO B 1 305 ? 0.387 -22.328 -35.219 1 97.25 305 PRO B C 1
ATOM 5659 O O . PRO B 1 305 ? 1.402 -22.766 -34.656 1 97.25 305 PRO B O 1
ATOM 5662 N N . ASP B 1 306 ? 0.37 -21.531 -36.219 1 97.31 306 ASP B N 1
ATOM 5663 C CA . ASP B 1 306 ? 1.605 -21.156 -36.906 1 97.31 306 ASP B CA 1
ATOM 5664 C C . ASP B 1 306 ? 2.307 -20.016 -36.156 1 97.31 306 ASP B C 1
ATOM 5666 O O . ASP B 1 306 ? 3.48 -19.734 -36.406 1 97.31 306 ASP B O 1
ATOM 5670 N N . THR B 1 307 ? 1.602 -19.359 -35.281 1 97.88 307 THR B N 1
ATOM 5671 C CA . THR B 1 307 ? 2.156 -18.266 -34.5 1 97.88 307 THR B CA 1
ATOM 5672 C C . THR B 1 307 ? 2.098 -18.578 -33 1 97.88 307 THR B C 1
ATOM 5674 O O . THR B 1 307 ? 1.347 -19.453 -32.562 1 97.88 307 THR B O 1
ATOM 5677 N N . LEU B 1 308 ? 2.955 -17.922 -32.281 1 97.94 308 LEU B N 1
ATOM 5678 C CA . LEU B 1 308 ? 2.973 -17.953 -30.828 1 97.94 308 LEU B CA 1
ATOM 5679 C C . LEU B 1 308 ? 2.598 -16.609 -30.234 1 97.94 308 LEU B C 1
ATOM 5681 O O . LEU B 1 308 ? 2.852 -15.562 -30.844 1 97.94 308 LEU B O 1
ATOM 5685 N N . LYS B 1 309 ? 1.964 -16.672 -29.109 1 96.5 309 LYS B N 1
ATOM 5686 C CA . LYS B 1 309 ? 1.636 -15.453 -28.391 1 96.5 309 LYS B CA 1
ATOM 5687 C C . LYS B 1 309 ? 2.867 -14.875 -27.688 1 96.5 309 LYS B C 1
ATOM 5689 O O . LYS B 1 309 ? 3.668 -15.617 -27.125 1 96.5 309 LYS B O 1
ATOM 5694 N N . GLY B 1 310 ? 3.072 -13.594 -27.891 1 96.19 310 GLY B N 1
ATOM 5695 C CA . GLY B 1 310 ? 4.086 -12.867 -27.141 1 96.19 310 GLY B CA 1
ATOM 5696 C C . GLY B 1 310 ? 3.506 -11.797 -26.234 1 96.19 310 GLY B C 1
ATOM 5697 O O . GLY B 1 310 ? 2.365 -11.375 -26.422 1 96.19 310 GLY B O 1
ATOM 5698 N N . LEU B 1 311 ? 4.203 -11.523 -25.188 1 95.62 311 LEU B N 1
ATOM 5699 C CA . LEU B 1 311 ? 3.834 -10.469 -24.25 1 95.62 311 LEU B CA 1
ATOM 5700 C C . LEU B 1 311 ? 5.016 -9.547 -23.969 1 95.62 311 LEU B C 1
ATOM 5702 O O . LEU B 1 311 ? 6.117 -10.016 -23.672 1 95.62 311 LEU B O 1
ATOM 5706 N N . ALA B 1 312 ? 4.777 -8.281 -24.141 1 94.69 312 ALA B N 1
ATOM 5707 C CA . ALA B 1 312 ? 5.801 -7.277 -23.859 1 94.69 312 ALA B CA 1
ATOM 5708 C C . ALA B 1 312 ? 5.395 -6.387 -22.688 1 94.69 312 ALA B C 1
ATOM 5710 O O . ALA B 1 312 ? 4.219 -6.043 -22.547 1 94.69 312 ALA B O 1
ATOM 5711 N N . GLY B 1 313 ? 6.344 -6.16 -21.828 1 93.25 313 GLY B N 1
ATOM 5712 C CA . GLY B 1 313 ? 6.156 -5.191 -20.766 1 93.25 313 GLY B CA 1
ATOM 5713 C C . GLY B 1 313 ? 6.785 -3.842 -21.062 1 93.25 313 GLY B C 1
ATOM 5714 O O . GLY B 1 313 ? 7.938 -3.771 -21.5 1 93.25 313 GLY B O 1
ATOM 5715 N N . VAL B 1 314 ? 6.012 -2.799 -20.875 1 92 314 VAL B N 1
ATOM 5716 C CA . VAL B 1 314 ? 6.473 -1.45 -21.188 1 92 314 VAL B CA 1
ATOM 5717 C C . VAL B 1 314 ? 6.359 -0.562 -19.953 1 92 314 VAL B C 1
ATOM 5719 O O . VAL B 1 314 ? 5.328 -0.563 -19.266 1 92 314 VAL B O 1
ATOM 5722 N N . ARG B 1 315 ? 7.492 0.154 -19.703 1 89.06 315 ARG B N 1
ATOM 5723 C CA . ARG B 1 315 ? 7.531 1.068 -18.562 1 89.06 315 ARG B CA 1
ATOM 5724 C C . ARG B 1 315 ? 7.137 2.48 -18.984 1 89.06 315 ARG B C 1
ATOM 5726 O O . ARG B 1 315 ? 7.156 2.809 -20.172 1 89.06 315 ARG B O 1
ATOM 5733 N N . GLY B 1 316 ? 6.715 3.346 -17.953 1 87.75 316 GLY B N 1
ATOM 5734 C CA . GLY B 1 316 ? 6.43 4.746 -18.234 1 87.75 316 GLY B CA 1
ATOM 5735 C C . GLY B 1 316 ? 5.207 5.262 -17.5 1 87.75 316 GLY B C 1
ATOM 5736 O O . GLY B 1 316 ? 4.906 6.453 -17.547 1 87.75 316 GLY B O 1
ATOM 5737 N N . LEU B 1 317 ? 4.57 4.395 -16.844 1 92.12 317 LEU B N 1
ATOM 5738 C CA . LEU B 1 317 ? 3.385 4.793 -16.094 1 92.12 317 LEU B CA 1
ATOM 5739 C C . LEU B 1 317 ? 3.582 4.555 -14.602 1 92.12 317 LEU B C 1
ATOM 5741 O O . LEU B 1 317 ? 4.414 3.738 -14.203 1 92.12 317 LEU B O 1
ATOM 5745 N N . TRP B 1 318 ? 2.914 5.336 -13.891 1 94.62 318 TRP B N 1
ATOM 5746 C CA . TRP B 1 318 ? 2.859 5.184 -12.445 1 94.62 318 TRP B CA 1
ATOM 5747 C C . TRP B 1 318 ? 1.432 4.922 -11.977 1 94.62 318 TRP B C 1
ATOM 5749 O O . TRP B 1 318 ? 0.476 5.43 -12.57 1 94.62 318 TRP B O 1
ATOM 5759 N N . PHE B 1 319 ? 1.379 4.07 -11.023 1 94.69 319 PHE B N 1
ATOM 5760 C CA . PHE B 1 319 ? 0.105 3.795 -10.367 1 94.69 319 PHE B CA 1
ATOM 5761 C C . PHE B 1 319 ? 0.104 4.332 -8.945 1 94.69 319 PHE B C 1
ATOM 5763 O O . PHE B 1 319 ? 1.021 4.051 -8.164 1 94.69 319 PHE B O 1
ATOM 5770 N N . GLY B 1 320 ? -0.951 5.145 -8.625 1 96.62 320 GLY B N 1
ATOM 5771 C CA . GLY B 1 320 ? -1.168 5.645 -7.277 1 96.62 320 GLY B CA 1
ATOM 5772 C C . GLY B 1 320 ? -2.523 5.262 -6.711 1 96.62 320 GLY B C 1
ATOM 5773 O O . GLY B 1 320 ? -3.512 5.195 -7.445 1 96.62 320 GLY B O 1
ATOM 5774 N N . GLU B 1 321 ? -2.51 5.008 -5.438 1 96.38 321 GLU B N 1
ATOM 5775 C CA . GLU B 1 321 ? -3.746 4.68 -4.734 1 96.38 321 GLU B CA 1
ATOM 5776 C C . GLU B 1 321 ? -3.777 5.32 -3.35 1 96.38 321 GLU B C 1
ATOM 5778 O O . GLU B 1 321 ? -2.74 5.441 -2.693 1 96.38 321 GLU B O 1
ATOM 5783 N N . ALA B 1 322 ? -4.914 5.75 -2.93 1 97.25 322 ALA B N 1
ATOM 5784 C CA . ALA B 1 322 ? -5.137 6.258 -1.578 1 97.25 322 ALA B CA 1
ATOM 5785 C C . ALA B 1 322 ? -6.539 5.906 -1.087 1 97.25 322 ALA B C 1
ATOM 5787 O O . ALA B 1 322 ? -7.465 5.758 -1.887 1 97.25 322 ALA B O 1
ATOM 5788 N N . GLU B 1 323 ? -6.625 5.789 0.195 1 96.62 323 GLU B N 1
ATOM 5789 C CA . GLU B 1 323 ? -7.902 5.363 0.759 1 96.62 323 GLU B CA 1
ATOM 5790 C C . GLU B 1 323 ? -8.164 6.035 2.105 1 96.62 323 GLU B C 1
ATOM 5792 O O . GLU B 1 323 ? -7.223 6.398 2.814 1 96.62 323 GLU B O 1
ATOM 5797 N N . ILE B 1 324 ? -9.422 6.137 2.443 1 97.38 324 ILE B N 1
ATOM 5798 C CA . ILE B 1 324 ? -9.859 6.652 3.736 1 97.38 324 ILE B CA 1
ATOM 5799 C C . ILE B 1 324 ? -11.188 6.012 4.129 1 97.38 324 ILE B C 1
ATOM 5801 O O . ILE B 1 324 ? -12.031 5.738 3.271 1 97.38 324 ILE B O 1
ATOM 5805 N N . SER B 1 325 ? -11.422 5.797 5.426 1 96.62 325 SER B N 1
ATOM 5806 C CA . SER B 1 325 ? -12.609 5.098 5.902 1 96.62 325 SER B CA 1
ATOM 5807 C C . SER B 1 325 ? -13.539 6.035 6.672 1 96.62 325 SER B C 1
ATOM 5809 O O . SER B 1 325 ? -13.086 7.035 7.238 1 96.62 325 SER B O 1
ATOM 5811 N N . TYR B 1 326 ? -14.789 5.742 6.652 1 95.62 326 TYR B N 1
ATOM 5812 C CA . TYR B 1 326 ? -15.844 6.336 7.465 1 95.62 326 TYR B CA 1
ATOM 5813 C C . TYR B 1 326 ? -16.703 5.262 8.125 1 95.62 326 TYR B C 1
ATOM 5815 O O . TYR B 1 326 ? -17.078 4.281 7.477 1 95.62 326 TYR B O 1
ATOM 5823 N N . ALA B 1 327 ? -16.953 5.402 9.398 1 92.88 327 ALA B N 1
ATOM 5824 C CA . ALA B 1 327 ? -17.75 4.414 10.125 1 92.88 327 ALA B CA 1
ATOM 5825 C C . ALA B 1 327 ? -18.828 5.09 10.961 1 92.88 327 ALA B C 1
ATOM 5827 O O . ALA B 1 327 ? -18.781 6.305 11.18 1 92.88 327 ALA B O 1
ATOM 5828 N N . GLY B 1 328 ? -19.844 4.262 11.375 1 89.12 328 GLY B N 1
ATOM 5829 C CA . GLY B 1 328 ? -20.906 4.73 12.242 1 89.12 328 GLY B CA 1
ATOM 5830 C C . GLY B 1 328 ? -22.047 5.402 11.484 1 89.12 328 GLY B C 1
ATOM 5831 O O . GLY B 1 328 ? -22.156 5.254 10.266 1 89.12 328 GLY B O 1
ATOM 5832 N N . ALA B 1 329 ? -22.844 6.117 12.211 1 89.12 329 ALA B N 1
ATOM 5833 C CA . ALA B 1 329 ? -24.016 6.77 11.625 1 89.12 329 ALA B CA 1
ATOM 5834 C C . ALA B 1 329 ? -23.609 7.766 10.547 1 89.12 329 ALA B C 1
ATOM 5836 O O . ALA B 1 329 ? -22.703 8.586 10.75 1 89.12 329 ALA B O 1
ATOM 5837 N N . GLY B 1 330 ? -24.219 7.578 9.32 1 91.81 330 GLY B N 1
ATOM 5838 C CA . GLY B 1 330 ? -23.984 8.5 8.219 1 91.81 330 GLY B CA 1
ATOM 5839 C C . GLY B 1 330 ? -22.703 8.211 7.465 1 91.81 330 GLY B C 1
ATOM 5840 O O . GLY B 1 330 ? -22.203 9.055 6.719 1 91.81 330 GLY B O 1
ATOM 5841 N N . ALA B 1 331 ? -22.172 7.043 7.656 1 92.56 331 ALA B N 1
ATOM 5842 C CA . ALA B 1 331 ? -20.891 6.691 7.051 1 92.56 331 ALA B CA 1
ATOM 5843 C C . ALA B 1 331 ? -20.938 6.836 5.531 1 92.56 331 ALA B C 1
ATOM 5845 O O . ALA B 1 331 ? -20.047 7.422 4.926 1 92.56 331 ALA B O 1
ATOM 5846 N N . VAL B 1 332 ? -22 6.363 4.945 1 92.25 332 VAL B N 1
ATOM 5847 C CA . VAL B 1 332 ? -22.125 6.383 3.492 1 92.25 332 VAL B CA 1
ATOM 5848 C C . VAL B 1 332 ? -22.266 7.82 3.002 1 92.25 332 VAL B C 1
ATOM 5850 O O . VAL B 1 332 ? -21.641 8.211 2.016 1 92.25 332 VAL B O 1
ATOM 5853 N N . ALA B 1 333 ? -23.062 8.602 3.699 1 94 333 ALA B N 1
ATOM 5854 C CA . ALA B 1 333 ? -23.25 10 3.324 1 94 333 ALA B CA 1
ATOM 5855 C C . ALA B 1 333 ? -21.953 10.781 3.41 1 94 333 ALA B C 1
ATOM 5857 O O . ALA B 1 333 ? -21.656 11.602 2.541 1 94 333 ALA B O 1
ATOM 5858 N N . ARG B 1 334 ? -21.203 10.547 4.367 1 96.31 334 ARG B N 1
ATOM 5859 C CA . ARG B 1 334 ? -19.906 11.227 4.535 1 96.31 334 ARG B CA 1
ATOM 5860 C C . ARG B 1 334 ? -18.906 10.758 3.49 1 96.31 334 ARG B C 1
ATOM 5862 O O . ARG B 1 334 ? -18.156 11.562 2.945 1 96.31 334 ARG B O 1
ATOM 5869 N N . ALA B 1 335 ? -18.938 9.469 3.197 1 95.38 335 ALA B N 1
ATOM 5870 C CA . ALA B 1 335 ? -18.078 8.945 2.137 1 95.38 335 ALA B CA 1
ATOM 5871 C C . ALA B 1 335 ? -18.438 9.562 0.789 1 95.38 335 ALA B C 1
ATOM 5873 O O . ALA B 1 335 ? -17.562 9.883 -0.008 1 95.38 335 ALA B O 1
ATOM 5874 N N . ARG B 1 336 ? -19.719 9.68 0.565 1 94.31 336 ARG B N 1
ATOM 5875 C CA . ARG B 1 336 ? -20.188 10.312 -0.661 1 94.31 336 ARG B CA 1
ATOM 5876 C C . ARG B 1 336 ? -19.672 11.742 -0.764 1 94.31 336 ARG B C 1
ATOM 5878 O O . ARG B 1 336 ? -19.203 12.164 -1.823 1 94.31 336 ARG B O 1
ATOM 5885 N N . LEU B 1 337 ? -19.766 12.453 0.294 1 97.06 337 LEU B N 1
ATOM 5886 C CA . LEU B 1 337 ? -19.281 13.828 0.312 1 97.06 337 LEU B CA 1
ATOM 5887 C C . LEU B 1 337 ? -17.781 13.867 0.083 1 97.06 337 LEU B C 1
ATOM 5889 O O . LEU B 1 337 ? -17.281 14.734 -0.642 1 97.06 337 LEU B O 1
ATOM 5893 N N . ALA B 1 338 ? -17.031 12.977 0.724 1 97.81 338 ALA B N 1
ATOM 5894 C CA . ALA B 1 338 ? -15.586 12.883 0.494 1 97.81 338 ALA B CA 1
ATOM 5895 C C . ALA B 1 338 ? -15.273 12.703 -0.99 1 97.81 338 ALA B C 1
ATOM 5897 O O . ALA B 1 338 ? -14.391 13.367 -1.532 1 97.81 338 ALA B O 1
ATOM 5898 N N . ARG B 1 339 ? -16.016 11.812 -1.619 1 95.75 339 ARG B N 1
ATOM 5899 C CA . ARG B 1 339 ? -15.859 11.578 -3.051 1 95.75 339 ARG B CA 1
ATOM 5900 C C . ARG B 1 339 ? -16.094 12.859 -3.844 1 95.75 339 ARG B C 1
ATOM 5902 O O . ARG B 1 339 ? -15.312 13.188 -4.746 1 95.75 339 ARG B O 1
ATOM 5909 N N . GLU B 1 340 ? -17.141 13.586 -3.525 1 95.81 340 GLU B N 1
ATOM 5910 C CA . GLU B 1 340 ? -17.469 14.82 -4.227 1 95.81 340 GLU B CA 1
ATOM 5911 C C . GLU B 1 340 ? -16.359 15.859 -4.055 1 95.81 340 GLU B C 1
ATOM 5913 O O . GLU B 1 340 ? -15.984 16.531 -5.012 1 95.81 340 GLU B O 1
ATOM 5918 N N . ILE B 1 341 ? -15.867 15.992 -2.879 1 98.06 341 ILE B N 1
ATOM 5919 C CA . ILE B 1 341 ? -14.781 16.922 -2.592 1 98.06 341 ILE B CA 1
ATOM 5920 C C . ILE B 1 341 ? -13.555 16.562 -3.436 1 98.06 341 ILE B C 1
ATOM 5922 O O . ILE B 1 341 ? -12.969 17.438 -4.086 1 98.06 341 ILE B O 1
ATOM 5926 N N . LEU B 1 342 ? -13.211 15.289 -3.447 1 97.5 342 LEU B N 1
ATOM 5927 C CA . LEU B 1 342 ? -12.023 14.828 -4.176 1 97.5 342 LEU B CA 1
ATOM 5928 C C . LEU B 1 342 ? -12.18 15.078 -5.672 1 97.5 342 LEU B C 1
ATOM 5930 O O . LEU B 1 342 ? -11.234 15.523 -6.332 1 97.5 342 LEU B O 1
ATOM 5934 N N . LEU B 1 343 ? -13.383 14.781 -6.184 1 95.38 343 LEU B N 1
ATOM 5935 C CA . LEU B 1 343 ? -13.609 15 -7.609 1 95.38 343 LEU B CA 1
ATOM 5936 C C . LEU B 1 343 ? -13.43 16.469 -7.973 1 95.38 343 LEU B C 1
ATOM 5938 O O . LEU B 1 343 ? -12.797 16.797 -8.984 1 95.38 343 LEU B O 1
ATOM 5942 N N . GLN B 1 344 ? -13.922 17.344 -7.16 1 97.19 344 GLN B N 1
ATOM 5943 C CA . GLN B 1 344 ? -13.773 18.781 -7.398 1 97.19 344 GLN B CA 1
ATOM 5944 C C . GLN B 1 344 ? -12.305 19.203 -7.316 1 97.19 344 GLN B C 1
ATOM 5946 O O . GLN B 1 344 ? -11.812 19.938 -8.172 1 97.19 344 GLN B O 1
ATOM 5951 N N . ARG B 1 345 ? -11.625 18.766 -6.305 1 97.88 345 ARG B N 1
ATOM 5952 C CA . ARG B 1 345 ? -10.219 19.109 -6.102 1 97.88 345 ARG B CA 1
ATOM 5953 C C . ARG B 1 345 ? -9.359 18.578 -7.246 1 97.88 345 ARG B C 1
ATOM 5955 O O . ARG B 1 345 ? -8.453 19.266 -7.719 1 97.88 345 ARG B O 1
ATOM 5962 N N . PHE B 1 346 ? -9.625 17.312 -7.652 1 96.62 346 PHE B N 1
ATOM 5963 C CA . PHE B 1 346 ? -8.875 16.719 -8.75 1 96.62 346 PHE B CA 1
ATOM 5964 C C . PHE B 1 346 ? -9.086 17.5 -10.039 1 96.62 346 PHE B C 1
ATOM 5966 O O . PHE B 1 346 ? -8.148 17.719 -10.805 1 96.62 346 PHE B O 1
ATOM 5973 N N . ASP B 1 347 ? -10.305 17.906 -10.273 1 95.88 347 ASP B N 1
ATOM 5974 C CA . ASP B 1 347 ? -10.602 18.688 -11.469 1 95.88 347 ASP B CA 1
ATOM 5975 C C . ASP B 1 347 ? -9.836 20 -11.461 1 95.88 347 ASP B C 1
ATOM 5977 O O . ASP B 1 347 ? -9.391 20.469 -12.516 1 95.88 347 ASP B O 1
ATOM 5981 N N . LEU B 1 348 ? -9.695 20.609 -10.336 1 95.56 348 LEU B N 1
ATOM 5982 C CA . LEU B 1 348 ? -8.984 21.859 -10.18 1 95.56 348 LEU B CA 1
ATOM 5983 C C . LEU B 1 348 ? -7.484 21.672 -10.391 1 95.56 348 LEU B C 1
ATOM 5985 O O . LEU B 1 348 ? -6.844 22.453 -11.094 1 95.56 348 LEU B O 1
ATOM 5989 N N . LEU B 1 349 ? -6.895 20.656 -9.836 1 95.75 349 LEU B N 1
ATOM 5990 C CA . LEU B 1 349 ? -5.445 20.469 -9.781 1 95.75 349 LEU B CA 1
ATOM 5991 C C . LEU B 1 349 ? -4.938 19.797 -11.047 1 95.75 349 LEU B C 1
ATOM 5993 O O . LEU B 1 349 ? -3.795 20.016 -11.461 1 95.75 349 LEU B O 1
ATOM 5997 N N . ALA B 1 350 ? -5.695 18.922 -11.594 1 95.94 350 ALA B N 1
ATOM 5998 C CA . ALA B 1 350 ? -5.293 18.141 -12.758 1 95.94 350 ALA B CA 1
ATOM 5999 C C . ALA B 1 350 ? -6.457 17.953 -13.727 1 95.94 350 ALA B C 1
ATOM 6001 O O . ALA B 1 350 ? -6.922 16.844 -13.938 1 95.94 350 ALA B O 1
ATOM 6002 N N . PRO B 1 351 ? -6.695 19.062 -14.422 1 93.81 351 PRO B N 1
ATOM 6003 C CA . PRO B 1 351 ? -7.789 18.938 -15.391 1 93.81 351 PRO B CA 1
ATOM 6004 C C . PRO B 1 351 ? -7.527 17.859 -16.438 1 93.81 351 PRO B C 1
ATOM 6006 O O . PRO B 1 351 ? -6.422 17.766 -16.969 1 93.81 351 PRO B O 1
ATOM 6009 N N . GLY B 1 352 ? -8.453 16.938 -16.625 1 91 352 GLY B N 1
ATOM 6010 C CA . GLY B 1 352 ? -8.336 15.906 -17.656 1 91 352 GLY B CA 1
ATOM 6011 C C . GLY B 1 352 ? -7.953 14.547 -17.094 1 91 352 GLY B C 1
ATOM 6012 O O . GLY B 1 352 ? -8.078 13.531 -17.766 1 91 352 GLY B O 1
ATOM 6013 N N . VAL B 1 353 ? -7.445 14.57 -15.891 1 91.5 353 VAL B N 1
ATOM 6014 C CA . VAL B 1 353 ? -7.105 13.305 -15.25 1 91.5 353 VAL B CA 1
ATOM 6015 C C . VAL B 1 353 ? -8.336 12.742 -14.531 1 91.5 353 VAL B C 1
ATOM 6017 O O . VAL B 1 353 ? -8.914 13.406 -13.664 1 91.5 353 VAL B O 1
ATOM 6020 N N . GLN B 1 354 ? -8.719 11.609 -14.953 1 88.12 354 GLN B N 1
ATOM 6021 C CA . GLN B 1 354 ? -9.898 10.984 -14.359 1 88.12 354 GLN B CA 1
ATOM 6022 C C . GLN B 1 354 ? -9.5 9.945 -13.32 1 88.12 354 GLN B C 1
ATOM 6024 O O . GLN B 1 354 ? -8.961 8.898 -13.656 1 88.12 354 GLN B O 1
ATOM 6029 N N . PRO B 1 355 ? -9.875 10.234 -12.039 1 92 355 PRO B N 1
ATOM 6030 C CA . PRO B 1 355 ? -9.578 9.227 -11.016 1 92 355 PRO B CA 1
ATOM 6031 C C . PRO B 1 355 ? -10.609 8.102 -10.984 1 92 355 PRO B C 1
ATOM 6033 O O . PRO B 1 355 ? -11.766 8.305 -11.352 1 92 355 PRO B O 1
ATOM 6036 N N . TRP B 1 356 ? -10.18 6.891 -10.664 1 92.62 356 TRP B N 1
ATOM 6037 C CA . TRP B 1 356 ? -11.086 5.801 -10.305 1 92.62 356 TRP B CA 1
ATOM 6038 C C . TRP B 1 356 ? -11.406 5.824 -8.812 1 92.62 356 TRP B C 1
ATOM 6040 O O . TRP B 1 356 ? -10.508 5.695 -7.977 1 92.62 356 TRP B O 1
ATOM 6050 N N . ILE B 1 357 ? -12.664 6.031 -8.477 1 93.88 357 ILE B N 1
ATOM 6051 C CA . ILE B 1 357 ? -13.047 6.074 -7.07 1 93.88 357 ILE B CA 1
ATOM 6052 C C . ILE B 1 357 ? -14.039 4.957 -6.773 1 93.88 357 ILE B C 1
ATOM 6054 O O . ILE B 1 357 ? -15.062 4.828 -7.457 1 93.88 357 ILE B O 1
ATOM 6058 N N . ASP B 1 358 ? -13.742 4.164 -5.77 1 92.75 358 ASP B N 1
ATOM 6059 C CA . ASP B 1 358 ? -14.586 3.07 -5.297 1 92.75 358 ASP B CA 1
ATOM 6060 C C . ASP B 1 358 ? -14.938 3.252 -3.822 1 92.75 358 ASP B C 1
ATOM 6062 O O . ASP B 1 358 ? -14.227 3.934 -3.084 1 92.75 358 ASP B O 1
ATOM 6066 N N . LEU B 1 359 ? -16.062 2.666 -3.473 1 92.44 359 LEU B N 1
ATOM 6067 C CA . LEU B 1 359 ? -16.453 2.564 -2.068 1 92.44 359 LEU B CA 1
ATOM 6068 C C . LEU B 1 359 ? -16.656 1.108 -1.665 1 92.44 359 LEU B C 1
ATOM 6070 O O . LEU B 1 359 ? -17.688 0.508 -1.993 1 92.44 359 LEU B O 1
ATOM 6074 N N . ALA B 1 360 ? -15.703 0.549 -0.949 1 91.25 360 ALA B N 1
ATOM 6075 C CA . ALA B 1 360 ? -15.914 -0.778 -0.376 1 91.25 360 ALA B CA 1
ATOM 6076 C C . ALA B 1 360 ? -17.047 -0.76 0.654 1 91.25 360 ALA B C 1
ATOM 6078 O O . ALA B 1 360 ? -17.031 0.052 1.582 1 91.25 360 ALA B O 1
ATOM 6079 N N . GLY B 1 361 ? -17.906 -1.574 0.604 1 89 361 GLY B N 1
ATOM 6080 C CA . GLY B 1 361 ? -19.125 -1.569 1.388 1 89 361 GLY B CA 1
ATOM 6081 C C . GLY B 1 361 ? -20.344 -1.143 0.589 1 89 361 GLY B C 1
ATOM 6082 O O . GLY B 1 361 ? -21.484 -1.36 1.015 1 89 361 GLY B O 1
ATOM 6083 N N . VAL B 1 362 ? -20.078 -0.506 -0.546 1 88.38 362 VAL B N 1
ATOM 6084 C CA . VAL B 1 362 ? -21.141 -0.063 -1.433 1 88.38 362 VAL B CA 1
ATOM 6085 C C . VAL B 1 362 ? -20.922 -0.629 -2.834 1 88.38 362 VAL B C 1
ATOM 6087 O O . VAL B 1 362 ? -21.688 -1.478 -3.295 1 88.38 362 VAL B O 1
ATOM 6090 N N . ALA B 1 363 ? -19.828 -0.223 -3.447 1 83.81 363 ALA B N 1
ATOM 6091 C CA . ALA B 1 363 ? -19.453 -0.706 -4.773 1 83.81 363 ALA B CA 1
ATOM 6092 C C . ALA B 1 363 ? -17.969 -0.486 -5.031 1 83.81 363 ALA B C 1
ATOM 6094 O O . ALA B 1 363 ? -17.484 0.649 -5 1 83.81 363 ALA B O 1
ATOM 6095 N N . SER B 1 364 ? -17.312 -1.586 -5.301 1 83.62 364 SER B N 1
ATOM 6096 C CA . SER B 1 364 ? -15.891 -1.501 -5.617 1 83.62 364 SER B CA 1
ATOM 6097 C C . SER B 1 364 ? -15.539 -2.355 -6.832 1 83.62 364 SER B C 1
ATOM 6099 O O . SER B 1 364 ? -15.234 -1.826 -7.898 1 83.62 364 SER B O 1
ATOM 6101 N N . LEU B 1 365 ? -15.891 -3.613 -6.773 1 79.38 365 LEU B N 1
ATOM 6102 C CA . LEU B 1 365 ? -15.492 -4.516 -7.848 1 79.38 365 LEU B CA 1
ATOM 6103 C C . LEU B 1 365 ? -16.391 -4.332 -9.07 1 79.38 365 LEU B C 1
ATOM 6105 O O . LEU B 1 365 ? -15.961 -4.559 -10.203 1 79.38 365 LEU B O 1
ATOM 6109 N N . PHE B 1 366 ? -17.609 -3.885 -8.859 1 79.19 366 PHE B N 1
ATOM 6110 C CA . PHE B 1 366 ? -18.547 -3.74 -9.961 1 79.19 366 PHE B CA 1
ATOM 6111 C C . PHE B 1 366 ? -18.547 -2.311 -10.492 1 79.19 366 PHE B C 1
ATOM 6113 O O . PHE B 1 366 ? -19.25 -1.999 -11.461 1 79.19 366 PHE B O 1
ATOM 6120 N N . ASN B 1 367 ? -17.734 -1.476 -10.016 1 78.19 367 ASN B N 1
ATOM 6121 C CA . ASN B 1 367 ? -17.703 -0.074 -10.414 1 78.19 367 ASN B CA 1
ATOM 6122 C C . ASN B 1 367 ? -17.094 0.091 -11.805 1 78.19 367 ASN B C 1
ATOM 6124 O O . ASN B 1 367 ? -16.609 -0.877 -12.398 1 78.19 367 ASN B O 1
ATOM 6128 N N . ASP B 1 368 ? -17.406 1.25 -12.375 1 76.56 368 ASP B N 1
ATOM 6129 C CA . ASP B 1 368 ? -16.891 1.58 -13.703 1 76.56 368 ASP B CA 1
ATOM 6130 C C . ASP B 1 368 ? -16.031 2.846 -13.648 1 76.56 368 ASP B C 1
ATOM 6132 O O . ASP B 1 368 ? -16.062 3.578 -12.664 1 76.56 368 ASP B O 1
ATOM 6136 N N . ALA B 1 369 ? -15.297 3.08 -14.719 1 72.06 369 ALA B N 1
ATOM 6137 C CA . ALA B 1 369 ? -14.305 4.156 -14.742 1 72.06 369 ALA B CA 1
ATOM 6138 C C . ALA B 1 369 ? -14.969 5.516 -14.562 1 72.06 369 ALA B C 1
ATOM 6140 O O . ALA B 1 369 ? -14.375 6.434 -13.992 1 72.06 369 ALA B O 1
ATOM 6141 N N . ARG B 1 370 ? -16.25 5.59 -14.984 1 75.38 370 ARG B N 1
ATOM 6142 C CA . ARG B 1 370 ? -16.938 6.871 -14.898 1 75.38 370 ARG B CA 1
ATOM 6143 C C . ARG B 1 370 ? -17.625 7.039 -13.547 1 75.38 370 ARG B C 1
ATOM 6145 O O . ARG B 1 370 ? -18.109 8.125 -13.227 1 75.38 370 ARG B O 1
ATOM 6152 N N . GLY B 1 371 ? -17.625 5.973 -12.797 1 77.88 371 GLY B N 1
ATOM 6153 C CA . GLY B 1 371 ? -18.25 6.012 -11.484 1 77.88 371 GLY B CA 1
ATOM 6154 C C . GLY B 1 371 ? -19.766 5.977 -11.562 1 77.88 371 GLY B C 1
ATOM 6155 O O . GLY B 1 371 ? -20.453 6.324 -10.594 1 77.88 371 GLY B O 1
ATOM 6156 N N . ASP B 1 372 ? -20.328 5.605 -12.711 1 79 372 ASP B N 1
ATOM 6157 C CA . ASP B 1 372 ? -21.781 5.602 -12.891 1 79 372 ASP B CA 1
ATOM 6158 C C . ASP B 1 372 ? -22.438 4.543 -12.008 1 79 372 ASP B C 1
ATOM 6160 O O . ASP B 1 372 ? -23.484 4.793 -11.398 1 79 372 ASP B O 1
ATOM 6164 N N . TYR B 1 373 ? -21.891 3.436 -11.977 1 81.81 373 TYR B N 1
ATOM 6165 C CA . TYR B 1 373 ? -22.438 2.363 -11.156 1 81.81 373 TYR B CA 1
ATOM 6166 C C . TYR B 1 373 ? -22.438 2.746 -9.688 1 81.81 373 TYR B C 1
ATOM 6168 O O . TYR B 1 373 ? -23.453 2.602 -9 1 81.81 373 TYR B O 1
ATOM 6176 N N . LEU B 1 374 ? -21.375 3.215 -9.25 1 81.69 374 LEU B N 1
ATOM 6177 C CA . LEU B 1 374 ? -21.266 3.65 -7.859 1 81.69 374 LEU B CA 1
ATOM 6178 C C . LEU B 1 374 ? -22.297 4.73 -7.551 1 81.69 374 LEU B C 1
ATOM 6180 O O . LEU B 1 374 ? -22.953 4.695 -6.504 1 81.69 374 LEU B O 1
ATOM 6184 N N . ALA B 1 375 ? -22.438 5.691 -8.445 1 81.38 375 ALA B N 1
ATOM 6185 C CA . ALA B 1 375 ? -23.406 6.766 -8.242 1 81.38 375 ALA B CA 1
ATOM 6186 C C . ALA B 1 375 ? -24.812 6.211 -8.055 1 81.38 375 ALA B C 1
ATOM 6188 O O . ALA B 1 375 ? -25.547 6.633 -7.156 1 81.38 375 ALA B O 1
ATOM 6189 N N . ARG B 1 376 ? -25.141 5.234 -8.852 1 78.75 376 ARG B N 1
ATOM 6190 C CA . ARG B 1 376 ? -26.469 4.617 -8.766 1 78.75 376 ARG B CA 1
ATOM 6191 C C . ARG B 1 376 ? -26.641 3.873 -7.449 1 78.75 376 ARG B C 1
ATOM 6193 O O . ARG B 1 376 ? -27.703 3.924 -6.84 1 78.75 376 ARG B O 1
ATOM 6200 N N . ARG B 1 377 ? -25.594 3.262 -7.051 1 79.88 377 ARG B N 1
ATOM 6201 C CA . ARG B 1 377 ? -25.672 2.488 -5.812 1 79.88 377 ARG B CA 1
ATOM 6202 C C . ARG B 1 377 ? -25.75 3.402 -4.598 1 79.88 377 ARG B C 1
ATOM 6204 O O . ARG B 1 377 ? -26.422 3.072 -3.611 1 79.88 377 ARG B O 1
ATOM 6211 N N . LEU B 1 378 ? -25.062 4.469 -4.68 1 78.94 378 LEU B N 1
ATOM 6212 C CA . LEU B 1 378 ? -25.078 5.434 -3.582 1 78.94 378 LEU B CA 1
ATOM 6213 C C . LEU B 1 378 ? -26.469 6.039 -3.406 1 78.94 378 LEU B C 1
ATOM 6215 O O . LEU B 1 378 ? -26.891 6.324 -2.283 1 78.94 378 LEU B O 1
ATOM 6219 N N . ASP B 1 379 ? -27.156 6.188 -4.488 1 78.38 379 ASP B N 1
ATOM 6220 C CA . ASP B 1 379 ? -28.516 6.734 -4.43 1 78.38 379 ASP B CA 1
ATOM 6221 C C . ASP B 1 379 ? -29.469 5.77 -3.729 1 78.38 379 ASP B C 1
ATOM 6223 O O . ASP B 1 379 ? -30.469 6.188 -3.154 1 78.38 379 ASP B O 1
ATOM 6227 N N . LEU B 1 380 ? -29.016 4.488 -3.781 1 71.06 380 LEU B N 1
ATOM 6228 C CA . LEU B 1 380 ? -29.891 3.445 -3.232 1 71.06 380 LEU B CA 1
ATOM 6229 C C . LEU B 1 380 ? -29.234 2.787 -2.02 1 71.06 380 LEU B C 1
ATOM 6231 O O . LEU B 1 380 ? -29.672 1.725 -1.574 1 71.06 380 LEU B O 1
ATOM 6235 N N . ALA B 1 381 ? -28.188 3.406 -1.629 1 64.25 381 ALA B N 1
ATOM 6236 C CA . ALA B 1 381 ? -27.312 2.66 -0.722 1 64.25 381 ALA B CA 1
ATOM 6237 C C . ALA B 1 381 ? -28 2.408 0.616 1 64.25 381 ALA B C 1
ATOM 6239 O O . ALA B 1 381 ? -28.625 3.312 1.183 1 64.25 381 ALA B O 1
ATOM 6240 N N . PRO B 1 382 ? -28.016 1.082 0.9 1 65.31 382 PRO B N 1
ATOM 6241 C CA . PRO B 1 382 ? -28.469 0.777 2.258 1 65.31 382 PRO B CA 1
ATOM 6242 C C . PRO B 1 382 ? -27.594 1.407 3.334 1 65.31 382 PRO B C 1
ATOM 6244 O O . PRO B 1 382 ? -26.5 1.897 3.033 1 65.31 382 PRO B O 1
ATOM 6247 N N . GLU B 1 383 ? -28.125 1.44 4.477 1 74.44 383 GLU B N 1
ATOM 6248 C CA . GLU B 1 383 ? -27.312 1.891 5.602 1 74.44 383 GLU B CA 1
ATOM 6249 C C . GLU B 1 383 ? -26.188 0.909 5.895 1 74.44 383 GLU B C 1
ATOM 6251 O O . GLU B 1 383 ? -26.438 -0.274 6.137 1 74.44 383 GLU B O 1
ATOM 6256 N N . VAL B 1 384 ? -25 1.253 5.477 1 82.69 384 VAL B N 1
ATOM 6257 C CA . VAL B 1 384 ? -23.812 0.49 5.844 1 82.69 384 VAL B CA 1
ATOM 6258 C C . VAL B 1 384 ? -23.031 1.232 6.93 1 82.69 384 VAL B C 1
ATOM 6260 O O . VAL B 1 384 ? -22.938 2.461 6.898 1 82.69 384 VAL B O 1
ATOM 6263 N N . ASP B 1 385 ? -22.531 0.436 7.887 1 82.69 385 ASP B N 1
ATOM 6264 C CA . ASP B 1 385 ? -21.922 1.03 9.07 1 82.69 385 ASP B CA 1
ATOM 6265 C C . ASP B 1 385 ? -20.438 1.291 8.852 1 82.69 385 ASP B C 1
ATOM 6267 O O . ASP B 1 385 ? -19.781 1.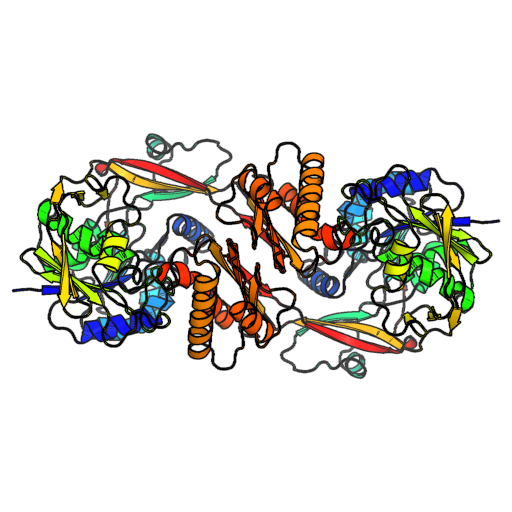926 9.68 1 82.69 385 ASP B O 1
ATOM 6271 N N . ASP B 1 386 ? -19.938 0.783 7.816 1 89.25 386 ASP B N 1
ATOM 6272 C CA . ASP B 1 386 ? -18.5 0.902 7.547 1 89.25 386 ASP B CA 1
ATOM 6273 C C . ASP B 1 386 ? -18.219 0.959 6.047 1 89.25 386 ASP B C 1
ATOM 6275 O O . ASP B 1 386 ? -18.656 0.078 5.297 1 89.25 386 ASP B O 1
ATOM 6279 N N . VAL B 1 387 ? -17.547 2.047 5.652 1 93.06 387 VAL B N 1
ATOM 6280 C CA . VAL B 1 387 ? -17.281 2.219 4.227 1 93.06 387 VAL B CA 1
ATOM 6281 C C . VAL B 1 387 ? -15.852 2.734 4.035 1 93.06 387 VAL B C 1
ATOM 6283 O O . VAL B 1 387 ? -15.359 3.527 4.836 1 93.06 387 VAL B O 1
ATOM 6286 N N . ARG B 1 388 ? -15.203 2.236 3.027 1 95 388 ARG B N 1
ATOM 6287 C CA . ARG B 1 388 ? -13.875 2.715 2.674 1 95 388 ARG B CA 1
ATOM 6288 C C . ARG B 1 388 ? -13.852 3.297 1.265 1 95 388 ARG B C 1
ATOM 6290 O O . ARG B 1 388 ? -14.242 2.629 0.305 1 95 388 ARG B O 1
ATOM 6297 N N . VAL B 1 389 ? -13.438 4.555 1.184 1 95.56 389 VAL B N 1
ATOM 6298 C CA . VAL B 1 389 ? -13.258 5.234 -0.096 1 95.56 389 VAL B CA 1
ATOM 6299 C C . VAL B 1 389 ? -11.859 4.945 -0.643 1 95.56 389 VAL B C 1
ATOM 6301 O O . VAL B 1 389 ? -10.867 5.117 0.062 1 95.56 389 VAL B O 1
ATOM 6304 N N . ARG B 1 390 ? -11.797 4.496 -1.862 1 95.62 390 ARG B N 1
ATOM 6305 C CA . ARG B 1 390 ? -10.523 4.234 -2.52 1 95.62 390 ARG B CA 1
ATOM 6306 C C . ARG B 1 390 ? -10.414 4.996 -3.834 1 95.62 390 ARG B C 1
ATOM 6308 O O . ARG B 1 390 ? -11.344 4.988 -4.641 1 95.62 390 ARG B O 1
ATOM 6315 N N . VAL B 1 391 ? -9.281 5.648 -3.977 1 96.5 391 VAL B N 1
ATOM 6316 C CA . VAL B 1 391 ? -8.961 6.352 -5.215 1 96.5 391 VAL B CA 1
ATOM 6317 C C . VAL B 1 391 ? -7.793 5.66 -5.914 1 96.5 391 VAL B C 1
ATOM 6319 O O . VAL B 1 391 ? -6.805 5.301 -5.273 1 96.5 391 VAL B O 1
ATOM 6322 N N . GLY B 1 392 ? -7.977 5.402 -7.191 1 95.44 392 GLY B N 1
ATOM 6323 C CA . GLY B 1 392 ? -6.902 4.902 -8.039 1 95.44 392 GLY B CA 1
ATOM 6324 C C . GLY B 1 392 ? -6.594 5.816 -9.211 1 95.44 392 GLY B C 1
ATOM 6325 O O . GLY B 1 392 ? -7.504 6.391 -9.812 1 95.44 392 GLY B O 1
ATOM 6326 N N . LEU B 1 393 ? -5.289 5.98 -9.469 1 95.38 393 LEU B N 1
ATOM 6327 C CA . LEU B 1 393 ? -4.805 6.828 -10.555 1 95.38 393 LEU B CA 1
ATOM 6328 C C . LEU B 1 393 ? -3.699 6.129 -11.336 1 95.38 393 LEU B C 1
ATOM 6330 O O . LEU B 1 393 ? -2.859 5.441 -10.75 1 95.38 393 LEU B O 1
ATOM 6334 N N . VAL B 1 394 ? -3.721 6.215 -12.602 1 94.44 394 VAL B N 1
ATOM 6335 C CA . VAL B 1 394 ? -2.604 5.836 -13.461 1 94.44 394 VAL B CA 1
ATOM 6336 C C . VAL B 1 394 ? -2.209 7.016 -14.344 1 94.44 394 VAL B C 1
ATOM 6338 O O . VAL B 1 394 ? -3.061 7.613 -15.008 1 94.44 394 VAL B O 1
ATOM 6341 N N . HIS B 1 395 ? -0.979 7.418 -14.289 1 95.69 395 HIS B N 1
ATOM 6342 C CA . HIS B 1 395 ? -0.5 8.562 -15.055 1 95.69 395 HIS B CA 1
ATOM 6343 C C . HIS B 1 395 ? 1.007 8.484 -15.273 1 95.69 395 HIS B C 1
ATOM 6345 O O . HIS B 1 395 ? 1.71 7.777 -14.555 1 95.69 395 HIS B O 1
ATOM 6351 N N . ARG B 1 396 ? 1.564 9.164 -16.297 1 93.5 396 ARG B N 1
ATOM 6352 C CA . ARG B 1 396 ? 2.992 9.18 -16.594 1 93.5 396 ARG B CA 1
ATOM 6353 C C . ARG B 1 396 ? 3.75 10.055 -15.602 1 93.5 396 ARG B C 1
ATOM 6355 O O . ARG B 1 396 ? 4.938 9.836 -15.352 1 93.5 396 ARG B O 1
ATOM 6362 N N . ASP B 1 397 ? 3.041 11.016 -15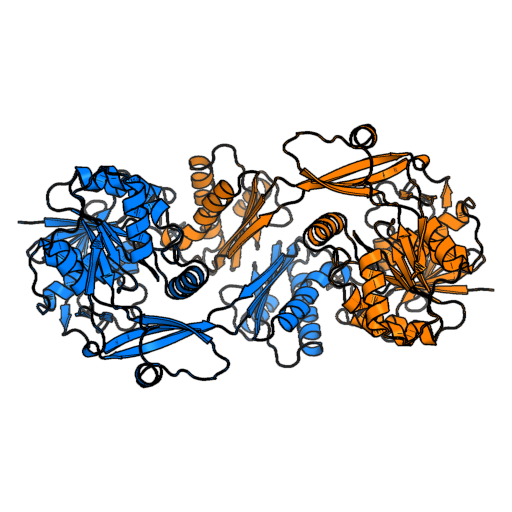.086 1 95.69 397 ASP B N 1
ATOM 6363 C CA . ASP B 1 397 ? 3.67 11.984 -14.195 1 95.69 397 ASP B CA 1
ATOM 6364 C C . ASP B 1 397 ? 3.531 11.562 -12.734 1 95.69 397 ASP B C 1
ATOM 6366 O O . ASP B 1 397 ? 2.5 11.82 -12.109 1 95.69 397 ASP B O 1
ATOM 6370 N N . ARG B 1 398 ? 4.605 11.047 -12.18 1 96.31 398 ARG B N 1
ATOM 6371 C CA . ARG B 1 398 ? 4.605 10.578 -10.797 1 96.31 398 ARG B CA 1
ATOM 6372 C C . ARG B 1 398 ? 4.281 11.711 -9.828 1 96.31 398 ARG B C 1
ATOM 6374 O O . ARG B 1 398 ? 3.562 11.516 -8.852 1 96.31 398 ARG B O 1
ATOM 6381 N N . ALA B 1 399 ? 4.832 12.875 -10.031 1 95.75 399 ALA B N 1
ATOM 6382 C CA . ALA B 1 399 ? 4.637 14.023 -9.148 1 95.75 399 ALA B CA 1
ATOM 6383 C C . ALA B 1 399 ? 3.168 14.438 -9.102 1 95.75 399 ALA B C 1
ATOM 6385 O O . ALA B 1 399 ? 2.656 14.82 -8.047 1 95.75 399 ALA B O 1
ATOM 6386 N N . LEU B 1 400 ? 2.562 14.391 -10.227 1 96.44 400 LEU B N 1
ATOM 6387 C CA . LEU B 1 400 ? 1.137 14.695 -10.289 1 96.44 400 LEU B CA 1
ATOM 6388 C C . LEU B 1 400 ? 0.336 13.711 -9.438 1 96.44 400 LEU B C 1
ATOM 6390 O O . LEU B 1 400 ? -0.567 14.109 -8.703 1 96.44 400 LEU B O 1
ATOM 6394 N N . ILE B 1 401 ? 0.666 12.43 -9.531 1 97.25 401 ILE B N 1
ATOM 6395 C CA . ILE B 1 401 ? -0.009 11.406 -8.734 1 97.25 401 ILE B CA 1
ATOM 6396 C C . ILE B 1 401 ? 0.18 11.695 -7.25 1 97.25 401 ILE B C 1
ATOM 6398 O O . ILE B 1 401 ? -0.771 11.617 -6.469 1 97.25 401 ILE B O 1
ATOM 6402 N N . GLU B 1 402 ? 1.367 12.055 -6.887 1 96.25 402 GLU B N 1
ATOM 6403 C CA . GLU B 1 402 ? 1.656 12.367 -5.488 1 96.25 402 GLU B CA 1
ATOM 6404 C C . GLU B 1 402 ? 0.792 13.523 -4.992 1 96.25 402 GLU B C 1
ATOM 6406 O O . GLU B 1 402 ? 0.26 13.469 -3.881 1 96.25 402 GLU B O 1
ATOM 6411 N N . THR B 1 403 ? 0.673 14.492 -5.781 1 95.5 403 THR B N 1
ATOM 6412 C CA . THR B 1 403 ? -0.126 15.664 -5.445 1 95.5 403 THR B CA 1
ATOM 6413 C C . THR B 1 403 ? -1.59 15.281 -5.246 1 95.5 403 THR B C 1
ATOM 6415 O O . THR B 1 403 ? -2.225 15.719 -4.281 1 95.5 403 THR B O 1
ATOM 6418 N N . LEU B 1 404 ? -2.062 14.492 -6.137 1 97 404 LEU B N 1
ATOM 6419 C CA . LEU B 1 404 ? -3.467 14.102 -6.07 1 97 404 LEU B CA 1
ATOM 6420 C C . LEU B 1 404 ? -3.721 13.18 -4.887 1 97 404 LEU B C 1
ATOM 6422 O O . LEU B 1 404 ? -4.766 13.266 -4.238 1 97 404 LEU B O 1
ATOM 6426 N N . LEU B 1 405 ? -2.773 12.328 -4.629 1 97.12 405 LEU B N 1
ATOM 6427 C CA . LEU B 1 405 ? -2.934 11.43 -3.488 1 97.12 405 LEU B CA 1
ATOM 6428 C C . LEU B 1 405 ? -2.881 12.211 -2.178 1 97.12 405 LEU B C 1
ATOM 6430 O O . LEU B 1 405 ? -3.535 11.836 -1.202 1 97.12 405 LEU B O 1
ATOM 6434 N N . ALA B 1 406 ? -2.143 13.258 -2.135 1 96.5 406 ALA B N 1
ATOM 6435 C CA . ALA B 1 406 ? -2.094 14.117 -0.955 1 96.5 406 ALA B CA 1
ATOM 6436 C C . ALA B 1 406 ? -3.461 14.727 -0.662 1 96.5 406 ALA B C 1
ATOM 6438 O O . ALA B 1 406 ? -3.807 14.961 0.498 1 96.5 406 ALA B O 1
ATOM 6439 N N . GLU B 1 407 ? -4.281 14.914 -1.666 1 97.38 407 GLU B N 1
ATOM 6440 C CA . GLU B 1 407 ? -5.637 15.422 -1.483 1 97.38 407 GLU B CA 1
ATOM 6441 C C . GLU B 1 407 ? -6.484 14.453 -0.661 1 97.38 407 GLU B C 1
ATOM 6443 O O . GLU B 1 407 ? -7.359 14.875 0.097 1 97.38 407 GLU B O 1
ATOM 6448 N N . VAL B 1 408 ? -6.211 13.18 -0.866 1 98.06 408 VAL B N 1
ATOM 6449 C CA . VAL B 1 408 ? -6.941 12.195 -0.076 1 98.06 408 VAL B CA 1
ATOM 6450 C C . VAL B 1 408 ? -6.539 12.305 1.394 1 98.06 408 VAL B C 1
ATOM 6452 O O . VAL B 1 408 ? -7.398 12.305 2.279 1 98.06 408 VAL B O 1
ATOM 6455 N N . GLU B 1 409 ? -5.285 12.461 1.616 1 97 409 GLU B N 1
ATOM 6456 C CA . GLU B 1 409 ? -4.797 12.586 2.986 1 97 409 GLU B CA 1
ATOM 6457 C C . GLU B 1 409 ? -5.27 13.891 3.625 1 97 409 GLU B C 1
ATOM 6459 O O . GLU B 1 409 ? -5.512 13.945 4.832 1 97 409 GLU B O 1
ATOM 6464 N N . SER B 1 410 ? -5.383 14.898 2.809 1 97.75 410 SER B N 1
ATOM 6465 C CA . SER B 1 410 ? -5.793 16.203 3.32 1 97.75 410 SER B CA 1
ATOM 6466 C C . SER B 1 410 ? -7.195 16.141 3.912 1 97.75 410 SER B C 1
ATOM 6468 O O . SER B 1 410 ? -7.598 17.047 4.652 1 97.75 410 SER B O 1
ATOM 6470 N N . LEU B 1 411 ? -7.922 15.086 3.635 1 98.12 411 LEU B N 1
ATOM 6471 C CA . LEU B 1 411 ? -9.273 14.945 4.168 1 98.12 411 LEU B CA 1
ATOM 6472 C C . LEU B 1 411 ? -9.25 14.82 5.688 1 98.12 411 LEU B C 1
ATOM 6474 O O . LEU B 1 411 ? -10.281 14.984 6.344 1 98.12 411 LEU B O 1
ATOM 6478 N N . TYR B 1 412 ? -8.117 14.547 6.297 1 95.94 412 TYR B N 1
ATOM 6479 C CA . TYR B 1 412 ? -7.977 14.492 7.746 1 95.94 412 TYR B CA 1
ATOM 6480 C C . TYR B 1 412 ? -8.375 15.82 8.383 1 95.94 412 TYR B C 1
ATOM 6482 O O . TYR B 1 412 ? -8.914 15.844 9.492 1 95.94 412 TYR B O 1
ATOM 6490 N N . THR B 1 413 ? -8.039 16.938 7.656 1 96.62 413 THR B N 1
ATOM 6491 C CA . THR B 1 413 ? -8.391 18.234 8.219 1 96.62 413 THR B CA 1
ATOM 6492 C C . THR B 1 413 ? -9.344 18.984 7.297 1 96.62 413 THR B C 1
ATOM 6494 O O . THR B 1 413 ? -9.938 19.984 7.691 1 96.62 413 THR B O 1
ATOM 6497 N N . ASN B 1 414 ? -9.57 18.5 6.074 1 98.19 414 ASN B N 1
ATOM 6498 C CA . ASN B 1 414 ? -10.336 19.25 5.082 1 98.19 414 ASN B CA 1
ATOM 6499 C C . ASN B 1 414 ? -11.562 18.469 4.613 1 98.19 414 ASN B C 1
ATOM 6501 O O . ASN B 1 414 ? -12.25 18.891 3.684 1 98.19 414 ASN B O 1
ATOM 6505 N N . GLY B 1 415 ? -11.75 17.328 5.184 1 98.06 415 GLY B N 1
ATOM 6506 C CA . GLY B 1 415 ? -12.828 16.469 4.711 1 98.06 415 GLY B CA 1
ATOM 6507 C C . GLY B 1 415 ? -14 16.391 5.672 1 98.06 415 GLY B C 1
ATOM 6508 O O . GLY B 1 415 ? -14.109 17.219 6.586 1 98.06 415 GLY B O 1
ATOM 6509 N N . PRO B 1 416 ? -14.969 15.422 5.418 1 98.12 416 PRO B N 1
ATOM 6510 C CA . PRO B 1 416 ? -16.094 15.195 6.328 1 98.12 416 PRO B CA 1
ATOM 6511 C C . PRO B 1 416 ? -15.648 14.695 7.703 1 98.12 416 PRO B C 1
ATOM 6513 O O . PRO B 1 416 ? -14.508 14.25 7.859 1 98.12 416 PRO B O 1
ATOM 6516 N N . ALA B 1 417 ? -16.562 14.758 8.625 1 97.44 417 ALA B N 1
ATOM 6517 C CA . ALA B 1 417 ? -16.312 14.359 10.008 1 97.44 417 ALA B CA 1
ATOM 6518 C C . ALA B 1 417 ? -15.969 12.867 10.086 1 97.44 417 ALA B C 1
ATOM 6520 O O . ALA B 1 417 ? -16.547 12.055 9.359 1 97.44 417 ALA B O 1
ATOM 6521 N N . GLY B 1 418 ? -15.055 12.609 10.906 1 94.38 418 GLY B N 1
ATOM 6522 C CA . GLY B 1 418 ? -14.859 11.25 11.391 1 94.38 418 GLY B CA 1
ATOM 6523 C C . GLY B 1 418 ? -14.125 10.359 10.398 1 94.38 418 GLY B C 1
ATOM 6524 O O . GLY B 1 418 ? -14.203 9.133 10.484 1 94.38 418 GLY B O 1
ATOM 6525 N N . GLY B 1 419 ? -13.492 10.898 9.43 1 94.12 419 GLY B N 1
ATOM 6526 C CA . GLY B 1 419 ? -12.672 10.102 8.539 1 94.12 419 GLY B CA 1
ATOM 6527 C C . GLY B 1 419 ? -11.375 9.625 9.18 1 94.12 419 GLY B C 1
ATOM 6528 O O . GLY B 1 419 ? -10.844 10.297 10.07 1 94.12 419 GLY B O 1
ATOM 6529 N N . GLY B 1 420 ? -10.883 8.445 8.734 1 93.5 420 GLY B N 1
ATOM 6530 C CA . GLY B 1 420 ? -9.625 7.992 9.305 1 93.5 420 GLY B CA 1
ATOM 6531 C C . GLY B 1 420 ? -9.008 6.836 8.547 1 93.5 420 GLY B C 1
ATOM 6532 O O . GLY B 1 420 ? -9.609 6.32 7.602 1 93.5 420 GLY B O 1
ATOM 6533 N N . GLY B 1 421 ? -7.738 6.578 8.867 1 92.25 421 GLY B N 1
ATOM 6534 C CA . GLY B 1 421 ? -7.039 5.422 8.328 1 92.25 421 GLY B CA 1
ATOM 6535 C C . GLY B 1 421 ? -6.531 5.633 6.918 1 92.25 421 GLY B C 1
ATOM 6536 O O . GLY B 1 421 ? -6.586 4.719 6.09 1 92.25 421 GLY B O 1
ATOM 6537 N N . VAL B 1 422 ? -6.07 6.781 6.641 1 94.5 422 VAL B N 1
ATOM 6538 C CA . VAL B 1 422 ? -5.602 7.074 5.289 1 94.5 422 VAL B CA 1
ATOM 6539 C C . VAL B 1 422 ? -4.367 6.238 4.977 1 94.5 422 VAL B C 1
ATOM 6541 O O . VAL B 1 422 ? -3.482 6.082 5.824 1 94.5 422 VAL B O 1
ATOM 6544 N N . ARG B 1 423 ? -4.375 5.629 3.814 1 93.06 423 ARG B N 1
ATOM 6545 C CA . ARG B 1 423 ? -3.24 4.918 3.229 1 93.06 423 ARG B CA 1
ATOM 6546 C C . ARG B 1 423 ? -2.949 5.422 1.818 1 93.06 423 ARG B C 1
ATOM 6548 O O . ARG B 1 423 ? -3.873 5.699 1.05 1 93.06 423 ARG B O 1
ATOM 6555 N N . ARG B 1 424 ? -1.729 5.539 1.593 1 94 424 ARG B N 1
ATOM 6556 C CA . ARG B 1 424 ? -1.314 5.914 0.245 1 94 424 ARG B CA 1
ATOM 6557 C C . ARG B 1 424 ? -0.252 4.961 -0.287 1 94 424 ARG B C 1
ATOM 6559 O O . ARG B 1 424 ? 0.591 4.477 0.472 1 94 424 ARG B O 1
ATOM 6566 N N . HIS B 1 425 ? -0.329 4.715 -1.556 1 94.5 425 HIS B N 1
ATOM 6567 C CA . HIS B 1 425 ? 0.649 3.873 -2.238 1 94.5 425 HIS B CA 1
ATOM 6568 C C . HIS B 1 425 ? 0.934 4.391 -3.645 1 94.5 425 HIS B C 1
ATOM 6570 O O . HIS B 1 425 ? 0.018 4.824 -4.348 1 94.5 425 HIS B O 1
ATOM 6576 N N . ILE B 1 426 ? 2.178 4.469 -3.959 1 95.44 426 ILE B N 1
ATOM 6577 C CA . ILE B 1 426 ? 2.58 4.793 -5.324 1 95.44 426 ILE B CA 1
ATOM 6578 C C . ILE B 1 426 ? 3.648 3.809 -5.797 1 95.44 426 ILE B C 1
ATOM 6580 O O . ILE B 1 426 ? 4.551 3.451 -5.035 1 95.44 426 ILE B O 1
ATOM 6584 N N . GLY B 1 427 ? 3.482 3.291 -7.016 1 92.56 427 GLY B N 1
ATOM 6585 C CA . GLY B 1 427 ? 4.469 2.414 -7.625 1 92.56 427 GLY B CA 1
ATOM 6586 C C . GLY B 1 427 ? 4.461 2.473 -9.141 1 92.56 427 GLY B C 1
ATOM 6587 O O . GLY B 1 427 ? 3.533 3.016 -9.742 1 92.56 427 GLY B O 1
ATOM 6588 N N . GLU B 1 428 ? 5.512 1.991 -9.688 1 91 428 GLU B N 1
ATOM 6589 C CA . GLU B 1 428 ? 5.57 1.915 -11.148 1 91 428 GLU B CA 1
ATOM 6590 C C . GLU B 1 428 ? 4.52 0.954 -11.688 1 91 428 GLU B C 1
ATOM 6592 O O . GLU B 1 428 ? 4.234 -0.079 -11.078 1 91 428 GLU B O 1
ATOM 6597 N N . SER B 1 429 ? 3.908 1.333 -12.742 1 90.75 429 SER B N 1
ATOM 6598 C CA . SER B 1 429 ? 2.943 0.483 -13.43 1 90.75 429 SER B CA 1
ATOM 6599 C C . SER B 1 429 ? 3.477 0.029 -14.781 1 90.75 429 SER B C 1
ATOM 6601 O O . SER B 1 429 ? 3.689 0.85 -15.68 1 90.75 429 SER B O 1
ATOM 6603 N N . ILE B 1 430 ? 3.627 -1.278 -14.945 1 90.12 430 ILE B N 1
ATOM 6604 C CA . ILE B 1 430 ? 4.102 -1.837 -16.203 1 90.12 430 ILE B CA 1
ATOM 6605 C C . ILE B 1 430 ? 2.91 -2.229 -17.078 1 90.12 430 ILE B C 1
ATOM 6607 O O . ILE B 1 430 ? 2.066 -3.027 -16.672 1 90.12 430 ILE B O 1
ATOM 6611 N N . ALA B 1 431 ? 2.852 -1.623 -18.234 1 89.69 431 ALA B N 1
ATOM 6612 C CA . ALA B 1 431 ? 1.813 -1.993 -19.188 1 89.69 431 ALA B CA 1
ATOM 6613 C C . ALA B 1 431 ? 2.232 -3.207 -20 1 89.69 431 ALA B C 1
ATOM 6615 O O . ALA B 1 431 ? 3.424 -3.422 -20.25 1 89.69 431 ALA B O 1
ATOM 6616 N N . THR B 1 432 ? 1.253 -3.99 -20.375 1 91.69 432 THR B N 1
ATOM 6617 C CA . THR B 1 432 ? 1.539 -5.164 -21.203 1 91.69 432 THR B CA 1
ATOM 6618 C C . THR B 1 432 ? 0.969 -5 -22.609 1 91.69 432 THR B C 1
ATOM 6620 O O . THR B 1 432 ? -0.054 -4.336 -22.797 1 91.69 432 THR B O 1
ATOM 6623 N N . ARG B 1 433 ? 1.714 -5.508 -23.531 1 92.5 433 ARG B N 1
ATOM 6624 C CA . ARG B 1 433 ? 1.285 -5.551 -24.938 1 92.5 433 ARG B CA 1
ATOM 6625 C C . ARG B 1 433 ? 1.42 -6.957 -25.5 1 92.5 433 ARG B C 1
ATOM 6627 O O . ARG B 1 433 ? 2.5 -7.551 -25.469 1 92.5 433 ARG B O 1
ATOM 6634 N N . ASP B 1 434 ? 0.33 -7.391 -26.016 1 94.44 434 ASP B N 1
ATOM 6635 C CA . ASP B 1 434 ? 0.377 -8.711 -26.625 1 94.44 434 ASP B CA 1
ATOM 6636 C C . ASP B 1 434 ? 0.749 -8.617 -28.109 1 94.44 434 ASP B C 1
ATOM 6638 O O . ASP B 1 434 ? 0.541 -7.582 -28.75 1 94.44 434 ASP B O 1
ATOM 6642 N N . PHE B 1 435 ? 1.354 -9.648 -28.609 1 96.19 435 PHE B N 1
ATOM 6643 C CA . PHE B 1 435 ? 1.655 -9.75 -30.031 1 96.19 435 PHE B CA 1
ATOM 6644 C C . PHE B 1 435 ? 1.768 -11.211 -30.453 1 96.19 435 PHE B C 1
ATOM 6646 O O . PHE B 1 435 ? 1.794 -12.109 -29.625 1 96.19 435 PHE B O 1
ATOM 6653 N N . LEU B 1 436 ? 1.688 -11.461 -31.734 1 97.69 436 LEU B N 1
ATOM 6654 C CA . LEU B 1 436 ? 1.893 -12.781 -32.312 1 97.69 436 LEU B CA 1
ATOM 6655 C C . LEU B 1 436 ? 3.18 -12.82 -33.156 1 97.69 436 LEU B C 1
ATOM 6657 O O . LEU B 1 436 ? 3.516 -11.844 -33.812 1 97.69 436 LEU B O 1
ATOM 6661 N N . ILE B 1 437 ? 3.842 -13.883 -33.031 1 97.69 437 ILE B N 1
ATOM 6662 C CA . ILE B 1 437 ? 5.102 -14.055 -33.719 1 97.69 437 ILE B CA 1
ATOM 6663 C C . ILE B 1 437 ? 5.137 -15.43 -34.406 1 97.69 437 ILE B C 1
ATOM 6665 O O . ILE B 1 437 ? 4.695 -16.422 -33.812 1 97.69 437 ILE B O 1
ATOM 6669 N N . PRO B 1 438 ? 5.652 -15.492 -35.594 1 97.62 438 PRO B N 1
ATOM 6670 C CA . PRO B 1 438 ? 5.785 -16.812 -36.219 1 97.62 438 PRO B CA 1
ATOM 6671 C C . PRO B 1 438 ? 6.641 -17.766 -35.375 1 97.62 438 PRO B C 1
ATOM 6673 O O . PRO B 1 438 ? 7.703 -17.391 -34.906 1 97.62 438 PRO B O 1
ATOM 6676 N N . ARG B 1 439 ? 6.133 -19.016 -35.25 1 96.19 439 ARG B N 1
ATOM 6677 C CA . ARG B 1 439 ? 6.836 -19.984 -34.406 1 96.19 439 ARG B CA 1
ATOM 6678 C C . ARG B 1 439 ? 8.25 -20.219 -34.906 1 96.19 439 ARG B C 1
ATOM 6680 O O . ARG B 1 439 ? 9.156 -20.516 -34.125 1 96.19 439 ARG B O 1
ATOM 6687 N N . GLU B 1 440 ? 8.477 -20.078 -36.25 1 95 440 GLU B N 1
ATOM 6688 C CA . GLU B 1 440 ? 9.773 -20.359 -36.844 1 95 440 GLU B CA 1
ATOM 6689 C C . GLU B 1 440 ? 10.789 -19.266 -36.5 1 95 440 GLU B C 1
ATOM 6691 O O . GLU B 1 440 ? 11.992 -19.453 -36.688 1 95 440 GLU B O 1
ATOM 6696 N N . ALA B 1 441 ? 10.297 -18.188 -36 1 95 441 ALA B N 1
ATOM 6697 C CA . ALA B 1 441 ? 11.172 -17.078 -35.625 1 95 441 ALA B CA 1
ATOM 6698 C C . ALA B 1 441 ? 11.836 -17.312 -34.281 1 95 441 ALA B C 1
ATOM 6700 O O . ALA B 1 441 ? 12.766 -16.594 -33.906 1 95 441 ALA B O 1
ATOM 6701 N N . ILE B 1 442 ? 11.414 -18.328 -33.562 1 94.5 442 ILE B N 1
ATOM 6702 C CA . ILE B 1 442 ? 11.898 -18.594 -32.219 1 94.5 442 ILE B CA 1
ATOM 6703 C C . ILE B 1 442 ? 12.742 -19.875 -32.219 1 94.5 442 ILE B C 1
ATOM 6705 O O . ILE B 1 442 ? 12.391 -20.859 -32.875 1 94.5 442 ILE B O 1
ATOM 6709 N N . GLU B 1 443 ? 13.844 -19.766 -31.531 1 93.19 443 GLU B N 1
ATOM 6710 C CA . GLU B 1 443 ? 14.703 -20.938 -31.391 1 93.19 443 GLU B CA 1
ATOM 6711 C C . GLU B 1 443 ? 14.844 -21.328 -29.922 1 93.19 443 GLU B C 1
ATOM 6713 O O . GLU B 1 443 ? 15.32 -20.547 -29.094 1 93.19 443 GLU B O 1
ATOM 6718 N N . THR B 1 444 ? 14.406 -22.578 -29.625 1 95 444 THR B N 1
ATOM 6719 C CA . THR B 1 444 ? 14.531 -23.109 -28.266 1 95 444 THR B CA 1
ATOM 6720 C C . THR B 1 444 ? 15.867 -23.828 -28.094 1 95 444 THR B C 1
ATOM 6722 O O . THR B 1 444 ? 16.281 -24.594 -28.969 1 95 444 THR B O 1
ATOM 6725 N N . ARG B 1 445 ? 16.578 -23.531 -27.031 1 96.88 445 ARG B N 1
ATOM 6726 C CA . ARG B 1 445 ? 17.859 -24.188 -26.734 1 96.88 445 ARG B CA 1
ATOM 6727 C C . ARG B 1 445 ? 17.906 -24.641 -25.281 1 96.88 445 ARG B C 1
ATOM 6729 O O . ARG B 1 445 ? 17.203 -24.094 -24.422 1 96.88 445 ARG B O 1
ATOM 6736 N N . LEU B 1 446 ? 18.688 -25.672 -25.078 1 98.56 446 LEU B N 1
ATOM 6737 C CA . LEU B 1 446 ? 18.906 -26.188 -23.719 1 98.56 446 LEU B CA 1
ATOM 6738 C C . LEU B 1 446 ? 20.281 -25.797 -23.219 1 98.56 446 LEU B C 1
ATOM 6740 O O . LEU B 1 446 ? 21.25 -25.766 -23.969 1 98.56 446 LEU B O 1
ATOM 6744 N N . GLU B 1 447 ? 20.344 -25.438 -22.031 1 98.69 447 GLU B N 1
ATOM 6745 C CA . GLU B 1 447 ? 21.594 -25.312 -21.297 1 98.69 447 GLU B CA 1
ATOM 6746 C C . GLU B 1 447 ? 21.594 -26.172 -20.047 1 98.69 447 GLU B C 1
ATOM 6748 O O . GLU B 1 447 ? 20.562 -26.344 -19.406 1 98.69 447 GLU B O 1
ATOM 6753 N N . TRP B 1 448 ? 22.828 -26.734 -19.766 1 97.94 448 TRP B N 1
ATOM 6754 C CA . TRP B 1 448 ? 22.891 -27.75 -18.719 1 97.94 448 TRP B CA 1
ATOM 6755 C C . TRP B 1 448 ? 23.766 -27.281 -17.562 1 97.94 448 TRP B C 1
ATOM 6757 O O . TRP B 1 448 ? 24.766 -26.594 -17.766 1 97.94 448 TRP B O 1
ATOM 6767 N N . TYR B 1 449 ? 23.375 -27.719 -16.422 1 96.5 449 TYR B N 1
ATOM 6768 C CA . TYR B 1 449 ? 24.078 -27.375 -15.188 1 96.5 449 TYR B CA 1
ATOM 6769 C C . TYR B 1 449 ? 24.172 -28.578 -14.273 1 96.5 449 TYR B C 1
ATOM 6771 O O . TYR B 1 449 ? 23.328 -29.469 -14.305 1 96.5 449 TYR B O 1
#

Nearest PDB structures (foldseek):
  6wi5-assembly2_B  TM=8.266E-01  e=7.279E-04  synthetic construct
  2v8d-assembly1_A  TM=4.506E-01  e=1.317E-02  Lachancea kluyveri
  1cg2-assembly1_C  TM=4.395E-01  e=4.554E-02  Pseudomonas sp. RS-16
  7m6u-assembly2_B  TM=4.308E-01  e=1.172E-01  Pseudomonas sp. RS-16
  1tz0-assembly1_C  TM=4.810E-01  e=4.300E-01  Bacillus cereus ATCC 14579

Radius of gyration: 32.34 Å; Cα contacts (8 Å, |Δi|>4): 2271; chains: 2; bounding box: 58×99×73 Å

Solvent-accessible surface area (backbone atoms only — not comparable to full-atom values): 43717 Å² total; per-residue (Å²): 132,63,44,34,39,41,30,20,40,20,36,30,55,52,43,54,45,67,42,24,38,54,34,50,57,46,51,59,71,48,77,68,55,42,35,39,27,36,34,31,58,52,85,69,49,40,33,52,16,30,51,42,23,72,75,34,73,76,36,10,25,34,90,46,41,61,64,51,43,61,78,32,46,65,60,26,61,75,60,64,31,33,37,33,29,32,27,9,31,61,17,24,64,33,44,50,51,50,52,54,57,71,40,67,67,52,68,72,82,56,35,34,28,26,40,43,48,29,67,45,75,82,50,56,64,75,64,51,46,74,48,35,84,71,76,56,85,79,48,42,79,57,33,34,36,28,38,35,45,25,64,55,50,24,53,39,48,72,72,56,33,43,31,40,28,22,23,52,47,36,64,25,26,58,40,26,11,57,49,29,52,76,62,64,54,57,84,80,39,30,49,59,37,17,45,32,36,50,49,10,50,44,26,33,47,5,26,30,28,15,31,15,34,50,26,32,76,95,77,34,83,45,52,56,53,66,45,46,14,24,22,29,36,38,41,33,72,87,60,54,34,34,41,30,51,31,78,96,43,26,27,42,30,39,48,64,31,41,51,52,37,65,50,54,94,51,86,43,53,62,57,36,81,40,56,60,19,22,30,22,50,78,57,52,41,71,40,67,76,52,88,39,24,24,36,49,43,55,57,35,34,37,76,44,58,70,48,28,53,28,46,27,21,31,41,61,35,25,34,31,36,29,34,39,30,24,52,44,90,60,11,55,54,29,47,50,49,41,51,52,33,49,54,53,46,41,49,71,77,37,69,89,62,78,60,34,66,31,30,29,25,64,29,44,86,78,44,44,76,86,31,59,52,36,54,57,44,62,79,63,51,69,96,37,47,11,31,30,42,35,40,38,41,75,42,66,50,57,68,58,45,51,56,57,44,32,55,61,53,24,28,68,31,45,22,30,42,72,51,45,76,66,46,75,49,76,46,80,34,74,46,75,43,76,30,57,39,56,49,85,78,51,61,74,46,78,46,80,84,130,64,45,33,40,40,31,18,38,20,36,30,57,49,43,55,44,67,41,24,38,53,32,52,56,46,51,58,73,49,77,69,54,42,35,40,27,35,35,30,58,54,85,68,49,41,32,52,16,29,50,42,22,72,77,35,73,76,37,11,24,34,90,45,40,61,63,50,45,60,77,31,46,67,61,26,62,74,60,64,32,33,37,34,29,32,30,9,32,59,18,24,64,34,45,51,52,49,52,53,57,70,40,68,67,52,68,71,80,56,34,34,27,27,39,43,48,28,66,44,75,81,51,56,65,74,64,50,46,75,49,36,82,70,73,54,86,79,48,42,78,55,33,35,36,30,39,34,48,24,65,54,50,23,52,38,48,72,73,56,33,43,32,40,27,21,21,53,46,37,63,24,27,57,40,27,11,57,48,30,51,76,62,64,53,59,84,80,39,29,48,60,37,18,46,32,36,50,50,9,50,44,24,33,47,6,26,30,28,14,32,15,33,49,27,31,75,94,76,34,85,46,52,56,52,64,44,47,15,25,22,29,34,35,41,32,72,87,59,55,34,34,40,31,54,32,78,96,43,27,26,43,31,40,49,64,30,40,51,52,37,66,51,53,94,52,88,42,54,61,56,36,82,41,57,59,19,23,29,23,51,77,58,50,40,71,40,67,77,53,90,40,25,24,36,50,42,54,55,34,33,38,76,44,57,71,49,28,53,27,46,28,24,31,41,61,34,25,34,31,36,28,32,39,30,24,52,46,89,60,10,57,55,29,48,51,49,43,51,52,32,49,54,53,46,40,48,71,76,38,69,90,62,77,61,35,65,31,30,29,25,64,29,43,84,79,44,44,77,85,32,58,51,38,54,56,45,61,77,64,51,71,96,37,45,11,30,31,40,36,40,38,42,76,42,68,50,57,66,58,45,52,55,57,44,32,55,60,53,25,28,67,31,46,22,29,43,72,52,44,76,65,47,75,48,75,45,81,36,73,44,76,44,77,32,56,40,55,50,86,78,50,62,75,47,80,46,82,84